Protein 1T12 (pdb70)

Secondary structure (DSSP, 8-state):
---HHHHHHHTHHHHHHHTTSS--TTHHHHHHHHHHTT-STHHHHHHHHHHHHHHHH-TT--HHHHHHHHHHTT---SS-SSSSS--TT--

Organism: Nicotiana tabacum (NCBI:txid4097)

Nearest PDB structures (foldseek):
  1t12-assembly1_A  TM=1.011E+00  e=4.247E-15  Nicotiana tabacum
  3gsh-assembly2_B  TM=9.186E-01  e=1.349E-07  Hordeum vulgare
  4xuw-assembly2_B  TM=8.632E-01  e=2.152E-07  Corylus avellana
  2alg-assembly2_B  TM=8.745E-01  e=3.238E-07  Prunus persica
  7ksb-assembly1_A  TM=8.791E-01  e=3.756E-06  Actinidia chinensis var. chinensis

Foldseek 3Di:
DADLVLLVVLCVQVLCVQLVHHDCVCNLVSVVVLLVQQDPQVSVLRSLVSLLVSQVPRDSGHQCCQQCVCVVNVDPRPDGSHNPDHRNPDD

B-factor: mean 0.17, std 0.21, range [0.02, 0.82]

Sequence (91 aa):
AITCGQVTSNLAPCLAYLRNTGPLGRCCGGVKALVNSARTTEDRQIACTCLKSAAGAISGINLGKAAGLPSTCGVNIPYKISPSTDCSKVQAITCGQVTSNLAPCLAYLRNTGPLGRCCGGVKALVNSARTTEDRQIACTCLKSAAGAISGINLGKAAGLPSTCGVNIPYKISPSTDCSKVQAITCGQVTSNLAPCLAYLRNTGPLGRCCGGVKALVNSARTTEDRQIACTCLKSAAGAISGINLGKAAGLPSTCGVNIPYKISPSTDCSKVQAITCGQVTSNLAPCLAYLRNTGPLGRCCGGVKALVNSARTTEDRQIACTCLKSAAGAISGINLGKAAGLPSTCGVNIPYKISPSTDCSKVQAITCGQVTSNLAPCLAYLRNTGPLGRCCGGVKALVNSARTTEDRQIACTCLKSAAGAISGINLGKAAGLPSTCGVNIPYKISPSTDCSKVQAITCGQVTSNLAPCLAYLRNTGPLGRCCGGVKALVNSARTTEDRQIACTCLKSAAGAISGINLGKAAGLPSTCGVNIPYKISPSTDCSKVQAITCGQVTSNLAPCLAYLRNTGPLGRCCGGVKALVNSARTTEDRQIACTCLKSAAGAISGINLGKAAGLPSTCGVNIPYKISPSTDCSKVQAITCGQVTSNLAPCLAYLRNTGPLGRCCGGVKALVNSARTTEDRQIACTCLKSAAGAISGINLGKAAGLPSTCGVNIPYKISPSTDCSKVQAITCGQVTSNLAPCLAYLRNTGPLGRCCGGVKALVNSARTTEDRQIACTCLKSAAGAISGINLGKAAGLPSTCGVNIPYKISPSTDCSKVQAITCGQVTSNLAPCLAYLRNTGPLGRCCGGVKALVNSARTTEDRQIACTCLKSAAGAISGINLGKAAGLPSTCGVNIPYKISPSTDCSKVQ

Structure (mmCIF, N/CA/C/O backbone):
data_1T12
#
_entry.id   1T12
#
loop_
_atom_site.group_PDB
_atom_site.id
_atom_site.type_symbol
_atom_site.label_atom_id
_atom_site.label_alt_id
_atom_site.label_comp_id
_atom_site.label_asym_id
_atom_site.label_entity_id
_atom_site.label_seq_id
_atom_site.pdbx_PDB_ins_code
_atom_site.Cartn_x
_atom_site.Cartn_y
_atom_site.Cartn_z
_atom_site.occupancy
_atom_site.B_iso_or_equiv
_atom_site.auth_seq_id
_atom_site.auth_comp_id
_atom_site.auth_asym_id
_atom_site.auth_atom_id
_atom_site.pdbx_PDB_model_num
ATOM 1 N N . ALA A 1 1 ? 7.877 -16.213 4.775 1.00 -0.26 1 ALA A N 1
ATOM 2 C CA . ALA A 1 1 ? 6.588 -16.100 4.047 1.00 0.04 1 ALA A CA 1
ATOM 3 C C . ALA A 1 1 ? 6.114 -14.662 4.021 1.00 0.62 1 ALA A C 1
ATOM 4 O O . ALA A 1 1 ? 6.565 -13.902 4.860 1.00 -0.50 1 ALA A O 1
ATOM 13 N N . ILE A 1 2 ? 5.231 -14.281 3.072 1.00 -0.46 2 ILE A N 1
ATOM 14 C CA . ILE A 1 2 ? 4.751 -12.898 2.979 1.00 0.04 2 ILE A CA 1
ATOM 15 C C . ILE A 1 2 ? 3.701 -12.679 4.054 1.00 0.62 2 ILE A C 1
ATOM 16 O O . ILE A 1 2 ? 2.946 -13.602 4.316 1.00 -0.50 2 ILE A O 1
ATOM 32 N N . THR A 1 3 ? 3.625 -11.489 4.707 1.00 -0.46 3 THR A N 1
ATOM 33 C CA . THR A 1 3 ? 2.613 -11.280 5.752 1.00 0.04 3 THR A CA 1
ATOM 34 C C . THR A 1 3 ? 2.290 -9.810 5.917 1.00 0.62 3 THR A C 1
ATOM 35 O O . THR A 1 3 ? 3.200 -9.000 5.830 1.00 -0.50 3 THR A O 1
ATOM 46 N N . CYS A 1 4 ? 1.022 -9.412 6.176 1.00 -0.46 4 CYS A N 1
ATOM 47 C CA . CYS A 1 4 ? 0.727 -7.991 6.374 1.00 0.04 4 CYS A CA 1
ATOM 48 C C . CYS A 1 4 ? 1.581 -7.372 7.466 1.00 0.62 4 CYS A C 1
ATOM 49 O O . CYS A 1 4 ? 1.943 -6.216 7.316 1.00 -0.50 4 CYS A O 1
ATOM 56 N N . GLY A 1 5 ? 1.905 -8.106 8.555 1.00 -0.46 5 GLY A N 1
ATOM 57 C CA . GLY A 1 5 ? 2.785 -7.576 9.602 1.00 0.04 5 GLY A CA 1
ATOM 58 C C . GLY A 1 5 ? 4.052 -6.952 9.060 1.00 0.62 5 GLY A C 1
ATOM 59 O O . GLY A 1 5 ? 4.459 -5.893 9.510 1.00 -0.50 5 GLY A O 1
ATOM 63 N N . GLN A 1 6 ? 4.701 -7.619 8.083 1.00 -0.46 6 GLN A N 1
ATOM 64 C CA . GLN A 1 6 ? 5.936 -7.076 7.513 1.00 0.04 6 GLN A CA 1
ATOM 65 C C . GLN A 1 6 ? 5.579 -5.856 6.699 1.00 0.62 6 GLN A C 1
ATOM 66 O O . GLN A 1 6 ? 6.262 -4.846 6.758 1.00 -0.50 6 GLN A O 1
ATOM 80 N N . VAL A 1 7 ? 4.484 -5.949 5.913 1.00 -0.46 7 VAL A N 1
ATOM 81 C CA . VAL A 1 7 ? 4.124 -4.844 5.029 1.00 0.04 7 VAL A CA 1
ATOM 82 C C . VAL A 1 7 ? 3.789 -3.610 5.846 1.00 0.62 7 VAL A C 1
ATOM 83 O O . VAL A 1 7 ? 4.301 -2.541 5.553 1.00 -0.50 7 VAL A O 1
ATOM 96 N N . THR A 1 8 ? 2.933 -3.729 6.888 1.00 -0.46 8 THR A N 1
ATOM 97 C CA . THR A 1 8 ? 2.572 -2.553 7.682 1.00 0.04 8 THR A CA 1
ATOM 98 C C . THR A 1 8 ? 3.751 -1.936 8.402 1.00 0.62 8 THR A C 1
ATOM 99 O O . THR A 1 8 ? 3.692 -0.760 8.726 1.00 -0.50 8 THR A O 1
ATOM 110 N N . SER A 1 9 ? 4.850 -2.685 8.643 1.00 -0.46 9 SER A N 1
ATOM 111 C CA . SER A 1 9 ? 6.019 -2.068 9.269 1.00 0.04 9 SER A CA 1
ATOM 112 C C . SER A 1 9 ? 6.565 -1.018 8.323 1.00 0.62 9 SER A C 1
ATOM 113 O O . SER A 1 9 ? 6.785 0.110 8.738 1.00 -0.50 9 SER A O 1
ATOM 121 N N . ASN A 1 10 ? 6.774 -1.356 7.030 1.00 -0.46 10 ASN A N 1
ATOM 122 C CA . ASN A 1 10 ? 7.247 -0.351 6.075 1.00 0.04 10 ASN A CA 1
ATOM 123 C C . ASN A 1 10 ? 6.281 0.802 5.935 1.00 0.62 10 ASN A C 1
ATOM 124 O O . ASN A 1 10 ? 6.724 1.904 5.657 1.00 -0.50 10 ASN A O 1
ATOM 135 N N . LEU A 1 11 ? 4.959 0.587 6.110 1.00 -0.46 11 LEU A N 1
ATOM 136 C CA . LEU A 1 11 ? 4.024 1.707 6.001 1.00 0.04 11 LEU A CA 1
ATOM 137 C C . LEU A 1 11 ? 4.127 2.673 7.157 1.00 0.62 11 LEU A C 1
ATOM 138 O O . LEU A 1 11 ? 3.439 3.678 7.071 1.00 -0.50 11 LEU A O 1
ATOM 154 N N . ALA A 1 12 ? 4.937 2.446 8.220 1.00 -0.46 12 ALA A N 1
ATOM 155 C CA . ALA A 1 12 ? 4.918 3.370 9.357 1.00 0.04 12 ALA A CA 1
ATOM 156 C C . ALA A 1 12 ? 4.829 4.825 8.933 1.00 0.62 12 ALA A C 1
ATOM 157 O O . ALA A 1 12 ? 3.971 5.509 9.469 1.00 -0.50 12 ALA A O 1
ATOM 164 N N . PRO A 1 13 ? 5.644 5.372 7.992 1.00 -0.23 13 PRO A N 1
ATOM 165 C CA . PRO A 1 13 ? 5.475 6.778 7.637 1.00 0.04 13 PRO A CA 1
ATOM 166 C C . PRO A 1 13 ? 4.224 7.011 6.809 1.00 0.53 13 PRO A C 1
ATOM 167 O O . PRO A 1 13 ? 3.635 8.078 6.882 1.00 -0.50 13 PRO A O 1
ATOM 178 N N . CYS A 1 14 ? 3.795 6.016 5.994 1.00 -0.46 14 CYS A N 1
ATOM 179 C CA . CYS A 1 14 ? 2.609 6.191 5.165 1.00 0.04 14 CYS A CA 1
ATOM 180 C C . CYS A 1 14 ? 1.412 6.301 6.073 1.00 0.62 14 CYS A C 1
ATOM 181 O O . CYS A 1 14 ? 0.644 7.233 5.923 1.00 -0.50 14 CYS A O 1
ATOM 188 N N . LEU A 1 15 ? 1.245 5.356 7.025 1.00 -0.46 15 LEU A N 1
ATOM 189 C CA . LEU A 1 15 ? 0.093 5.387 7.931 1.00 0.04 15 LEU A CA 1
ATOM 190 C C . LEU A 1 15 ? -0.168 6.808 8.404 1.00 0.62 15 LEU A C 1
ATOM 191 O O . LEU A 1 15 ? -1.313 7.230 8.469 1.00 -0.50 15 LEU A O 1
ATOM 207 N N . ALA A 1 16 ? 0.890 7.583 8.731 1.00 -0.46 16 ALA A N 1
ATOM 208 C CA . ALA A 1 16 ? 0.679 8.965 9.175 1.00 0.04 16 ALA A CA 1
ATOM 209 C C . ALA A 1 16 ? 0.190 9.825 8.019 1.00 0.62 16 ALA A C 1
ATOM 210 O O . ALA A 1 16 ? -0.775 10.559 8.165 1.00 -0.50 16 ALA A O 1
ATOM 217 N N . TYR A 1 17 ? 0.844 9.735 6.838 1.00 -0.46 17 TYR A N 1
ATOM 218 C CA . TYR A 1 17 ? 0.374 10.458 5.646 1.00 0.04 17 TYR A CA 1
ATOM 219 C C . TYR A 1 17 ? -1.045 10.088 5.269 1.00 0.62 17 TYR A C 1
ATOM 220 O O . TYR A 1 17 ? -1.810 10.956 4.877 1.00 -0.50 17 TYR A O 1
ATOM 238 N N . LEU A 1 18 ? -1.426 8.797 5.383 1.00 -0.46 18 LEU A N 1
ATOM 239 C CA . LEU A 1 18 ? -2.785 8.382 5.035 1.00 0.04 18 LEU A CA 1
ATOM 240 C C . LEU A 1 18 ? -3.800 9.163 5.841 1.00 0.62 18 LEU A C 1
ATOM 241 O O . LEU A 1 18 ? -4.851 9.487 5.309 1.00 -0.50 18 LEU A O 1
ATOM 257 N N . ARG A 1 19 ? -3.501 9.484 7.121 1.00 -0.46 19 ARG A N 1
ATOM 258 C CA . ARG A 1 19 ? -4.453 10.246 7.936 1.00 0.04 19 ARG A CA 1
ATOM 259 C C . ARG A 1 19 ? -4.377 11.740 7.664 1.00 0.62 19 ARG A C 1
ATOM 260 O O . ARG A 1 19 ? -4.955 12.492 8.431 1.00 -0.50 19 ARG A O 1
ATOM 281 N N . ASN A 1 20 ? -3.676 12.222 6.609 1.00 -0.46 20 ASN A N 1
ATOM 282 C CA . ASN A 1 20 ? -3.527 13.664 6.400 1.00 0.04 20 ASN A CA 1
ATOM 283 C C . ASN A 1 20 ? -3.071 14.349 7.672 1.00 0.62 20 ASN A C 1
ATOM 284 O O . ASN A 1 20 ? -3.668 15.341 8.059 1.00 -0.50 20 ASN A O 1
ATOM 295 N N . THR A 1 21 ? -2.010 13.823 8.332 1.00 -0.46 21 THR A N 1
ATOM 296 C CA . THR A 1 21 ? -1.499 14.459 9.554 1.00 0.04 21 THR A CA 1
ATOM 297 C C . THR A 1 21 ? 0.012 14.450 9.656 1.00 0.62 21 THR A C 1
ATOM 298 O O . THR A 1 21 ? 0.564 15.514 9.890 1.00 -0.50 21 THR A O 1
ATOM 309 N N . GLY A 1 22 ? 0.723 13.306 9.493 1.00 -0.46 22 GLY A N 1
ATOM 310 C CA . GLY A 1 22 ? 2.179 13.322 9.616 1.00 0.04 22 GLY A CA 1
ATOM 311 C C . GLY A 1 22 ? 2.786 13.327 8.233 1.00 0.62 22 GLY A C 1
ATOM 312 O O . GLY A 1 22 ? 2.113 12.902 7.306 1.00 -0.50 22 GLY A O 1
ATOM 316 N N . PRO A 1 23 ? 4.042 13.790 8.035 1.00 -0.23 23 PRO A N 1
ATOM 317 C CA . PRO A 1 23 ? 4.572 13.881 6.684 1.00 0.04 23 PRO A CA 1
ATOM 318 C C . PRO A 1 23 ? 4.866 12.526 6.082 1.00 0.53 23 PRO A C 1
ATOM 319 O O . PRO A 1 23 ? 4.919 11.538 6.796 1.00 -0.50 23 PRO A O 1
ATOM 330 N N . LEU A 1 24 ? 5.073 12.467 4.746 1.00 -0.46 24 LEU A N 1
ATOM 331 C CA . LEU A 1 24 ? 5.415 11.195 4.114 1.00 0.04 24 LEU A CA 1
ATOM 332 C C . LEU A 1 24 ? 6.730 10.690 4.665 1.00 0.62 24 LEU A C 1
ATOM 333 O O . LEU A 1 24 ? 6.829 9.505 4.941 1.00 -0.50 24 LEU A O 1
ATOM 349 N N . GLY A 1 25 ? 7.762 11.549 4.808 1.00 -0.46 25 GLY A N 1
ATOM 350 C CA . GLY A 1 25 ? 9.039 11.063 5.324 1.00 0.04 25 GLY A CA 1
ATOM 351 C C . GLY A 1 25 ? 9.529 9.885 4.512 1.00 0.62 25 GLY A C 1
ATOM 352 O O . GLY A 1 25 ? 9.712 10.055 3.318 1.00 -0.50 25 GLY A O 1
ATOM 356 N N . ARG A 1 26 ? 9.733 8.685 5.105 1.00 -0.46 26 ARG A N 1
ATOM 357 C CA . ARG A 1 26 ? 10.183 7.525 4.327 1.00 0.04 26 ARG A CA 1
ATOM 358 C C . ARG A 1 26 ? 9.025 6.721 3.762 1.00 0.62 26 ARG A C 1
ATOM 359 O O . ARG A 1 26 ? 9.215 5.549 3.474 1.00 -0.50 26 ARG A O 1
ATOM 380 N N . CYS A 1 27 ? 7.809 7.281 3.565 1.00 -0.46 27 CYS A N 1
ATOM 381 C CA . CYS A 1 27 ? 6.728 6.466 3.008 1.00 0.04 27 CYS A CA 1
ATOM 382 C C . CYS A 1 27 ? 7.141 5.979 1.642 1.00 0.62 27 CYS A C 1
ATOM 383 O O . CYS A 1 27 ? 6.967 4.805 1.360 1.00 -0.50 27 CYS A O 1
ATOM 390 N N . CYS A 1 28 ? 7.678 6.862 0.771 1.00 -0.46 28 CYS A N 1
ATOM 391 C CA . CYS A 1 28 ? 8.078 6.389 -0.550 1.00 0.04 28 CYS A CA 1
ATOM 392 C C . CYS A 1 28 ? 9.142 5.320 -0.427 1.00 0.62 28 CYS A C 1
ATOM 393 O O . CYS A 1 28 ? 9.018 4.303 -1.086 1.00 -0.50 28 CYS A O 1
ATOM 400 N N . GLY A 1 29 ? 10.188 5.507 0.408 1.00 -0.46 29 GLY A N 1
ATOM 401 C CA . GLY A 1 29 ? 11.205 4.462 0.534 1.00 0.04 29 GLY A CA 1
ATOM 402 C C . GLY A 1 29 ? 10.599 3.163 1.018 1.00 0.62 29 GLY A C 1
ATOM 403 O O . GLY A 1 29 ? 10.912 2.108 0.490 1.00 -0.50 29 GLY A O 1
ATOM 407 N N . GLY A 1 30 ? 9.718 3.217 2.040 1.00 -0.46 30 GLY A N 1
ATOM 408 C CA . GLY A 1 30 ? 9.080 1.989 2.505 1.00 0.04 30 GLY A CA 1
ATOM 409 C C . GLY A 1 30 ? 8.324 1.337 1.372 1.00 0.62 30 GLY A C 1
ATOM 410 O O . GLY A 1 30 ? 8.524 0.160 1.114 1.00 -0.50 30 GLY A O 1
ATOM 414 N N . VAL A 1 31 ? 7.444 2.097 0.679 1.00 -0.46 31 VAL A N 1
ATOM 415 C CA . VAL A 1 31 ? 6.648 1.487 -0.389 1.00 0.04 31 VAL A CA 1
ATOM 416 C C . VAL A 1 31 ? 7.576 0.967 -1.464 1.00 0.62 31 VAL A C 1
ATOM 417 O O . VAL A 1 31 ? 7.439 -0.179 -1.859 1.00 -0.50 31 VAL A O 1
ATOM 430 N N . LYS A 1 32 ? 8.549 1.781 -1.926 1.00 -0.46 32 LYS A N 1
ATOM 431 C CA . LYS A 1 32 ? 9.532 1.299 -2.902 1.00 0.04 32 LYS A CA 1
ATOM 432 C C . LYS A 1 32 ? 10.003 -0.100 -2.552 1.00 0.62 32 LYS A C 1
ATOM 433 O O . LYS A 1 32 ? 10.066 -0.945 -3.431 1.00 -0.50 32 LYS A O 1
ATOM 452 N N . ALA A 1 33 ? 10.338 -0.373 -1.269 1.00 -0.46 33 ALA A N 1
ATOM 453 C CA . ALA A 1 33 ? 10.787 -1.721 -0.910 1.00 0.04 33 ALA A CA 1
ATOM 454 C C . ALA A 1 33 ? 9.660 -2.704 -1.152 1.00 0.62 33 ALA A C 1
ATOM 455 O O . ALA A 1 33 ? 9.863 -3.753 -1.744 1.00 -0.50 33 ALA A O 1
ATOM 462 N N . LEU A 1 34 ? 8.446 -2.357 -0.672 1.00 -0.46 34 LEU A N 1
ATOM 463 C CA . LEU A 1 34 ? 7.309 -3.265 -0.808 1.00 0.04 34 LEU A CA 1
ATOM 464 C C . LEU A 1 34 ? 7.129 -3.627 -2.262 1.00 0.62 34 LEU A C 1
ATOM 465 O O . LEU A 1 34 ? 6.987 -4.804 -2.547 1.00 -0.50 34 LEU A O 1
ATOM 481 N N . VAL A 1 35 ? 7.156 -2.636 -3.181 1.00 -0.46 35 VAL A N 1
ATOM 482 C CA . VAL A 1 35 ? 6.986 -2.908 -4.617 1.00 0.04 35 VAL A CA 1
ATOM 483 C C . VAL A 1 35 ? 7.718 -4.178 -4.998 1.00 0.62 35 VAL A C 1
ATOM 484 O O . VAL A 1 35 ? 7.138 -5.034 -5.645 1.00 -0.50 35 VAL A O 1
ATOM 497 N N . ASN A 1 36 ? 9.002 -4.335 -4.604 1.00 -0.46 36 ASN A N 1
ATOM 498 C CA . ASN A 1 36 ? 9.745 -5.541 -4.984 1.00 0.04 36 ASN A CA 1
ATOM 499 C C . ASN A 1 36 ? 9.076 -6.766 -4.403 1.00 0.62 36 ASN A C 1
ATOM 500 O O . ASN A 1 36 ? 8.905 -7.744 -5.112 1.00 -0.50 36 ASN A O 1
ATOM 511 N N . SER A 1 37 ? 8.631 -6.705 -3.126 1.00 -0.46 37 SER A N 1
ATOM 512 C CA . SER A 1 37 ? 7.771 -7.757 -2.584 1.00 0.04 37 SER A CA 1
ATOM 513 C C . SER A 1 37 ? 6.322 -7.496 -2.942 1.00 0.62 37 SER A C 1
ATOM 514 O O . SER A 1 37 ? 5.451 -7.830 -2.153 1.00 -0.50 37 SER A O 1
ATOM 522 N N . ALA A 1 38 ? 6.027 -6.907 -4.127 1.00 -0.46 38 ALA A N 1
ATOM 523 C CA . ALA A 1 38 ? 4.652 -6.749 -4.575 1.00 0.04 38 ALA A CA 1
ATOM 524 C C . ALA A 1 38 ? 4.524 -6.892 -6.081 1.00 0.62 38 ALA A C 1
ATOM 525 O O . ALA A 1 38 ? 3.673 -6.238 -6.665 1.00 -0.50 38 ALA A O 1
ATOM 532 N N . ARG A 1 39 ? 5.355 -7.748 -6.725 1.00 -0.46 39 ARG A N 1
ATOM 533 C CA . ARG A 1 39 ? 5.253 -7.977 -8.169 1.00 0.04 39 ARG A CA 1
ATOM 534 C C . ARG A 1 39 ? 5.194 -9.434 -8.595 1.00 0.62 39 ARG A C 1
ATOM 535 O O . ARG A 1 39 ? 4.797 -9.650 -9.730 1.00 -0.50 39 ARG A O 1
ATOM 556 N N . THR A 1 40 ? 5.521 -10.456 -7.771 1.00 -0.46 40 THR A N 1
ATOM 557 C CA . THR A 1 40 ? 5.385 -11.860 -8.178 1.00 0.04 40 THR A CA 1
ATOM 558 C C . THR A 1 40 ? 3.934 -12.316 -8.104 1.00 0.62 40 THR A C 1
ATOM 559 O O . THR A 1 40 ? 3.679 -13.391 -7.589 1.00 -0.50 40 THR A O 1
ATOM 570 N N . THR A 1 41 ? 2.944 -11.554 -8.634 1.00 -0.46 41 THR A N 1
ATOM 571 C CA . THR A 1 41 ? 1.545 -12.015 -8.676 1.00 0.04 41 THR A CA 1
ATOM 572 C C . THR A 1 41 ? 0.898 -12.251 -7.323 1.00 0.62 41 THR A C 1
ATOM 573 O O . THR A 1 41 ? -0.074 -11.581 -7.007 1.00 -0.50 41 THR A O 1
ATOM 584 N N . GLU A 1 42 ? 1.398 -13.191 -6.494 1.00 -0.46 42 GLU A N 1
ATOM 585 C CA . GLU A 1 42 ? 0.799 -13.421 -5.180 1.00 0.04 42 GLU A CA 1
ATOM 586 C C . GLU A 1 42 ? 1.383 -12.431 -4.193 1.00 0.62 42 GLU A C 1
ATOM 587 O O . GLU A 1 42 ? 0.613 -11.754 -3.528 1.00 -0.50 42 GLU A O 1
ATOM 599 N N . ASP A 1 43 ? 2.727 -12.294 -4.094 1.00 -0.46 43 ASP A N 1
ATOM 600 C CA . ASP A 1 43 ? 3.302 -11.241 -3.244 1.00 0.04 43 ASP A CA 1
ATOM 601 C C . ASP A 1 43 ? 2.526 -9.946 -3.428 1.00 0.62 43 ASP A C 1
ATOM 602 O O . ASP A 1 43 ? 2.100 -9.329 -2.463 1.00 -0.50 43 ASP A O 1
ATOM 611 N N . ARG A 1 44 ? 2.301 -9.546 -4.699 1.00 -0.46 44 ARG A N 1
ATOM 612 C CA . ARG A 1 44 ? 1.416 -8.414 -4.997 1.00 0.04 44 ARG A CA 1
ATOM 613 C C . ARG A 1 44 ? 0.079 -8.500 -4.293 1.00 0.62 44 ARG A C 1
ATOM 614 O O . ARG A 1 44 ? -0.320 -7.557 -3.625 1.00 -0.50 44 ARG A O 1
ATOM 635 N N . GLN A 1 45 ? -0.661 -9.615 -4.459 1.00 -0.46 45 GLN A N 1
ATOM 636 C CA . GLN A 1 45 ? -1.983 -9.705 -3.839 1.00 0.04 45 GLN A CA 1
ATOM 637 C C . GLN A 1 45 ? -1.859 -9.542 -2.341 1.00 0.62 45 GLN A C 1
ATOM 638 O O . GLN A 1 45 ? -2.658 -8.829 -1.754 1.00 -0.50 45 GLN A O 1
ATOM 652 N N . ILE A 1 46 ? -0.854 -10.181 -1.704 1.00 -0.46 46 ILE A N 1
ATOM 653 C CA . ILE A 1 46 ? -0.723 -10.041 -0.253 1.00 0.04 46 ILE A CA 1
ATOM 654 C C . ILE A 1 46 ? -0.565 -8.579 0.109 1.00 0.62 46 ILE A C 1
ATOM 655 O O . ILE A 1 46 ? -1.248 -8.077 0.989 1.00 -0.50 46 ILE A O 1
ATOM 671 N N . ALA A 1 47 ? 0.347 -7.853 -0.567 1.00 -0.46 47 ALA A N 1
ATOM 672 C CA . ALA A 1 47 ? 0.488 -6.427 -0.273 1.00 0.04 47 ALA A CA 1
ATOM 673 C C . ALA A 1 47 ? -0.833 -5.720 -0.490 1.00 0.62 47 ALA A C 1
ATOM 674 O O . ALA A 1 47 ? -1.265 -5.005 0.399 1.00 -0.50 47 ALA A O 1
ATOM 681 N N . CYS A 1 48 ? -1.512 -5.885 -1.648 1.00 -0.46 48 CYS A N 1
ATOM 682 C CA . CYS A 1 48 ? -2.767 -5.161 -1.843 1.00 0.04 48 CYS A CA 1
ATOM 683 C C . CYS A 1 48 ? -3.681 -5.355 -0.644 1.00 0.62 48 CYS A C 1
ATOM 684 O O . CYS A 1 48 ? -4.132 -4.373 -0.078 1.00 -0.50 48 CYS A O 1
ATOM 691 N N . THR A 1 49 ? -3.981 -6.618 -0.251 1.00 -0.46 49 THR A N 1
ATOM 692 C CA . THR A 1 49 ? -4.933 -6.830 0.841 1.00 0.04 49 THR A CA 1
ATOM 693 C C . THR A 1 49 ? -4.399 -6.225 2.119 1.00 0.62 49 THR A C 1
ATOM 694 O O . THR A 1 49 ? -5.154 -5.631 2.873 1.00 -0.50 49 THR A O 1
ATOM 705 N N . CYS A 1 50 ? -3.080 -6.355 2.388 1.00 -0.46 50 CYS A N 1
ATOM 706 C CA . CYS A 1 50 ? -2.537 -5.762 3.604 1.00 0.04 50 CYS A CA 1
ATOM 707 C C . CYS A 1 50 ? -2.709 -4.268 3.580 1.00 0.62 50 CYS A C 1
ATOM 708 O O . CYS A 1 50 ? -3.045 -3.694 4.602 1.00 -0.50 50 CYS A O 1
ATOM 715 N N . LEU A 1 51 ? -2.446 -3.619 2.430 1.00 -0.46 51 LEU A N 1
ATOM 716 C CA . LEU A 1 51 ? -2.555 -2.166 2.392 1.00 0.04 51 LEU A CA 1
ATOM 717 C C . LEU A 1 51 ? -4.006 -1.775 2.561 1.00 0.62 51 LEU A C 1
ATOM 718 O O . LEU A 1 51 ? -4.317 -0.938 3.392 1.00 -0.50 51 LEU A O 1
ATOM 734 N N . LYS A 1 52 ? -4.895 -2.396 1.759 1.00 -0.46 52 LYS A N 1
ATOM 735 C CA . LYS A 1 52 ? -6.327 -2.157 1.916 1.00 0.04 52 LYS A CA 1
ATOM 736 C C . LYS A 1 52 ? -6.686 -2.257 3.379 1.00 0.62 52 LYS A C 1
ATOM 737 O O . LYS A 1 52 ? -7.380 -1.399 3.901 1.00 -0.50 52 LYS A O 1
ATOM 756 N N . SER A 1 53 ? -6.194 -3.310 4.064 1.00 -0.46 53 SER A N 1
ATOM 757 C CA . SER A 1 53 ? -6.463 -3.432 5.494 1.00 0.04 53 SER A CA 1
ATOM 758 C C . SER A 1 53 ? -5.833 -2.263 6.226 1.00 0.62 53 SER A C 1
ATOM 759 O O . SER A 1 53 ? -6.474 -1.686 7.089 1.00 -0.50 53 SER A O 1
ATOM 767 N N . ALA A 1 54 ? -4.572 -1.891 5.902 1.00 -0.46 54 ALA A N 1
ATOM 768 C CA . ALA A 1 54 ? -3.920 -0.775 6.594 1.00 0.04 54 ALA A CA 1
ATOM 769 C C . ALA A 1 54 ? -4.793 0.457 6.490 1.00 0.62 54 ALA A C 1
ATOM 770 O O . ALA A 1 54 ? -5.134 1.043 7.505 1.00 -0.50 54 ALA A O 1
ATOM 777 N N . ALA A 1 55 ? -5.192 0.860 5.262 1.00 -0.46 55 ALA A N 1
ATOM 778 C CA . ALA A 1 55 ? -6.085 2.011 5.124 1.00 0.04 55 ALA A CA 1
ATOM 779 C C . ALA A 1 55 ? -7.301 1.830 6.011 1.00 0.62 55 ALA A C 1
ATOM 780 O O . ALA A 1 55 ? -7.604 2.711 6.801 1.00 -0.50 55 ALA A O 1
ATOM 787 N N . GLY A 1 56 ? -8.005 0.679 5.914 1.00 -0.46 56 GLY A N 1
ATOM 788 C CA . GLY A 1 56 ? -9.164 0.460 6.782 1.00 0.04 56 GLY A CA 1
ATOM 789 C C . GLY A 1 56 ? -8.823 0.583 8.254 1.00 0.62 56 GLY A C 1
ATOM 790 O O . GLY A 1 56 ? -9.670 1.002 9.027 1.00 -0.50 56 GLY A O 1
ATOM 794 N N . ALA A 1 57 ? -7.594 0.210 8.679 1.00 -0.46 57 ALA A N 1
ATOM 795 C CA . ALA A 1 57 ? -7.222 0.339 10.092 1.00 0.04 57 ALA A CA 1
ATOM 796 C C . ALA A 1 57 ? -7.134 1.798 10.505 1.00 0.62 57 ALA A C 1
ATOM 797 O O . ALA A 1 57 ? -7.501 2.133 11.621 1.00 -0.50 57 ALA A O 1
ATOM 804 N N . ILE A 1 58 ? -6.627 2.694 9.625 1.00 -0.46 58 ILE A N 1
ATOM 805 C CA . ILE A 1 58 ? -6.434 4.098 10.013 1.00 0.04 58 ILE A CA 1
ATOM 806 C C . ILE A 1 58 ? -7.763 4.763 10.333 1.00 0.62 58 ILE A C 1
ATOM 807 O O . ILE A 1 58 ? -8.729 4.522 9.628 1.00 -0.50 58 ILE A O 1
ATOM 823 N N . SER A 1 59 ? -7.841 5.611 11.393 1.00 -0.46 59 SER A N 1
ATOM 824 C CA . SER A 1 59 ? -9.112 6.251 11.748 1.00 0.04 59 SER A CA 1
ATOM 825 C C . SER A 1 59 ? -9.465 7.368 10.789 1.00 0.62 59 SER A C 1
ATOM 826 O O . SER A 1 59 ? -10.346 7.174 9.966 1.00 -0.50 59 SER A O 1
ATOM 834 N N . GLY A 1 60 ? -8.805 8.547 10.857 1.00 -0.46 60 GLY A N 1
ATOM 835 C CA . GLY A 1 60 ? -9.150 9.653 9.955 1.00 0.04 60 GLY A CA 1
ATOM 836 C C . GLY A 1 60 ? -8.548 9.468 8.578 1.00 0.62 60 GLY A C 1
ATOM 837 O O . GLY A 1 60 ? -7.888 10.367 8.081 1.00 -0.50 60 GLY A O 1
ATOM 841 N N . ILE A 1 61 ? -8.762 8.294 7.946 1.00 -0.46 61 ILE A N 1
ATOM 842 C CA . ILE A 1 61 ? -8.068 7.959 6.702 1.00 0.04 61 ILE A CA 1
ATOM 843 C C . ILE A 1 61 ? -8.545 8.791 5.535 1.00 0.62 61 ILE A C 1
ATOM 844 O O . ILE A 1 61 ? -9.748 8.898 5.360 1.00 -0.50 61 ILE A O 1
ATOM 860 N N . ASN A 1 62 ? -7.634 9.389 4.725 1.00 -0.46 62 ASN A N 1
ATOM 861 C CA . ASN A 1 62 ? -8.068 10.183 3.575 1.00 0.04 62 ASN A CA 1
ATOM 862 C C . ASN A 1 62 ? -8.080 9.272 2.363 1.00 0.62 62 ASN A C 1
ATOM 863 O O . ASN A 1 62 ? -7.014 8.886 1.907 1.00 -0.50 62 ASN A O 1
ATOM 874 N N . LEU A 1 63 ? -9.267 8.903 1.832 1.00 -0.46 63 LEU A N 1
ATOM 875 C CA . LEU A 1 63 ? -9.319 7.909 0.759 1.00 0.04 63 LEU A CA 1
ATOM 876 C C . LEU A 1 63 ? -8.584 8.415 -0.464 1.00 0.62 63 LEU A C 1
ATOM 877 O O . LEU A 1 63 ? -7.855 7.648 -1.072 1.00 -0.50 63 LEU A O 1
ATOM 893 N N . GLY A 1 64 ? -8.748 9.701 -0.844 1.00 -0.46 64 GLY A N 1
ATOM 894 C CA . GLY A 1 64 ? -8.042 10.206 -2.018 1.00 0.04 64 GLY A CA 1
ATOM 895 C C . GLY A 1 64 ? -6.546 10.084 -1.868 1.00 0.62 64 GLY A C 1
ATOM 896 O O . GLY A 1 64 ? -5.891 9.668 -2.810 1.00 -0.50 64 GLY A O 1
ATOM 900 N N . LYS A 1 65 ? -5.966 10.450 -0.704 1.00 -0.46 65 LYS A N 1
ATOM 901 C CA . LYS A 1 65 ? -4.511 10.351 -0.566 1.00 0.04 65 LYS A CA 1
ATOM 902 C C . LYS A 1 65 ? -4.102 8.896 -0.554 1.00 0.62 65 LYS A C 1
ATOM 903 O O . LYS A 1 65 ? -3.102 8.566 -1.168 1.00 -0.50 65 LYS A O 1
ATOM 922 N N . ALA A 1 66 ? -4.861 8.001 0.116 1.00 -0.46 66 ALA A N 1
ATOM 923 C CA . ALA A 1 66 ? -4.562 6.568 0.004 1.00 0.04 66 ALA A CA 1
ATOM 924 C C . ALA A 1 66 ? -4.562 6.158 -1.454 1.00 0.62 66 ALA A C 1
ATOM 925 O O . ALA A 1 66 ? -3.569 5.635 -1.938 1.00 -0.50 66 ALA A O 1
ATOM 932 N N . ALA A 1 67 ? -5.662 6.384 -2.201 1.00 -0.46 67 ALA A N 1
ATOM 933 C CA . ALA A 1 67 ? -5.689 5.929 -3.596 1.00 0.04 67 ALA A CA 1
ATOM 934 C C . ALA A 1 67 ? -4.595 6.607 -4.401 1.00 0.62 67 ALA A C 1
ATOM 935 O O . ALA A 1 67 ? -4.040 5.975 -5.285 1.00 -0.50 67 ALA A O 1
ATOM 942 N N . GLY A 1 68 ? -4.268 7.890 -4.106 1.00 -0.46 68 GLY A N 1
ATOM 943 C CA . GLY A 1 68 ? -3.179 8.588 -4.799 1.00 0.04 68 GLY A CA 1
ATOM 944 C C . GLY A 1 68 ? -1.817 8.423 -4.158 1.00 0.62 68 GLY A C 1
ATOM 945 O O . GLY A 1 68 ? -0.857 8.954 -4.695 1.00 -0.50 68 GLY A O 1
ATOM 949 N N . LEU A 1 69 ? -1.668 7.697 -3.027 1.00 -0.46 69 LEU A N 1
ATOM 950 C CA . LEU A 1 69 ? -0.338 7.428 -2.476 1.00 0.04 69 LEU A CA 1
ATOM 951 C C . LEU A 1 69 ? 0.620 6.912 -3.535 1.00 0.62 69 LEU A C 1
ATOM 952 O O . LEU A 1 69 ? 1.674 7.517 -3.672 1.00 -0.50 69 LEU A O 1
ATOM 968 N N . PRO A 1 70 ? 0.374 5.829 -4.317 1.00 -0.23 70 PRO A N 1
ATOM 969 C CA . PRO A 1 70 ? 1.416 5.373 -5.221 1.00 0.04 70 PRO A CA 1
ATOM 970 C C . PRO A 1 70 ? 1.664 6.435 -6.261 1.00 0.53 70 PRO A C 1
ATOM 971 O O . PRO A 1 70 ? 2.786 6.533 -6.728 1.00 -0.50 70 PRO A O 1
ATOM 982 N N . SER A 1 71 ? 0.654 7.256 -6.634 1.00 -0.46 71 SER A N 1
ATOM 983 C CA . SER A 1 71 ? 0.921 8.335 -7.577 1.00 0.04 71 SER A CA 1
ATOM 984 C C . SER A 1 71 ? 1.868 9.322 -6.929 1.00 0.62 71 SER A C 1
ATOM 985 O O . SER A 1 71 ? 2.763 9.828 -7.587 1.00 -0.50 71 SER A O 1
ATOM 993 N N . THR A 1 72 ? 1.686 9.608 -5.618 1.00 -0.46 72 THR A N 1
ATOM 994 C CA . THR A 1 72 ? 2.550 10.582 -4.949 1.00 0.04 72 THR A CA 1
ATOM 995 C C . THR A 1 72 ? 3.937 9.988 -4.829 1.00 0.62 72 THR A C 1
ATOM 996 O O . THR A 1 72 ? 4.907 10.628 -5.203 1.00 -0.50 72 THR A O 1
ATOM 1007 N N . CYS A 1 73 ? 4.051 8.741 -4.320 1.00 -0.46 73 CYS A N 1
ATOM 1008 C CA . CYS A 1 73 ? 5.334 8.046 -4.323 1.00 0.04 73 CYS A CA 1
ATOM 1009 C C . CYS A 1 73 ? 5.431 7.261 -5.608 1.00 0.62 73 CYS A C 1
ATOM 1010 O O . CYS A 1 73 ? 5.366 6.052 -5.516 1.00 -0.50 73 CYS A O 1
ATOM 1017 N N . GLY A 1 74 ? 5.584 7.894 -6.789 1.00 -0.46 74 GLY A N 1
ATOM 1018 C CA . GLY A 1 74 ? 5.666 7.144 -8.043 1.00 0.04 74 GLY A CA 1
ATOM 1019 C C . GLY A 1 74 ? 6.246 5.751 -7.909 1.00 0.62 74 GLY A C 1
ATOM 1020 O O . GLY A 1 74 ? 7.433 5.643 -7.644 1.00 -0.50 74 GLY A O 1
ATOM 1024 N N . VAL A 1 75 ? 5.443 4.675 -8.079 1.00 -0.46 75 VAL A N 1
ATOM 1025 C CA . VAL A 1 75 ? 5.947 3.306 -7.937 1.00 0.04 75 VAL A CA 1
ATOM 1026 C C . VAL A 1 75 ? 5.274 2.406 -8.959 1.00 0.62 75 VAL A C 1
ATOM 1027 O O . VAL A 1 75 ? 4.158 2.712 -9.353 1.00 -0.50 75 VAL A O 1
ATOM 1040 N N . ASN A 1 76 ? 5.927 1.298 -9.402 1.00 -0.46 76 ASN A N 1
ATOM 1041 C CA . ASN A 1 76 ? 5.338 0.472 -10.460 1.00 0.04 76 ASN A CA 1
ATOM 1042 C C . ASN A 1 76 ? 4.444 -0.603 -9.887 1.00 0.62 76 ASN A C 1
ATOM 1043 O O . ASN A 1 76 ? 4.757 -1.767 -10.078 1.00 -0.50 76 ASN A O 1
ATOM 1054 N N . ILE A 1 77 ? 3.338 -0.227 -9.206 1.00 -0.46 77 ILE A N 1
ATOM 1055 C CA . ILE A 1 77 ? 2.388 -1.230 -8.714 1.00 0.04 77 ILE A CA 1
ATOM 1056 C C . ILE A 1 77 ? 1.178 -1.257 -9.626 1.00 0.62 77 ILE A C 1
ATOM 1057 O O . ILE A 1 77 ? 0.617 -0.192 -9.825 1.00 -0.50 77 ILE A O 1
ATOM 1073 N N . PRO A 1 78 ? 0.702 -2.388 -10.209 1.00 -0.23 78 PRO A N 1
ATOM 1074 C CA . PRO A 1 78 ? -0.506 -2.332 -11.025 1.00 0.04 78 PRO A CA 1
ATOM 1075 C C . PRO A 1 78 ? -1.750 -2.522 -10.178 1.00 0.53 78 PRO A C 1
ATOM 1076 O O . PRO A 1 78 ? -2.531 -3.431 -10.412 1.00 -0.50 78 PRO A O 1
ATOM 1087 N N . TYR A 1 79 ? -1.949 -1.632 -9.180 1.00 -0.46 79 TYR A N 1
ATOM 1088 C CA . TYR A 1 79 ? -3.187 -1.615 -8.398 1.00 0.04 79 TYR A CA 1
ATOM 1089 C C . TYR A 1 79 ? -3.188 -0.345 -7.569 1.00 0.62 79 TYR A C 1
ATOM 1090 O O . TYR A 1 79 ? -2.104 0.128 -7.266 1.00 -0.50 79 TYR A O 1
ATOM 1108 N N . LYS A 1 80 ? -4.359 0.224 -7.211 1.00 -0.46 80 LYS A N 1
ATOM 1109 C CA . LYS A 1 80 ? -4.381 1.500 -6.486 1.00 0.04 80 LYS A CA 1
ATOM 1110 C C . LYS A 1 80 ? -4.485 1.184 -5.010 1.00 0.62 80 LYS A C 1
ATOM 1111 O O . LYS A 1 80 ? -5.061 0.163 -4.672 1.00 -0.50 80 LYS A O 1
ATOM 1130 N N . ILE A 1 81 ? -3.916 2.018 -4.108 1.00 -0.46 81 ILE A N 1
ATOM 1131 C CA . ILE A 1 81 ? -3.842 1.641 -2.696 1.00 0.04 81 ILE A CA 1
ATOM 1132 C C . ILE A 1 81 ? -5.095 2.158 -2.032 1.00 0.62 81 ILE A C 1
ATOM 1133 O O . ILE A 1 81 ? -5.052 3.238 -1.468 1.00 -0.50 81 ILE A O 1
ATOM 1149 N N . SER A 1 82 ? -6.224 1.409 -2.101 1.00 -0.46 82 SER A N 1
ATOM 1150 C CA . SER A 1 82 ? -7.490 1.921 -1.571 1.00 0.04 82 SER A CA 1
ATOM 1151 C C . SER A 1 82 ? -8.386 0.806 -1.082 1.00 0.62 82 SER A C 1
ATOM 1152 O O . SER A 1 82 ? -8.357 -0.242 -1.709 1.00 -0.50 82 SER A O 1
ATOM 1160 N N . PRO A 1 83 ? -9.195 0.952 -0.001 1.00 -0.23 83 PRO A N 1
ATOM 1161 C CA . PRO A 1 83 ? -10.037 -0.152 0.428 1.00 0.04 83 PRO A CA 1
ATOM 1162 C C . PRO A 1 83 ? -11.282 -0.233 -0.424 1.00 0.53 83 PRO A C 1
ATOM 1163 O O . PRO A 1 83 ? -12.374 0.058 0.039 1.00 -0.50 83 PRO A O 1
ATOM 1174 N N . SER A 1 84 ? -11.102 -0.659 -1.695 1.00 -0.46 84 SER A N 1
ATOM 1175 C CA . SER A 1 84 ? -12.241 -0.803 -2.606 1.00 0.04 84 SER A CA 1
ATOM 1176 C C . SER A 1 84 ? -11.862 -1.744 -3.733 1.00 0.62 84 SER A C 1
ATOM 1177 O O . SER A 1 84 ? -12.505 -2.766 -3.913 1.00 -0.50 84 SER A O 1
ATOM 1185 N N . THR A 1 85 ? -10.801 -1.418 -4.505 1.00 -0.46 85 THR A N 1
ATOM 1186 C CA . THR A 1 85 ? -10.345 -2.326 -5.559 1.00 0.04 85 THR A CA 1
ATOM 1187 C C . THR A 1 85 ? -10.113 -3.728 -5.030 1.00 0.62 85 THR A C 1
ATOM 1188 O O . THR A 1 85 ? -9.524 -3.862 -3.968 1.00 -0.50 85 THR A O 1
ATOM 1199 N N . ASP A 1 86 ? -10.551 -4.790 -5.751 1.00 -0.46 86 ASP A N 1
ATOM 1200 C CA . ASP A 1 86 ? -10.169 -6.146 -5.357 1.00 0.04 86 ASP A CA 1
ATOM 1201 C C . ASP A 1 86 ? -8.788 -6.400 -5.915 1.00 0.62 86 ASP A C 1
ATOM 1202 O O . ASP A 1 86 ? -8.502 -5.896 -6.990 1.00 -0.50 86 ASP A O 1
ATOM 1211 N N . CYS A 1 87 ? -7.944 -7.196 -5.216 1.00 -0.46 87 CYS A N 1
ATOM 1212 C CA . CYS A 1 87 ? -6.679 -7.649 -5.794 1.00 0.04 87 CYS A CA 1
ATOM 1213 C C . CYS A 1 87 ? -6.641 -9.141 -6.075 1.00 0.62 87 CYS A C 1
ATOM 1214 O O . CYS A 1 87 ? -5.957 -9.510 -7.017 1.00 -0.50 87 CYS A O 1
ATOM 1221 N N . SER A 1 88 ? -7.331 -10.010 -5.296 1.00 -0.46 88 SER A N 1
ATOM 1222 C CA . SER A 1 88 ? -7.261 -11.454 -5.543 1.00 0.04 88 SER A CA 1
ATOM 1223 C C . SER A 1 88 ? -7.403 -11.842 -6.999 1.00 0.62 88 SER A C 1
ATOM 1224 O O . SER A 1 88 ? -6.763 -12.805 -7.387 1.00 -0.50 88 SER A O 1
ATOM 1232 N N . LYS A 1 89 ? -8.223 -11.140 -7.815 1.00 -0.46 89 LYS A N 1
ATOM 1233 C CA . LYS A 1 89 ? -8.379 -11.518 -9.223 1.00 0.04 89 LYS A CA 1
ATOM 1234 C C . LYS A 1 89 ? -7.410 -10.794 -10.141 1.00 0.62 89 LYS A C 1
ATOM 1235 O O . LYS A 1 89 ? -7.666 -10.770 -11.334 1.00 -0.50 89 LYS A O 1
ATOM 1254 N N . VAL A 1 90 ? -6.296 -10.196 -9.658 1.00 -0.46 90 VAL A N 1
ATOM 1255 C CA . VAL A 1 90 ? -5.386 -9.477 -10.558 1.00 0.04 90 VAL A CA 1
ATOM 1256 C C . VAL A 1 90 ? -4.439 -10.468 -11.208 1.00 0.62 90 VAL A C 1
ATOM 1257 O O . VAL A 1 90 ? -3.716 -11.128 -10.479 1.00 -0.50 90 VAL A O 1
ATOM 1270 N N . GLN A 1 91 ? -4.430 -10.574 -12.562 1.00 -0.46 91 GLN A N 1
ATOM 1271 C CA . GLN A 1 91 ? -3.540 -11.506 -13.263 1.00 0.04 91 GLN A CA 1
ATOM 1272 C C . GLN A 1 91 ? -2.266 -10.800 -13.673 1.00 0.52 91 GLN A C 1
ATOM 1273 O O . GLN A 1 91 ? -1.776 -9.939 -12.890 1.00 -0.71 91 GLN A O 1
ATOM 1288 N N . ALA A 1 1 ? 9.427 -13.575 3.233 1.00 -0.26 1 ALA A N 2
ATOM 1289 C CA . ALA A 1 1 ? 8.042 -14.074 3.024 1.00 0.04 1 ALA A CA 2
ATOM 1290 C C . ALA A 1 1 ? 7.091 -12.885 3.042 1.00 0.62 1 ALA A C 2
ATOM 1291 O O . ALA A 1 1 ? 7.396 -11.911 3.711 1.00 -0.50 1 ALA A O 2
ATOM 1300 N N . ILE A 1 2 ? 5.945 -12.961 2.328 1.00 -0.46 2 ILE A N 2
ATOM 1301 C CA . ILE A 1 2 ? 5.004 -11.835 2.250 1.00 0.04 2 ILE A CA 2
ATOM 1302 C C . ILE A 1 2 ? 4.131 -11.833 3.483 1.00 0.62 2 ILE A C 2
ATOM 1303 O O . ILE A 1 2 ? 3.641 -12.884 3.864 1.00 -0.50 2 ILE A O 2
ATOM 1319 N N . THR A 1 3 ? 3.910 -10.672 4.145 1.00 -0.46 3 THR A N 2
ATOM 1320 C CA . THR A 1 3 ? 3.092 -10.679 5.356 1.00 0.04 3 THR A CA 2
ATOM 1321 C C . THR A 1 3 ? 2.625 -9.298 5.699 1.00 0.62 3 THR A C 2
ATOM 1322 O O . THR A 1 3 ? 3.388 -8.369 5.526 1.00 -0.50 3 THR A O 2
ATOM 1333 N N . CYS A 1 4 ? 1.391 -9.072 6.192 1.00 -0.46 4 CYS A N 2
ATOM 1334 C CA . CYS A 1 4 ? 0.971 -7.691 6.479 1.00 0.04 4 CYS A CA 2
ATOM 1335 C C . CYS A 1 4 ? 1.884 -6.963 7.448 1.00 0.62 4 CYS A C 2
ATOM 1336 O O . CYS A 1 4 ? 2.038 -5.760 7.317 1.00 -0.50 4 CYS A O 2
ATOM 1343 N N . GLY A 1 5 ? 2.530 -7.638 8.418 1.00 -0.46 5 GLY A N 2
ATOM 1344 C CA . GLY A 1 5 ? 3.447 -6.928 9.308 1.00 0.04 5 GLY A CA 2
ATOM 1345 C C . GLY A 1 5 ? 4.499 -6.156 8.551 1.00 0.62 5 GLY A C 2
ATOM 1346 O O . GLY A 1 5 ? 4.719 -4.990 8.838 1.00 -0.50 5 GLY A O 2
ATOM 1350 N N . GLN A 1 6 ? 5.179 -6.786 7.566 1.00 -0.46 6 GLN A N 2
ATOM 1351 C CA . GLN A 1 6 ? 6.230 -6.070 6.830 1.00 0.04 6 GLN A CA 2
ATOM 1352 C C . GLN A 1 6 ? 5.635 -4.912 6.050 1.00 0.62 6 GLN A C 2
ATOM 1353 O O . GLN A 1 6 ? 6.319 -3.923 5.833 1.00 -0.50 6 GLN A O 2
ATOM 1367 N N . VAL A 1 7 ? 4.360 -5.030 5.609 1.00 -0.46 7 VAL A N 2
ATOM 1368 C CA . VAL A 1 7 ? 3.722 -3.931 4.880 1.00 0.04 7 VAL A CA 2
ATOM 1369 C C . VAL A 1 7 ? 3.464 -2.792 5.843 1.00 0.62 7 VAL A C 2
ATOM 1370 O O . VAL A 1 7 ? 3.821 -1.658 5.561 1.00 -0.50 7 VAL A O 2
ATOM 1383 N N . THR A 1 8 ? 2.841 -3.091 7.000 1.00 -0.46 8 THR A N 2
ATOM 1384 C CA . THR A 1 8 ? 2.541 -2.035 7.958 1.00 0.04 8 THR A CA 2
ATOM 1385 C C . THR A 1 8 ? 3.805 -1.344 8.405 1.00 0.62 8 THR A C 2
ATOM 1386 O O . THR A 1 8 ? 3.847 -0.125 8.442 1.00 -0.50 8 THR A O 2
ATOM 1397 N N . SER A 1 9 ? 4.871 -2.106 8.735 1.00 -0.46 9 SER A N 2
ATOM 1398 C CA . SER A 1 9 ? 6.110 -1.467 9.181 1.00 0.04 9 SER A CA 2
ATOM 1399 C C . SER A 1 9 ? 6.670 -0.611 8.064 1.00 0.62 9 SER A C 2
ATOM 1400 O O . SER A 1 9 ? 7.030 0.531 8.312 1.00 -0.50 9 SER A O 2
ATOM 1408 N N . ASN A 1 10 ? 6.736 -1.127 6.813 1.00 -0.46 10 ASN A N 2
ATOM 1409 C CA . ASN A 1 10 ? 7.208 -0.283 5.712 1.00 0.04 10 ASN A CA 2
ATOM 1410 C C . ASN A 1 10 ? 6.381 0.981 5.602 1.00 0.62 10 ASN A C 2
ATOM 1411 O O . ASN A 1 10 ? 6.947 2.042 5.382 1.00 -0.50 10 ASN A O 2
ATOM 1422 N N . LEU A 1 11 ? 5.039 0.897 5.748 1.00 -0.46 11 LEU A N 2
ATOM 1423 C CA . LEU A 1 11 ? 4.202 2.093 5.635 1.00 0.04 11 LEU A CA 2
ATOM 1424 C C . LEU A 1 11 ? 4.016 2.803 6.963 1.00 0.62 11 LEU A C 2
ATOM 1425 O O . LEU A 1 11 ? 3.043 3.528 7.102 1.00 -0.50 11 LEU A O 2
ATOM 1441 N N . ALA A 1 12 ? 4.935 2.673 7.952 1.00 -0.46 12 ALA A N 2
ATOM 1442 C CA . ALA A 1 12 ? 4.707 3.334 9.236 1.00 0.04 12 ALA A CA 2
ATOM 1443 C C . ALA A 1 12 ? 4.504 4.827 9.064 1.00 0.62 12 ALA A C 2
ATOM 1444 O O . ALA A 1 12 ? 3.490 5.302 9.550 1.00 -0.50 12 ALA A O 2
ATOM 1451 N N . PRO A 1 13 ? 5.371 5.632 8.397 1.00 -0.23 13 PRO A N 2
ATOM 1452 C CA . PRO A 1 13 ? 5.080 7.055 8.301 1.00 0.04 13 PRO A CA 2
ATOM 1453 C C . PRO A 1 13 ? 3.901 7.305 7.391 1.00 0.53 13 PRO A C 2
ATOM 1454 O O . PRO A 1 13 ? 3.193 8.278 7.599 1.00 -0.50 13 PRO A O 2
ATOM 1465 N N . CYS A 1 14 ? 3.667 6.441 6.373 1.00 -0.46 14 CYS A N 2
ATOM 1466 C CA . CYS A 1 14 ? 2.516 6.641 5.508 1.00 0.04 14 CYS A CA 2
ATOM 1467 C C . CYS A 1 14 ? 1.244 6.552 6.331 1.00 0.62 14 CYS A C 2
ATOM 1468 O O . CYS A 1 14 ? 0.277 7.188 5.956 1.00 -0.50 14 CYS A O 2
ATOM 1475 N N . LEU A 1 15 ? 1.188 5.786 7.445 1.00 -0.46 15 LEU A N 2
ATOM 1476 C CA . LEU A 1 15 ? -0.044 5.746 8.248 1.00 0.04 15 LEU A CA 2
ATOM 1477 C C . LEU A 1 15 ? -0.483 7.142 8.654 1.00 0.62 15 LEU A C 2
ATOM 1478 O O . LEU A 1 15 ? -1.667 7.447 8.644 1.00 -0.50 15 LEU A O 2
ATOM 1494 N N . ALA A 1 16 ? 0.474 8.018 9.027 1.00 -0.46 16 ALA A N 2
ATOM 1495 C CA . ALA A 1 16 ? 0.110 9.392 9.377 1.00 0.04 16 ALA A CA 2
ATOM 1496 C C . ALA A 1 16 ? -0.198 10.200 8.134 1.00 0.62 16 ALA A C 2
ATOM 1497 O O . ALA A 1 16 ? -1.052 11.072 8.177 1.00 -0.50 16 ALA A O 2
ATOM 1504 N N . TYR A 1 17 ? 0.485 9.918 7.004 1.00 -0.46 17 TYR A N 2
ATOM 1505 C CA . TYR A 1 17 ? 0.139 10.578 5.739 1.00 0.04 17 TYR A CA 2
ATOM 1506 C C . TYR A 1 17 ? -1.243 10.166 5.283 1.00 0.62 17 TYR A C 2
ATOM 1507 O O . TYR A 1 17 ? -1.960 10.983 4.730 1.00 -0.50 17 TYR A O 2
ATOM 1525 N N . LEU A 1 18 ? -1.656 8.902 5.514 1.00 -0.46 18 LEU A N 2
ATOM 1526 C CA . LEU A 1 18 ? -3.012 8.467 5.156 1.00 0.04 18 LEU A CA 2
ATOM 1527 C C . LEU A 1 18 ? -4.058 9.320 5.848 1.00 0.62 18 LEU A C 2
ATOM 1528 O O . LEU A 1 18 ? -5.065 9.658 5.243 1.00 -0.50 18 LEU A O 2
ATOM 1544 N N . ARG A 1 19 ? -3.807 9.695 7.120 1.00 -0.46 19 ARG A N 2
ATOM 1545 C CA . ARG A 1 19 ? -4.683 10.653 7.801 1.00 0.04 19 ARG A CA 2
ATOM 1546 C C . ARG A 1 19 ? -4.604 12.062 7.223 1.00 0.62 19 ARG A C 2
ATOM 1547 O O . ARG A 1 19 ? -5.315 12.926 7.709 1.00 -0.50 19 ARG A O 2
ATOM 1568 N N . ASN A 1 20 ? -3.759 12.354 6.209 1.00 -0.46 20 ASN A N 2
ATOM 1569 C CA . ASN A 1 20 ? -3.607 13.717 5.696 1.00 0.04 20 ASN A CA 2
ATOM 1570 C C . ASN A 1 20 ? -3.285 14.678 6.818 1.00 0.62 20 ASN A C 2
ATOM 1571 O O . ASN A 1 20 ? -3.856 15.755 6.876 1.00 -0.50 20 ASN A O 2
ATOM 1582 N N . THR A 1 21 ? -2.348 14.269 7.707 1.00 -0.46 21 THR A N 2
ATOM 1583 C CA . THR A 1 21 ? -1.935 15.121 8.830 1.00 0.04 21 THR A CA 2
ATOM 1584 C C . THR A 1 21 ? -0.439 15.049 9.101 1.00 0.62 21 THR A C 2
ATOM 1585 O O . THR A 1 21 ? 0.158 16.105 9.243 1.00 -0.50 21 THR A O 2
ATOM 1596 N N . GLY A 1 22 ? 0.211 13.857 9.177 1.00 -0.46 22 GLY A N 2
ATOM 1597 C CA . GLY A 1 22 ? 1.653 13.813 9.417 1.00 0.04 22 GLY A CA 2
ATOM 1598 C C . GLY A 1 22 ? 2.394 13.587 8.119 1.00 0.62 22 GLY A C 2
ATOM 1599 O O . GLY A 1 22 ? 1.802 13.010 7.221 1.00 -0.50 22 GLY A O 2
ATOM 1603 N N . PRO A 1 23 ? 3.674 14.004 7.956 1.00 -0.23 23 PRO A N 2
ATOM 1604 C CA . PRO A 1 23 ? 4.337 13.826 6.667 1.00 0.04 23 PRO A CA 2
ATOM 1605 C C . PRO A 1 23 ? 4.764 12.395 6.401 1.00 0.53 23 PRO A C 2
ATOM 1606 O O . PRO A 1 23 ? 5.200 11.732 7.328 1.00 -0.50 23 PRO A O 2
ATOM 1617 N N . LEU A 1 24 ? 4.655 11.907 5.137 1.00 -0.46 24 LEU A N 2
ATOM 1618 C CA . LEU A 1 24 ? 5.202 10.597 4.785 1.00 0.04 24 LEU A CA 2
ATOM 1619 C C . LEU A 1 24 ? 6.712 10.567 4.786 1.00 0.62 24 LEU A C 2
ATOM 1620 O O . LEU A 1 24 ? 7.288 9.524 5.050 1.00 -0.50 24 LEU A O 2
ATOM 1636 N N . GLY A 1 25 ? 7.402 11.684 4.476 1.00 -0.46 25 GLY A N 2
ATOM 1637 C CA . GLY A 1 25 ? 8.865 11.668 4.471 1.00 0.04 25 GLY A CA 2
ATOM 1638 C C . GLY A 1 25 ? 9.422 10.604 3.544 1.00 0.62 25 GLY A C 2
ATOM 1639 O O . GLY A 1 25 ? 9.128 10.661 2.360 1.00 -0.50 25 GLY A O 2
ATOM 1643 N N . ARG A 1 26 ? 10.226 9.626 4.037 1.00 -0.46 26 ARG A N 2
ATOM 1644 C CA . ARG A 1 26 ? 10.847 8.638 3.146 1.00 0.04 26 ARG A CA 2
ATOM 1645 C C . ARG A 1 26 ? 10.016 7.371 3.072 1.00 0.62 26 ARG A C 2
ATOM 1646 O O . ARG A 1 26 ? 10.544 6.340 2.686 1.00 -0.50 26 ARG A O 2
ATOM 1667 N N . CYS A 1 27 ? 8.707 7.400 3.420 1.00 -0.46 27 CYS A N 2
ATOM 1668 C CA . CYS A 1 27 ? 7.888 6.188 3.304 1.00 0.04 27 CYS A CA 2
ATOM 1669 C C . CYS A 1 27 ? 7.968 5.606 1.910 1.00 0.62 27 CYS A C 2
ATOM 1670 O O . CYS A 1 27 ? 7.880 4.398 1.758 1.00 -0.50 27 CYS A O 2
ATOM 1677 N N . CYS A 1 28 ? 8.113 6.461 0.871 1.00 -0.46 28 CYS A N 2
ATOM 1678 C CA . CYS A 1 28 ? 8.224 5.931 -0.485 1.00 0.04 28 CYS A CA 2
ATOM 1679 C C . CYS A 1 28 ? 9.264 4.832 -0.545 1.00 0.62 28 CYS A C 2
ATOM 1680 O O . CYS A 1 28 ? 9.027 3.855 -1.234 1.00 -0.50 28 CYS A O 2
ATOM 1687 N N . GLY A 1 29 ? 10.406 4.947 0.167 1.00 -0.46 29 GLY A N 2
ATOM 1688 C CA . GLY A 1 29 ? 11.370 3.847 0.151 1.00 0.04 29 GLY A CA 2
ATOM 1689 C C . GLY A 1 29 ? 10.720 2.557 0.599 1.00 0.62 29 GLY A C 2
ATOM 1690 O O . GLY A 1 29 ? 10.924 1.524 -0.017 1.00 -0.50 29 GLY A O 2
ATOM 1694 N N . GLY A 1 30 ? 9.917 2.593 1.684 1.00 -0.46 30 GLY A N 2
ATOM 1695 C CA . GLY A 1 30 ? 9.248 1.372 2.128 1.00 0.04 30 GLY A CA 2
ATOM 1696 C C . GLY A 1 30 ? 8.265 0.873 1.090 1.00 0.62 30 GLY A C 2
ATOM 1697 O O . GLY A 1 30 ? 8.228 -0.317 0.820 1.00 -0.50 30 GLY A O 2
ATOM 1701 N N . VAL A 1 31 ? 7.454 1.773 0.484 1.00 -0.46 31 VAL A N 2
ATOM 1702 C CA . VAL A 1 31 ? 6.520 1.325 -0.558 1.00 0.04 31 VAL A CA 2
ATOM 1703 C C . VAL A 1 31 ? 7.363 0.679 -1.648 1.00 0.62 31 VAL A C 2
ATOM 1704 O O . VAL A 1 31 ? 7.115 -0.447 -2.049 1.00 -0.50 31 VAL A O 2
ATOM 1717 N N . LYS A 1 32 ? 8.395 1.408 -2.126 1.00 -0.46 32 LYS A N 2
ATOM 1718 C CA . LYS A 1 32 ? 9.278 0.885 -3.169 1.00 0.04 32 LYS A CA 2
ATOM 1719 C C . LYS A 1 32 ? 9.814 -0.476 -2.783 1.00 0.62 32 LYS A C 2
ATOM 1720 O O . LYS A 1 32 ? 9.845 -1.363 -3.622 1.00 -0.50 32 LYS A O 2
ATOM 1739 N N . ALA A 1 33 ? 10.235 -0.651 -1.510 1.00 -0.46 33 ALA A N 2
ATOM 1740 C CA . ALA A 1 33 ? 10.795 -1.934 -1.094 1.00 0.04 33 ALA A CA 2
ATOM 1741 C C . ALA A 1 33 ? 9.811 -3.038 -1.387 1.00 0.62 33 ALA A C 2
ATOM 1742 O O . ALA A 1 33 ? 10.189 -4.062 -1.935 1.00 -0.50 33 ALA A O 2
ATOM 1749 N N . LEU A 1 34 ? 8.528 -2.821 -1.019 1.00 -0.46 34 LEU A N 2
ATOM 1750 C CA . LEU A 1 34 ? 7.517 -3.857 -1.216 1.00 0.04 34 LEU A CA 2
ATOM 1751 C C . LEU A 1 34 ? 7.406 -4.201 -2.681 1.00 0.62 34 LEU A C 2
ATOM 1752 O O . LEU A 1 34 ? 7.286 -5.370 -2.998 1.00 -0.50 34 LEU A O 2
ATOM 1768 N N . VAL A 1 35 ? 7.442 -3.200 -3.585 1.00 -0.46 35 VAL A N 2
ATOM 1769 C CA . VAL A 1 35 ? 7.249 -3.475 -5.014 1.00 0.04 35 VAL A CA 2
ATOM 1770 C C . VAL A 1 35 ? 8.092 -4.648 -5.443 1.00 0.62 35 VAL A C 2
ATOM 1771 O O . VAL A 1 35 ? 7.615 -5.530 -6.142 1.00 -0.50 35 VAL A O 2
ATOM 1784 N N . ASN A 1 36 ? 9.368 -4.665 -5.006 1.00 -0.46 36 ASN A N 2
ATOM 1785 C CA . ASN A 1 36 ? 10.243 -5.784 -5.352 1.00 0.04 36 ASN A CA 2
ATOM 1786 C C . ASN A 1 36 ? 9.572 -7.087 -4.963 1.00 0.62 36 ASN A C 2
ATOM 1787 O O . ASN A 1 36 ? 9.604 -8.037 -5.729 1.00 -0.50 36 ASN A O 2
ATOM 1798 N N . SER A 1 37 ? 8.940 -7.112 -3.767 1.00 -0.46 37 SER A N 2
ATOM 1799 C CA . SER A 1 37 ? 8.131 -8.251 -3.344 1.00 0.04 37 SER A CA 2
ATOM 1800 C C . SER A 1 37 ? 6.655 -7.917 -3.444 1.00 0.62 37 SER A C 2
ATOM 1801 O O . SER A 1 37 ? 5.918 -8.128 -2.494 1.00 -0.50 37 SER A O 2
ATOM 1809 N N . ALA A 1 38 ? 6.210 -7.390 -4.608 1.00 -0.46 38 ALA A N 2
ATOM 1810 C CA . ALA A 1 38 ? 4.780 -7.232 -4.870 1.00 0.04 38 ALA A CA 2
ATOM 1811 C C . ALA A 1 38 ? 4.484 -7.295 -6.358 1.00 0.62 38 ALA A C 2
ATOM 1812 O O . ALA A 1 38 ? 3.632 -6.568 -6.844 1.00 -0.50 38 ALA A O 2
ATOM 1819 N N . ARG A 1 39 ? 5.176 -8.187 -7.106 1.00 -0.46 39 ARG A N 2
ATOM 1820 C CA . ARG A 1 39 ? 4.937 -8.313 -8.548 1.00 0.04 39 ARG A CA 2
ATOM 1821 C C . ARG A 1 39 ? 4.931 -9.744 -9.075 1.00 0.62 39 ARG A C 2
ATOM 1822 O O . ARG A 1 39 ? 4.867 -9.903 -10.286 1.00 -0.50 39 ARG A O 2
ATOM 1843 N N . THR A 1 40 ? 4.946 -10.801 -8.225 1.00 -0.46 40 THR A N 2
ATOM 1844 C CA . THR A 1 40 ? 4.876 -12.179 -8.716 1.00 0.04 40 THR A CA 2
ATOM 1845 C C . THR A 1 40 ? 3.502 -12.729 -8.389 1.00 0.62 40 THR A C 2
ATOM 1846 O O . THR A 1 40 ? 3.388 -13.849 -7.917 1.00 -0.50 40 THR A O 2
ATOM 1857 N N . THR A 1 41 ? 2.440 -11.932 -8.650 1.00 -0.46 41 THR A N 2
ATOM 1858 C CA . THR A 1 41 ? 1.059 -12.383 -8.443 1.00 0.04 41 THR A CA 2
ATOM 1859 C C . THR A 1 41 ? 0.711 -12.614 -6.986 1.00 0.62 41 THR A C 2
ATOM 1860 O O . THR A 1 41 ? -0.098 -11.876 -6.447 1.00 -0.50 41 THR A O 2
ATOM 1871 N N . GLU A 1 42 ? 1.280 -13.635 -6.307 1.00 -0.46 42 GLU A N 2
ATOM 1872 C CA . GLU A 1 42 ? 0.844 -13.927 -4.938 1.00 0.04 42 GLU A CA 2
ATOM 1873 C C . GLU A 1 42 ? 1.305 -12.812 -4.031 1.00 0.62 42 GLU A C 2
ATOM 1874 O O . GLU A 1 42 ? 0.493 -12.197 -3.355 1.00 -0.50 42 GLU A O 2
ATOM 1886 N N . ASP A 1 43 ? 2.624 -12.532 -4.026 1.00 -0.46 43 ASP A N 2
ATOM 1887 C CA . ASP A 1 43 ? 3.126 -11.427 -3.222 1.00 0.04 43 ASP A CA 2
ATOM 1888 C C . ASP A 1 43 ? 2.404 -10.146 -3.538 1.00 0.62 43 ASP A C 2
ATOM 1889 O O . ASP A 1 43 ? 2.029 -9.396 -2.648 1.00 -0.50 43 ASP A O 2
ATOM 1898 N N . ARG A 1 44 ? 2.165 -9.902 -4.834 1.00 -0.46 44 ARG A N 2
ATOM 1899 C CA . ARG A 1 44 ? 1.329 -8.760 -5.176 1.00 0.04 44 ARG A CA 2
ATOM 1900 C C . ARG A 1 44 ? -0.013 -8.809 -4.469 1.00 0.62 44 ARG A C 2
ATOM 1901 O O . ARG A 1 44 ? -0.427 -7.826 -3.870 1.00 -0.50 44 ARG A O 2
ATOM 1922 N N . GLN A 1 45 ? -0.713 -9.961 -4.516 1.00 -0.46 45 GLN A N 2
ATOM 1923 C CA . GLN A 1 45 ? -2.018 -10.052 -3.863 1.00 0.04 45 GLN A CA 2
ATOM 1924 C C . GLN A 1 45 ? -1.934 -9.805 -2.372 1.00 0.62 45 GLN A C 2
ATOM 1925 O O . GLN A 1 45 ? -2.732 -9.049 -1.837 1.00 -0.50 45 GLN A O 2
ATOM 1939 N N . ILE A 1 46 ? -0.977 -10.457 -1.682 1.00 -0.46 46 ILE A N 2
ATOM 1940 C CA . ILE A 1 46 ? -0.853 -10.253 -0.247 1.00 0.04 46 ILE A CA 2
ATOM 1941 C C . ILE A 1 46 ? -0.616 -8.784 0.003 1.00 0.62 46 ILE A C 2
ATOM 1942 O O . ILE A 1 46 ? -1.237 -8.241 0.903 1.00 -0.50 46 ILE A O 2
ATOM 1958 N N . ALA A 1 47 ? 0.287 -8.122 -0.749 1.00 -0.46 47 ALA A N 2
ATOM 1959 C CA . ALA A 1 47 ? 0.545 -6.719 -0.465 1.00 0.04 47 ALA A CA 2
ATOM 1960 C C . ALA A 1 47 ? -0.706 -5.912 -0.714 1.00 0.62 47 ALA A C 2
ATOM 1961 O O . ALA A 1 47 ? -1.114 -5.161 0.154 1.00 -0.50 47 ALA A O 2
ATOM 1968 N N . CYS A 1 48 ? -1.358 -6.071 -1.884 1.00 -0.46 48 CYS A N 2
ATOM 1969 C CA . CYS A 1 48 ? -2.635 -5.394 -2.112 1.00 0.04 48 CYS A CA 2
ATOM 1970 C C . CYS A 1 48 ? -3.581 -5.594 -0.945 1.00 0.62 48 CYS A C 2
ATOM 1971 O O . CYS A 1 48 ? -4.191 -4.634 -0.501 1.00 -0.50 48 CYS A O 2
ATOM 1978 N N . THR A 1 49 ? -3.735 -6.848 -0.469 1.00 -0.46 49 THR A N 2
ATOM 1979 C CA . THR A 1 49 ? -4.732 -7.129 0.567 1.00 0.04 49 THR A CA 2
ATOM 1980 C C . THR A 1 49 ? -4.291 -6.466 1.856 1.00 0.62 49 THR A C 2
ATOM 1981 O O . THR A 1 49 ? -5.062 -5.782 2.510 1.00 -0.50 49 THR A O 2
ATOM 1992 N N . CYS A 1 50 ? -3.013 -6.669 2.236 1.00 -0.46 50 CYS A N 2
ATOM 1993 C CA . CYS A 1 50 ? -2.506 -6.078 3.470 1.00 0.04 50 CYS A CA 2
ATOM 1994 C C . CYS A 1 50 ? -2.617 -4.575 3.436 1.00 0.62 50 CYS A C 2
ATOM 1995 O O . CYS A 1 50 ? -3.010 -3.975 4.422 1.00 -0.50 50 CYS A O 2
ATOM 2002 N N . LEU A 1 51 ? -2.257 -3.957 2.295 1.00 -0.46 51 LEU A N 2
ATOM 2003 C CA . LEU A 1 51 ? -2.376 -2.512 2.195 1.00 0.04 51 LEU A CA 2
ATOM 2004 C C . LEU A 1 51 ? -3.836 -2.135 2.321 1.00 0.62 51 LEU A C 2
ATOM 2005 O O . LEU A 1 51 ? -4.175 -1.260 3.103 1.00 -0.50 51 LEU A O 2
ATOM 2021 N N . LYS A 1 52 ? -4.712 -2.808 1.543 1.00 -0.46 52 LYS A N 2
ATOM 2022 C CA . LYS A 1 52 ? -6.143 -2.519 1.622 1.00 0.04 52 LYS A CA 2
ATOM 2023 C C . LYS A 1 52 ? -6.576 -2.507 3.070 1.00 0.62 52 LYS A C 2
ATOM 2024 O O . LYS A 1 52 ? -7.260 -1.581 3.475 1.00 -0.50 52 LYS A O 2
ATOM 2043 N N . SER A 1 53 ? -6.178 -3.521 3.869 1.00 -0.46 53 SER A N 2
ATOM 2044 C CA . SER A 1 53 ? -6.562 -3.535 5.282 1.00 0.04 53 SER A CA 2
ATOM 2045 C C . SER A 1 53 ? -5.808 -2.500 6.090 1.00 0.62 53 SER A C 2
ATOM 2046 O O . SER A 1 53 ? -6.421 -1.924 6.974 1.00 -0.50 53 SER A O 2
ATOM 2054 N N . ALA A 1 54 ? -4.515 -2.206 5.825 1.00 -0.46 54 ALA A N 2
ATOM 2055 C CA . ALA A 1 54 ? -3.852 -1.128 6.565 1.00 0.04 54 ALA A CA 2
ATOM 2056 C C . ALA A 1 54 ? -4.667 0.141 6.460 1.00 0.62 54 ALA A C 2
ATOM 2057 O O . ALA A 1 54 ? -4.956 0.751 7.478 1.00 -0.50 54 ALA A O 2
ATOM 2064 N N . ALA A 1 55 ? -5.047 0.555 5.233 1.00 -0.46 55 ALA A N 2
ATOM 2065 C CA . ALA A 1 55 ? -5.830 1.785 5.098 1.00 0.04 55 ALA A CA 2
ATOM 2066 C C . ALA A 1 55 ? -7.253 1.544 5.580 1.00 0.62 55 ALA A C 2
ATOM 2067 O O . ALA A 1 55 ? -7.824 2.403 6.237 1.00 -0.50 55 ALA A O 2
ATOM 2074 N N . GLY A 1 56 ? -7.845 0.366 5.267 1.00 -0.46 56 GLY A N 2
ATOM 2075 C CA . GLY A 1 56 ? -9.220 0.081 5.678 1.00 0.04 56 GLY A CA 2
ATOM 2076 C C . GLY A 1 56 ? -9.268 -0.275 7.143 1.00 0.62 56 GLY A C 2
ATOM 2077 O O . GLY A 1 56 ? -9.420 -1.446 7.454 1.00 -0.50 56 GLY A O 2
ATOM 2081 N N . ALA A 1 57 ? -9.134 0.729 8.038 1.00 -0.46 57 ALA A N 2
ATOM 2082 C CA . ALA A 1 57 ? -9.041 0.465 9.481 1.00 0.04 57 ALA A CA 2
ATOM 2083 C C . ALA A 1 57 ? -8.892 1.763 10.255 1.00 0.62 57 ALA A C 2
ATOM 2084 O O . ALA A 1 57 ? -9.610 2.004 11.212 1.00 -0.50 57 ALA A O 2
ATOM 2091 N N . ILE A 1 58 ? -7.939 2.614 9.812 1.00 -0.46 58 ILE A N 2
ATOM 2092 C CA . ILE A 1 58 ? -7.701 3.924 10.432 1.00 0.04 58 ILE A CA 2
ATOM 2093 C C . ILE A 1 58 ? -9.016 4.686 10.476 1.00 0.62 58 ILE A C 2
ATOM 2094 O O . ILE A 1 58 ? -9.761 4.586 9.515 1.00 -0.50 58 ILE A O 2
ATOM 2110 N N . SER A 1 59 ? -9.344 5.453 11.547 1.00 -0.46 59 SER A N 2
ATOM 2111 C CA . SER A 1 59 ? -10.607 6.206 11.550 1.00 0.04 59 SER A CA 2
ATOM 2112 C C . SER A 1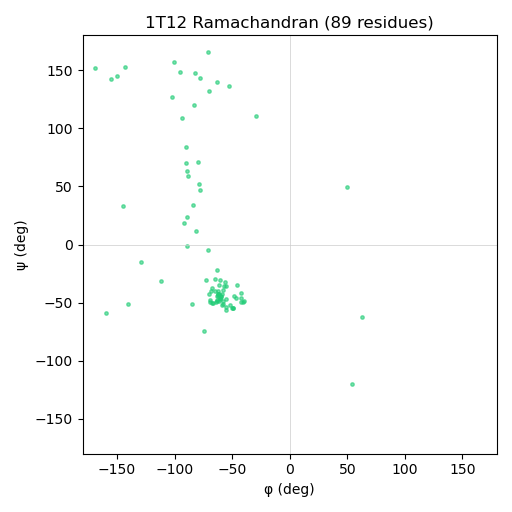 59 ? -10.574 7.397 10.605 1.00 0.62 59 SER A C 2
ATOM 2113 O O . SER A 1 59 ? -11.447 7.525 9.759 1.00 -0.50 59 SER A O 2
ATOM 2121 N N . GLY A 1 60 ? -9.570 8.299 10.711 1.00 -0.46 60 GLY A N 2
ATOM 2122 C CA . GLY A 1 60 ? -9.519 9.468 9.822 1.00 0.04 60 GLY A CA 2
ATOM 2123 C C . GLY A 1 60 ? -8.799 9.228 8.508 1.00 0.62 60 GLY A C 2
ATOM 2124 O O . GLY A 1 60 ? -8.180 10.148 7.999 1.00 -0.50 60 GLY A O 2
ATOM 2128 N N . ILE A 1 61 ? -8.858 8.018 7.910 1.00 -0.46 61 ILE A N 2
ATOM 2129 C CA . ILE A 1 61 ? -8.150 7.788 6.644 1.00 0.04 61 ILE A CA 2
ATOM 2130 C C . ILE A 1 61 ? -8.720 8.640 5.538 1.00 0.62 61 ILE A C 2
ATOM 2131 O O . ILE A 1 61 ? -9.932 8.655 5.402 1.00 -0.50 61 ILE A O 2
ATOM 2147 N N . ASN A 1 62 ? -7.891 9.351 4.734 1.00 -0.46 62 ASN A N 2
ATOM 2148 C CA . ASN A 1 62 ? -8.434 10.165 3.647 1.00 0.04 62 ASN A CA 2
ATOM 2149 C C . ASN A 1 62 ? -8.345 9.387 2.352 1.00 0.62 62 ASN A C 2
ATOM 2150 O O . ASN A 1 62 ? -7.245 9.222 1.847 1.00 -0.50 62 ASN A O 2
ATOM 2161 N N . LEU A 1 63 ? -9.487 8.903 1.809 1.00 -0.46 63 LEU A N 2
ATOM 2162 C CA . LEU A 1 63 ? -9.465 8.073 0.599 1.00 0.04 63 LEU A CA 2
ATOM 2163 C C . LEU A 1 63 ? -8.599 8.662 -0.497 1.00 0.62 63 LEU A C 2
ATOM 2164 O O . LEU A 1 63 ? -7.815 7.941 -1.094 1.00 -0.50 63 LEU A O 2
ATOM 2180 N N . GLY A 1 64 ? -8.719 9.977 -0.782 1.00 -0.46 64 GLY A N 2
ATOM 2181 C CA . GLY A 1 64 ? -7.890 10.569 -1.829 1.00 0.04 64 GLY A CA 2
ATOM 2182 C C . GLY A 1 64 ? -6.414 10.350 -1.583 1.00 0.62 64 GLY A C 2
ATOM 2183 O O . GLY A 1 64 ? -5.680 10.173 -2.542 1.00 -0.50 64 GLY A O 2
ATOM 2187 N N . LYS A 1 65 ? -5.948 10.363 -0.312 1.00 -0.46 65 LYS A N 2
ATOM 2188 C CA . LYS A 1 65 ? -4.528 10.115 -0.047 1.00 0.04 65 LYS A CA 2
ATOM 2189 C C . LYS A 1 65 ? -4.227 8.663 -0.348 1.00 0.62 65 LYS A C 2
ATOM 2190 O O . LYS A 1 65 ? -3.293 8.389 -1.087 1.00 -0.50 65 LYS A O 2
ATOM 2209 N N . ALA A 1 66 ? -5.024 7.723 0.205 1.00 -0.46 66 ALA A N 2
ATOM 2210 C CA . ALA A 1 66 ? -4.819 6.316 -0.127 1.00 0.04 66 ALA A CA 2
ATOM 2211 C C . ALA A 1 66 ? -4.716 6.150 -1.629 1.00 0.62 66 ALA A C 2
ATOM 2212 O O . ALA A 1 66 ? -3.717 5.630 -2.101 1.00 -0.50 66 ALA A O 2
ATOM 2219 N N . ALA A 1 67 ? -5.729 6.627 -2.386 1.00 -0.46 67 ALA A N 2
ATOM 2220 C CA . ALA A 1 67 ? -5.658 6.578 -3.848 1.00 0.04 67 ALA A CA 2
ATOM 2221 C C . ALA A 1 67 ? -4.474 7.340 -4.406 1.00 0.62 67 ALA A C 2
ATOM 2222 O O . ALA A 1 67 ? -3.958 6.920 -5.429 1.00 -0.50 67 ALA A O 2
ATOM 2229 N N . GLY A 1 68 ? -4.008 8.438 -3.777 1.00 -0.46 68 GLY A N 2
ATOM 2230 C CA . GLY A 1 68 ? -2.834 9.153 -4.282 1.00 0.04 68 GLY A CA 2
ATOM 2231 C C . GLY A 1 68 ? -1.504 8.627 -3.793 1.00 0.62 68 GLY A C 2
ATOM 2232 O O . GLY A 1 68 ? -0.502 9.261 -4.087 1.00 -0.50 68 GLY A O 2
ATOM 2236 N N . LEU A 1 69 ? -1.398 7.490 -3.068 1.00 -0.46 69 LEU A N 2
ATOM 2237 C CA . LEU A 1 69 ? -0.065 7.051 -2.636 1.00 0.04 69 LEU A CA 2
ATOM 2238 C C . LEU A 1 69 ? 0.825 6.651 -3.801 1.00 0.62 69 LEU A C 2
ATOM 2239 O O . LEU A 1 69 ? 1.988 7.021 -3.733 1.00 -0.50 69 LEU A O 2
ATOM 2255 N N . PRO A 1 70 ? 0.420 5.928 -4.880 1.00 -0.23 70 PRO A N 2
ATOM 2256 C CA . PRO A 1 70 ? 1.373 5.718 -5.958 1.00 0.04 70 PRO A CA 2
ATOM 2257 C C . PRO A 1 70 ? 1.757 7.058 -6.538 1.00 0.53 70 PRO A C 2
ATOM 2258 O O . PRO A 1 70 ? 2.871 7.217 -7.006 1.00 -0.50 70 PRO A O 2
ATOM 2269 N N . SER A 1 71 ? 0.839 8.052 -6.537 1.00 -0.46 71 SER A N 2
ATOM 2270 C CA . SER A 1 71 ? 1.178 9.330 -7.152 1.00 0.04 71 SER A CA 2
ATOM 2271 C C . SER A 1 71 ? 2.301 9.969 -6.371 1.00 0.62 71 SER A C 2
ATOM 2272 O O . SER A 1 71 ? 3.303 10.349 -6.953 1.00 -0.50 71 SER A O 2
ATOM 2280 N N . THR A 1 72 ? 2.156 10.093 -5.037 1.00 -0.46 72 THR A N 2
ATOM 2281 C CA . THR A 1 72 ? 3.231 10.679 -4.239 1.00 0.04 72 THR A CA 2
ATOM 2282 C C . THR A 1 72 ? 4.468 9.815 -4.275 1.00 0.62 72 THR A C 2
ATOM 2283 O O . THR A 1 72 ? 5.568 10.343 -4.301 1.00 -0.50 72 THR A O 2
ATOM 2294 N N . CYS A 1 73 ? 4.307 8.476 -4.256 1.00 -0.46 73 CYS A N 2
ATOM 2295 C CA . CYS A 1 73 ? 5.438 7.578 -4.443 1.00 0.04 73 CYS A CA 2
ATOM 2296 C C . CYS A 1 73 ? 5.312 6.923 -5.808 1.00 0.62 73 CYS A C 2
ATOM 2297 O O . CYS A 1 73 ? 4.871 5.787 -5.890 1.00 -0.50 73 CYS A O 2
ATOM 2304 N N . GLY A 1 74 ? 5.712 7.634 -6.890 1.00 -0.46 74 GLY A N 2
ATOM 2305 C CA . GLY A 1 74 ? 5.684 7.056 -8.236 1.00 0.04 74 GLY A CA 2
ATOM 2306 C C . GLY A 1 74 ? 6.541 5.817 -8.345 1.00 0.62 74 GLY A C 2
ATOM 2307 O O . GLY A 1 74 ? 7.635 5.892 -8.885 1.00 -0.50 74 GLY A O 2
ATOM 2311 N N . VAL A 1 75 ? 6.040 4.667 -7.835 1.00 -0.46 75 VAL A N 2
ATOM 2312 C CA . VAL A 1 75 ? 6.767 3.400 -7.934 1.00 0.04 75 VAL A CA 2
ATOM 2313 C C . VAL A 1 75 ? 6.073 2.560 -9.001 1.00 0.62 75 VAL A C 2
ATOM 2314 O O . VAL A 1 75 ? 5.373 3.145 -9.813 1.00 -0.50 75 VAL A O 2
ATOM 2327 N N . ASN A 1 76 ? 6.227 1.213 -9.041 1.00 -0.46 76 ASN A N 2
ATOM 2328 C CA . ASN A 1 76 ? 5.564 0.381 -10.048 1.00 0.04 76 ASN A CA 2
ATOM 2329 C C . ASN A 1 76 ? 4.513 -0.507 -9.403 1.00 0.62 76 ASN A C 2
ATOM 2330 O O . ASN A 1 76 ? 4.687 -1.716 -9.408 1.00 -0.50 76 ASN A O 2
ATOM 2341 N N . ILE A 1 77 ? 3.410 0.071 -8.861 1.00 -0.46 77 ILE A N 2
ATOM 2342 C CA . ILE A 1 77 ? 2.324 -0.736 -8.284 1.00 0.04 77 ILE A CA 2
ATOM 2343 C C . ILE A 1 77 ? 1.083 -0.598 -9.149 1.00 0.62 77 ILE A C 2
ATOM 2344 O O . ILE A 1 77 ? 0.767 0.536 -9.473 1.00 -0.50 77 ILE A O 2
ATOM 2360 N N . PRO A 1 78 ? 0.347 -1.666 -9.564 1.00 -0.23 78 PRO A N 2
ATOM 2361 C CA . PRO A 1 78 ? -0.857 -1.445 -10.351 1.00 0.04 78 PRO A CA 2
ATOM 2362 C C . PRO A 1 78 ? -2.010 -0.995 -9.490 1.00 0.53 78 PRO A C 2
ATOM 2363 O O . PRO A 1 78 ? -2.798 -0.180 -9.943 1.00 -0.50 78 PRO A O 2
ATOM 2374 N N . TYR A 1 79 ? -2.134 -1.514 -8.250 1.00 -0.46 79 TYR A N 2
ATOM 2375 C CA . TYR A 1 79 ? -3.224 -1.083 -7.384 1.00 0.04 79 TYR A CA 2
ATOM 2376 C C . TYR A 1 79 ? -2.946 0.326 -6.922 1.00 0.62 79 TYR A C 2
ATOM 2377 O O . TYR A 1 79 ? -1.798 0.740 -6.933 1.00 -0.50 79 TYR A O 2
ATOM 2395 N N . LYS A 1 80 ? -3.996 1.068 -6.500 1.00 -0.46 80 LYS A N 2
ATOM 2396 C CA . LYS A 1 80 ? -3.792 2.420 -5.976 1.00 0.04 80 LYS A CA 2
ATOM 2397 C C . LYS A 1 80 ? -3.958 2.442 -4.471 1.00 0.62 80 LYS A C 2
ATOM 2398 O O . LYS A 1 80 ? -4.431 3.413 -3.908 1.00 -0.50 80 LYS A O 2
ATOM 2417 N N . ILE A 1 81 ? -3.551 1.340 -3.805 1.00 -0.46 81 ILE A N 2
ATOM 2418 C CA . ILE A 1 81 ? -3.541 1.257 -2.349 1.00 0.04 81 ILE A CA 2
ATOM 2419 C C . ILE A 1 81 ? -4.839 1.753 -1.747 1.00 0.62 81 ILE A C 2
ATOM 2420 O O . ILE A 1 81 ? -4.796 2.436 -0.739 1.00 -0.50 81 ILE A O 2
ATOM 2436 N N . SER A 1 82 ? -6.004 1.434 -2.349 1.00 -0.46 82 SER A N 2
ATOM 2437 C CA . SER A 1 82 ? -7.272 1.939 -1.820 1.00 0.04 82 SER A CA 2
ATOM 2438 C C . SER A 1 82 ? -7.955 0.896 -0.955 1.00 0.62 82 SER A C 2
ATOM 2439 O O . SER A 1 82 ? -7.891 -0.258 -1.349 1.00 -0.50 82 SER A O 2
ATOM 2447 N N . PRO A 1 83 ? -8.619 1.209 0.193 1.00 -0.23 83 PRO A N 2
ATOM 2448 C CA . PRO A 1 83 ? -9.304 0.187 0.954 1.00 0.04 83 PRO A CA 2
ATOM 2449 C C . PRO A 1 83 ? -10.553 -0.270 0.249 1.00 0.53 83 PRO A C 2
ATOM 2450 O O . PRO A 1 83 ? -11.640 -0.018 0.737 1.00 -0.50 83 PRO A O 2
ATOM 2461 N N . SER A 1 84 ? -10.403 -0.951 -0.909 1.00 -0.46 84 SER A N 2
ATOM 2462 C CA . SER A 1 84 ? -11.558 -1.376 -1.697 1.00 0.04 84 SER A CA 2
ATOM 2463 C C . SER A 1 84 ? -11.138 -2.407 -2.729 1.00 0.62 84 SER A C 2
ATOM 2464 O O . SER A 1 84 ? -11.726 -3.474 -2.780 1.00 -0.50 84 SER A O 2
ATOM 2472 N N . THR A 1 85 ? -10.118 -2.102 -3.566 1.00 -0.46 85 THR A N 2
ATOM 2473 C CA . THR A 1 85 ? -9.606 -3.078 -4.540 1.00 0.04 85 THR A CA 2
ATOM 2474 C C . THR A 1 85 ? -9.570 -4.514 -4.033 1.00 0.62 85 THR A C 2
ATOM 2475 O O . THR A 1 85 ? -8.692 -4.840 -3.249 1.00 -0.50 85 THR A O 2
ATOM 2486 N N . ASP A 1 86 ? -10.480 -5.421 -4.458 1.00 -0.46 86 ASP A N 2
ATOM 2487 C CA . ASP A 1 86 ? -10.360 -6.807 -4.023 1.00 0.04 86 ASP A CA 2
ATOM 2488 C C . ASP A 1 86 ? -9.068 -7.413 -4.546 1.00 0.62 86 ASP A C 2
ATOM 2489 O O . ASP A 1 86 ? -8.663 -7.077 -5.650 1.00 -0.50 86 ASP A O 2
ATOM 2498 N N . CYS A 1 87 ? -8.397 -8.313 -3.781 1.00 -0.46 87 CYS A N 2
ATOM 2499 C CA . CYS A 1 87 ? -7.221 -9.010 -4.306 1.00 0.04 87 CYS A CA 2
ATOM 2500 C C . CYS A 1 87 ? -7.186 -10.471 -3.905 1.00 0.62 87 CYS A C 2
ATOM 2501 O O . CYS A 1 87 ? -6.137 -10.962 -3.517 1.00 -0.50 87 CYS A O 2
ATOM 2508 N N . SER A 1 88 ? -8.342 -11.169 -4.015 1.00 -0.46 88 SER A N 2
ATOM 2509 C CA . SER A 1 88 ? -8.424 -12.587 -3.652 1.00 0.04 88 SER A CA 2
ATOM 2510 C C . SER A 1 88 ? -8.194 -13.512 -4.836 1.00 0.62 88 SER A C 2
ATOM 2511 O O . SER A 1 88 ? -7.682 -14.598 -4.616 1.00 -0.50 88 SER A O 2
ATOM 2519 N N . LYS A 1 89 ? -8.526 -13.131 -6.093 1.00 -0.46 89 LYS A N 2
ATOM 2520 C CA . LYS A 1 89 ? -8.264 -14.005 -7.244 1.00 0.04 89 LYS A CA 2
ATOM 2521 C C . LYS A 1 89 ? -7.661 -13.213 -8.387 1.00 0.62 89 LYS A C 2
ATOM 2522 O O . LYS A 1 89 ? -8.003 -13.415 -9.541 1.00 -0.50 89 LYS A O 2
ATOM 2541 N N . VAL A 1 90 ? -6.735 -12.287 -8.068 1.00 -0.46 90 VAL A N 2
ATOM 2542 C CA . VAL A 1 90 ? -6.063 -11.515 -9.118 1.00 0.04 90 VAL A CA 2
ATOM 2543 C C . VAL A 1 90 ? -5.021 -12.402 -9.754 1.00 0.62 90 VAL A C 2
ATOM 2544 O O . VAL A 1 90 ? -4.404 -13.176 -9.040 1.00 -0.50 90 VAL A O 2
ATOM 2557 N N . GLN A 1 91 ? -4.817 -12.304 -11.087 1.00 -0.46 91 GLN A N 2
ATOM 2558 C CA . GLN A 1 91 ? -3.807 -13.117 -11.768 1.00 0.04 91 GLN A CA 2
ATOM 2559 C C . GLN A 1 91 ? -2.761 -12.195 -12.355 1.00 0.52 91 GLN A C 2
ATOM 2560 O O . GLN A 1 91 ? -2.246 -11.332 -11.595 1.00 -0.71 91 GLN A O 2
ATOM 2575 N N . ALA A 1 1 ? 5.229 -14.893 -0.820 1.00 -0.26 1 ALA A N 3
ATOM 2576 C CA . ALA A 1 1 ? 3.952 -14.386 -0.239 1.00 0.04 1 ALA A CA 3
ATOM 2577 C C . ALA A 1 1 ? 4.172 -13.510 0.989 1.00 0.62 1 ALA A C 3
ATOM 2578 O O . ALA A 1 1 ? 3.647 -13.830 2.044 1.00 -0.50 1 ALA A O 3
ATOM 2587 N N . ILE A 1 2 ? 4.936 -12.396 0.876 1.00 -0.46 2 ILE A N 3
ATOM 2588 C CA . ILE A 1 2 ? 5.153 -11.478 2.007 1.00 0.04 2 ILE A CA 3
ATOM 2589 C C . ILE A 1 2 ? 3.917 -11.251 2.857 1.00 0.62 2 ILE A C 3
ATOM 2590 O O . ILE A 1 2 ? 2.816 -11.329 2.334 1.00 -0.50 2 ILE A O 3
ATOM 2606 N N . THR A 1 3 ? 4.091 -10.966 4.174 1.00 -0.46 3 THR A N 3
ATOM 2607 C CA . THR A 1 3 ? 2.948 -10.813 5.080 1.00 0.04 3 THR A CA 3
ATOM 2608 C C . THR A 1 3 ? 2.637 -9.351 5.320 1.00 0.62 3 THR A C 3
ATOM 2609 O O . THR A 1 3 ? 3.434 -8.490 4.980 1.00 -0.50 3 THR A O 3
ATOM 2620 N N . CYS A 1 4 ? 1.461 -9.049 5.917 1.00 -0.46 4 CYS A N 3
ATOM 2621 C CA . CYS A 1 4 ? 1.082 -7.658 6.157 1.00 0.04 4 CYS A CA 3
ATOM 2622 C C . CYS A 1 4 ? 2.071 -6.928 7.040 1.00 0.62 4 CYS A C 3
ATOM 2623 O O . CYS A 1 4 ? 2.331 -5.760 6.793 1.00 -0.50 4 CYS A O 3
ATOM 2630 N N . GLY A 1 5 ? 2.634 -7.584 8.077 1.00 -0.46 5 GLY A N 3
ATOM 2631 C CA . GLY A 1 5 ? 3.559 -6.876 8.963 1.00 0.04 5 GLY A CA 3
ATOM 2632 C C . GLY A 1 5 ? 4.633 -6.120 8.208 1.00 0.62 5 GLY A C 3
ATOM 2633 O O . GLY A 1 5 ? 4.878 -4.961 8.510 1.00 -0.50 5 GLY A O 3
ATOM 2637 N N . GLN A 1 6 ? 5.288 -6.768 7.217 1.00 -0.46 6 GLN A N 3
ATOM 2638 C CA . GLN A 1 6 ? 6.325 -6.083 6.440 1.00 0.04 6 GLN A CA 3
ATOM 2639 C C . GLN A 1 6 ? 5.712 -4.939 5.664 1.00 0.62 6 GLN A C 3
ATOM 2640 O O . GLN A 1 6 ? 6.284 -3.861 5.614 1.00 -0.50 6 GLN A O 3
ATOM 2654 N N . VAL A 1 7 ? 4.536 -5.183 5.043 1.00 -0.46 7 VAL A N 3
ATOM 2655 C CA . VAL A 1 7 ? 3.920 -4.162 4.196 1.00 0.04 7 VAL A CA 3
ATOM 2656 C C . VAL A 1 7 ? 3.716 -2.938 5.054 1.00 0.62 7 VAL A C 3
ATOM 2657 O O . VAL A 1 7 ? 4.237 -1.880 4.735 1.00 -0.50 7 VAL A O 3
ATOM 2670 N N . THR A 1 8 ? 2.967 -3.099 6.167 1.00 -0.46 8 THR A N 3
ATOM 2671 C CA . THR A 1 8 ? 2.690 -1.969 7.047 1.00 0.04 8 THR A CA 3
ATOM 2672 C C . THR A 1 8 ? 3.979 -1.354 7.555 1.00 0.62 8 THR A C 3
ATOM 2673 O O . THR A 1 8 ? 4.112 -0.139 7.524 1.00 -0.50 8 THR A O 3
ATOM 2684 N N . SER A 1 9 ? 4.937 -2.182 8.035 1.00 -0.46 9 SER A N 3
ATOM 2685 C CA . SER A 1 9 ? 6.148 -1.628 8.645 1.00 0.04 9 SER A CA 3
ATOM 2686 C C . SER A 1 9 ? 6.860 -0.745 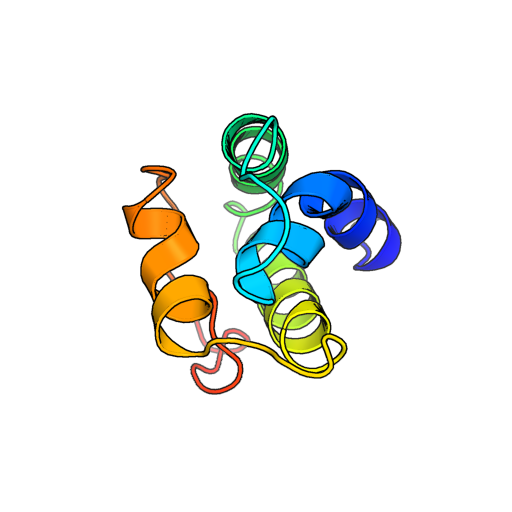7.647 1.00 0.62 9 SER A C 3
ATOM 2687 O O . SER A 1 9 ? 7.181 0.392 7.959 1.00 -0.50 9 SER A O 3
ATOM 2695 N N . ASN A 1 10 ? 7.103 -1.261 6.424 1.00 -0.46 10 ASN A N 3
ATOM 2696 C CA . ASN A 1 10 ? 7.768 -0.442 5.413 1.00 0.04 10 ASN A CA 3
ATOM 2697 C C . ASN A 1 10 ? 7.080 0.894 5.238 1.00 0.62 10 ASN A C 3
ATOM 2698 O O . ASN A 1 10 ? 7.764 1.904 5.181 1.00 -0.50 10 ASN A O 3
ATOM 2709 N N . LEU A 1 11 ? 5.730 0.908 5.145 1.00 -0.46 11 LEU A N 3
ATOM 2710 C CA . LEU A 1 11 ? 5.002 2.159 4.911 1.00 0.04 11 LEU A CA 3
ATOM 2711 C C . LEU A 1 11 ? 4.530 2.806 6.191 1.00 0.62 11 LEU A C 3
ATOM 2712 O O . LEU A 1 11 ? 3.553 3.536 6.165 1.00 -0.50 11 LEU A O 3
ATOM 2728 N N . ALA A 1 12 ? 5.235 2.599 7.327 1.00 -0.46 12 ALA A N 3
ATOM 2729 C CA . ALA A 1 12 ? 4.791 3.201 8.578 1.00 0.04 12 ALA A CA 3
ATOM 2730 C C . ALA A 1 12 ? 4.613 4.703 8.465 1.00 0.62 12 ALA A C 3
ATOM 2731 O O . ALA A 1 12 ? 3.574 5.162 8.912 1.00 -0.50 12 ALA A O 3
ATOM 2738 N N . PRO A 1 13 ? 5.527 5.535 7.899 1.00 -0.23 13 PRO A N 3
ATOM 2739 C CA . PRO A 1 13 ? 5.260 6.969 7.890 1.00 0.04 13 PRO A CA 3
ATOM 2740 C C . PRO A 1 13 ? 4.066 7.278 7.014 1.00 0.53 13 PRO A C 3
ATOM 2741 O O . PRO A 1 13 ? 3.379 8.255 7.272 1.00 -0.50 13 PRO A O 3
ATOM 2752 N N . CYS A 1 14 ? 3.772 6.461 5.973 1.00 -0.46 14 CYS A N 3
ATOM 2753 C CA . CYS A 1 14 ? 2.590 6.741 5.172 1.00 0.04 14 CYS A CA 3
ATOM 2754 C C . CYS A 1 14 ? 1.355 6.681 6.044 1.00 0.62 14 CYS A C 3
ATOM 2755 O O . CYS A 1 14 ? 0.440 7.447 5.793 1.00 -0.50 14 CYS A O 3
ATOM 2762 N N . LEU A 1 15 ? 1.275 5.794 7.060 1.00 -0.46 15 LEU A N 3
ATOM 2763 C CA . LEU A 1 15 ? 0.047 5.722 7.860 1.00 0.04 15 LEU A CA 3
ATOM 2764 C C . LEU A 1 15 ? -0.258 7.121 8.374 1.00 0.62 15 LEU A C 3
ATOM 2765 O O . LEU A 1 15 ? -1.377 7.594 8.236 1.00 -0.50 15 LEU A O 3
ATOM 2781 N N . ALA A 1 16 ? 0.757 7.804 8.952 1.00 -0.46 16 ALA A N 3
ATOM 2782 C CA . ALA A 1 16 ? 0.562 9.180 9.416 1.00 0.04 16 ALA A CA 3
ATOM 2783 C C . ALA A 1 16 ? 0.128 10.082 8.268 1.00 0.62 16 ALA A C 3
ATOM 2784 O O . ALA A 1 16 ? -0.748 10.915 8.455 1.00 -0.50 16 ALA A O 3
ATOM 2791 N N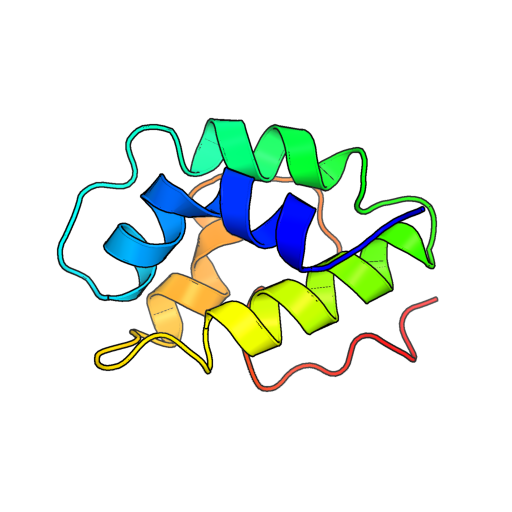 . TYR A 1 17 ? 0.711 9.931 7.056 1.00 -0.46 17 TYR A N 3
ATOM 2792 C CA . TYR A 1 17 ? 0.232 10.701 5.897 1.00 0.04 17 TYR A CA 3
ATOM 2793 C C . TYR A 1 17 ? -1.220 10.397 5.584 1.00 0.62 17 TYR A C 3
ATOM 2794 O O . TYR A 1 17 ? -1.948 11.330 5.279 1.00 -0.50 17 TYR A O 3
ATOM 2812 N N . LEU A 1 18 ? -1.690 9.131 5.659 1.00 -0.46 18 LEU A N 3
ATOM 2813 C CA . LEU A 1 18 ? -3.101 8.865 5.363 1.00 0.04 18 LEU A CA 3
ATOM 2814 C C . LEU A 1 18 ? -3.991 9.514 6.403 1.00 0.62 18 LEU A C 3
ATOM 2815 O O . LEU A 1 18 ? -5.012 10.084 6.048 1.00 -0.50 18 LEU A O 3
ATOM 2831 N N . ARG A 1 19 ? -3.594 9.447 7.695 1.00 -0.46 19 ARG A N 3
ATOM 2832 C CA . ARG A 1 19 ? -4.323 10.180 8.736 1.00 0.04 19 ARG A CA 3
ATOM 2833 C C . ARG A 1 19 ? -4.383 11.669 8.414 1.00 0.62 19 ARG A C 3
ATOM 2834 O O . ARG A 1 19 ? -5.314 12.316 8.869 1.00 -0.50 19 ARG A O 3
ATOM 2855 N N . ASN A 1 20 ? -3.420 12.229 7.642 1.00 -0.46 20 ASN A N 3
ATOM 2856 C CA . ASN A 1 20 ? -3.403 13.662 7.313 1.00 0.04 20 ASN A CA 3
ATOM 2857 C C . ASN A 1 20 ? -2.754 14.411 8.459 1.00 0.62 20 ASN A C 3
ATOM 2858 O O . ASN A 1 20 ? -3.366 15.284 9.054 1.00 -0.50 20 ASN A O 3
ATOM 2869 N N . THR A 1 21 ? -1.483 14.055 8.764 1.00 -0.46 21 THR A N 3
ATOM 2870 C CA . THR A 1 21 ? -0.729 14.732 9.824 1.00 0.04 21 THR A CA 3
ATOM 2871 C C . THR A 1 21 ? 0.747 14.743 9.475 1.00 0.62 21 THR A C 3
ATOM 2872 O O . THR A 1 21 ? 1.300 15.804 9.228 1.00 -0.50 21 THR A O 3
ATOM 2883 N N . GLY A 1 22 ? 1.410 13.561 9.470 1.00 -0.46 22 GLY A N 3
ATOM 2884 C CA . GLY A 1 22 ? 2.851 13.512 9.222 1.00 0.04 22 GLY A CA 3
ATOM 2885 C C . GLY A 1 22 ? 3.118 13.333 7.741 1.00 0.62 22 GLY A C 3
ATOM 2886 O O . GLY A 1 22 ? 2.362 12.589 7.140 1.00 -0.50 22 GLY A O 3
ATOM 2890 N N . PRO A 1 23 ? 4.143 13.950 7.103 1.00 -0.23 23 PRO A N 3
ATOM 2891 C CA . PRO A 1 23 ? 4.306 13.788 5.658 1.00 0.04 23 PRO A CA 3
ATOM 2892 C C . PRO A 1 23 ? 4.785 12.404 5.272 1.00 0.53 23 PRO A C 3
ATOM 2893 O O . PRO A 1 23 ? 4.779 11.503 6.096 1.00 -0.50 23 PRO A O 3
ATOM 2904 N N . LEU A 1 24 ? 5.193 12.223 3.993 1.00 -0.46 24 LEU A N 3
ATOM 2905 C CA . LEU A 1 24 ? 5.631 10.911 3.521 1.00 0.04 24 LEU A CA 3
ATOM 2906 C C . LEU A 1 24 ? 6.977 10.602 4.136 1.00 0.62 24 LEU A C 3
ATOM 2907 O O . LEU A 1 24 ? 7.227 9.448 4.449 1.00 -0.50 24 LEU A O 3
ATOM 2923 N N . GLY A 1 25 ? 7.866 11.606 4.301 1.00 -0.46 25 GLY A N 3
ATOM 2924 C CA . GLY A 1 25 ? 9.159 11.336 4.920 1.00 0.04 25 GLY A CA 3
ATOM 2925 C C . GLY A 1 25 ? 9.888 10.262 4.152 1.00 0.62 25 GLY A C 3
ATOM 2926 O O . GLY A 1 25 ? 10.052 10.435 2.954 1.00 -0.50 25 GLY A O 3
ATOM 2930 N N . ARG A 1 26 ? 10.322 9.152 4.798 1.00 -0.46 26 ARG A N 3
ATOM 2931 C CA . ARG A 1 26 ? 11.013 8.088 4.069 1.00 0.04 26 ARG A CA 3
ATOM 2932 C C . ARG A 1 26 ? 10.051 6.958 3.744 1.00 0.62 26 ARG A C 3
ATOM 2933 O O . ARG A 1 26 ? 10.498 5.837 3.554 1.00 -0.50 26 ARG A O 3
ATOM 2954 N N . CYS A 1 27 ? 8.722 7.216 3.642 1.00 -0.46 27 CYS A N 3
ATOM 2955 C CA . CYS A 1 27 ? 7.807 6.148 3.247 1.00 0.04 27 CYS A CA 3
ATOM 2956 C C . CYS A 1 27 ? 8.193 5.655 1.869 1.00 0.62 27 CYS A C 3
ATOM 2957 O O . CYS A 1 27 ? 8.284 4.453 1.682 1.00 -0.50 27 CYS A O 3
ATOM 2964 N N . CYS A 1 28 ? 8.415 6.559 0.883 1.00 -0.46 28 CYS A N 3
ATOM 2965 C CA . CYS A 1 28 ? 8.700 6.094 -0.476 1.00 0.04 28 CYS A CA 3
ATOM 2966 C C . CYS A 1 28 ? 9.814 5.067 -0.526 1.00 0.62 28 CYS A C 3
ATOM 2967 O O . CYS A 1 28 ? 9.672 4.106 -1.265 1.00 -0.50 28 CYS A O 3
ATOM 2974 N N . GLY A 1 29 ? 10.923 5.220 0.231 1.00 -0.46 29 GLY A N 3
ATOM 2975 C CA . GLY A 1 29 ? 11.960 4.187 0.192 1.00 0.04 29 GLY A CA 3
ATOM 2976 C C . GLY A 1 29 ? 11.379 2.852 0.605 1.00 0.62 29 GLY A C 3
ATOM 2977 O O . GLY A 1 29 ? 11.535 1.874 -0.112 1.00 -0.50 29 GLY A O 3
ATOM 2981 N N . GLY A 1 30 ? 10.693 2.797 1.769 1.00 -0.46 30 GLY A N 3
ATOM 2982 C CA . GLY A 1 30 ? 10.080 1.539 2.195 1.00 0.04 30 GLY A CA 3
ATOM 2983 C C . GLY A 1 30 ? 9.066 1.037 1.190 1.00 0.62 30 GLY A C 3
ATOM 2984 O O . GLY A 1 30 ? 9.007 -0.164 0.956 1.00 -0.50 30 GLY A O 3
ATOM 2988 N N . VAL A 1 31 ? 8.249 1.932 0.585 1.00 -0.46 31 VAL A N 3
ATOM 2989 C CA . VAL A 1 31 ? 7.276 1.480 -0.412 1.00 0.04 31 VAL A CA 3
ATOM 2990 C C . VAL A 1 31 ? 8.087 0.890 -1.545 1.00 0.62 31 VAL A C 3
ATOM 2991 O O . VAL A 1 31 ? 7.966 -0.290 -1.845 1.00 -0.50 31 VAL A O 3
ATOM 3004 N N . LYS A 1 32 ? 8.970 1.659 -2.201 1.00 -0.46 32 LYS A N 3
ATOM 3005 C CA . LYS A 1 32 ? 9.765 1.074 -3.280 1.00 0.04 32 LYS A CA 3
ATOM 3006 C C . LYS A 1 32 ? 10.355 -0.266 -2.875 1.00 0.62 32 LYS A C 3
ATOM 3007 O O . LYS A 1 32 ? 10.388 -1.168 -3.701 1.00 -0.50 32 LYS A O 3
ATOM 3026 N N . ALA A 1 33 ? 10.815 -0.436 -1.615 1.00 -0.46 33 ALA A N 3
ATOM 3027 C CA . ALA A 1 33 ? 11.355 -1.734 -1.213 1.00 0.04 33 ALA A CA 3
ATOM 3028 C C . ALA A 1 33 ? 10.294 -2.821 -1.208 1.00 0.62 33 ALA A C 3
ATOM 3029 O O . ALA A 1 33 ? 10.538 -3.872 -1.781 1.00 -0.50 33 ALA A O 3
ATOM 3036 N N . LEU A 1 34 ? 9.103 -2.621 -0.592 1.00 -0.46 34 LEU A N 3
ATOM 3037 C CA . LEU A 1 34 ? 8.098 -3.693 -0.607 1.00 0.04 34 LEU A CA 3
ATOM 3038 C C . LEU A 1 34 ? 7.730 -3.999 -2.040 1.00 0.62 34 LEU A C 3
ATOM 3039 O O . LEU A 1 34 ? 7.426 -5.143 -2.330 1.00 -0.50 34 LEU A O 3
ATOM 3055 N N . VAL A 1 35 ? 7.758 -3.008 -2.958 1.00 -0.46 35 VAL A N 3
ATOM 3056 C CA . VAL A 1 35 ? 7.308 -3.262 -4.329 1.00 0.04 35 VAL A CA 3
ATOM 3057 C C . VAL A 1 35 ? 8.137 -4.343 -4.982 1.00 0.62 35 VAL A C 3
ATOM 3058 O O . VAL A 1 35 ? 7.582 -5.231 -5.612 1.00 -0.50 35 VAL A O 3
ATOM 3071 N N . ASN A 1 36 ? 9.477 -4.281 -4.830 1.00 -0.46 36 ASN A N 3
ATOM 3072 C CA . ASN A 1 36 ? 10.315 -5.356 -5.361 1.00 0.04 36 ASN A CA 3
ATOM 3073 C C . ASN A 1 36 ? 9.807 -6.670 -4.809 1.00 0.62 36 ASN A C 3
ATOM 3074 O O . ASN A 1 36 ? 9.643 -7.610 -5.571 1.00 -0.50 36 ASN A O 3
ATOM 3085 N N . SER A 1 37 ? 9.515 -6.735 -3.488 1.00 -0.46 37 SER A N 3
ATOM 3086 C CA . SER A 1 37 ? 8.867 -7.917 -2.919 1.00 0.04 37 SER A CA 3
ATOM 3087 C C . SER A 1 37 ? 7.364 -7.736 -2.995 1.00 0.62 37 SER A C 3
ATOM 3088 O O . SER A 1 37 ? 6.693 -7.743 -1.978 1.00 -0.50 37 SER A O 3
ATOM 3096 N N . ALA A 1 38 ? 6.836 -7.567 -4.225 1.00 -0.46 38 ALA A N 3
ATOM 3097 C CA . ALA A 1 38 ? 5.391 -7.432 -4.442 1.00 0.04 38 ALA A CA 3
ATOM 3098 C C . ALA A 1 38 ? 5.120 -7.882 -5.859 1.00 0.62 38 ALA A C 3
ATOM 3099 O O . ALA A 1 38 ? 4.348 -8.809 -6.046 1.00 -0.50 38 ALA A O 3
ATOM 3106 N N . ARG A 1 39 ? 5.758 -7.264 -6.882 1.00 -0.46 39 ARG A N 3
ATOM 3107 C CA . ARG A 1 39 ? 5.554 -7.705 -8.262 1.00 0.04 39 ARG A CA 3
ATOM 3108 C C . ARG A 1 39 ? 6.109 -9.091 -8.529 1.00 0.62 39 ARG A C 3
ATOM 3109 O O . ARG A 1 39 ? 7.029 -9.237 -9.318 1.00 -0.50 39 ARG A O 3
ATOM 3130 N N . THR A 1 40 ? 5.520 -10.136 -7.907 1.00 -0.46 40 THR A N 3
ATOM 3131 C CA . THR A 1 40 ? 5.823 -11.517 -8.277 1.00 0.04 40 THR A CA 3
ATOM 3132 C C . THR A 1 40 ? 4.508 -12.271 -8.230 1.00 0.62 40 THR A C 3
ATOM 3133 O O . THR A 1 40 ? 4.459 -13.385 -7.737 1.00 -0.50 40 THR A O 3
ATOM 3144 N N . THR A 1 41 ? 3.415 -11.639 -8.723 1.00 -0.46 41 THR A N 3
ATOM 3145 C CA . THR A 1 41 ? 2.074 -12.229 -8.635 1.00 0.04 41 THR A CA 3
ATOM 3146 C C . THR A 1 41 ? 1.584 -12.424 -7.211 1.00 0.62 41 THR A C 3
ATOM 3147 O O . THR A 1 41 ? 0.620 -11.784 -6.821 1.00 -0.50 41 THR A O 3
ATOM 3158 N N . GLU A 1 42 ? 2.206 -13.312 -6.405 1.00 -0.46 42 GLU A N 3
ATOM 3159 C CA . GLU A 1 42 ? 1.638 -13.660 -5.102 1.00 0.04 42 GLU A CA 3
ATOM 3160 C C . GLU A 1 42 ? 1.928 -12.569 -4.097 1.00 0.62 42 GLU A C 3
ATOM 3161 O O . GLU A 1 42 ? 1.020 -12.113 -3.419 1.00 -0.50 42 GLU A O 3
ATOM 3173 N N . ASP A 1 43 ? 3.198 -12.127 -3.989 1.00 -0.46 43 ASP A N 3
ATOM 3174 C CA . ASP A 1 43 ? 3.517 -11.095 -3.005 1.00 0.04 43 ASP A CA 3
ATOM 3175 C C . ASP A 1 43 ? 2.576 -9.911 -3.173 1.00 0.62 43 ASP A C 3
ATOM 3176 O O . ASP A 1 43 ? 1.964 -9.496 -2.199 1.00 -0.50 43 ASP A O 3
ATOM 3185 N N . ARG A 1 44 ? 2.409 -9.368 -4.404 1.00 -0.46 44 ARG A N 3
ATOM 3186 C CA . ARG A 1 44 ? 1.448 -8.278 -4.605 1.00 0.04 44 ARG A CA 3
ATOM 3187 C C . ARG A 1 44 ? 0.030 -8.704 -4.266 1.00 0.62 44 ARG A C 3
ATOM 3188 O O . ARG A 1 44 ? -0.716 -7.877 -3.763 1.00 -0.50 44 ARG A O 3
ATOM 3209 N N . GLN A 1 45 ? -0.400 -9.967 -4.489 1.00 -0.46 45 GLN A N 3
ATOM 3210 C CA . GLN A 1 45 ? -1.760 -10.346 -4.087 1.00 0.04 45 GLN A CA 3
ATOM 3211 C C . GLN A 1 45 ? -1.893 -10.190 -2.587 1.00 0.62 45 GLN A C 3
ATOM 3212 O O . GLN A 1 45 ? -2.913 -9.692 -2.134 1.00 -0.50 45 GLN A O 3
ATOM 3226 N N . ILE A 1 46 ? -0.887 -10.610 -1.788 1.00 -0.46 46 ILE A N 3
ATOM 3227 C CA . ILE A 1 46 ? -1.027 -10.481 -0.335 1.00 0.04 46 ILE A CA 3
ATOM 3228 C C . ILE A 1 46 ? -0.926 -9.010 0.022 1.00 0.62 46 ILE A C 3
ATOM 3229 O O . ILE A 1 46 ? -1.745 -8.534 0.797 1.00 -0.50 46 ILE A O 3
ATOM 3245 N N . ALA A 1 47 ? 0.064 -8.265 -0.529 1.00 -0.46 47 ALA A N 3
ATOM 3246 C CA . ALA A 1 47 ? 0.178 -6.841 -0.205 1.00 0.04 47 ALA A CA 3
ATOM 3247 C C . ALA A 1 47 ? -1.163 -6.175 -0.418 1.00 0.62 47 ALA A C 3
ATOM 3248 O O . ALA A 1 47 ? -1.665 -5.514 0.472 1.00 -0.50 47 ALA A O 3
ATOM 3255 N N . CYS A 1 48 ? -1.767 -6.360 -1.607 1.00 -0.46 48 CYS A N 3
ATOM 3256 C CA . CYS A 1 48 ? -3.053 -5.728 -1.900 1.00 0.04 48 CYS A CA 3
ATOM 3257 C C . CYS A 1 48 ? -4.063 -5.907 -0.787 1.00 0.62 48 CYS A C 3
ATOM 3258 O O . CYS A 1 48 ? -4.713 -4.948 -0.402 1.00 -0.50 48 CYS A O 3
ATOM 3265 N N . THR A 1 49 ? -4.228 -7.149 -0.279 1.00 -0.46 49 THR A N 3
ATOM 3266 C CA . THR A 1 49 ? -5.233 -7.387 0.757 1.00 0.04 49 THR A CA 3
ATOM 3267 C C . THR A 1 49 ? -4.779 -6.706 2.027 1.00 0.62 49 THR A C 3
ATOM 3268 O O . THR A 1 49 ? -5.560 -6.004 2.650 1.00 -0.50 49 THR A O 3
ATOM 3279 N N . CYS A 1 50 ? -3.496 -6.901 2.413 1.00 -0.46 50 CYS A N 3
ATOM 3280 C CA . CYS A 1 50 ? -2.979 -6.212 3.595 1.00 0.04 50 CYS A CA 3
ATOM 3281 C C . CYS A 1 50 ? -3.230 -4.728 3.497 1.00 0.62 50 CYS A C 3
ATOM 3282 O O . CYS A 1 50 ? -3.590 -4.112 4.486 1.00 -0.50 50 CYS A O 3
ATOM 3289 N N . LEU A 1 51 ? -3.026 -4.152 2.298 1.00 -0.46 51 LEU A N 3
ATOM 3290 C CA . LEU A 1 51 ? -3.244 -2.723 2.124 1.00 0.04 51 LEU A CA 3
ATOM 3291 C C . LEU A 1 51 ? -4.713 -2.407 2.253 1.00 0.62 51 LEU A C 3
ATOM 3292 O O . LEU A 1 51 ? -5.059 -1.472 2.957 1.00 -0.50 51 LEU A O 3
ATOM 3308 N N . LYS A 1 52 ? -5.597 -3.179 1.588 1.00 -0.46 52 LYS A N 3
ATOM 3309 C CA . LYS A 1 52 ? -7.028 -2.955 1.783 1.00 0.04 52 LYS A CA 3
ATOM 3310 C C . LYS A 1 52 ? -7.318 -2.960 3.270 1.00 0.62 52 LYS A C 3
ATOM 3311 O O . LYS A 1 52 ? -8.055 -2.102 3.730 1.00 -0.50 52 LYS A O 3
ATOM 3330 N N . SER A 1 53 ? -6.725 -3.906 4.034 1.00 -0.46 53 SER A N 3
ATOM 3331 C CA . SER A 1 53 ? -6.910 -3.903 5.486 1.00 0.04 53 SER A CA 3
ATOM 3332 C C . SER A 1 53 ? -6.281 -2.676 6.125 1.00 0.62 53 SER A C 3
ATOM 3333 O O . SER A 1 53 ? -6.914 -2.063 6.969 1.00 -0.50 53 SER A O 3
ATOM 3341 N N . ALA A 1 54 ? -5.037 -2.294 5.747 1.00 -0.46 54 ALA A N 3
ATOM 3342 C CA . ALA A 1 54 ? -4.380 -1.149 6.388 1.00 0.04 54 ALA A CA 3
ATOM 3343 C C . ALA A 1 54 ? -5.203 0.103 6.167 1.00 0.62 54 ALA A C 3
ATOM 3344 O O . ALA A 1 54 ? -5.431 0.861 7.097 1.00 -0.50 54 ALA A O 3
ATOM 3351 N N . ALA A 1 55 ? -5.661 0.325 4.915 1.00 -0.46 55 ALA A N 3
ATOM 3352 C CA . ALA A 1 55 ? -6.503 1.484 4.633 1.00 0.04 55 ALA A CA 3
ATOM 3353 C C . ALA A 1 55 ? -7.836 1.309 5.333 1.00 0.62 55 ALA A C 3
ATOM 3354 O O . ALA A 1 55 ? -8.310 2.243 5.961 1.00 -0.50 55 ALA A O 3
ATOM 3361 N N . GLY A 1 56 ? -8.467 0.114 5.272 1.00 -0.46 56 GLY A N 3
ATOM 3362 C CA . GLY A 1 56 ? -9.703 -0.105 6.028 1.00 0.04 56 GLY A CA 3
ATOM 3363 C C . GLY A 1 56 ? -9.386 -0.287 7.498 1.00 0.62 56 GLY A C 3
ATOM 3364 O O . GLY A 1 56 ? -9.546 -1.386 8.005 1.00 -0.50 56 GLY A O 3
ATOM 3368 N N . ALA A 1 57 ? -8.937 0.788 8.188 1.00 -0.46 57 ALA A N 3
ATOM 3369 C CA . ALA A 1 57 ? -8.572 0.688 9.605 1.00 0.04 57 ALA A CA 3
ATOM 3370 C C . ALA A 1 57 ? -8.279 2.064 10.180 1.00 0.62 57 ALA A C 3
ATOM 3371 O O . ALA A 1 57 ? -8.874 2.440 11.178 1.00 -0.50 57 ALA A O 3
ATOM 3378 N N . ILE A 1 58 ? -7.364 2.835 9.546 1.00 -0.46 58 ILE A N 3
ATOM 3379 C CA . ILE A 1 58 ? -7.070 4.194 10.007 1.00 0.04 58 ILE A CA 3
ATOM 3380 C C . ILE A 1 58 ? -8.382 4.931 10.248 1.00 0.62 58 ILE A C 3
ATOM 3381 O O . ILE A 1 58 ? -9.201 4.955 9.341 1.00 -0.50 58 ILE A O 3
ATOM 3397 N N . SER A 1 59 ? -8.639 5.531 11.435 1.00 -0.46 59 SER A N 3
ATOM 3398 C CA . SER A 1 59 ? -9.947 6.155 11.678 1.00 0.04 59 SER A CA 3
ATOM 3399 C C . SER A 1 59 ? -10.190 7.425 10.886 1.00 0.62 59 SER A C 3
ATOM 3400 O O . SER A 1 59 ? -11.277 7.592 10.356 1.00 -0.50 59 SER A O 3
ATOM 3408 N N . GLY A 1 60 ? -9.198 8.341 10.814 1.00 -0.46 60 GLY A N 3
ATOM 3409 C CA . GLY A 1 60 ? -9.402 9.639 10.164 1.00 0.04 60 GLY A CA 3
ATOM 3410 C C . GLY A 1 60 ? -8.748 9.575 8.814 1.00 0.62 60 GLY A C 3
ATOM 3411 O O . GLY A 1 60 ? -7.912 10.408 8.507 1.00 -0.50 60 GLY A O 3
ATOM 3415 N N . ILE A 1 61 ? -9.109 8.552 8.012 1.00 -0.46 61 ILE A N 3
ATOM 3416 C CA . ILE A 1 61 ? -8.369 8.304 6.780 1.00 0.04 61 ILE A CA 3
ATOM 3417 C C . ILE A 1 61 ? -8.738 9.277 5.685 1.00 0.62 61 ILE A C 3
ATOM 3418 O O . ILE A 1 61 ? -9.907 9.618 5.598 1.00 -0.50 61 ILE A O 3
ATOM 3434 N N . ASN A 1 62 ? -7.781 9.725 4.832 1.00 -0.46 62 ASN A N 3
ATOM 3435 C CA . ASN A 1 62 ? -8.138 10.543 3.672 1.00 0.04 62 ASN A CA 3
ATOM 3436 C C . ASN A 1 62 ? -8.148 9.637 2.453 1.00 0.62 62 ASN A C 3
ATOM 3437 O O . ASN A 1 62 ? -7.103 9.105 2.108 1.00 -0.50 62 ASN A O 3
ATOM 3448 N N . LEU A 1 63 ? -9.312 9.438 1.794 1.00 -0.46 63 LEU A N 3
ATOM 3449 C CA . LEU A 1 63 ? -9.388 8.500 0.668 1.00 0.04 63 LEU A CA 3
ATOM 3450 C C . LEU A 1 63 ? -8.401 8.856 -0.424 1.00 0.62 63 LEU A C 3
ATOM 3451 O O . LEU A 1 63 ? -7.701 7.980 -0.911 1.00 -0.50 63 LEU A O 3
ATOM 3467 N N . GLY A 1 64 ? -8.334 10.146 -0.826 1.00 -0.46 64 GLY A N 3
ATOM 3468 C CA . GLY A 1 64 ? -7.400 10.524 -1.883 1.00 0.04 64 GLY A CA 3
ATOM 3469 C C . GLY A 1 64 ? -5.977 10.194 -1.502 1.00 0.62 64 GLY A C 3
ATOM 3470 O O . GLY A 1 64 ? -5.230 9.764 -2.365 1.00 -0.50 64 GLY A O 3
ATOM 3474 N N . LYS A 1 65 ? -5.568 10.392 -0.227 1.00 -0.46 65 LYS A N 3
ATOM 3475 C CA . LYS A 1 65 ? -4.187 10.072 0.141 1.00 0.04 65 LYS A CA 3
ATOM 3476 C C . LYS A 1 65 ? -3.989 8.575 0.105 1.00 0.62 65 LYS A C 3
ATOM 3477 O O . LYS A 1 65 ? -2.980 8.149 -0.437 1.00 -0.50 65 LYS A O 3
ATOM 3496 N N . ALA A 1 66 ? -4.933 7.760 0.628 1.00 -0.46 66 ALA A N 3
ATOM 3497 C CA . ALA A 1 66 ? -4.809 6.311 0.456 1.00 0.04 66 ALA A CA 3
ATOM 3498 C C . ALA A 1 66 ? -4.569 6.003 -1.007 1.00 0.62 66 ALA A C 3
ATOM 3499 O O . ALA A 1 66 ? -3.565 5.384 -1.330 1.00 -0.50 66 ALA A O 3
ATOM 3506 N N . ALA A 1 67 ? -5.466 6.456 -1.914 1.00 -0.46 67 ALA A N 3
ATOM 3507 C CA . ALA A 1 67 ? -5.268 6.177 -3.337 1.00 0.04 67 ALA A CA 3
ATOM 3508 C C . ALA A 1 67 ? -4.203 7.020 -4.012 1.00 0.62 67 ALA A C 3
ATOM 3509 O O . ALA A 1 67 ? -3.884 6.717 -5.151 1.00 -0.50 67 ALA A O 3
ATOM 3516 N N . GLY A 1 68 ? -3.621 8.050 -3.356 1.00 -0.46 68 GLY A N 3
ATOM 3517 C CA . GLY A 1 68 ? -2.502 8.798 -3.931 1.00 0.04 68 GLY A CA 3
ATOM 3518 C C . GLY A 1 68 ? -1.149 8.232 -3.564 1.00 0.62 68 GLY A C 3
ATOM 3519 O O . GLY A 1 68 ? -0.164 8.763 -4.055 1.00 -0.50 68 GLY A O 3
ATOM 3523 N N . LEU A 1 69 ? -1.024 7.178 -2.724 1.00 -0.46 69 LEU A N 3
ATOM 3524 C CA . LEU A 1 69 ? 0.308 6.654 -2.417 1.00 0.04 69 LEU A CA 3
ATOM 3525 C C . LEU A 1 69 ? 1.058 6.164 -3.645 1.00 0.62 69 LEU A C 3
ATOM 3526 O O . LEU A 1 69 ? 2.242 6.463 -3.711 1.00 -0.50 69 LEU A O 3
ATOM 3542 N N . PRO A 1 70 ? 0.484 5.435 -4.635 1.00 -0.23 70 PRO A N 3
ATOM 3543 C CA . PRO A 1 70 ? 1.275 5.037 -5.795 1.00 0.04 70 PRO A CA 3
ATOM 3544 C C . PRO A 1 70 ? 1.849 6.253 -6.477 1.00 0.53 70 PRO A C 3
ATOM 3545 O O . PRO A 1 70 ? 3.037 6.293 -6.752 1.00 -0.50 70 PRO A O 3
ATOM 3556 N N . SER A 1 71 ? 0.978 7.253 -6.746 1.00 -0.46 71 SER A N 3
ATOM 3557 C CA . SER A 1 71 ? 1.401 8.430 -7.493 1.00 0.04 71 SER A CA 3
ATOM 3558 C C . SER A 1 71 ? 2.430 9.191 -6.700 1.00 0.62 71 SER A C 3
ATOM 3559 O O . SER A 1 71 ? 3.421 9.640 -7.253 1.00 -0.50 71 SER A O 3
ATOM 3567 N N . THR A 1 72 ? 2.186 9.354 -5.383 1.00 -0.46 72 THR A N 3
ATOM 3568 C CA . THR A 1 72 ? 3.096 10.153 -4.573 1.00 0.04 72 THR A CA 3
ATOM 3569 C C . THR A 1 72 ? 4.455 9.490 -4.590 1.00 0.62 72 THR A C 3
ATOM 3570 O O . THR A 1 72 ? 5.442 10.142 -4.894 1.00 -0.50 72 THR A O 3
ATOM 3581 N N . CYS A 1 73 ? 4.513 8.178 -4.264 1.00 -0.46 73 CYS A N 3
ATOM 3582 C CA . CYS A 1 73 ? 5.777 7.449 -4.339 1.00 0.04 73 CYS A CA 3
ATOM 3583 C C . CYS A 1 73 ? 5.764 6.700 -5.650 1.00 0.62 73 CYS A C 3
ATOM 3584 O O . CYS A 1 73 ? 5.668 5.490 -5.597 1.00 -0.50 73 CYS A O 3
ATOM 3591 N N . GLY A 1 74 ? 5.858 7.394 -6.807 1.00 -0.46 74 GLY A N 3
ATOM 3592 C CA . GLY A 1 74 ? 5.828 6.718 -8.108 1.00 0.04 74 GLY A CA 3
ATOM 3593 C C . GLY A 1 74 ? 6.320 5.283 -8.111 1.00 0.62 74 GLY A C 3
ATOM 3594 O O . GLY A 1 74 ? 7.527 5.098 -8.104 1.00 -0.50 74 GLY A O 3
ATOM 3598 N N . VAL A 1 75 ? 5.424 4.263 -8.123 1.00 -0.46 75 VAL A N 3
ATOM 3599 C CA . VAL A 1 75 ? 5.865 2.864 -8.189 1.00 0.04 75 VAL A CA 3
ATOM 3600 C C . VAL A 1 75 ? 4.961 2.067 -9.115 1.00 0.62 75 VAL A C 3
ATOM 3601 O O . VAL A 1 75 ? 3.818 2.455 -9.296 1.00 -0.50 75 VAL A O 3
ATOM 3614 N N . ASN A 1 76 ? 5.445 0.951 -9.717 1.00 -0.46 76 ASN A N 3
ATOM 3615 C CA . ASN A 1 76 ? 4.657 0.228 -10.726 1.00 0.04 76 ASN A CA 3
ATOM 3616 C C . ASN A 1 76 ? 3.766 -0.819 -10.085 1.00 0.62 76 ASN A C 3
ATOM 3617 O O . ASN A 1 76 ? 3.968 -1.999 -10.328 1.00 -0.50 76 ASN A O 3
ATOM 3628 N N . ILE A 1 77 ? 2.771 -0.389 -9.272 1.00 -0.46 77 ILE A N 3
ATOM 3629 C CA . ILE A 1 77 ? 1.876 -1.319 -8.565 1.00 0.04 77 ILE A CA 3
ATOM 3630 C C . ILE A 1 77 ? 0.534 -1.418 -9.275 1.00 0.62 77 ILE A C 3
ATOM 3631 O O . ILE A 1 77 ? 0.047 -0.354 -9.621 1.00 -0.50 77 ILE A O 3
ATOM 3647 N N . PRO A 1 78 ? -0.126 -2.580 -9.543 1.00 -0.23 78 PRO A N 3
ATOM 3648 C CA . PRO A 1 78 ? -1.435 -2.518 -10.185 1.00 0.04 78 PRO A CA 3
ATOM 3649 C C . PRO A 1 78 ? -2.451 -1.884 -9.261 1.00 0.53 78 PRO A C 3
ATOM 3650 O O . PRO A 1 78 ? -3.176 -0.990 -9.668 1.00 -0.50 78 PRO A O 3
ATOM 3661 N N . TYR A 1 79 ? -2.513 -2.369 -7.999 1.00 -0.46 79 TYR A N 3
ATOM 3662 C CA . TYR A 1 79 ? -3.498 -1.864 -7.048 1.00 0.04 79 TYR A CA 3
ATOM 3663 C C . TYR A 1 79 ? -3.241 -0.405 -6.772 1.00 0.62 79 TYR A C 3
ATOM 3664 O O . TYR A 1 79 ? -2.098 -0.007 -6.909 1.00 -0.50 79 TYR A O 3
ATOM 3682 N N . LYS A 1 80 ? -4.260 0.396 -6.377 1.00 -0.46 80 LYS A N 3
ATOM 3683 C CA . LYS A 1 80 ? -3.995 1.777 -5.974 1.00 0.04 80 LYS A CA 3
ATOM 3684 C C . LYS A 1 80 ? -4.137 1.936 -4.482 1.00 0.62 80 LYS A C 3
ATOM 3685 O O . LYS A 1 80 ? -4.449 3.027 -4.048 1.00 -0.50 80 LYS A O 3
ATOM 3704 N N . ILE A 1 81 ? -3.915 0.890 -3.663 1.00 -0.46 81 ILE A N 3
ATOM 3705 C CA . ILE A 1 81 ? -3.984 1.065 -2.215 1.00 0.04 81 ILE A CA 3
ATOM 3706 C C . ILE A 1 81 ? -5.291 1.723 -1.829 1.00 0.62 81 ILE A C 3
ATOM 3707 O O . ILE A 1 81 ? -5.303 2.616 -0.997 1.00 -0.50 81 ILE A O 3
ATOM 3723 N N . SER A 1 82 ? -6.415 1.288 -2.447 1.00 -0.46 82 SER A N 3
ATOM 3724 C CA . SER A 1 82 ? -7.718 1.882 -2.149 1.00 0.04 82 SER A CA 3
ATOM 3725 C C . SER A 1 82 ? -8.506 0.907 -1.295 1.00 0.62 82 SER A C 3
ATOM 3726 O O . SER A 1 82 ? -8.403 -0.266 -1.614 1.00 -0.50 82 SER A O 3
ATOM 3734 N N . PRO A 1 83 ? -9.273 1.261 -0.236 1.00 -0.23 83 PRO A N 3
ATOM 3735 C CA . PRO A 1 83 ? -9.955 0.235 0.551 1.00 0.04 83 PRO A CA 3
ATOM 3736 C C . PRO A 1 83 ? -11.093 -0.388 -0.237 1.00 0.53 83 PRO A C 3
ATOM 3737 O O . PRO A 1 83 ? -12.250 -0.157 0.076 1.00 -0.50 83 PRO A O 3
ATOM 3748 N N . SER A 1 84 ? -10.769 -1.198 -1.274 1.00 -0.46 84 SER A N 3
ATOM 3749 C CA . SER A 1 84 ? -11.794 -1.766 -2.156 1.00 0.04 84 SER A CA 3
ATOM 3750 C C . SER A 1 84 ? -11.184 -2.803 -3.079 1.00 0.62 84 SER A C 3
ATOM 3751 O O . SER A 1 84 ? -11.674 -3.920 -3.113 1.00 -0.50 84 SER A O 3
ATOM 3759 N N . THR A 1 85 ? -10.112 -2.445 -3.828 1.00 -0.46 85 THR A N 3
ATOM 3760 C CA . THR A 1 85 ? -9.450 -3.409 -4.708 1.00 0.04 85 THR A CA 3
ATOM 3761 C C . THR A 1 85 ? -9.408 -4.792 -4.090 1.00 0.62 85 THR A C 3
ATOM 3762 O O . THR A 1 85 ? -8.763 -4.948 -3.064 1.00 -0.50 85 THR A O 3
ATOM 3773 N N . ASP A 1 86 ? -10.051 -5.829 -4.671 1.00 -0.46 86 ASP A N 3
ATOM 3774 C CA . ASP A 1 86 ? -9.855 -7.180 -4.147 1.00 0.04 86 ASP A CA 3
ATOM 3775 C C . ASP A 1 86 ? -8.686 -7.787 -4.885 1.00 0.62 86 ASP A C 3
ATOM 3776 O O . ASP A 1 86 ? -8.507 -7.488 -6.056 1.00 -0.50 86 ASP A O 3
ATOM 3785 N N . CYS A 1 87 ? -7.874 -8.644 -4.224 1.00 -0.46 87 CYS A N 3
ATOM 3786 C CA . CYS A 1 87 ? -6.853 -9.394 -4.952 1.00 0.04 87 CYS A CA 3
ATOM 3787 C C . CYS A 1 87 ? -6.706 -10.789 -4.385 1.00 0.62 87 CYS A C 3
ATOM 3788 O O . CYS A 1 87 ? -5.598 -11.289 -4.267 1.00 -0.50 87 CYS A O 3
ATOM 3795 N N . SER A 1 88 ? -7.833 -11.429 -4.019 1.00 -0.46 88 SER A N 3
ATOM 3796 C CA . SER A 1 88 ? -7.761 -12.771 -3.446 1.00 0.04 88 SER A CA 3
ATOM 3797 C C . SER A 1 88 ? -7.633 -13.793 -4.560 1.00 0.62 88 SER A C 3
ATOM 3798 O O . SER A 1 88 ? -7.272 -14.920 -4.261 1.00 -0.50 88 SER A O 3
ATOM 3806 N N . LYS A 1 89 ? -7.914 -13.440 -5.839 1.00 -0.46 89 LYS A N 3
ATOM 3807 C CA . LYS A 1 89 ? -7.850 -14.422 -6.920 1.00 0.04 89 LYS A CA 3
ATOM 3808 C C . LYS A 1 89 ? -7.520 -13.698 -8.212 1.00 0.62 89 LYS A C 3
ATOM 3809 O O . LYS A 1 89 ? -8.258 -13.798 -9.179 1.00 -0.50 89 LYS A O 3
ATOM 3828 N N . VAL A 1 90 ? -6.402 -12.934 -8.233 1.00 -0.46 90 VAL A N 3
ATOM 3829 C CA . VAL A 1 90 ? -6.078 -12.158 -9.435 1.00 0.04 90 VAL A CA 3
ATOM 3830 C C . VAL A 1 90 ? -5.886 -13.095 -10.607 1.00 0.62 90 VAL A C 3
ATOM 3831 O O . VAL A 1 90 ? -5.218 -14.104 -10.436 1.00 -0.50 90 VAL A O 3
ATOM 3844 N N . GLN A 1 91 ? -6.456 -12.762 -11.791 1.00 -0.46 91 GLN A N 3
ATOM 3845 C CA . GLN A 1 91 ? -6.227 -13.569 -12.990 1.00 0.04 91 GLN A CA 3
ATOM 3846 C C . GLN A 1 91 ? -5.082 -12.949 -13.763 1.00 0.52 91 GLN A C 3
ATOM 3847 O O . GLN A 1 91 ? -3.968 -12.843 -13.178 1.00 -0.71 91 GLN A O 3
ATOM 3862 N N . ALA A 1 1 ? 4.626 -17.826 2.680 1.00 -0.26 1 ALA A N 4
ATOM 3863 C CA . ALA A 1 1 ? 3.719 -16.744 2.227 1.00 0.04 1 ALA A CA 4
ATOM 3864 C C . ALA A 1 1 ? 4.164 -15.417 2.812 1.00 0.62 1 ALA A C 4
ATOM 3865 O O . ALA A 1 1 ? 4.784 -15.437 3.863 1.00 -0.50 1 ALA A O 4
ATOM 3874 N N . ILE A 1 2 ? 3.870 -14.273 2.151 1.00 -0.46 2 ILE A N 4
ATOM 3875 C CA . ILE A 1 2 ? 4.294 -12.969 2.676 1.00 0.04 2 ILE A CA 4
ATOM 3876 C C . ILE A 1 2 ? 3.281 -12.608 3.743 1.00 0.62 2 ILE A C 4
ATOM 3877 O O . ILE A 1 2 ? 2.146 -13.027 3.575 1.00 -0.50 2 ILE A O 4
ATOM 3893 N N . THR A 1 3 ? 3.614 -11.862 4.826 1.00 -0.46 3 THR A N 4
ATOM 3894 C CA . THR A 1 3 ? 2.609 -11.489 5.828 1.00 0.04 3 THR A CA 4
ATOM 3895 C C . THR A 1 3 ? 2.318 -10.000 5.842 1.00 0.62 3 THR A C 4
ATOM 3896 O O . THR A 1 3 ? 3.195 -9.201 5.554 1.00 -0.50 3 THR A O 4
ATOM 3907 N N . CYS A 1 4 ? 1.070 -9.605 6.201 1.00 -0.46 4 CYS A N 4
ATOM 3908 C CA . CYS A 1 4 ? 0.720 -8.186 6.261 1.00 0.04 4 CYS A CA 4
ATOM 3909 C C . CYS A 1 4 ? 1.492 -7.452 7.332 1.00 0.62 4 CYS A C 4
ATOM 3910 O O . CYS A 1 4 ? 1.684 -6.259 7.166 1.00 -0.50 4 CYS A O 4
ATOM 3917 N N . GLY A 1 5 ? 1.920 -8.102 8.436 1.00 -0.46 5 GLY A N 4
ATOM 3918 C CA . GLY A 1 5 ? 2.674 -7.374 9.459 1.00 0.04 5 GLY A CA 4
ATOM 3919 C C . GLY A 1 5 ? 3.908 -6.714 8.885 1.00 0.62 5 GLY A C 4
ATOM 3920 O O . GLY A 1 5 ? 4.160 -5.554 9.172 1.00 -0.50 5 GLY A O 4
ATOM 3924 N N . GLN A 1 6 ? 4.693 -7.446 8.062 1.00 -0.46 6 GLN A N 4
ATOM 3925 C CA . GLN A 1 6 ? 5.907 -6.855 7.487 1.00 0.04 6 GLN A CA 4
ATOM 3926 C C . GLN A 1 6 ? 5.529 -5.675 6.620 1.00 0.62 6 GLN A C 4
ATOM 3927 O O . GLN A 1 6 ? 6.140 -4.622 6.703 1.00 -0.50 6 GLN A O 4
ATOM 3941 N N . VAL A 1 7 ? 4.496 -5.859 5.772 1.00 -0.46 7 VAL A N 4
ATOM 3942 C CA . VAL A 1 7 ? 4.074 -4.786 4.874 1.00 0.04 7 VAL A CA 4
ATOM 3943 C C . VAL A 1 7 ? 3.687 -3.615 5.761 1.00 0.62 7 VAL A C 4
ATOM 3944 O O . VAL A 1 7 ? 4.153 -2.511 5.542 1.00 -0.50 7 VAL A O 4
ATOM 3957 N N . THR A 1 8 ? 2.847 -3.840 6.796 1.00 -0.46 8 THR A N 4
ATOM 3958 C CA . THR A 1 8 ? 2.374 -2.744 7.648 1.00 0.04 8 THR A CA 4
ATOM 3959 C C . THR A 1 8 ? 3.551 -1.926 8.134 1.00 0.62 8 THR A C 4
ATOM 3960 O O . THR A 1 8 ? 3.502 -0.707 8.067 1.00 -0.50 8 THR A O 4
ATOM 3971 N N . SER A 1 9 ? 4.629 -2.581 8.623 1.00 -0.46 9 SER A N 4
ATOM 3972 C CA . SER A 1 9 ? 5.787 -1.832 9.116 1.00 0.04 9 SER A CA 4
ATOM 3973 C C . SER A 1 9 ? 6.310 -0.862 8.079 1.00 0.62 9 SER A C 4
ATOM 3974 O O . SER A 1 9 ? 6.606 0.273 8.415 1.00 -0.50 9 SER A O 4
ATOM 3982 N N . ASN A 1 10 ? 6.424 -1.269 6.797 1.00 -0.46 10 ASN A N 4
ATOM 3983 C CA . ASN A 1 10 ? 6.887 -0.325 5.777 1.00 0.04 10 ASN A CA 4
ATOM 3984 C C . ASN A 1 10 ? 6.006 0.900 5.678 1.00 0.62 10 ASN A C 4
ATOM 3985 O O . ASN A 1 10 ? 6.521 1.968 5.386 1.00 -0.50 10 ASN A O 4
ATOM 3996 N N . LEU A 1 11 ? 4.677 0.782 5.899 1.00 -0.46 11 LEU A N 4
ATOM 3997 C CA . LEU A 1 11 ? 3.813 1.953 5.768 1.00 0.04 11 LEU A CA 4
ATOM 3998 C C . LEU A 1 11 ? 3.935 2.840 6.989 1.00 0.62 11 LEU A C 4
ATOM 3999 O O 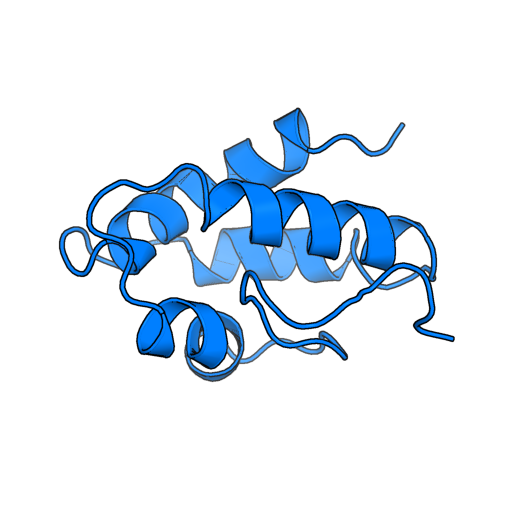. LEU A 1 11 ? 3.277 3.866 6.960 1.00 -0.50 11 LEU A O 4
ATOM 4015 N N . ALA A 1 12 ? 4.736 2.528 8.041 1.00 -0.46 12 ALA A N 4
ATOM 4016 C CA . ALA A 1 12 ? 4.736 3.346 9.260 1.00 0.04 12 ALA A CA 4
ATOM 4017 C C . ALA A 1 12 ? 4.685 4.833 8.972 1.00 0.62 12 ALA A C 4
ATOM 4018 O O . ALA A 1 12 ? 3.789 5.481 9.492 1.00 -0.50 12 ALA A O 4
ATOM 4025 N N . PRO A 1 13 ? 5.594 5.443 8.162 1.00 -0.23 13 PRO A N 4
ATOM 4026 C CA . PRO A 1 13 ? 5.511 6.885 7.944 1.00 0.04 13 PRO A CA 4
ATOM 4027 C C . PRO A 1 13 ? 4.344 7.256 7.044 1.00 0.53 13 PRO A C 4
ATOM 4028 O O . PRO A 1 13 ? 3.886 8.387 7.086 1.00 -0.50 13 PRO A O 4
ATOM 4039 N N . CYS A 1 14 ? 3.848 6.317 6.208 1.00 -0.46 14 CYS A N 4
ATOM 4040 C CA . CYS A 1 14 ? 2.738 6.616 5.311 1.00 0.04 14 CYS A CA 4
ATOM 4041 C C . CYS A 1 14 ? 1.470 6.697 6.131 1.00 0.62 14 CYS A C 4
ATOM 4042 O O . CYS A 1 14 ? 0.669 7.571 5.858 1.00 -0.50 14 CYS A O 4
ATOM 4049 N N . LEU A 1 15 ? 1.267 5.810 7.134 1.00 -0.46 15 LEU A N 4
ATOM 4050 C CA . LEU A 1 15 ? 0.056 5.863 7.963 1.00 0.04 15 LEU A CA 4
ATOM 4051 C C . LEU A 1 15 ? -0.261 7.306 8.328 1.00 0.62 15 LEU A C 4
ATOM 4052 O O . LEU A 1 15 ? -1.405 7.727 8.255 1.00 -0.50 15 LEU A O 4
ATOM 4068 N N . ALA A 1 16 ? 0.764 8.094 8.722 1.00 -0.46 16 ALA A N 4
ATOM 4069 C CA . ALA A 1 16 ? 0.529 9.500 9.056 1.00 0.04 16 ALA A CA 4
ATOM 4070 C C . ALA A 1 16 ? 0.043 10.281 7.845 1.00 0.62 16 ALA A C 4
ATOM 4071 O O . ALA A 1 16 ? -0.881 11.071 7.971 1.00 -0.50 16 ALA A O 4
ATOM 4078 N N . TYR A 1 17 ? 0.638 10.065 6.649 1.00 -0.46 17 TYR A N 4
ATOM 4079 C CA . TYR A 1 17 ? 0.114 10.680 5.420 1.00 0.04 17 TYR A CA 4
ATOM 4080 C C . TYR A 1 17 ? -1.294 10.199 5.141 1.00 0.62 17 TYR A C 4
ATOM 4081 O O . TYR A 1 17 ? -2.124 10.994 4.732 1.00 -0.50 17 TYR A O 4
ATOM 4099 N N . LEU A 1 18 ? -1.601 8.903 5.362 1.00 -0.46 18 LEU A N 4
ATOM 4100 C CA . LEU A 1 18 ? -2.962 8.408 5.150 1.00 0.04 18 LEU A CA 4
ATOM 4101 C C . LEU A 1 18 ? -3.938 9.194 6.005 1.00 0.62 18 LEU A C 4
ATOM 4102 O O . LEU A 1 18 ? -5.050 9.441 5.565 1.00 -0.50 18 LEU A O 4
ATOM 4118 N N . ARG A 1 19 ? -3.523 9.621 7.221 1.00 -0.46 19 ARG A N 4
ATOM 4119 C CA . ARG A 1 19 ? -4.360 10.492 8.058 1.00 0.04 19 ARG A CA 4
ATOM 4120 C C . ARG A 1 19 ? -4.175 11.964 7.709 1.00 0.62 19 ARG A C 4
ATOM 4121 O O . ARG A 1 19 ? -4.441 12.808 8.549 1.00 -0.50 19 ARG A O 4
ATOM 4142 N N . ASN A 1 20 ? -3.700 12.344 6.500 1.00 -0.46 20 ASN A N 4
ATOM 4143 C CA . ASN A 1 20 ? -3.395 13.748 6.194 1.00 0.04 20 ASN A CA 4
ATOM 4144 C C . ASN A 1 20 ? -2.738 14.528 7.316 1.00 0.62 20 ASN A C 4
ATOM 4145 O O . ASN A 1 20 ? -2.937 15.731 7.380 1.00 -0.50 20 ASN A O 4
ATOM 4156 N N . THR A 1 21 ? -1.949 13.879 8.204 1.00 -0.46 21 THR A N 4
ATOM 4157 C CA . THR A 1 21 ? -1.381 14.580 9.362 1.00 0.04 21 THR A CA 4
ATOM 4158 C C . THR A 1 21 ? 0.101 14.807 9.160 1.00 0.62 21 THR A C 4
ATOM 4159 O O . THR A 1 21 ? 0.530 15.948 9.210 1.00 -0.50 21 THR A O 4
ATOM 4170 N N . GLY A 1 22 ? 0.897 13.733 8.946 1.00 -0.46 22 GLY A N 4
ATOM 4171 C CA . GLY A 1 22 ? 2.347 13.880 8.808 1.00 0.04 22 GLY A CA 4
ATOM 4172 C C . GLY A 1 22 ? 2.748 13.739 7.359 1.00 0.62 22 GLY A C 4
ATOM 4173 O O . GLY A 1 22 ? 2.030 13.063 6.638 1.00 -0.50 22 GLY A O 4
ATOM 4177 N N . PRO A 1 23 ? 3.871 14.328 6.875 1.00 -0.23 23 PRO A N 4
ATOM 4178 C CA . PRO A 1 23 ? 4.204 14.202 5.464 1.00 0.04 23 PRO A CA 4
ATOM 4179 C C . PRO A 1 23 ? 4.684 12.816 5.098 1.00 0.53 23 PRO A C 4
ATOM 4180 O O . PRO A 1 23 ? 4.734 11.939 5.944 1.00 -0.50 23 PRO A O 4
ATOM 4191 N N . LEU A 1 24 ? 5.038 12.622 3.809 1.00 -0.46 24 LEU A N 4
ATOM 4192 C CA . LEU A 1 24 ? 5.521 11.327 3.342 1.00 0.04 24 LEU A CA 4
ATOM 4193 C C . LEU A 1 24 ? 6.940 11.126 3.827 1.00 0.62 24 LEU A C 4
ATOM 4194 O O . LEU A 1 24 ? 7.229 10.107 4.436 1.00 -0.50 24 LEU A O 4
ATOM 4210 N N . GLY A 1 25 ? 7.852 12.085 3.543 1.00 -0.46 25 GLY A N 4
ATOM 4211 C CA . GLY A 1 25 ? 9.250 11.910 3.926 1.00 0.04 25 GLY A CA 4
ATOM 4212 C C . GLY A 1 25 ? 9.752 10.553 3.478 1.00 0.62 25 GLY A C 4
ATOM 4213 O O . GLY A 1 25 ? 9.712 10.278 2.289 1.00 -0.50 25 GLY A O 4
ATOM 4217 N N . ARG A 1 26 ? 10.216 9.684 4.406 1.00 -0.46 26 ARG A N 4
ATOM 4218 C CA . ARG A 1 26 ? 10.729 8.361 4.021 1.00 0.04 26 ARG A CA 4
ATOM 4219 C C . ARG A 1 26 ? 9.656 7.344 3.688 1.00 0.62 26 ARG A C 4
ATOM 4220 O O . ARG A 1 26 ? 10.018 6.250 3.284 1.00 -0.50 26 ARG A O 4
ATOM 4241 N N . CYS A 1 27 ? 8.343 7.650 3.809 1.00 -0.46 27 CYS A N 4
ATOM 4242 C CA . CYS A 1 27 ? 7.318 6.717 3.333 1.00 0.04 27 CYS A CA 4
ATOM 4243 C C . CYS A 1 27 ? 7.685 6.210 1.954 1.00 0.62 27 CYS A C 4
ATOM 4244 O O . CYS A 1 27 ? 7.614 5.013 1.731 1.00 -0.50 27 CYS A O 4
ATOM 4251 N N . CYS A 1 28 ? 8.066 7.105 1.013 1.00 -0.46 28 CYS A N 4
ATOM 4252 C CA . CYS A 1 28 ? 8.334 6.660 -0.357 1.00 0.04 28 CYS A CA 4
ATOM 4253 C C . CYS A 1 28 ? 9.350 5.533 -0.386 1.00 0.62 28 CYS A C 4
ATOM 4254 O O . CYS A 1 28 ? 9.200 4.623 -1.186 1.00 -0.50 28 CYS A O 4
ATOM 4261 N N . GLY A 1 29 ? 10.387 5.555 0.480 1.00 -0.46 29 GLY A N 4
ATOM 4262 C CA . GLY A 1 29 ? 11.336 4.440 0.506 1.00 0.04 29 GLY A CA 4
ATOM 4263 C C . GLY A 1 29 ? 10.634 3.145 0.845 1.00 0.62 29 GLY A C 4
ATOM 4264 O O . GLY A 1 29 ? 10.829 2.157 0.153 1.00 -0.50 29 GLY A O 4
ATOM 4268 N N . GLY A 1 30 ? 9.793 3.124 1.905 1.00 -0.46 30 GLY A N 4
ATOM 4269 C CA . GLY A 1 30 ? 9.035 1.906 2.195 1.00 0.04 30 GLY A CA 4
ATOM 4270 C C . GLY A 1 30 ? 8.217 1.537 0.981 1.00 0.62 30 GLY A C 4
ATOM 4271 O O . GLY A 1 30 ? 8.244 0.387 0.574 1.00 -0.50 30 GLY A O 4
ATOM 4275 N N . VAL A 1 31 ? 7.498 2.522 0.390 1.00 -0.46 31 VAL A N 4
ATOM 4276 C CA . VAL A 1 31 ? 6.681 2.251 -0.796 1.00 0.04 31 VAL A CA 4
ATOM 4277 C C . VAL A 1 31 ? 7.536 1.563 -1.840 1.00 0.62 31 VAL A C 4
ATOM 4278 O O . VAL A 1 31 ? 7.100 0.592 -2.440 1.00 -0.50 31 VAL A O 4
ATOM 4291 N N . LYS A 1 32 ? 8.775 2.041 -2.074 1.00 -0.46 32 LYS A N 4
ATOM 4292 C CA . LYS A 1 32 ? 9.626 1.414 -3.083 1.00 0.04 32 LYS A CA 4
ATOM 4293 C C . LYS A 1 32 ? 9.817 -0.061 -2.792 1.00 0.62 32 LYS A C 4
ATOM 4294 O O . LYS A 1 32 ? 9.662 -0.870 -3.691 1.00 -0.50 32 LYS A O 4
ATOM 4313 N N . ALA A 1 33 ? 10.136 -0.466 -1.545 1.00 -0.46 33 ALA A N 4
ATOM 4314 C CA . ALA A 1 33 ? 10.233 -1.903 -1.261 1.00 0.04 33 ALA A CA 4
ATOM 4315 C C . ALA A 1 33 ? 8.912 -2.612 -1.501 1.00 0.62 33 ALA A C 4
ATOM 4316 O O . ALA A 1 33 ? 8.935 -3.785 -1.842 1.00 -0.50 33 ALA A O 4
ATOM 4323 N N . LEU A 1 34 ? 7.748 -1.936 -1.361 1.00 -0.46 34 LEU A N 4
ATOM 4324 C CA . LEU A 1 34 ? 6.475 -2.581 -1.696 1.00 0.04 34 LEU A CA 4
ATOM 4325 C C . LEU A 1 34 ? 6.442 -2.897 -3.173 1.00 0.62 34 LEU A C 4
ATOM 4326 O O . LEU A 1 34 ? 5.825 -3.879 -3.541 1.00 -0.50 34 LEU A O 4
ATOM 4342 N N . VAL A 1 35 ? 7.088 -2.103 -4.053 1.00 -0.46 35 VAL A N 4
ATOM 4343 C CA . VAL A 1 35 ? 7.098 -2.440 -5.479 1.00 0.04 35 VAL A CA 4
ATOM 4344 C C . VAL A 1 35 ? 7.628 -3.844 -5.647 1.00 0.62 35 VAL A C 4
ATOM 4345 O O . VAL A 1 35 ? 7.014 -4.656 -6.321 1.00 -0.50 35 VAL A O 4
ATOM 4358 N N . ASN A 1 36 ? 8.801 -4.140 -5.045 1.00 -0.46 36 ASN A N 4
ATOM 4359 C CA . ASN A 1 36 ? 9.342 -5.489 -5.166 1.00 0.04 36 ASN A CA 4
ATOM 4360 C C . ASN A 1 36 ? 8.443 -6.417 -4.395 1.00 0.62 36 ASN A C 4
ATOM 4361 O O . ASN A 1 36 ? 8.179 -7.501 -4.889 1.00 -0.50 36 ASN A O 4
ATOM 4372 N N . SER A 1 37 ? 7.928 -6.013 -3.208 1.00 -0.46 37 SER A N 4
ATOM 4373 C CA . SER A 1 37 ? 6.926 -6.836 -2.532 1.00 0.04 37 SER A CA 4
ATOM 4374 C C . SER A 1 37 ? 5.603 -6.560 -3.218 1.00 0.62 37 SER A C 4
ATOM 4375 O O . SER A 1 37 ? 4.667 -6.082 -2.596 1.00 -0.50 37 SER A O 4
ATOM 4383 N N . ALA A 1 38 ? 5.534 -6.887 -4.529 1.00 -0.46 38 ALA A N 4
ATOM 4384 C CA . ALA A 1 38 ? 4.332 -6.657 -5.325 1.00 0.04 38 ALA A CA 4
ATOM 4385 C C . ALA A 1 38 ? 4.501 -7.297 -6.685 1.00 0.62 38 ALA A C 4
ATOM 4386 O O . ALA A 1 38 ? 3.691 -8.129 -7.066 1.00 -0.50 38 ALA A O 4
ATOM 4393 N N . ARG A 1 39 ? 5.586 -6.976 -7.425 1.00 -0.46 39 ARG A N 4
ATOM 4394 C CA . ARG A 1 39 ? 5.85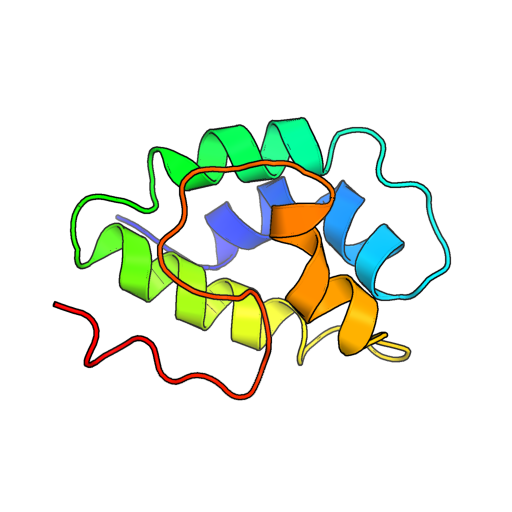7 -7.661 -8.690 1.00 0.04 39 ARG A CA 4
ATOM 4395 C C . ARG A 1 39 ? 6.483 -9.024 -8.484 1.00 0.62 39 ARG A C 4
ATOM 4396 O O . ARG A 1 39 ? 7.554 -9.297 -9.001 1.00 -0.50 39 ARG A O 4
ATOM 4417 N N . THR A 1 40 ? 5.754 -9.903 -7.750 1.00 -0.46 40 THR A N 4
ATOM 4418 C CA . THR A 1 40 ? 6.099 -11.319 -7.643 1.00 0.04 40 THR A CA 4
ATOM 4419 C C . THR A 1 40 ? 4.799 -12.100 -7.515 1.00 0.62 40 THR A C 4
ATOM 4420 O O . THR A 1 40 ? 4.712 -13.034 -6.735 1.00 -0.50 40 THR A O 4
ATOM 4431 N N . THR A 1 41 ? 3.753 -11.696 -8.278 1.00 -0.46 41 THR A N 4
ATOM 4432 C CA . THR A 1 41 ? 2.427 -12.321 -8.186 1.00 0.04 41 THR A CA 4
ATOM 4433 C C . THR A 1 41 ? 1.824 -12.397 -6.794 1.00 0.62 41 THR A C 4
ATOM 4434 O O . THR A 1 41 ? 0.908 -11.637 -6.512 1.00 -0.50 41 THR A O 4
ATOM 4445 N N . GLU A 1 42 ? 2.269 -13.294 -5.887 1.00 -0.46 42 GLU A N 4
ATOM 4446 C CA . GLU A 1 42 ? 1.590 -13.408 -4.593 1.00 0.04 42 GLU A CA 4
ATOM 4447 C C . GLU A 1 42 ? 1.908 -12.181 -3.773 1.00 0.62 42 GLU A C 4
ATOM 4448 O O . GLU A 1 42 ? 1.016 -11.655 -3.124 1.00 -0.50 42 GLU A O 4
ATOM 4460 N N . ASP A 1 43 ? 3.164 -11.686 -3.796 1.00 -0.46 43 ASP A N 4
ATOM 4461 C CA . ASP A 1 43 ? 3.454 -10.457 -3.069 1.00 0.04 43 ASP A CA 4
ATOM 4462 C C . ASP A 1 43 ? 2.396 -9.394 -3.316 1.00 0.62 43 ASP A C 4
ATOM 4463 O O . ASP A 1 43 ? 1.870 -8.880 -2.341 1.00 -0.50 43 ASP A O 4
ATOM 4472 N N . ARG A 1 44 ? 2.036 -9.030 -4.571 1.00 -0.46 44 ARG A N 4
ATOM 4473 C CA . ARG A 1 44 ? 1.011 -7.993 -4.747 1.00 0.04 44 ARG A CA 4
ATOM 4474 C C . ARG A 1 44 ? -0.275 -8.435 -4.107 1.00 0.62 44 ARG A C 4
ATOM 4475 O O . ARG A 1 44 ? -0.980 -7.596 -3.566 1.00 -0.50 44 ARG A O 4
ATOM 4496 N N . GLN A 1 45 ? -0.619 -9.738 -4.153 1.00 -0.46 45 GLN A N 4
ATOM 4497 C CA . GLN A 1 45 ? -1.871 -10.161 -3.545 1.00 0.04 45 GLN A CA 4
ATOM 4498 C C . GLN A 1 45 ? -1.822 -9.864 -2.064 1.00 0.62 45 GLN A C 4
ATOM 4499 O O . GLN A 1 45 ? -2.803 -9.388 -1.511 1.00 -0.50 45 GLN A O 4
ATOM 4513 N N . ILE A 1 46 ? -0.669 -10.134 -1.416 1.00 -0.46 46 ILE A N 4
ATOM 4514 C CA . ILE A 1 46 ? -0.554 -9.897 0.021 1.00 0.04 46 ILE A CA 4
ATOM 4515 C C . ILE A 1 46 ? -0.499 -8.401 0.263 1.00 0.62 46 ILE A C 4
ATOM 4516 O O . ILE A 1 46 ? -1.248 -7.918 1.097 1.00 -0.50 46 ILE A O 4
ATOM 4532 N N . ALA A 1 47 ? 0.358 -7.630 -0.445 1.00 -0.46 47 ALA A N 4
ATOM 4533 C CA . ALA A 1 47 ? 0.384 -6.179 -0.243 1.00 0.04 47 ALA A CA 4
ATOM 4534 C C . ALA A 1 47 ? -1.012 -5.612 -0.405 1.00 0.62 47 ALA A C 4
ATOM 4535 O O . ALA A 1 47 ? -1.553 -5.081 0.552 1.00 -0.50 47 ALA A O 4
ATOM 4542 N N . CYS A 1 48 ? -1.639 -5.701 -1.597 1.00 -0.46 48 CYS A N 4
ATOM 4543 C CA . CYS A 1 48 ? -2.958 -5.085 -1.767 1.00 0.04 48 CYS A CA 4
ATOM 4544 C C . CYS A 1 48 ? -3.920 -5.419 -0.640 1.00 0.62 48 CYS A C 4
ATOM 4545 O O . CYS A 1 48 ? -4.603 -4.524 -0.168 1.00 -0.50 48 CYS A O 4
ATOM 4552 N N . THR A 1 49 ? -4.005 -6.689 -0.181 1.00 -0.46 49 THR A N 4
ATOM 4553 C CA . THR A 1 49 ? -4.926 -7.012 0.921 1.00 0.04 49 THR A CA 4
ATOM 4554 C C . THR A 1 49 ? -4.448 -6.374 2.195 1.00 0.62 49 THR A C 4
ATOM 4555 O O . THR A 1 49 ? -5.224 -5.743 2.894 1.00 -0.50 49 THR A O 4
ATOM 4566 N N . CYS A 1 50 ? -3.155 -6.542 2.522 1.00 -0.46 50 CYS A N 4
ATOM 4567 C CA . CYS A 1 50 ? -2.647 -5.927 3.738 1.00 0.04 50 CYS A CA 4
ATOM 4568 C C . CYS A 1 50 ? -2.978 -4.457 3.766 1.00 0.62 50 CYS A C 4
ATOM 4569 O O . CYS A 1 50 ? -3.312 -3.943 4.821 1.00 -0.50 50 CYS A O 4
ATOM 4576 N N . LEU A 1 51 ? -2.857 -3.771 2.612 1.00 -0.46 51 LEU A N 4
ATOM 4577 C CA . LEU A 1 51 ? -3.072 -2.331 2.599 1.00 0.04 51 LEU A CA 4
ATOM 4578 C C . LEU A 1 51 ? -4.546 -2.025 2.623 1.00 0.62 51 LEU A C 4
ATOM 4579 O O . LEU A 1 51 ? -4.955 -1.138 3.353 1.00 -0.50 51 LEU A O 4
ATOM 4595 N N . LYS A 1 52 ? -5.361 -2.767 1.848 1.00 -0.46 52 LYS A N 4
ATOM 4596 C CA . LYS A 1 52 ? -6.809 -2.634 1.980 1.00 0.04 52 LYS A CA 4
ATOM 4597 C C . LYS A 1 52 ? -7.165 -2.675 3.451 1.00 0.62 52 LYS A C 4
ATOM 4598 O O . LYS A 1 52 ? -7.895 -1.817 3.924 1.00 -0.50 52 LYS A O 4
ATOM 4617 N N . SER A 1 53 ? -6.629 -3.672 4.192 1.00 -0.46 53 SER A N 4
ATOM 4618 C CA . SER A 1 53 ? -6.911 -3.760 5.624 1.00 0.04 53 SER A CA 4
ATOM 4619 C C . SER A 1 53 ? -6.369 -2.549 6.359 1.00 0.62 53 SER A C 4
ATOM 4620 O O . SER A 1 53 ? -7.107 -1.950 7.127 1.00 -0.50 53 SER A O 4
ATOM 4628 N N . ALA A 1 54 ? -5.093 -2.151 6.142 1.00 -0.46 54 ALA A N 4
ATOM 4629 C CA . ALA A 1 54 ? -4.574 -0.970 6.837 1.00 0.04 54 ALA A CA 4
ATOM 4630 C C . ALA A 1 54 ? -5.479 0.215 6.579 1.00 0.62 54 ALA A C 4
ATOM 4631 O O . ALA A 1 54 ? -5.948 0.820 7.529 1.00 -0.50 54 ALA A O 4
ATOM 4638 N N . ALA A 1 55 ? -5.747 0.551 5.296 1.00 -0.46 55 ALA A N 4
ATOM 4639 C CA . ALA A 1 55 ? -6.565 1.721 4.974 1.00 0.04 55 ALA A CA 4
ATOM 4640 C C . ALA A 1 55 ? -7.826 1.694 5.811 1.00 0.62 55 ALA A C 4
ATOM 4641 O O . ALA A 1 55 ? -8.141 2.673 6.469 1.00 -0.50 55 ALA A O 4
ATOM 4648 N N . GLY A 1 56 ? -8.552 0.551 5.809 1.00 -0.46 56 GLY A N 4
ATOM 4649 C CA . GLY A 1 56 ? -9.768 0.454 6.616 1.00 0.04 56 GLY A CA 4
ATOM 4650 C C . GLY A 1 56 ? -9.485 0.653 8.088 1.00 0.62 56 GLY A C 4
ATOM 4651 O O . GLY A 1 56 ? -10.289 1.270 8.769 1.00 -0.50 56 GLY A O 4
ATOM 4655 N N . ALA A 1 57 ? -8.353 0.128 8.613 1.00 -0.46 57 ALA A N 4
ATOM 4656 C CA . ALA A 1 57 ? -8.038 0.326 10.030 1.00 0.04 57 ALA A CA 4
ATOM 4657 C C . ALA A 1 57 ? -7.720 1.772 10.360 1.00 0.62 57 ALA A C 4
ATOM 4658 O O . ALA A 1 57 ? -7.963 2.176 11.487 1.00 -0.50 57 ALA A O 4
ATOM 4665 N N . ILE A 1 58 ? -7.162 2.579 9.427 1.00 -0.46 58 ILE A N 4
ATOM 4666 C CA . ILE A 1 58 ? -6.757 3.946 9.785 1.00 0.04 58 ILE A CA 4
ATOM 4667 C C . ILE A 1 58 ? -7.958 4.764 10.232 1.00 0.62 58 ILE A C 4
ATOM 4668 O O . ILE A 1 58 ? -8.992 4.691 9.588 1.00 -0.50 58 ILE A O 4
ATOM 4684 N N . SER A 1 59 ? -7.849 5.568 11.320 1.00 -0.46 59 SER A N 4
ATOM 4685 C CA . SER A 1 59 ? -8.989 6.349 11.808 1.00 0.04 59 SER A CA 4
ATOM 4686 C C . SER A 1 59 ? -9.392 7.476 10.879 1.00 0.62 59 SER A C 4
ATOM 4687 O O . SER A 1 59 ? -10.557 7.554 10.524 1.00 -0.50 59 SER A O 4
ATOM 4695 N N . GLY A 1 60 ? -8.457 8.369 10.475 1.00 -0.46 60 GLY A N 4
ATOM 4696 C CA . GLY A 1 60 ? -8.807 9.495 9.595 1.00 0.04 60 GLY A CA 4
ATOM 4697 C C . GLY A 1 60 ? -8.436 9.191 8.162 1.00 0.62 60 GLY A C 4
ATOM 4698 O O . GLY A 1 60 ? -7.936 10.064 7.471 1.00 -0.50 60 GLY A O 4
ATOM 4702 N N . ILE A 1 61 ? -8.676 7.942 7.705 1.00 -0.46 61 ILE A N 4
ATOM 4703 C CA . ILE A 1 61 ? -8.248 7.545 6.365 1.00 0.04 61 ILE A CA 4
ATOM 4704 C C . ILE A 1 61 ? -8.726 8.518 5.304 1.00 0.62 61 ILE A C 4
ATOM 4705 O O . ILE A 1 61 ? -9.930 8.694 5.216 1.00 -0.50 61 ILE A O 4
ATOM 4721 N N . ASN A 1 62 ? -7.851 9.154 4.481 1.00 -0.46 62 ASN A N 4
ATOM 4722 C CA . ASN A 1 62 ? -8.340 9.949 3.351 1.00 0.04 62 ASN A CA 4
ATOM 4723 C C . ASN A 1 62 ? -8.205 9.132 2.081 1.00 0.62 62 ASN A C 4
ATOM 4724 O O . ASN A 1 62 ? -7.089 8.826 1.691 1.00 -0.50 62 ASN A O 4
ATOM 4735 N N . LEU A 1 63 ? -9.323 8.773 1.413 1.00 -0.46 63 LEU A N 4
ATOM 4736 C CA . LEU A 1 63 ? -9.241 7.944 0.207 1.00 0.04 63 LEU A CA 4
ATOM 4737 C C . LEU A 1 63 ? -8.304 8.552 -0.821 1.00 0.62 63 LEU A C 4
ATOM 4738 O O . LEU A 1 63 ? -7.491 7.835 -1.385 1.00 -0.50 63 LEU A O 4
ATOM 4754 N N . GLY A 1 64 ? -8.396 9.877 -1.086 1.00 -0.46 64 GLY A N 4
ATOM 4755 C CA . GLY A 1 64 ? -7.554 10.482 -2.121 1.00 0.04 64 GLY A CA 4
ATOM 4756 C C . GLY A 1 64 ? -6.074 10.275 -1.886 1.00 0.62 64 GLY A C 4
ATOM 4757 O O . GLY A 1 64 ? -5.367 9.960 -2.829 1.00 -0.50 64 GLY A O 4
ATOM 4761 N N . LYS A 1 65 ? -5.576 10.453 -0.643 1.00 -0.46 65 LYS A N 4
ATOM 4762 C CA . LYS A 1 65 ? -4.150 10.236 -0.380 1.00 0.04 65 LYS A CA 4
ATOM 4763 C C . LYS A 1 65 ? -3.858 8.755 -0.411 1.00 0.62 65 LYS A C 4
ATOM 4764 O O . LYS A 1 65 ? -2.825 8.377 -0.940 1.00 -0.50 65 LYS A O 4
ATOM 4783 N N . ALA A 1 66 ? -4.740 7.887 0.133 1.00 -0.46 66 ALA A N 4
ATOM 4784 C CA . ALA A 1 66 ? -4.467 6.451 0.067 1.00 0.04 66 ALA A CA 4
ATOM 4785 C C . ALA A 1 66 ? -4.299 6.005 -1.366 1.00 0.62 66 ALA A C 4
ATOM 4786 O O . ALA A 1 66 ? -3.255 5.476 -1.718 1.00 -0.50 66 ALA A O 4
ATOM 4793 N N . ALA A 1 67 ? -5.316 6.239 -2.222 1.00 -0.46 67 ALA A N 4
ATOM 4794 C CA . ALA A 1 67 ? -5.191 5.839 -3.621 1.00 0.04 67 ALA A CA 4
ATOM 4795 C C . ALA A 1 67 ? -4.172 6.690 -4.343 1.00 0.62 67 ALA A C 4
ATOM 4796 O O . ALA A 1 67 ? -3.563 6.188 -5.273 1.00 -0.50 67 ALA A O 4
ATOM 4803 N N . GLY A 1 68 ? -3.945 7.960 -3.932 1.00 -0.46 68 GLY A N 4
ATOM 4804 C CA . GLY A 1 68 ? -2.864 8.749 -4.520 1.00 0.04 68 GLY A CA 4
ATOM 4805 C C . GLY A 1 68 ? -1.505 8.424 -3.939 1.00 0.62 68 GLY A C 4
ATOM 4806 O O . GLY A 1 68 ? -0.544 9.063 -4.345 1.00 -0.50 68 GLY A O 4
ATOM 4810 N N . LEU A 1 69 ? -1.358 7.465 -2.993 1.00 -0.46 69 LEU A N 4
ATOM 4811 C CA . LEU A 1 69 ? -0.037 7.221 -2.414 1.00 0.04 69 LEU A CA 4
ATOM 4812 C C . LEU A 1 69 ? 0.952 6.793 -3.482 1.00 0.62 69 LEU A C 4
ATOM 4813 O O . LEU A 1 69 ? 2.017 7.399 -3.501 1.00 -0.50 69 LEU A O 4
ATOM 4829 N N . PRO A 1 70 ? 0.720 5.811 -4.402 1.00 -0.23 70 PRO A N 4
ATOM 4830 C CA . PRO A 1 70 ? 1.736 5.535 -5.409 1.00 0.04 70 PRO A CA 4
ATOM 4831 C C . PRO A 1 70 ? 1.917 6.713 -6.345 1.00 0.53 70 PRO A C 4
ATOM 4832 O O . PRO A 1 70 ? 3.013 6.919 -6.836 1.00 -0.50 70 PRO A O 4
ATOM 4843 N N . SER A 1 71 ? 0.847 7.491 -6.618 1.00 -0.46 71 SER A N 4
ATOM 4844 C CA . SER A 1 71 ? 0.965 8.617 -7.539 1.00 0.04 71 SER A CA 4
ATOM 4845 C C . SER A 1 71 ? 1.838 9.716 -6.966 1.00 0.62 71 SER A C 4
ATOM 4846 O O . SER A 1 71 ? 2.599 10.327 -7.701 1.00 -0.50 71 SER A O 4
ATOM 4854 N N . THR A 1 72 ? 1.726 9.990 -5.645 1.00 -0.46 72 THR A N 4
ATOM 4855 C CA . THR A 1 72 ? 2.499 11.081 -5.043 1.00 0.04 72 THR A CA 4
ATOM 4856 C C . THR A 1 72 ? 3.969 10.752 -5.200 1.00 0.62 72 THR A C 4
ATOM 4857 O O . THR A 1 72 ? 4.759 11.627 -5.515 1.00 -0.50 72 THR A O 4
ATOM 4868 N N . CYS A 1 73 ? 4.352 9.467 -5.008 1.00 -0.46 73 CYS A N 4
ATOM 4869 C CA . CYS A 1 73 ? 5.719 9.023 -5.292 1.00 0.04 73 CYS A CA 4
ATOM 4870 C C . CYS A 1 73 ? 5.621 8.000 -6.401 1.00 0.62 73 CYS A C 4
ATOM 4871 O O . CYS A 1 73 ? 5.522 6.831 -6.076 1.00 -0.50 73 CYS A O 4
ATOM 4878 N N . GLY A 1 74 ? 5.651 8.416 -7.691 1.00 -0.46 74 GLY A N 4
ATOM 4879 C CA . GLY A 1 74 ? 5.564 7.456 -8.793 1.00 0.04 74 GLY A CA 4
ATOM 4880 C C . GLY A 1 74 ? 6.368 6.196 -8.552 1.00 0.62 74 GLY A C 4
ATOM 4881 O O . GLY A 1 74 ? 7.546 6.306 -8.253 1.00 -0.50 74 GLY A O 4
ATOM 4885 N N . VAL A 1 75 ? 5.755 4.999 -8.685 1.00 -0.46 75 VAL A N 4
ATOM 4886 C CA . VAL A 1 75 ? 6.451 3.741 -8.407 1.00 0.04 75 VAL A CA 4
ATOM 4887 C C . VAL A 1 75 ? 5.826 2.665 -9.274 1.00 0.62 75 VAL A C 4
ATOM 4888 O O . VAL A 1 75 ? 4.714 2.878 -9.727 1.00 -0.50 75 VAL A O 4
ATOM 4901 N N . ASN A 1 76 ? 6.477 1.505 -9.519 1.00 -0.46 76 ASN A N 4
ATOM 4902 C CA . ASN A 1 76 ? 5.866 0.474 -10.368 1.00 0.04 76 ASN A CA 4
ATOM 4903 C C . ASN A 1 76 ? 4.924 -0.394 -9.555 1.00 0.62 76 ASN A C 4
ATOM 4904 O O . ASN A 1 76 ? 5.072 -1.606 -9.564 1.00 -0.50 76 ASN A O 4
ATOM 4915 N N . ILE A 1 77 ? 3.937 0.207 -8.848 1.00 -0.46 77 ILE A N 4
ATOM 4916 C CA . ILE A 1 77 ? 3.004 -0.568 -8.023 1.00 0.04 77 ILE A CA 4
ATOM 4917 C C . ILE A 1 77 ? 1.800 -0.919 -8.884 1.00 0.62 77 ILE A C 4
ATOM 4918 O O . ILE A 1 77 ? 1.175 0.020 -9.351 1.00 -0.50 77 ILE A O 4
ATOM 4934 N N . PRO A 1 78 ? 1.401 -2.197 -9.138 1.00 -0.23 78 PRO A N 4
ATOM 4935 C CA . PRO A 1 78 ? 0.197 -2.462 -9.921 1.00 0.04 78 PRO A CA 4
ATOM 4936 C C . PRO A 1 78 ? -1.043 -2.484 -9.044 1.00 0.53 78 PRO A C 4
ATOM 4937 O O . PRO A 1 78 ? -1.681 -3.518 -8.924 1.00 -0.50 78 PRO A O 4
ATOM 4948 N N . TYR A 1 79 ? -1.404 -1.332 -8.439 1.00 -0.46 79 TYR A N 4
ATOM 4949 C CA . TYR A 1 79 ? -2.598 -1.222 -7.589 1.00 0.04 79 TYR A CA 4
ATOM 4950 C C . TYR A 1 79 ? -2.731 0.204 -7.074 1.00 0.62 79 TYR A C 4
ATOM 4951 O O . TYR A 1 79 ? -1.717 0.831 -6.831 1.00 -0.50 79 TYR A O 4
ATOM 4969 N N . LYS A 1 80 ? -3.952 0.753 -6.878 1.00 -0.46 80 LYS A N 4
ATOM 4970 C CA . LYS A 1 80 ? -4.102 2.129 -6.379 1.00 0.04 80 LYS A CA 4
ATOM 4971 C C . LYS A 1 80 ? -4.694 2.034 -4.989 1.00 0.62 80 LYS A C 4
ATOM 4972 O O . LYS A 1 80 ? -5.677 2.685 -4.675 1.00 -0.50 80 LYS A O 4
ATOM 4991 N N . ILE A 1 81 ? -4.057 1.179 -4.163 1.00 -0.46 81 ILE A N 4
ATOM 4992 C CA . ILE A 1 81 ? -4.414 1.015 -2.756 1.00 0.04 81 ILE A CA 4
ATOM 4993 C C . ILE A 1 81 ? -5.880 1.275 -2.475 1.00 0.62 81 ILE A C 4
ATOM 4994 O O . ILE A 1 81 ? -6.196 2.161 -1.697 1.00 -0.50 81 ILE A O 4
ATOM 5010 N N . SER A 1 82 ? -6.811 0.521 -3.101 1.00 -0.46 82 SER A N 4
ATOM 5011 C CA . SER A 1 82 ? -8.225 0.805 -2.851 1.00 0.04 82 SER A CA 4
ATOM 5012 C C . SER A 1 82 ? -8.657 0.108 -1.580 1.00 0.62 82 SER A C 4
ATOM 5013 O O . SER A 1 82 ? -8.347 -1.070 -1.481 1.00 -0.50 82 SER A O 4
ATOM 5021 N N . PRO A 1 83 ? -9.401 0.705 -0.607 1.00 -0.23 83 PRO A N 4
ATOM 5022 C CA . PRO A 1 83 ? -9.944 -0.089 0.490 1.00 0.04 83 PRO A CA 4
ATOM 5023 C C . PRO A 1 83 ? -10.983 -1.137 0.112 1.00 0.53 83 PRO A C 4
ATOM 5024 O O . PRO A 1 83 ? -11.615 -1.657 1.017 1.00 -0.50 83 PRO A O 4
ATOM 5035 N N . SER A 1 84 ? -11.196 -1.477 -1.181 1.00 -0.46 84 SER A N 4
ATOM 5036 C CA . SER A 1 84 ? -12.139 -2.526 -1.569 1.00 0.04 84 SER A CA 4
ATOM 5037 C C . SER A 1 84 ? -11.602 -3.358 -2.722 1.00 0.62 84 SER A C 4
ATOM 5038 O O . SER A 1 84 ? -12.396 -3.903 -3.471 1.00 -0.50 84 SER A O 4
ATOM 5046 N N . THR A 1 85 ? -10.264 -3.479 -2.902 1.00 -0.46 85 THR A N 4
ATOM 5047 C CA . THR A 1 85 ? -9.730 -4.230 -4.042 1.00 0.04 85 THR A CA 4
ATOM 5048 C C . THR A 1 85 ? -9.760 -5.727 -3.816 1.00 0.62 85 THR A C 4
ATOM 5049 O O . THR A 1 85 ? -9.576 -6.169 -2.691 1.00 -0.50 85 THR A O 4
ATOM 5060 N N . ASP A 1 86 ? -9.977 -6.528 -4.885 1.00 -0.46 86 ASP A N 4
ATOM 5061 C CA . ASP A 1 86 ? -9.947 -7.982 -4.761 1.00 0.04 86 ASP A CA 4
ATOM 5062 C C . ASP A 1 86 ? -8.518 -8.434 -4.970 1.00 0.62 86 ASP A C 4
ATOM 5063 O O . ASP A 1 86 ? -7.824 -7.819 -5.767 1.00 -0.50 86 ASP A O 4
ATOM 5072 N N . CYS A 1 87 ? -8.047 -9.494 -4.269 1.00 -0.46 87 CYS A N 4
ATOM 5073 C CA . CYS A 1 87 ? -6.697 -10.009 -4.509 1.00 0.04 87 CYS A CA 4
ATOM 5074 C C . CYS A 1 87 ? -6.653 -11.523 -4.591 1.00 0.62 87 CYS A C 4
ATOM 5075 O O . CYS A 1 87 ? -5.637 -12.106 -4.250 1.00 -0.50 87 CYS A O 4
ATOM 5082 N N . SER A 1 88 ? -7.755 -12.176 -5.017 1.00 -0.46 88 SER A N 4
ATOM 5083 C CA . SER A 1 88 ? -7.853 -13.640 -4.970 1.00 0.04 88 SER A CA 4
ATOM 5084 C C . SER A 1 88 ? -7.575 -14.294 -6.309 1.00 0.62 88 SER A C 4
ATOM 5085 O O . SER A 1 88 ? -7.051 -15.396 -6.296 1.00 -0.50 88 SER A O 4
ATOM 5093 N N . LYS A 1 89 ? -7.892 -13.661 -7.465 1.00 -0.46 89 LYS A N 4
ATOM 5094 C CA . LYS A 1 89 ? -7.621 -14.275 -8.772 1.00 0.04 89 LYS A CA 4
ATOM 5095 C C . LYS A 1 89 ? -6.727 -13.340 -9.553 1.00 0.62 89 LYS A C 4
ATOM 5096 O O . LYS A 1 89 ? -7.015 -13.035 -10.699 1.00 -0.50 89 LYS A O 4
ATOM 5115 N N . VAL A 1 90 ? -5.625 -12.871 -8.930 1.00 -0.46 90 VAL A N 4
ATOM 5116 C CA . VAL A 1 90 ? -4.755 -11.918 -9.610 1.00 0.04 90 VAL A CA 4
ATOM 5117 C C . VAL A 1 90 ? -3.631 -12.643 -10.305 1.00 0.62 90 VAL A C 4
ATOM 5118 O O . VAL A 1 90 ? -3.084 -13.565 -9.722 1.00 -0.50 90 VAL A O 4
ATOM 5131 N N . GLN A 1 91 ? -3.269 -12.221 -11.537 1.00 -0.46 91 GLN A N 4
ATOM 5132 C CA . GLN A 1 91 ? -2.173 -12.846 -12.273 1.00 0.04 91 GLN A CA 4
ATOM 5133 C C . GLN A 1 91 ? -1.379 -11.741 -12.940 1.00 0.52 91 GLN A C 4
ATOM 5134 O O . GLN A 1 91 ? -0.821 -10.889 -12.192 1.00 -0.71 91 GLN A O 4
ATOM 5149 N N . ALA A 1 1 ? 6.795 -15.649 0.292 1.00 -0.26 1 ALA A N 5
ATOM 5150 C CA . ALA A 1 1 ? 6.188 -15.824 1.637 1.00 0.04 1 ALA A CA 5
ATOM 5151 C C . ALA A 1 1 ? 6.085 -14.485 2.342 1.00 0.62 1 ALA A C 5
ATOM 5152 O O . ALA A 1 1 ? 6.765 -14.267 3.334 1.00 -0.50 1 ALA A O 5
ATOM 5161 N N . ILE A 1 2 ? 5.246 -13.559 1.827 1.00 -0.46 2 ILE A N 5
ATOM 5162 C CA . ILE A 1 2 ? 5.180 -12.206 2.389 1.00 0.04 2 ILE A CA 5
ATOM 5163 C C . ILE A 1 2 ? 4.079 -12.171 3.415 1.00 0.62 2 ILE A C 5
ATOM 5164 O O . ILE A 1 2 ? 3.200 -13.020 3.362 1.00 -0.50 2 ILE A O 5
ATOM 5180 N N . THR A 1 3 ? 4.112 -11.216 4.372 1.00 -0.46 3 THR A N 5
ATOM 5181 C CA . THR A 1 3 ? 3.093 -11.170 5.418 1.00 0.04 3 THR A CA 5
ATOM 5182 C C . THR A 1 3 ? 2.778 -9.731 5.749 1.00 0.62 3 THR A C 5
ATOM 5183 O O . THR A 1 3 ? 3.657 -8.891 5.609 1.00 -0.50 3 THR A O 5
ATOM 5194 N N . CYS A 1 4 ? 1.539 -9.421 6.182 1.00 -0.46 4 CYS A N 5
ATOM 5195 C CA . CYS A 1 4 ? 1.202 -8.029 6.464 1.00 0.04 4 CYS A CA 5
ATOM 5196 C C . CYS A 1 4 ? 2.155 -7.359 7.434 1.00 0.62 4 CYS A C 5
ATOM 5197 O O . CYS A 1 4 ? 2.371 -6.167 7.291 1.00 -0.50 4 CYS A O 5
ATOM 5204 N N . GLY A 1 5 ? 2.748 -8.069 8.419 1.00 -0.46 5 GLY A N 5
ATOM 5205 C CA . GLY A 1 5 ? 3.646 -7.396 9.361 1.00 0.04 5 GLY A CA 5
ATOM 5206 C C . GLY A 1 5 ? 4.734 -6.608 8.664 1.00 0.62 5 GLY A C 5
ATOM 5207 O O . GLY A 1 5 ? 4.932 -5.443 8.980 1.00 -0.50 5 GLY A O 5
ATOM 5211 N N . GLN A 1 6 ? 5.454 -7.226 7.702 1.00 -0.46 6 GLN A N 5
ATOM 5212 C CA . GLN A 1 6 ? 6.488 -6.490 6.966 1.00 0.04 6 GLN A CA 5
ATOM 5213 C C . GLN A 1 6 ? 5.895 -5.275 6.281 1.00 0.62 6 GLN A C 5
ATOM 5214 O O . GLN A 1 6 ? 6.557 -4.253 6.162 1.00 -0.50 6 GLN A O 5
ATOM 5228 N N . VAL A 1 7 ? 4.639 -5.394 5.801 1.00 -0.46 7 VAL A N 5
ATOM 5229 C CA . VAL A 1 7 ? 4.039 -4.336 4.992 1.00 0.04 7 VAL A CA 5
ATOM 5230 C C . VAL A 1 7 ? 3.646 -3.180 5.892 1.00 0.62 7 VAL A C 5
ATOM 5231 O O . VAL A 1 7 ? 4.035 -2.054 5.627 1.00 -0.50 7 VAL A O 5
ATOM 5244 N N . THR A 1 8 ? 2.886 -3.448 6.978 1.00 -0.46 8 THR A N 5
ATOM 5245 C CA . THR A 1 8 ? 2.519 -2.391 7.924 1.00 0.04 8 THR A CA 5
ATOM 5246 C C . THR A 1 8 ? 3.764 -1.714 8.463 1.00 0.62 8 THR A C 5
ATOM 5247 O O . THR A 1 8 ? 3.762 -0.505 8.639 1.00 -0.50 8 THR A O 5
ATOM 5258 N N . SER A 1 9 ? 4.845 -2.486 8.729 1.00 -0.46 9 SER A N 5
ATOM 5259 C CA . SER A 1 9 ? 6.062 -1.896 9.296 1.00 0.04 9 SER A CA 5
ATOM 5260 C C . SER A 1 9 ? 6.694 -0.928 8.318 1.00 0.62 9 SER A C 5
ATOM 5261 O O . SER A 1 9 ? 6.948 0.214 8.666 1.00 -0.50 9 SER A O 5
ATOM 5269 N N . ASN A 1 10 ? 6.964 -1.365 7.069 1.00 -0.46 10 ASN A N 5
ATOM 5270 C CA . ASN A 1 10 ? 7.569 -0.452 6.093 1.00 0.04 10 ASN A CA 5
ATOM 5271 C C . ASN A 1 10 ? 6.658 0.730 5.850 1.00 0.62 10 ASN A C 5
ATOM 5272 O O . ASN A 1 10 ? 7.146 1.848 5.772 1.00 -0.50 10 ASN A O 5
ATOM 5283 N N . LEU A 1 11 ? 5.326 0.515 5.729 1.00 -0.46 11 LEU A N 5
ATOM 5284 C CA . LEU A 1 11 ? 4.415 1.638 5.507 1.00 0.04 11 LEU A CA 5
ATOM 5285 C C . LEU A 1 11 ? 4.076 2.415 6.760 1.00 0.62 11 LEU A C 5
ATOM 5286 O O . LEU A 1 11 ? 3.111 3.165 6.714 1.00 -0.50 11 LEU A O 5
ATOM 5302 N N . ALA A 1 12 ? 4.837 2.338 7.876 1.00 -0.46 12 ALA A N 5
ATOM 5303 C CA . ALA A 1 12 ? 4.408 3.038 9.090 1.00 0.04 12 ALA A CA 5
ATOM 5304 C C . ALA A 1 12 ? 4.165 4.519 8.861 1.00 0.62 12 ALA A C 5
ATOM 5305 O O . ALA A 1 12 ? 3.072 4.953 9.191 1.00 -0.50 12 ALA A O 5
ATOM 5312 N N . PRO A 1 13 ? 5.081 5.367 8.315 1.00 -0.23 13 PRO A N 5
ATOM 5313 C CA . PRO A 1 13 ? 4.752 6.784 8.203 1.00 0.04 13 PRO A CA 5
ATOM 5314 C C . PRO A 1 13 ? 3.681 6.996 7.152 1.00 0.53 13 PRO A C 5
ATOM 5315 O O . PRO A 1 13 ? 2.907 7.934 7.255 1.00 -0.50 13 PRO A O 5
ATOM 5326 N N . CYS A 1 14 ? 3.603 6.120 6.122 1.00 -0.46 14 CYS A N 5
ATOM 5327 C CA . CYS A 1 14 ? 2.552 6.256 5.122 1.00 0.04 14 CYS A CA 5
ATOM 5328 C C . CYS A 1 14 ? 1.204 6.131 5.812 1.00 0.62 14 CYS A C 5
ATOM 5329 O O . CYS A 1 14 ? 0.282 6.846 5.451 1.00 -0.50 14 CYS A O 5
ATOM 5336 N N . LEU A 1 15 ? 1.039 5.235 6.809 1.00 -0.46 15 LEU A N 5
ATOM 5337 C CA . LEU A 1 15 ? -0.260 5.127 7.487 1.00 0.04 15 LEU A CA 5
ATOM 5338 C C . LEU A 1 15 ? -0.657 6.491 8.013 1.00 0.62 15 LEU A C 5
ATOM 5339 O O . LEU A 1 15 ? -1.788 6.925 7.849 1.00 -0.50 15 LEU A O 5
ATOM 5355 N N . ALA A 1 16 ? 0.298 7.202 8.643 1.00 -0.46 16 ALA A N 5
ATOM 5356 C CA . ALA A 1 16 ? -0.014 8.531 9.165 1.00 0.04 16 ALA A CA 5
ATOM 5357 C C . ALA A 1 16 ? -0.475 9.446 8.039 1.00 0.62 16 ALA A C 5
ATOM 5358 O O . ALA A 1 16 ? -1.415 10.209 8.207 1.00 -0.50 16 ALA A O 5
ATOM 5365 N N . TYR A 1 17 ? 0.182 9.372 6.857 1.00 -0.46 17 TYR A N 5
ATOM 5366 C CA . TYR A 1 17 ? -0.256 10.154 5.694 1.00 0.04 17 TYR A CA 5
ATOM 5367 C C . TYR A 1 17 ? -1.639 9.777 5.226 1.00 0.62 17 TYR A C 5
ATOM 5368 O O . TYR A 1 17 ? -2.391 10.659 4.838 1.00 -0.50 17 TYR A O 5
ATOM 5386 N N . LEU A 1 18 ? -2.014 8.482 5.256 1.00 -0.46 18 LEU A N 5
ATOM 5387 C CA . LEU A 1 18 ? -3.373 8.112 4.854 1.00 0.04 18 LEU A CA 5
ATOM 5388 C C . LEU A 1 18 ? -4.377 8.756 5.785 1.00 0.62 18 LEU A C 5
ATOM 5389 O O . LEU A 1 18 ? -5.410 9.231 5.334 1.00 -0.50 18 LEU A O 5
ATOM 5405 N N . ARG A 1 19 ? -4.078 8.788 7.101 1.00 -0.46 19 ARG A N 5
ATOM 5406 C CA . ARG A 1 19 ? -4.953 9.481 8.050 1.00 0.04 19 ARG A CA 5
ATOM 5407 C C . ARG A 1 19 ? -4.984 10.983 7.813 1.00 0.62 19 ARG A C 5
ATOM 5408 O O . ARG A 1 19 ? -5.825 11.642 8.403 1.00 -0.50 19 ARG A O 5
ATOM 5429 N N . ASN A 1 20 ? -4.098 11.563 6.966 1.00 -0.46 20 ASN A N 5
ATOM 5430 C CA . ASN A 1 20 ? -4.086 13.009 6.726 1.00 0.04 20 ASN A CA 5
ATOM 5431 C C . ASN A 1 20 ? -3.745 13.714 8.015 1.00 0.62 20 ASN A C 5
ATOM 5432 O O . ASN A 1 20 ? -4.519 14.533 8.486 1.00 -0.50 20 ASN A O 5
ATOM 5443 N N . THR A 1 21 ? -2.558 13.396 8.585 1.00 -0.46 21 THR A N 5
ATOM 5444 C CA . THR A 1 21 ? -2.128 14.056 9.823 1.00 0.04 21 THR A CA 5
ATOM 5445 C C . THR A 1 21 ? -0.631 13.963 10.056 1.00 0.62 21 THR A C 5
ATOM 5446 O O . THR A 1 21 ? -0.042 15.004 10.312 1.00 -0.50 21 THR A O 5
ATOM 5457 N N . GLY A 1 22 ? 0.026 12.776 9.975 1.00 -0.46 22 GLY A N 5
ATOM 5458 C CA . GLY A 1 22 ? 1.474 12.727 10.189 1.00 0.04 22 GLY A CA 5
ATOM 5459 C C . GLY A 1 22 ? 2.174 12.702 8.848 1.00 0.62 22 GLY A C 5
ATOM 5460 O O . GLY A 1 22 ? 1.603 12.142 7.919 1.00 -0.50 22 GLY A O 5
ATOM 5464 N N . PRO A 1 23 ? 3.389 13.275 8.675 1.00 -0.23 23 PRO A N 5
ATOM 5465 C CA . PRO A 1 23 ? 3.987 13.342 7.348 1.00 0.04 23 PRO A CA 5
ATOM 5466 C C . PRO A 1 23 ? 4.498 12.020 6.814 1.00 0.53 23 PRO A C 5
ATOM 5467 O O . PRO A 1 23 ? 5.138 11.306 7.559 1.00 -0.50 23 PRO A O 5
ATOM 5478 N N . LEU A 1 24 ? 4.262 11.665 5.534 1.00 -0.46 24 LEU A N 5
ATOM 5479 C CA . LEU A 1 24 ? 4.859 10.469 4.942 1.00 0.04 24 LEU A CA 5
ATOM 5480 C C . LEU A 1 24 ? 6.368 10.508 4.983 1.00 0.62 24 LEU A C 5
ATOM 5481 O O . LEU A 1 24 ? 6.966 9.450 5.082 1.00 -0.50 24 LEU A O 5
ATOM 5497 N N . GLY A 1 25 ? 7.015 11.686 4.880 1.00 -0.46 25 GLY A N 5
ATOM 5498 C CA . GLY A 1 25 ? 8.472 11.723 4.882 1.00 0.04 25 GLY A CA 5
ATOM 5499 C C . GLY A 1 25 ? 9.092 10.721 3.933 1.00 0.62 25 GLY A C 5
ATOM 5500 O O . GLY A 1 25 ? 8.648 10.660 2.797 1.00 -0.50 25 GLY A O 5
ATOM 5504 N N . ARG A 1 26 ? 10.102 9.925 4.364 1.00 -0.46 26 ARG A N 5
ATOM 5505 C CA . ARG A 1 26 ? 10.761 8.985 3.454 1.00 0.04 26 ARG A CA 5
ATOM 5506 C C . ARG A 1 26 ? 10.106 7.614 3.470 1.00 0.62 26 ARG A C 5
ATOM 5507 O O . ARG A 1 26 ? 10.790 6.629 3.239 1.00 -0.50 26 ARG A O 5
ATOM 5528 N N . CYS A 1 27 ? 8.776 7.498 3.706 1.00 -0.46 27 CYS A N 5
ATOM 5529 C CA . CYS A 1 27 ? 8.119 6.190 3.623 1.00 0.04 27 CYS A CA 5
ATOM 5530 C C . CYS A 1 27 ? 8.378 5.559 2.273 1.00 0.62 27 CYS A C 5
ATOM 5531 O O . CYS A 1 27 ? 8.581 4.357 2.193 1.00 -0.50 27 CYS A O 5
ATOM 5538 N N . CYS A 1 28 ? 8.346 6.377 1.196 1.00 -0.46 28 CYS A N 5
ATOM 5539 C CA . CYS A 1 28 ? 8.425 5.846 -0.167 1.00 0.04 28 CYS A CA 5
ATOM 5540 C C . CYS A 1 28 ? 9.546 4.840 -0.331 1.00 0.62 28 CYS A C 5
ATOM 5541 O O . CYS A 1 28 ? 9.361 3.852 -1.025 1.00 -0.50 28 CYS A O 5
ATOM 5548 N N . GLY A 1 29 ? 10.717 5.063 0.303 1.00 -0.46 29 GLY A N 5
ATOM 5549 C CA . GLY A 1 29 ? 11.807 4.094 0.186 1.00 0.04 29 GLY A CA 5
ATOM 5550 C C . GLY A 1 29 ? 11.377 2.708 0.619 1.00 0.62 29 GLY A C 5
ATOM 5551 O O . GLY A 1 29 ? 11.581 1.756 -0.118 1.00 -0.50 29 GLY A O 5
ATOM 5555 N N . GL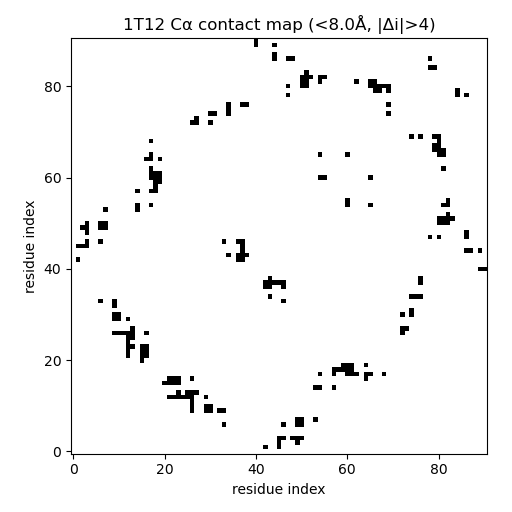Y A 1 30 ? 10.771 2.575 1.821 1.00 -0.46 30 GLY A N 5
ATOM 5556 C CA . GLY A 1 30 ? 10.320 1.254 2.264 1.00 0.04 30 GLY A CA 5
ATOM 5557 C C . GLY A 1 30 ? 9.235 0.703 1.366 1.00 0.62 30 GLY A C 5
ATOM 5558 O O . GLY A 1 30 ? 9.139 -0.506 1.206 1.00 -0.50 30 GLY A O 5
ATOM 5562 N N . VAL A 1 31 ? 8.390 1.577 0.768 1.00 -0.46 31 VAL A N 5
ATOM 5563 C CA . VAL A 1 31 ? 7.352 1.082 -0.139 1.00 0.04 31 VAL A CA 5
ATOM 5564 C C . VAL A 1 31 ? 8.060 0.415 -1.294 1.00 0.62 31 VAL A C 5
ATOM 5565 O O . VAL A 1 31 ? 7.790 -0.738 -1.607 1.00 -0.50 31 VAL A O 5
ATOM 5578 N N . LYS A 1 32 ? 8.994 1.150 -1.935 1.00 -0.46 32 LYS A N 5
ATOM 5579 C CA . LYS A 1 32 ? 9.687 0.629 -3.111 1.00 0.04 32 LYS A CA 5
ATOM 5580 C C . LYS A 1 32 ? 10.233 -0.752 -2.847 1.00 0.62 32 LYS A C 5
ATOM 5581 O O . LYS A 1 32 ? 10.020 -1.646 -3.649 1.00 -0.50 32 LYS A O 5
ATOM 5600 N N . ALA A 1 33 ? 10.933 -0.956 -1.711 1.00 -0.46 33 ALA A N 5
ATOM 5601 C CA . ALA A 1 33 ? 11.470 -2.286 -1.424 1.00 0.04 33 ALA A CA 5
ATOM 5602 C C . ALA A 1 33 ? 10.392 -3.341 -1.565 1.00 0.62 33 ALA A C 5
ATOM 5603 O O . ALA A 1 33 ? 10.622 -4.353 -2.210 1.00 -0.50 33 ALA A O 5
ATOM 5610 N N . LEU A 1 34 ? 9.197 -3.127 -0.966 1.00 -0.46 34 LEU A N 5
ATOM 5611 C CA . LEU A 1 34 ? 8.158 -4.158 -1.031 1.00 0.04 34 LEU A CA 5
ATOM 5612 C C . LEU A 1 34 ? 7.616 -4.357 -2.425 1.00 0.62 34 LEU A C 5
ATOM 5613 O O . LEU A 1 34 ? 7.165 -5.451 -2.719 1.00 -0.50 34 LEU A O 5
ATOM 5629 N N . VAL A 1 35 ? 7.622 -3.321 -3.287 1.00 -0.46 35 VAL A N 5
ATOM 5630 C CA . VAL A 1 35 ? 7.076 -3.480 -4.641 1.00 0.04 35 VAL A CA 5
ATOM 5631 C C . VAL A 1 35 ? 7.656 -4.752 -5.217 1.00 0.62 35 VAL A C 5
ATOM 5632 O O . VAL A 1 35 ? 6.935 -5.566 -5.774 1.00 -0.50 35 VAL A O 5
ATOM 5645 N N . ASN A 1 36 ? 8.990 -4.922 -5.071 1.00 -0.46 36 ASN A N 5
ATOM 5646 C CA . ASN A 1 36 ? 9.650 -6.118 -5.592 1.00 0.04 36 ASN A CA 5
ATOM 5647 C C . ASN A 1 36 ? 8.974 -7.344 -5.025 1.00 0.62 36 ASN A C 5
ATOM 5648 O O . ASN A 1 36 ? 8.682 -8.271 -5.765 1.00 -0.50 36 ASN A O 5
ATOM 5659 N N . SER A 1 37 ? 8.688 -7.335 -3.706 1.00 -0.46 37 SER A N 5
ATOM 5660 C CA . SER A 1 37 ? 7.878 -8.387 -3.100 1.00 0.04 37 SER A CA 5
ATOM 5661 C C . SER A 1 37 ? 6.413 -8.005 -3.104 1.00 0.62 37 SER A C 5
ATOM 5662 O O . SER A 1 37 ? 5.757 -8.127 -2.077 1.00 -0.50 37 SER A O 5
ATOM 5670 N N . ALA A 1 38 ? 5.878 -7.535 -4.248 1.00 -0.46 38 ALA A N 5
ATOM 5671 C CA . ALA A 1 38 ? 4.439 -7.317 -4.386 1.00 0.04 38 ALA A CA 5
ATOM 5672 C C . ALA A 1 38 ? 4.075 -7.301 -5.859 1.00 0.62 38 ALA A C 5
ATOM 5673 O O . ALA A 1 38 ? 3.385 -6.398 -6.318 1.00 -0.50 38 ALA A O 5
ATOM 5680 N N . ARG A 1 39 ? 4.565 -8.314 -6.602 1.00 -0.46 39 ARG A N 5
ATOM 5681 C CA . ARG A 1 39 ? 4.438 -8.377 -8.065 1.00 0.04 39 ARG A CA 5
ATOM 5682 C C . ARG A 1 39 ? 4.349 -9.817 -8.576 1.00 0.62 39 ARG A C 5
ATOM 5683 O O . ARG A 1 39 ? 3.540 -10.046 -9.464 1.00 -0.50 39 ARG A O 5
ATOM 5704 N N . THR A 1 40 ? 5.126 -10.811 -8.069 1.00 -0.46 40 THR A N 5
ATOM 5705 C CA . THR A 1 40 ? 4.993 -12.222 -8.481 1.00 0.04 40 THR A CA 5
ATOM 5706 C C . THR A 1 40 ? 3.632 -12.880 -8.239 1.00 0.62 40 THR A C 5
ATOM 5707 O O . THR A 1 40 ? 3.594 -14.006 -7.769 1.00 -0.50 40 THR A O 5
ATOM 5718 N N . THR A 1 41 ? 2.467 -12.273 -8.566 1.00 -0.46 41 THR A N 5
ATOM 5719 C CA . THR A 1 41 ? 1.159 -12.943 -8.405 1.00 0.04 41 THR A CA 5
ATOM 5720 C C . THR A 1 41 ? 0.728 -13.209 -6.982 1.00 0.62 41 THR A C 5
ATOM 5721 O O . THR A 1 41 ? -0.347 -12.759 -6.606 1.00 -0.50 41 THR A O 5
ATOM 5732 N N . GLU A 1 42 ? 1.526 -13.944 -6.175 1.00 -0.46 42 GLU A N 5
ATOM 5733 C CA . GLU A 1 42 ? 1.095 -14.252 -4.815 1.00 0.04 42 GLU A CA 5
ATOM 5734 C C . GLU A 1 42 ? 1.372 -13.026 -3.972 1.00 0.62 42 GLU A C 5
ATOM 5735 O O . GLU A 1 42 ? 0.438 -12.373 -3.527 1.00 -0.50 42 GLU A O 5
ATOM 5747 N N . ASP A 1 43 ? 2.664 -12.682 -3.759 1.00 -0.46 43 ASP A N 5
ATOM 5748 C CA . ASP A 1 43 ? 3.006 -11.534 -2.923 1.00 0.04 43 ASP A CA 5
ATOM 5749 C C . ASP A 1 43 ? 2.179 -10.330 -3.331 1.00 0.62 43 ASP A C 5
ATOM 5750 O O . ASP A 1 43 ? 1.628 -9.635 -2.490 1.00 -0.50 43 ASP A O 5
ATOM 5759 N N . ARG A 1 44 ? 2.083 -10.108 -4.657 1.00 -0.46 44 ARG A N 5
ATOM 5760 C CA . ARG A 1 44 ? 1.262 -9.037 -5.219 1.00 0.04 44 ARG A CA 5
ATOM 5761 C C . ARG A 1 44 ? -0.080 -8.897 -4.545 1.00 0.62 44 ARG A C 5
ATOM 5762 O O . ARG A 1 44 ? -0.460 -7.807 -4.145 1.00 -0.50 44 ARG A O 5
ATOM 5783 N N . GLN A 1 45 ? -0.819 -10.014 -4.405 1.00 -0.46 45 GLN A N 5
ATOM 5784 C CA . GLN A 1 45 ? -2.143 -9.940 -3.793 1.00 0.04 45 GLN A CA 5
ATOM 5785 C C . GLN A 1 45 ? -1.987 -9.797 -2.293 1.00 0.62 45 GLN A C 5
ATOM 5786 O O . GLN A 1 45 ? -2.729 -9.035 -1.691 1.00 -0.50 45 GLN A O 5
ATOM 5800 N N . ILE A 1 46 ? -1.016 -10.505 -1.670 1.00 -0.46 46 ILE A N 5
ATOM 5801 C CA . ILE A 1 46 ? -0.790 -10.362 -0.227 1.00 0.04 46 ILE A CA 5
ATOM 5802 C C . ILE A 1 46 ? -0.584 -8.903 0.122 1.00 0.62 46 ILE A C 5
ATOM 5803 O O . ILE A 1 46 ? -1.208 -8.409 1.051 1.00 -0.50 46 ILE A O 5
ATOM 5819 N N . ALA A 1 47 ? 0.313 -8.181 -0.585 1.00 -0.46 47 ALA A N 5
ATOM 5820 C CA . ALA A 1 47 ? 0.600 -6.804 -0.181 1.00 0.04 47 ALA A CA 5
ATOM 5821 C C . ALA A 1 47 ? -0.635 -5.966 -0.438 1.00 0.62 47 ALA A C 5
ATOM 5822 O O . ALA A 1 47 ? -1.007 -5.166 0.406 1.00 -0.50 47 ALA A O 5
ATOM 5829 N N . CYS A 1 48 ? -1.307 -6.149 -1.600 1.00 -0.46 48 CYS A N 5
ATOM 5830 C CA . CYS A 1 48 ? -2.565 -5.440 -1.848 1.00 0.04 48 CYS A CA 5
ATOM 5831 C C . CYS A 1 48 ? -3.543 -5.658 -0.712 1.00 0.62 48 CYS A C 5
ATOM 5832 O O . CYS A 1 48 ? -4.021 -4.680 -0.164 1.00 -0.50 48 CYS A O 5
ATOM 5839 N N . THR A 1 49 ? -3.889 -6.912 -0.336 1.00 -0.46 49 THR A N 5
ATOM 5840 C CA . THR A 1 49 ? -4.862 -7.104 0.750 1.00 0.04 49 THR A CA 5
ATOM 5841 C C . THR A 1 49 ? -4.326 -6.594 2.072 1.00 0.62 49 THR A C 5
ATOM 5842 O O . THR A 1 49 ? -5.075 -6.020 2.849 1.00 -0.50 49 THR A O 5
ATOM 5853 N N . CYS A 1 50 ? -3.022 -6.792 2.366 1.00 -0.46 50 CYS A N 5
ATOM 5854 C CA . CYS A 1 50 ? -2.488 -6.280 3.624 1.00 0.04 50 CYS A CA 5
ATOM 5855 C C . CYS A 1 50 ? -2.641 -4.783 3.665 1.00 0.62 50 CYS A C 5
ATOM 5856 O O . CYS A 1 50 ? -3.112 -4.257 4.661 1.00 -0.50 50 CYS A O 5
ATOM 5863 N N . LEU A 1 51 ? -2.250 -4.075 2.588 1.00 -0.46 51 LEU A N 5
ATOM 5864 C CA . LEU A 1 51 ? -2.381 -2.628 2.608 1.00 0.04 51 LEU A CA 5
ATOM 5865 C C . LEU A 1 51 ? -3.835 -2.245 2.647 1.00 0.62 51 LEU A C 5
ATOM 5866 O O . LEU A 1 51 ? -4.225 -1.491 3.520 1.00 -0.50 51 LEU A O 5
ATOM 5882 N N . LYS A 1 52 ? -4.655 -2.766 1.718 1.00 -0.46 52 LYS A N 5
ATOM 5883 C CA . LYS A 1 52 ? -6.101 -2.550 1.802 1.00 0.04 52 LYS A CA 5
ATOM 5884 C C . LYS A 1 52 ? -6.558 -2.634 3.249 1.00 0.62 52 LYS A C 5
ATOM 5885 O O . LYS A 1 52 ? -7.356 -1.813 3.677 1.00 -0.50 52 LYS A O 5
ATOM 5904 N N . SER A 1 53 ? -6.054 -3.621 4.028 1.00 -0.46 53 SER A N 5
ATOM 5905 C CA . SER A 1 53 ? -6.444 -3.735 5.437 1.00 0.04 53 SER A CA 5
ATOM 5906 C C . SER A 1 53 ? -5.830 -2.619 6.262 1.00 0.62 53 SER A C 5
ATOM 5907 O O . SER A 1 53 ? -6.538 -1.960 7.005 1.00 -0.50 53 SER A O 5
ATOM 5915 N N . ALA A 1 54 ? -4.501 -2.383 6.156 1.00 -0.46 54 ALA A N 5
ATOM 5916 C CA . ALA A 1 54 ? -3.865 -1.323 6.949 1.00 0.04 54 ALA A CA 5
ATOM 5917 C C . ALA A 1 54 ? -4.542 0.010 6.680 1.00 0.62 54 ALA A C 5
ATOM 5918 O O . ALA A 1 54 ? -4.845 0.760 7.596 1.00 -0.50 54 ALA A O 5
ATOM 5925 N N . ALA A 1 55 ? -4.810 0.313 5.391 1.00 -0.46 55 ALA A N 5
ATOM 5926 C CA . ALA A 1 55 ? -5.587 1.499 5.029 1.00 0.04 55 ALA A CA 5
ATOM 5927 C C . ALA A 1 55 ? -6.934 1.430 5.715 1.00 0.62 55 ALA A C 5
ATOM 5928 O O . ALA A 1 55 ? -7.278 2.315 6.485 1.00 -0.50 55 ALA A O 5
ATOM 5935 N N . GLY A 1 56 ? -7.725 0.371 5.440 1.00 -0.46 56 GLY A N 5
ATOM 5936 C CA . GLY A 1 56 ? -9.083 0.311 5.980 1.00 0.04 56 GLY A CA 5
ATOM 5937 C C . GLY A 1 56 ? -9.126 0.314 7.491 1.00 0.62 56 GLY A C 5
ATOM 5938 O O . GLY A 1 56 ? -10.143 0.693 8.049 1.00 -0.50 56 GLY A O 5
ATOM 5942 N N . ALA A 1 57 ? -8.045 -0.103 8.190 1.00 -0.46 57 ALA A N 5
ATOM 5943 C CA . ALA A 1 57 ? -8.046 -0.036 9.653 1.00 0.04 57 ALA A CA 5
ATOM 5944 C C . ALA A 1 57 ? -8.188 1.387 10.160 1.00 0.62 57 ALA A C 5
ATOM 5945 O O . ALA A 1 57 ? -8.654 1.569 11.275 1.00 -0.50 57 ALA A O 5
ATOM 5952 N N . ILE A 1 58 ? -7.779 2.419 9.388 1.00 -0.46 58 ILE A N 5
ATOM 5953 C CA . ILE A 1 58 ? -7.796 3.787 9.915 1.00 0.04 58 ILE A CA 5
ATOM 5954 C C . ILE A 1 58 ? -9.208 4.338 9.826 1.00 0.62 58 ILE A C 5
ATOM 5955 O O . ILE A 1 58 ? -9.807 4.221 8.770 1.00 -0.50 58 ILE A O 5
ATOM 5971 N N . SER A 1 59 ? -9.770 4.954 10.898 1.00 -0.46 59 SER A N 5
ATOM 5972 C CA . SER A 1 59 ? -11.134 5.488 10.813 1.00 0.04 59 SER A CA 5
ATOM 5973 C C . SER A 1 59 ? -11.132 6.781 10.032 1.00 0.62 59 SER A C 5
ATOM 5974 O O . SER A 1 59 ? -11.922 6.918 9.111 1.00 -0.50 59 SER A O 5
ATOM 5982 N N . GLY A 1 60 ? -10.238 7.745 10.352 1.00 -0.46 60 GLY A N 5
ATOM 5983 C CA . GLY A 1 60 ? -10.154 8.975 9.557 1.00 0.04 60 GLY A CA 5
ATOM 5984 C C . GLY A 1 60 ? -9.334 8.793 8.297 1.00 0.62 60 GLY A C 5
ATOM 5985 O O . GLY A 1 60 ? -8.583 9.690 7.945 1.00 -0.50 60 GLY A O 5
ATOM 5989 N N . ILE A 1 61 ? -9.455 7.651 7.584 1.00 -0.46 61 ILE A N 5
ATOM 5990 C CA . ILE A 1 61 ? -8.675 7.456 6.366 1.00 0.04 61 ILE A CA 5
ATOM 5991 C C . ILE A 1 61 ? -9.073 8.469 5.312 1.00 0.62 61 ILE A C 5
ATOM 5992 O O . ILE A 1 61 ? -10.261 8.710 5.162 1.00 -0.50 61 ILE A O 5
ATOM 6008 N N . ASN A 1 62 ? -8.114 9.057 4.560 1.00 -0.46 62 ASN A N 5
ATOM 6009 C CA . ASN A 1 62 ? -8.473 9.937 3.448 1.00 0.04 62 ASN A CA 5
ATOM 6010 C C . ASN A 1 62 ? -8.549 9.122 2.167 1.00 0.62 62 ASN A C 5
ATOM 6011 O O . ASN A 1 62 ? -7.568 8.483 1.818 1.00 -0.50 62 ASN A O 5
ATOM 6022 N N . LEU A 1 63 ? -9.698 9.121 1.450 1.00 -0.46 63 LEU A N 5
ATOM 6023 C CA . LEU A 1 63 ? -9.857 8.264 0.266 1.00 0.04 63 LEU A CA 5
ATOM 6024 C C . LEU A 1 63 ? -8.897 8.719 -0.812 1.00 0.62 63 LEU A C 5
ATOM 6025 O O . LEU A 1 63 ? -8.158 7.906 -1.350 1.00 -0.50 63 LEU A O 5
ATOM 6041 N N . GLY A 1 64 ? -8.887 10.030 -1.140 1.00 -0.46 64 GLY A N 5
ATOM 6042 C CA . GLY A 1 64 ? -8.002 10.512 -2.197 1.00 0.04 64 GLY A CA 5
ATOM 6043 C C . GLY A 1 64 ? -6.556 10.195 -1.907 1.00 0.62 64 GLY A C 5
ATOM 6044 O O . GLY A 1 64 ? -5.858 9.784 -2.820 1.00 -0.50 64 GLY A O 5
ATOM 6048 N N . LYS A 1 65 ? -6.067 10.380 -0.662 1.00 -0.46 65 LYS A N 5
ATOM 6049 C CA . LYS A 1 65 ? -4.665 10.070 -0.381 1.00 0.04 65 LYS A CA 5
ATOM 6050 C C . LYS A 1 65 ? -4.437 8.579 -0.400 1.00 0.62 65 LYS A C 5
ATOM 6051 O O . LYS A 1 65 ? -3.352 8.172 -0.777 1.00 -0.50 65 LYS A O 5
ATOM 6070 N N . ALA A 1 66 ? -5.419 7.728 -0.031 1.00 -0.46 66 ALA A N 5
ATOM 6071 C CA . ALA A 1 66 ? -5.221 6.291 -0.238 1.00 0.04 66 ALA A CA 5
ATOM 6072 C C . ALA A 1 66 ? -4.926 6.029 -1.695 1.00 0.62 66 ALA A C 5
ATOM 6073 O O . ALA A 1 66 ? -3.935 5.383 -2.009 1.00 -0.50 66 ALA A O 5
ATOM 6080 N N . ALA A 1 67 ? -5.766 6.541 -2.612 1.00 -0.46 67 ALA A N 5
ATOM 6081 C CA . ALA A 1 67 ? -5.477 6.326 -4.028 1.00 0.04 67 ALA A CA 5
ATOM 6082 C C . ALA A 1 67 ? -4.280 7.141 -4.484 1.00 0.62 67 ALA A C 5
ATOM 6083 O O . ALA A 1 67 ? -3.611 6.737 -5.425 1.00 -0.50 67 ALA A O 5
ATOM 6090 N N . GLY A 1 68 ? -3.981 8.287 -3.830 1.00 -0.46 68 GLY A N 5
ATOM 6091 C CA . GLY A 1 68 ? -2.800 9.083 -4.173 1.00 0.04 68 GLY A CA 5
ATOM 6092 C C . GLY A 1 68 ? -1.522 8.516 -3.610 1.00 0.62 68 GLY A C 5
ATOM 6093 O O . GLY A 1 68 ? -0.465 8.832 -4.133 1.00 -0.50 68 GLY A O 5
ATOM 6097 N N . LEU A 1 69 ? -1.548 7.691 -2.544 1.00 -0.46 69 LEU A N 5
ATOM 6098 C CA . LEU A 1 69 ? -0.297 7.179 -1.990 1.00 0.04 69 LEU A CA 5
ATOM 6099 C C . LEU A 1 69 ? 0.641 6.588 -3.027 1.00 0.62 69 LEU A C 5
ATOM 6100 O O . LEU A 1 69 ? 1.794 6.995 -3.014 1.00 -0.50 69 LEU A O 5
ATOM 6116 N N . PRO A 1 70 ? 0.279 5.664 -3.952 1.00 -0.23 70 PRO A N 5
ATOM 6117 C CA . PRO A 1 70 ? 1.264 5.220 -4.932 1.00 0.04 70 PRO A CA 5
ATOM 6118 C C . PRO A 1 70 ? 1.696 6.342 -5.842 1.00 0.53 70 PRO A C 5
ATOM 6119 O O . PRO A 1 70 ? 2.768 6.223 -6.416 1.00 -0.50 70 PRO A O 5
ATOM 6130 N N . SER A 1 71 ? 0.901 7.426 -5.999 1.00 -0.46 71 SER A N 5
ATOM 6131 C CA . SER A 1 71 ? 1.347 8.553 -6.817 1.00 0.04 71 SER A CA 5
ATOM 6132 C C . SER A 1 71 ? 2.352 9.366 -6.026 1.00 0.62 71 SER A C 5
ATOM 6133 O O . SER A 1 71 ? 3.446 9.611 -6.510 1.00 -0.50 71 SER A O 5
ATOM 6141 N N . THR A 1 72 ? 2.004 9.791 -4.788 1.00 -0.46 72 THR A N 5
ATOM 6142 C CA . THR A 1 72 ? 2.931 10.590 -3.984 1.00 0.04 72 THR A CA 5
ATOM 6143 C C . THR A 1 72 ? 4.193 9.798 -3.743 1.00 0.62 72 THR A C 5
ATOM 6144 O O . THR A 1 72 ? 5.282 10.316 -3.941 1.00 -0.50 72 THR A O 5
ATOM 6155 N N . CYS A 1 73 ? 4.062 8.517 -3.333 1.00 -0.46 73 CYS A N 5
ATOM 6156 C CA . CYS A 1 73 ? 5.215 7.626 -3.295 1.00 0.04 73 CYS A CA 5
ATOM 6157 C C . CYS A 1 73 ? 5.273 6.896 -4.610 1.00 0.62 73 CYS A C 5
ATOM 6158 O O . CYS A 1 73 ? 5.047 5.700 -4.607 1.00 -0.50 73 CYS A O 5
ATOM 6165 N N . GLY A 1 74 ? 5.592 7.591 -5.723 1.00 -0.46 74 GLY A N 5
ATOM 6166 C CA . GLY A 1 74 ? 5.751 6.920 -7.012 1.00 0.04 74 GLY A CA 5
ATOM 6167 C C . GLY A 1 74 ? 6.282 5.508 -6.899 1.00 0.62 74 GLY A C 5
ATOM 6168 O O . GLY A 1 74 ? 7.454 5.359 -6.580 1.00 -0.50 74 GLY A O 5
ATOM 6172 N N . VAL A 1 75 ? 5.460 4.463 -7.148 1.00 -0.46 75 VAL A N 5
ATOM 6173 C CA . VAL A 1 75 ? 5.962 3.088 -7.129 1.00 0.04 75 VAL A CA 5
ATOM 6174 C C . VAL A 1 75 ? 5.275 2.255 -8.190 1.00 0.62 75 VAL A C 5
ATOM 6175 O O . VAL A 1 75 ? 4.170 2.606 -8.582 1.00 -0.50 75 VAL A O 5
ATOM 6188 N N . ASN A 1 76 ? 5.896 1.154 -8.675 1.00 -0.46 76 ASN A N 5
ATOM 6189 C CA . ASN A 1 76 ? 5.295 0.376 -9.762 1.00 0.04 76 ASN A CA 5
ATOM 6190 C C . ASN A 1 76 ? 4.364 -0.683 -9.211 1.00 0.62 76 ASN A C 5
ATOM 6191 O O . ASN A 1 76 ? 4.572 -1.855 -9.498 1.00 -0.50 76 ASN A O 5
ATOM 6202 N N . ILE A 1 77 ? 3.333 -0.287 -8.421 1.00 -0.46 77 ILE A N 5
ATOM 6203 C CA . ILE A 1 77 ? 2.398 -1.274 -7.867 1.00 0.04 77 ILE A CA 5
ATOM 6204 C C . ILE A 1 77 ? 1.151 -1.356 -8.729 1.00 0.62 77 ILE A C 5
ATOM 6205 O O . ILE A 1 77 ? 0.639 -0.298 -9.075 1.00 -0.50 77 ILE A O 5
ATOM 6221 N N . PRO A 1 78 ? 0.593 -2.539 -9.092 1.00 -0.23 78 PRO A N 5
ATOM 6222 C CA . PRO A 1 78 ? -0.660 -2.579 -9.847 1.00 0.04 78 PRO A CA 5
ATOM 6223 C C . PRO A 1 78 ? -1.877 -2.562 -8.939 1.00 0.53 78 PRO A C 5
ATOM 6224 O O . PRO A 1 78 ? -2.759 -3.394 -9.094 1.00 -0.50 78 PRO A O 5
ATOM 6235 N N . TYR A 1 79 ? -1.978 -1.610 -7.987 1.00 -0.46 79 TYR A N 5
ATOM 6236 C CA . TYR A 1 79 ? -3.174 -1.502 -7.143 1.00 0.04 79 TYR A CA 5
ATOM 6237 C C . TYR A 1 79 ? -3.209 -0.149 -6.459 1.00 0.62 79 TYR A C 5
ATOM 6238 O O . TYR A 1 79 ? -2.146 0.317 -6.075 1.00 -0.50 79 TYR A O 5
ATOM 6256 N N . LYS A 1 80 ? -4.380 0.511 -6.289 1.00 -0.46 80 LYS A N 5
ATOM 6257 C CA . LYS A 1 80 ? -4.399 1.861 -5.710 1.00 0.04 80 LYS A CA 5
ATOM 6258 C C . LYS A 1 80 ? -4.481 1.866 -4.192 1.00 0.62 80 LYS A C 5
ATOM 6259 O O . LYS A 1 80 ? -5.002 2.814 -3.620 1.00 -0.50 80 LYS A O 5
ATOM 6278 N N . ILE A 1 81 ? -3.967 0.830 -3.491 1.00 -0.46 81 ILE A N 5
ATOM 6279 C CA . ILE A 1 81 ? -3.983 0.818 -2.021 1.00 0.04 81 ILE A CA 5
ATOM 6280 C C . ILE A 1 81 ? -5.335 1.263 -1.498 1.00 0.62 81 ILE A C 5
ATOM 6281 O O . ILE A 1 81 ? -5.410 1.955 -0.495 1.00 -0.50 81 ILE A O 5
ATOM 6297 N N . SER A 1 82 ? -6.443 0.902 -2.186 1.00 -0.46 82 SER A N 5
ATOM 6298 C CA . SER A 1 82 ? -7.745 1.469 -1.826 1.00 0.04 82 SER A CA 5
ATOM 6299 C C . SER A 1 82 ? -8.437 0.498 -0.894 1.00 0.62 82 SER A C 5
ATOM 6300 O O . SER A 1 82 ? -8.462 -0.673 -1.257 1.00 -0.50 82 SER A O 5
ATOM 6308 N N . PRO A 1 83 ? -9.007 0.846 0.294 1.00 -0.23 83 PRO A N 5
ATOM 6309 C CA . PRO A 1 83 ? -9.618 -0.174 1.145 1.00 0.04 83 PRO A CA 5
ATOM 6310 C C . PRO A 1 83 ? -10.956 -0.612 0.583 1.00 0.53 83 PRO A C 5
ATOM 6311 O O . PRO A 1 83 ? -11.983 -0.363 1.192 1.00 -0.50 83 PRO A O 5
ATOM 6322 N N . SER A 1 84 ? -10.958 -1.272 -0.599 1.00 -0.46 84 SER A N 5
ATOM 6323 C CA . SER A 1 84 ? -12.217 -1.619 -1.271 1.00 0.04 84 SER A CA 5
ATOM 6324 C C . SER A 1 84 ? -11.948 -2.399 -2.547 1.00 0.62 84 SER A C 5
ATOM 6325 O O . SER A 1 84 ? -12.510 -3.474 -2.700 1.00 -0.50 84 SER A O 5
ATOM 6333 N N . THR A 1 85 ? -11.096 -1.890 -3.472 1.00 -0.46 85 THR A N 5
ATOM 6334 C CA . THR A 1 85 ? -10.770 -2.645 -4.688 1.00 0.04 85 THR A CA 5
ATOM 6335 C C . THR A 1 85 ? -10.520 -4.113 -4.406 1.00 0.62 85 THR A C 5
ATOM 6336 O O . THR A 1 85 ? -9.943 -4.430 -3.376 1.00 -0.50 85 THR A O 5
ATOM 6347 N N . ASP A 1 86 ? -10.933 -5.030 -5.312 1.00 -0.46 86 ASP A N 5
ATOM 6348 C CA . ASP A 1 86 ? -10.640 -6.445 -5.104 1.00 0.04 86 ASP A CA 5
ATOM 6349 C C . ASP A 1 86 ? -9.157 -6.674 -5.318 1.00 0.62 86 ASP A C 5
ATOM 6350 O O . ASP A 1 86 ? -8.657 -6.287 -6.363 1.00 -0.50 86 ASP A O 5
ATOM 6359 N N . CYS A 1 87 ? -8.431 -7.303 -4.364 1.00 -0.46 87 CYS A N 5
ATOM 6360 C CA . CYS A 1 87 ? -7.057 -7.721 -4.650 1.00 0.04 87 CYS A CA 5
ATOM 6361 C C . CYS A 1 87 ? -7.054 -8.993 -5.479 1.00 0.62 87 CYS A C 5
ATOM 6362 O O . CYS A 1 87 ? -6.097 -9.199 -6.224 1.00 -0.50 87 CYS A O 5
ATOM 6369 N N . SER A 1 88 ? -8.076 -9.872 -5.379 1.00 -0.46 88 SER A N 5
ATOM 6370 C CA . SER A 1 88 ? -8.012 -11.183 -6.036 1.00 0.04 88 SER A CA 5
ATOM 6371 C C . SER A 1 88 ? -7.655 -11.098 -7.511 1.00 0.62 88 SER A C 5
ATOM 6372 O O . SER A 1 88 ? -6.821 -11.873 -7.950 1.00 -0.50 88 SER A O 5
ATOM 6380 N N . LYS A 1 89 ? -8.260 -10.181 -8.307 1.00 -0.46 89 LYS A N 5
ATOM 6381 C CA . LYS A 1 89 ? -7.939 -10.079 -9.741 1.00 0.04 89 LYS A CA 5
ATOM 6382 C C . LYS A 1 89 ? -6.786 -9.113 -9.988 1.00 0.62 89 LYS A C 5
ATOM 6383 O O . LYS A 1 89 ? -6.716 -8.541 -11.065 1.00 -0.50 89 LYS A O 5
ATOM 6402 N N . VAL A 1 90 ? -5.840 -8.880 -9.048 1.00 -0.46 90 VAL A N 5
ATOM 6403 C CA . VAL A 1 90 ? -4.745 -7.945 -9.329 1.00 0.04 90 VAL A CA 5
ATOM 6404 C C . VAL A 1 90 ? -3.721 -8.596 -10.242 1.00 0.62 90 VAL A C 5
ATOM 6405 O O . VAL A 1 90 ? -3.124 -9.578 -9.828 1.00 -0.50 90 VAL A O 5
ATOM 6418 N N . GLN A 1 91 ? -3.506 -8.067 -11.470 1.00 -0.46 91 GLN A N 5
ATOM 6419 C CA . GLN A 1 91 ? -2.498 -8.592 -12.397 1.00 0.04 91 GLN A CA 5
ATOM 6420 C C . GLN A 1 91 ? -1.291 -7.671 -12.432 1.00 0.52 91 GLN A C 5
ATOM 6421 O O . GLN A 1 91 ? -1.111 -6.890 -11.461 1.00 -0.71 91 GLN A O 5
ATOM 6436 N N . ALA A 1 1 ? 8.549 -15.452 4.030 1.00 -0.26 1 ALA A N 6
ATOM 6437 C CA . ALA A 1 1 ? 7.452 -15.173 3.076 1.00 0.04 1 ALA A CA 6
ATOM 6438 C C . ALA A 1 1 ? 6.850 -13.814 3.357 1.00 0.62 1 ALA A C 6
ATOM 6439 O O . ALA A 1 1 ? 6.761 -13.440 4.516 1.00 -0.50 1 ALA A O 6
ATOM 6448 N N . ILE A 1 2 ? 6.430 -13.078 2.306 1.00 -0.46 2 ILE A N 6
ATOM 6449 C CA . ILE A 1 2 ? 5.747 -11.801 2.509 1.00 0.04 2 ILE A CA 6
ATOM 6450 C C . ILE A 1 2 ? 4.626 -11.890 3.538 1.00 0.62 2 ILE A C 6
ATOM 6451 O O . ILE A 1 2 ? 4.051 -12.958 3.680 1.00 -0.50 2 ILE A O 6
ATOM 6467 N N . THR A 1 3 ? 4.286 -10.806 4.279 1.00 -0.46 3 THR A N 6
ATOM 6468 C CA . THR A 1 3 ? 3.204 -10.899 5.268 1.00 0.04 3 THR A CA 6
ATOM 6469 C C . THR A 1 3 ? 2.690 -9.528 5.651 1.00 0.62 3 THR A C 6
ATOM 6470 O O . THR A 1 3 ? 3.481 -8.598 5.652 1.00 -0.50 3 THR A O 6
ATOM 6481 N N . CYS A 1 4 ? 1.392 -9.356 5.994 1.00 -0.46 4 CYS A N 6
ATOM 6482 C CA . CYS A 1 4 ? 0.899 -8.023 6.340 1.00 0.04 4 CYS A CA 6
ATOM 6483 C C . CYS A 1 4 ? 1.678 -7.311 7.428 1.00 0.62 4 CYS A C 6
ATOM 6484 O O . CYS A 1 4 ? 1.771 -6.095 7.354 1.00 -0.50 4 CYS A O 6
ATOM 6491 N N . GLY A 1 5 ? 2.242 -7.999 8.442 1.00 -0.46 5 GLY A N 6
ATOM 6492 C CA . GLY A 1 5 ? 3.007 -7.275 9.458 1.00 0.04 5 GLY A CA 6
ATOM 6493 C C . GLY A 1 5 ? 4.118 -6.464 8.826 1.00 0.62 5 GLY A C 6
ATOM 6494 O O . GLY A 1 5 ? 4.239 -5.283 9.117 1.00 -0.50 5 GLY A O 6
ATOM 6498 N N . GLN A 1 6 ? 4.943 -7.084 7.950 1.00 -0.46 6 GLN A N 6
ATOM 6499 C CA . GLN A 1 6 ? 6.022 -6.334 7.304 1.00 0.04 6 GLN A CA 6
ATOM 6500 C C . GLN A 1 6 ? 5.437 -5.201 6.487 1.00 0.62 6 GLN A C 6
ATOM 6501 O O . GLN A 1 6 ? 5.935 -4.086 6.548 1.00 -0.50 6 GLN A O 6
ATOM 6515 N N . VAL A 1 7 ? 4.368 -5.486 5.709 1.00 -0.46 7 VAL A N 6
ATOM 6516 C CA . VAL A 1 7 ? 3.791 -4.455 4.846 1.00 0.04 7 VAL A CA 6
ATOM 6517 C C . VAL A 1 7 ? 3.375 -3.298 5.729 1.00 0.62 7 VAL A C 6
ATOM 6518 O O . VAL A 1 7 ? 3.819 -2.179 5.527 1.00 -0.50 7 VAL A O 6
ATOM 6531 N N . THR A 1 8 ? 2.522 -3.566 6.737 1.00 -0.46 8 THR A N 6
ATOM 6532 C CA . THR A 1 8 ? 1.976 -2.490 7.560 1.00 0.04 8 THR A CA 6
ATOM 6533 C C . THR A 1 8 ? 3.115 -1.744 8.221 1.00 0.62 8 THR A C 6
ATOM 6534 O O . THR A 1 8 ? 3.069 -0.527 8.317 1.00 -0.50 8 THR A O 6
ATOM 6545 N N . SER A 1 9 ? 4.165 -2.461 8.681 1.00 -0.46 9 SER A N 6
ATOM 6546 C CA . SER A 1 9 ? 5.282 -1.788 9.347 1.00 0.04 9 SER A CA 6
ATOM 6547 C C . SER A 1 9 ? 5.980 -0.853 8.382 1.00 0.62 9 SER A C 6
ATOM 6548 O O . SER A 1 9 ? 6.153 0.315 8.694 1.00 -0.50 9 SER A O 6
ATOM 6556 N N . ASN A 1 10 ? 6.383 -1.337 7.186 1.00 -0.46 10 ASN A N 6
ATOM 6557 C CA . ASN A 1 10 ? 7.000 -0.438 6.205 1.00 0.04 10 ASN A CA 6
ATOM 6558 C C . ASN A 1 10 ? 6.121 0.761 5.926 1.00 0.62 10 ASN A C 6
ATOM 6559 O O . ASN A 1 10 ? 6.650 1.828 5.655 1.00 -0.50 10 ASN A O 6
ATOM 6570 N N . LEU A 1 11 ? 4.779 0.620 5.988 1.00 -0.46 11 LEU A N 6
ATOM 6571 C CA . LEU A 1 11 ? 3.908 1.776 5.781 1.00 0.04 11 LEU A CA 6
ATOM 6572 C C . LEU A 1 11 ? 3.944 2.773 6.933 1.00 0.62 11 LEU A C 6
ATOM 6573 O O . LEU A 1 11 ? 3.204 3.738 6.832 1.00 -0.50 11 LEU A O 6
ATOM 6589 N N . ALA A 1 12 ? 4.750 2.637 8.017 1.00 -0.46 12 ALA A N 6
ATOM 6590 C CA . ALA A 1 12 ? 4.619 3.542 9.168 1.00 0.04 12 ALA A CA 6
ATOM 6591 C C . ALA A 1 12 ? 4.476 5.019 8.818 1.00 0.62 12 ALA A C 6
ATOM 6592 O O . ALA A 1 12 ? 3.484 5.595 9.241 1.00 -0.50 12 ALA A O 6
ATOM 6599 N N . PRO A 1 13 ? 5.374 5.708 8.061 1.00 -0.23 13 PRO A N 6
ATOM 6600 C CA . PRO A 1 13 ? 5.131 7.121 7.762 1.00 0.04 13 PRO A CA 6
ATOM 6601 C C . PRO A 1 13 ? 4.037 7.283 6.723 1.00 0.53 13 PRO A C 6
ATOM 6602 O O . PRO A 1 13 ? 3.517 8.376 6.575 1.00 -0.50 13 PRO A O 6
ATOM 6613 N N . CYS A 1 14 ? 3.650 6.222 5.978 1.00 -0.46 14 CYS A N 6
ATOM 6614 C CA . CYS A 1 14 ? 2.554 6.354 5.024 1.00 0.04 14 CYS A CA 6
ATOM 6615 C C . CYS A 1 14 ? 1.265 6.426 5.813 1.00 0.62 14 CYS A C 6
ATOM 6616 O O . CYS A 1 14 ? 0.458 7.308 5.572 1.00 -0.50 14 CYS A O 6
ATOM 6623 N N . LEU A 1 15 ? 1.063 5.493 6.771 1.00 -0.46 15 LEU A N 6
ATOM 6624 C CA . LEU A 1 15 ? -0.136 5.512 7.606 1.00 0.04 15 LEU A CA 6
ATOM 6625 C C . LEU A 1 15 ? -0.383 6.925 8.099 1.00 0.62 15 LEU A C 6
ATOM 6626 O O . LEU A 1 15 ? -1.503 7.411 8.058 1.00 -0.50 15 LEU A O 6
ATOM 6642 N N . ALA A 1 16 ? 0.684 7.611 8.560 1.00 -0.46 16 ALA A N 6
ATOM 6643 C CA . ALA A 1 16 ? 0.537 8.995 9.007 1.00 0.04 16 ALA A CA 6
ATOM 6644 C C . ALA A 1 16 ? 0.002 9.885 7.897 1.00 0.62 16 ALA A C 6
ATOM 6645 O O . ALA A 1 16 ? -0.892 10.679 8.148 1.00 -0.50 16 ALA A O 6
ATOM 6652 N N . TYR A 1 17 ? 0.527 9.773 6.656 1.00 -0.46 17 TYR A N 6
ATOM 6653 C CA . TYR A 1 17 ? -0.027 10.548 5.538 1.00 0.04 17 TYR A CA 6
ATOM 6654 C C . TYR A 1 17 ? -1.487 10.202 5.335 1.00 0.62 17 TYR A C 6
ATOM 6655 O O . TYR A 1 17 ? -2.304 11.097 5.181 1.00 -0.50 17 TYR A O 6
ATOM 6673 N N . LEU A 1 18 ? -1.850 8.903 5.353 1.00 -0.46 18 LEU A N 6
ATOM 6674 C CA . LEU A 1 18 ? -3.252 8.515 5.173 1.00 0.04 18 LEU A CA 6
ATOM 6675 C C . LEU A 1 18 ? -4.135 9.125 6.244 1.00 0.62 18 LEU A C 6
ATOM 6676 O O . LEU A 1 18 ? -5.232 9.577 5.951 1.00 -0.50 18 LEU A O 6
ATOM 6692 N N . ARG A 1 19 ? -3.641 9.142 7.501 1.00 -0.46 19 ARG A N 6
ATOM 6693 C CA . ARG A 1 19 ? -4.381 9.742 8.618 1.00 0.04 19 ARG A CA 6
ATOM 6694 C C . ARG A 1 19 ? -4.473 11.255 8.511 1.00 0.62 19 ARG A C 6
ATOM 6695 O O . ARG A 1 19 ? -5.172 11.840 9.322 1.00 -0.50 19 ARG A O 6
ATOM 6716 N N . ASN A 1 20 ? -3.814 11.923 7.534 1.00 -0.46 20 ASN A N 6
ATOM 6717 C CA . ASN A 1 20 ? -3.932 13.376 7.400 1.00 0.04 20 ASN A CA 6
ATOM 6718 C C . ASN A 1 20 ? -3.325 14.036 8.617 1.00 0.62 20 ASN A C 6
ATOM 6719 O O . ASN A 1 20 ? -3.999 14.768 9.324 1.00 -0.50 20 ASN A O 6
ATOM 6730 N N . THR A 1 21 ? -2.020 13.767 8.853 1.00 -0.46 21 THR A N 6
ATOM 6731 C CA . THR A 1 21 ? -1.325 14.366 9.993 1.00 0.04 21 THR A CA 6
ATOM 6732 C C . THR A 1 21 ? 0.185 14.352 9.841 1.00 0.62 21 THR A C 6
ATOM 6733 O O . THR A 1 21 ? 0.784 15.388 10.085 1.00 -0.50 21 THR A O 6
ATOM 6744 N N . GLY A 1 22 ? 0.841 13.231 9.444 1.00 -0.46 22 GLY A N 6
ATOM 6745 C CA . GLY A 1 22 ? 2.296 13.225 9.281 1.00 0.04 22 GLY A CA 6
ATOM 6746 C C . GLY A 1 22 ? 2.676 13.287 7.817 1.00 0.62 22 GLY A C 6
ATOM 6747 O O . GLY A 1 22 ? 1.834 12.940 7.004 1.00 -0.50 22 GLY A O 6
ATOM 6751 N N . PRO A 1 23 ? 3.907 13.702 7.421 1.00 -0.23 23 PRO A N 6
ATOM 6752 C CA . PRO A 1 23 ? 4.230 13.791 6.001 1.00 0.04 23 PRO A CA 6
ATOM 6753 C C . PRO A 1 23 ? 4.606 12.448 5.414 1.00 0.53 23 PRO A C 6
ATOM 6754 O O . PRO A 1 23 ? 4.719 11.480 6.147 1.00 -0.50 23 PRO A O 6
ATOM 6765 N N . LEU A 1 24 ? 4.814 12.378 4.078 1.00 -0.46 24 LEU A N 6
ATOM 6766 C CA . LEU A 1 24 ? 5.252 11.129 3.460 1.00 0.04 24 LEU A CA 6
ATOM 6767 C C . LEU A 1 24 ? 6.634 10.759 3.953 1.00 0.62 24 LEU A C 6
ATOM 6768 O O . LEU A 1 24 ? 6.846 9.610 4.307 1.00 -0.50 24 LEU A O 6
ATOM 6784 N N . GLY A 1 25 ? 7.602 11.701 3.972 1.00 -0.46 25 GLY A N 6
ATOM 6785 C CA . GLY A 1 25 ? 8.941 11.362 4.458 1.00 0.04 25 GLY A CA 6
ATOM 6786 C C . GLY A 1 25 ? 9.497 10.126 3.778 1.00 0.62 25 GLY A C 6
ATOM 6787 O O . GLY A 1 25 ? 9.610 10.152 2.562 1.00 -0.50 25 GLY A O 6
ATOM 6791 N N . ARG A 1 26 ? 9.839 9.034 4.511 1.00 -0.46 26 ARG A N 6
ATOM 6792 C CA . ARG A 1 26 ? 10.377 7.829 3.869 1.00 0.04 26 ARG A CA 6
ATOM 6793 C C . ARG A 1 26 ? 9.289 6.857 3.463 1.00 0.62 26 ARG A C 6
ATOM 6794 O O . ARG A 1 26 ? 9.591 5.697 3.225 1.00 -0.50 26 ARG A O 6
ATOM 6815 N N . CYS A 1 27 ? 8.011 7.279 3.352 1.00 -0.46 27 CYS A N 6
ATOM 6816 C CA . CYS A 1 27 ? 6.986 6.358 2.878 1.00 0.04 27 CYS A CA 6
ATOM 6817 C C . CYS A 1 27 ? 7.387 5.786 1.539 1.00 0.62 27 CYS A C 6
ATOM 6818 O O . CYS A 1 27 ? 7.376 4.575 1.384 1.00 -0.50 27 CYS A O 6
ATOM 6825 N N . CYS A 1 28 ? 7.738 6.630 0.550 1.00 -0.46 28 CYS A N 6
ATOM 6826 C CA . CYS A 1 28 ? 8.058 6.081 -0.764 1.00 0.04 28 CYS A CA 6
ATOM 6827 C C . CYS A 1 28 ? 9.164 5.050 -0.633 1.00 0.62 28 CYS A C 6
ATOM 6828 O O . CYS A 1 28 ? 9.105 4.042 -1.319 1.00 -0.50 28 CYS A O 6
ATOM 6835 N N . GLY A 1 29 ? 10.164 5.261 0.255 1.00 -0.46 29 GLY A N 6
ATOM 6836 C CA . GLY A 1 29 ? 11.194 4.240 0.455 1.00 0.04 29 GLY A CA 6
ATOM 6837 C C . GLY A 1 29 ? 10.597 2.930 0.924 1.00 0.62 29 GLY A C 6
ATOM 6838 O O . GLY A 1 29 ? 10.931 1.889 0.379 1.00 -0.50 29 GLY A O 6
ATOM 6842 N N . GLY A 1 30 ? 9.711 2.94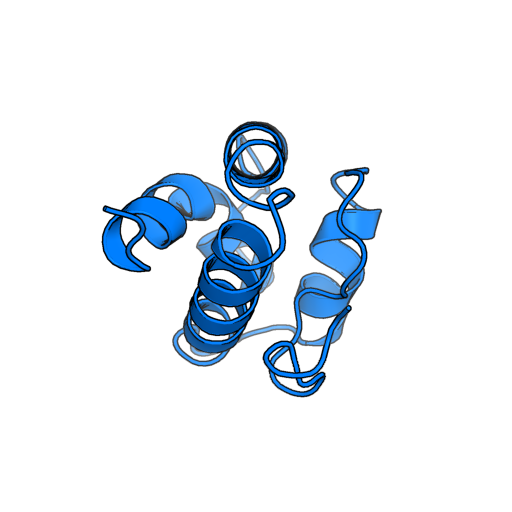4 1.946 1.00 -0.46 30 GLY A N 6
ATOM 6843 C CA . GLY A 1 30 ? 9.093 1.689 2.374 1.00 0.04 30 GLY A CA 6
ATOM 6844 C C . GLY A 1 30 ? 8.286 1.103 1.237 1.00 0.62 30 GLY A C 6
ATOM 6845 O O . GLY A 1 30 ? 8.440 -0.067 0.929 1.00 -0.50 30 GLY A O 6
ATOM 6849 N N . VAL A 1 31 ? 7.417 1.921 0.599 1.00 -0.46 31 VAL A N 6
ATOM 6850 C CA . VAL A 1 31 ? 6.571 1.423 -0.491 1.00 0.04 31 VAL A CA 6
ATOM 6851 C C . VAL A 1 31 ? 7.466 0.745 -1.517 1.00 0.62 31 VAL A C 6
ATOM 6852 O O . VAL A 1 31 ? 7.209 -0.387 -1.893 1.00 -0.50 31 VAL A O 6
ATOM 6865 N N . LYS A 1 32 ? 8.542 1.423 -1.970 1.00 -0.46 32 LYS A N 6
ATOM 6866 C CA . LYS A 1 32 ? 9.456 0.839 -2.959 1.00 0.04 32 LYS A CA 6
ATOM 6867 C C . LYS A 1 32 ? 9.897 -0.564 -2.578 1.00 0.62 32 LYS A C 6
ATOM 6868 O O . LYS A 1 32 ? 9.794 -1.467 -3.394 1.00 -0.50 32 LYS A O 6
ATOM 6887 N N . ALA A 1 33 ? 10.397 -0.778 -1.340 1.00 -0.46 33 ALA A N 6
ATOM 6888 C CA . ALA A 1 33 ? 10.820 -2.125 -0.941 1.00 0.04 33 ALA A CA 6
ATOM 6889 C C . ALA A 1 33 ? 9.691 -3.125 -1.085 1.00 0.62 33 ALA A C 6
ATOM 6890 O O . ALA A 1 33 ? 9.928 -4.249 -1.499 1.00 -0.50 33 ALA A O 6
ATOM 6897 N N . LEU A 1 34 ? 8.447 -2.724 -0.747 1.00 -0.46 34 LEU A N 6
ATOM 6898 C CA . LEU A 1 34 ? 7.321 -3.654 -0.840 1.00 0.04 34 LEU A CA 6
ATOM 6899 C C . LEU A 1 34 ? 7.041 -3.940 -2.293 1.00 0.62 34 LEU A C 6
ATOM 6900 O O . LEU A 1 34 ? 6.845 -5.088 -2.654 1.00 -0.50 34 LEU A O 6
ATOM 6916 N N . VAL A 1 35 ? 7.025 -2.896 -3.149 1.00 -0.46 35 VAL A N 6
ATOM 6917 C CA . VAL A 1 35 ? 6.708 -3.103 -4.564 1.00 0.04 35 VAL A CA 6
ATOM 6918 C C . VAL A 1 35 ? 7.629 -4.160 -5.131 1.00 0.62 35 VAL A C 6
ATOM 6919 O O . VAL A 1 35 ? 7.153 -5.088 -5.770 1.00 -0.50 35 VAL A O 6
ATOM 6932 N N . ASN A 1 36 ? 8.954 -4.051 -4.889 1.00 -0.46 36 ASN A N 6
ATOM 6933 C CA . ASN A 1 36 ? 9.860 -5.106 -5.343 1.00 0.04 36 ASN A CA 6
ATOM 6934 C C . ASN A 1 36 ? 9.410 -6.453 -4.815 1.00 0.62 36 ASN A C 6
ATOM 6935 O O . ASN A 1 36 ? 9.395 -7.402 -5.583 1.00 -0.50 36 ASN A O 6
ATOM 6946 N N . SER A 1 37 ? 9.019 -6.560 -3.523 1.00 -0.46 37 SER A N 6
ATOM 6947 C CA . SER A 1 37 ? 8.501 -7.824 -2.991 1.00 0.04 37 SER A CA 6
ATOM 6948 C C . SER A 1 37 ? 6.994 -7.886 -3.095 1.00 0.62 37 SER A C 6
ATOM 6949 O O . SER A 1 37 ? 6.370 -8.386 -2.174 1.00 -0.50 37 SER A O 6
ATOM 6957 N N . ALA A 1 38 ? 6.397 -7.378 -4.197 1.00 -0.46 38 ALA A N 6
ATOM 6958 C CA . ALA A 1 38 ? 4.945 -7.441 -4.365 1.00 0.04 38 ALA A CA 6
ATOM 6959 C C . ALA A 1 38 ? 4.599 -7.210 -5.816 1.00 0.62 38 ALA A C 6
ATOM 6960 O O . ALA A 1 38 ? 3.741 -6.386 -6.083 1.00 -0.50 38 ALA A O 6
ATOM 6967 N N . ARG A 1 39 ? 5.250 -7.928 -6.765 1.00 -0.46 39 ARG A N 6
ATOM 6968 C CA . ARG A 1 39 ? 4.963 -7.749 -8.189 1.00 0.04 39 ARG A CA 6
ATOM 6969 C C . ARG A 1 39 ? 5.115 -9.033 -8.985 1.00 0.62 39 ARG A C 6
ATOM 6970 O O . ARG A 1 39 ? 5.543 -8.978 -10.127 1.00 -0.50 39 ARG A O 6
ATOM 6991 N N . THR A 1 40 ? 4.746 -10.207 -8.430 1.00 -0.46 40 THR A N 6
ATOM 6992 C CA . THR A 1 40 ? 4.826 -11.445 -9.203 1.00 0.04 40 THR A CA 6
ATOM 6993 C C . THR A 1 40 ? 3.616 -12.294 -8.896 1.00 0.62 40 THR A C 6
ATOM 6994 O O . THR A 1 40 ? 3.736 -13.471 -8.601 1.00 -0.50 40 THR A O 6
ATOM 7005 N N . THR A 1 41 ? 2.417 -11.674 -8.983 1.00 -0.46 41 THR A N 6
ATOM 7006 C CA . THR A 1 41 ? 1.166 -12.397 -8.746 1.00 0.04 41 THR A CA 6
ATOM 7007 C C . THR A 1 41 ? 0.998 -12.815 -7.301 1.00 0.62 41 THR A C 6
ATOM 7008 O O . THR A 1 41 ? 0.154 -12.253 -6.620 1.00 -0.50 41 THR A O 6
ATOM 7019 N N . GLU A 1 42 ? 1.762 -13.802 -6.789 1.00 -0.46 42 GLU A N 6
ATOM 7020 C CA . GLU A 1 42 ? 1.515 -14.281 -5.427 1.00 0.04 42 GLU A CA 6
ATOM 7021 C C . GLU A 1 42 ? 1.705 -13.153 -4.436 1.00 0.62 42 GLU A C 6
ATOM 7022 O O . GLU A 1 42 ? 0.794 -12.816 -3.695 1.00 -0.50 42 GLU A O 6
ATOM 7034 N N . ASP A 1 43 ? 2.908 -12.547 -4.415 1.00 -0.46 43 ASP A N 6
ATOM 7035 C CA . ASP A 1 43 ? 3.174 -11.482 -3.453 1.00 0.04 43 ASP A CA 6
ATOM 7036 C C . ASP A 1 43 ? 2.263 -10.286 -3.680 1.00 0.62 43 ASP A C 6
ATOM 7037 O O . ASP A 1 43 ? 1.758 -9.715 -2.724 1.00 -0.50 43 ASP A O 6
ATOM 7046 N N . ARG A 1 44 ? 2.023 -9.905 -4.954 1.00 -0.46 44 ARG A N 6
ATOM 7047 C CA . ARG A 1 44 ? 1.091 -8.815 -5.264 1.00 0.04 44 ARG A CA 6
ATOM 7048 C C . ARG A 1 44 ? -0.224 -8.993 -4.523 1.00 0.62 44 ARG A C 6
ATOM 7049 O O . ARG A 1 44 ? -0.733 -8.025 -3.976 1.00 -0.50 44 ARG A O 6
ATOM 7070 N N . GLN A 1 45 ? -0.799 -10.218 -4.486 1.00 -0.46 45 GLN A N 6
ATOM 7071 C CA . GLN A 1 45 ? -2.083 -10.419 -3.800 1.00 0.04 45 GLN A CA 6
ATOM 7072 C C . GLN A 1 45 ? -1.960 -10.113 -2.325 1.00 0.62 45 GLN A C 6
ATOM 7073 O O . GLN A 1 45 ? -2.802 -9.422 -1.772 1.00 -0.50 45 GLN A O 6
ATOM 7087 N N . ILE A 1 46 ? -0.907 -10.641 -1.668 1.00 -0.46 46 ILE A N 6
ATOM 7088 C CA . ILE A 1 46 ? -0.792 -10.489 -0.217 1.00 0.04 46 ILE A CA 6
ATOM 7089 C C . ILE A 1 46 ? -0.678 -9.010 0.067 1.00 0.62 46 ILE A C 6
ATOM 7090 O O . ILE A 1 46 ? -1.407 -8.488 0.899 1.00 -0.50 46 ILE A O 6
ATOM 7106 N N . ALA A 1 47 ? 0.245 -8.308 -0.624 1.00 -0.46 47 ALA A N 6
ATOM 7107 C CA . ALA A 1 47 ? 0.387 -6.882 -0.369 1.00 0.04 47 ALA A CA 6
ATOM 7108 C C . ALA A 1 47 ? -0.926 -6.196 -0.634 1.00 0.62 47 ALA A C 6
ATOM 7109 O O . ALA A 1 47 ? -1.343 -5.417 0.204 1.00 -0.50 47 ALA A O 6
ATOM 7116 N N . CYS A 1 48 ? -1.611 -6.462 -1.766 1.00 -0.46 48 CYS A N 6
ATOM 7117 C CA . CYS A 1 48 ? -2.894 -5.801 -1.996 1.00 0.04 48 CYS A CA 6
ATOM 7118 C C . CYS A 1 48 ? -3.793 -5.934 -0.783 1.00 0.62 48 CYS A C 6
ATOM 7119 O O . CYS A 1 48 ? -4.334 -4.933 -0.340 1.00 -0.50 48 CYS A O 6
ATOM 7126 N N . THR A 1 49 ? -3.977 -7.159 -0.240 1.00 -0.46 49 THR A N 6
ATOM 7127 C CA . THR A 1 49 ? -4.874 -7.322 0.906 1.00 0.04 49 THR A CA 6
ATOM 7128 C C . THR A 1 49 ? -4.348 -6.557 2.103 1.00 0.62 49 THR A C 6
ATOM 7129 O O . THR A 1 49 ? -5.113 -5.951 2.836 1.00 -0.50 49 THR A O 6
ATOM 7140 N N . CYS A 1 50 ? -3.016 -6.598 2.324 1.00 -0.46 50 CYS A N 6
ATOM 7141 C CA . CYS A 1 50 ? -2.443 -5.926 3.489 1.00 0.04 50 CYS A CA 6
ATOM 7142 C C . CYS A 1 50 ? -2.507 -4.418 3.359 1.00 0.62 50 CYS A C 6
ATOM 7143 O O . CYS A 1 50 ? -2.845 -3.750 4.319 1.00 -0.50 50 CYS A O 6
ATOM 7150 N N . LEU A 1 51 ? -2.177 -3.873 2.172 1.00 -0.46 51 LEU A N 6
ATOM 7151 C CA . LEU A 1 51 ? -2.288 -2.433 1.923 1.00 0.04 51 LEU A CA 6
ATOM 7152 C C . LEU A 1 51 ? -3.727 -2.017 2.153 1.00 0.62 51 LEU A C 6
ATOM 7153 O O . LEU A 1 51 ? -3.995 -1.069 2.874 1.00 -0.50 51 LEU A O 6
ATOM 7169 N N . LYS A 1 52 ? -4.671 -2.759 1.538 1.00 -0.46 52 LYS A N 6
ATOM 7170 C CA . LYS A 1 52 ? -6.092 -2.520 1.782 1.00 0.04 52 LYS A CA 6
ATOM 7171 C C . LYS A 1 52 ? -6.381 -2.512 3.271 1.00 0.62 52 LYS A C 6
ATOM 7172 O O . LYS A 1 52 ? -6.989 -1.572 3.761 1.00 -0.50 52 LYS A O 6
ATOM 7191 N N . SER A 1 53 ? -5.955 -3.558 4.014 1.00 -0.46 53 SER A N 6
ATOM 7192 C CA . SER A 1 53 ? -6.214 -3.603 5.455 1.00 0.04 53 SER A CA 6
ATOM 7193 C C . SER A 1 53 ? -5.574 -2.425 6.159 1.00 0.62 53 SER A C 6
ATOM 7194 O O . SER A 1 53 ? -6.231 -1.758 6.943 1.00 -0.50 53 SER A O 6
ATOM 7202 N N . ALA A 1 54 ? -4.284 -2.148 5.874 1.00 -0.46 54 ALA A N 6
ATOM 7203 C CA . ALA A 1 54 ? -3.593 -1.017 6.488 1.00 0.04 54 ALA A CA 6
ATOM 7204 C C . ALA A 1 54 ? -4.405 0.242 6.305 1.00 0.62 54 ALA A C 6
ATOM 7205 O O . ALA A 1 54 ? -4.705 0.916 7.278 1.00 -0.50 54 ALA A O 6
ATOM 7212 N N . ALA A 1 55 ? -4.777 0.564 5.049 1.00 -0.46 55 ALA A N 6
ATOM 7213 C CA . ALA A 1 55 ? -5.549 1.777 4.806 1.00 0.04 55 ALA A CA 6
ATOM 7214 C C . ALA A 1 55 ? -6.848 1.721 5.579 1.00 0.62 55 ALA A C 6
ATOM 7215 O O . ALA A 1 55 ? -7.138 2.643 6.328 1.00 -0.50 55 ALA A O 6
ATOM 7222 N N . GLY A 1 56 ? -7.639 0.634 5.442 1.00 -0.46 56 GLY A N 6
ATOM 7223 C CA . GLY A 1 56 ? -8.875 0.529 6.217 1.00 0.04 56 GLY A CA 6
ATOM 7224 C C . GLY A 1 56 ? -8.638 0.577 7.713 1.00 0.62 56 GLY A C 6
ATOM 7225 O O . GLY A 1 56 ? -9.559 0.940 8.429 1.00 -0.50 56 GLY A O 6
ATOM 7229 N N . ALA A 1 57 ? -7.436 0.219 8.225 1.00 -0.46 57 ALA A N 6
ATOM 7230 C CA . ALA A 1 57 ? -7.188 0.327 9.665 1.00 0.04 57 ALA A CA 6
ATOM 7231 C C . ALA A 1 57 ? -7.256 1.770 10.130 1.00 0.62 57 ALA A C 6
ATOM 7232 O O . ALA A 1 57 ? -7.459 1.995 11.314 1.00 -0.50 57 ALA A O 6
ATOM 7239 N N . ILE A 1 58 ? -7.056 2.767 9.235 1.00 -0.46 58 ILE A N 6
ATOM 7240 C CA . ILE A 1 58 ? -6.933 4.155 9.681 1.00 0.04 58 ILE A CA 6
ATOM 7241 C C . ILE A 1 58 ? -8.303 4.733 9.972 1.00 0.62 58 ILE A C 6
ATOM 7242 O O . ILE A 1 58 ? -9.183 4.601 9.137 1.00 -0.50 58 ILE A O 6
ATOM 7258 N N . SER A 1 59 ? -8.520 5.372 11.149 1.00 -0.46 59 SER A N 6
ATOM 7259 C CA . SER A 1 59 ? -9.866 5.829 11.500 1.00 0.04 59 SER A CA 6
ATOM 7260 C C . SER A 1 59 ? -10.211 7.041 10.671 1.00 0.62 59 SER A C 6
ATOM 7261 O O . SER A 1 59 ? -11.233 7.033 10.004 1.00 -0.50 59 SER A O 6
ATOM 7269 N N . GLY A 1 60 ? -9.352 8.090 10.679 1.00 -0.46 60 GLY A N 6
ATOM 7270 C CA . GLY A 1 60 ? -9.591 9.254 9.826 1.00 0.04 60 GLY A CA 6
ATOM 7271 C C . GLY A 1 60 ? -8.909 9.066 8.491 1.00 0.62 60 GLY A C 6
ATOM 7272 O O . GLY A 1 60 ? -8.260 9.986 8.016 1.00 -0.50 60 GLY A O 6
ATOM 7276 N N . ILE A 1 61 ? -9.042 7.876 7.859 1.00 -0.46 61 ILE A N 6
ATOM 7277 C CA . ILE A 1 61 ? -8.401 7.663 6.563 1.00 0.04 61 ILE A CA 6
ATOM 7278 C C . ILE A 1 61 ? -8.870 8.728 5.593 1.00 0.62 61 ILE A C 6
ATOM 7279 O O . ILE A 1 61 ? -10.069 8.938 5.502 1.00 -0.50 61 ILE A O 6
ATOM 7295 N N . ASN A 1 62 ? -7.962 9.409 4.856 1.00 -0.46 62 ASN A N 6
ATOM 7296 C CA . ASN A 1 62 ? -8.396 10.368 3.839 1.00 0.04 62 ASN A CA 6
ATOM 7297 C C . ASN A 1 62 ? -8.401 9.663 2.493 1.00 0.62 62 ASN A C 6
ATOM 7298 O O . ASN A 1 62 ? -7.357 9.181 2.082 1.00 -0.50 62 ASN A O 6
ATOM 7309 N N . LEU A 1 63 ? -9.559 9.578 1.797 1.00 -0.46 63 LEU A N 6
ATOM 7310 C CA . LEU A 1 63 ? -9.647 8.785 0.562 1.00 0.04 63 LEU A CA 6
ATOM 7311 C C . LEU A 1 63 ? -8.687 9.341 -0.472 1.00 0.62 63 LEU A C 6
ATOM 7312 O O . LEU A 1 63 ? -7.886 8.593 -1.013 1.00 -0.50 63 LEU A O 6
ATOM 7328 N N . GLY A 1 64 ? -8.745 10.662 -0.759 1.00 -0.46 64 GLY A N 6
ATOM 7329 C CA . GLY A 1 64 ? -7.887 11.226 -1.802 1.00 0.04 64 GLY A CA 6
ATOM 7330 C C . GLY A 1 64 ? -6.419 10.978 -1.542 1.00 0.62 64 GLY A C 6
ATOM 7331 O O . GLY A 1 64 ? -5.709 10.639 -2.474 1.00 -0.50 64 GLY A O 6
ATOM 7335 N N . LYS A 1 65 ? -5.930 11.150 -0.295 1.00 -0.46 65 LYS A N 6
ATOM 7336 C CA . LYS A 1 65 ? -4.518 10.887 -0.016 1.00 0.04 65 LYS A CA 6
ATOM 7337 C C . LYS A 1 65 ? -4.242 9.411 -0.182 1.00 0.62 65 LYS A C 6
ATOM 7338 O O . LYS A 1 65 ? -3.214 9.081 -0.748 1.00 -0.50 65 LYS A O 6
ATOM 7357 N N . ALA A 1 66 ? -5.123 8.495 0.277 1.00 -0.46 66 ALA A N 6
ATOM 7358 C CA . ALA A 1 66 ? -4.852 7.068 0.069 1.00 0.04 66 ALA A CA 6
ATOM 7359 C C . ALA A 1 66 ? -4.729 6.767 -1.405 1.00 0.62 66 ALA A C 6
ATOM 7360 O O . ALA A 1 66 ? -3.776 6.123 -1.821 1.00 -0.50 66 ALA A O 6
ATOM 7367 N N . ALA A 1 67 ? -5.684 7.250 -2.223 1.00 -0.46 67 ALA A N 6
ATOM 7368 C CA . ALA A 1 67 ? -5.578 7.021 -3.661 1.00 0.04 67 ALA A CA 6
ATOM 7369 C C . ALA A 1 67 ? -4.460 7.827 -4.290 1.00 0.62 67 ALA A C 6
ATOM 7370 O O . ALA A 1 67 ? -3.902 7.375 -5.278 1.00 -0.50 67 ALA A O 6
ATOM 7377 N N . GLY A 1 68 ? -4.104 9.010 -3.739 1.00 -0.46 68 GLY A N 6
ATOM 7378 C CA . GLY A 1 68 ? -2.974 9.779 -4.263 1.00 0.04 68 GLY A CA 6
ATOM 7379 C C . GLY A 1 68 ? -1.642 9.250 -3.780 1.00 0.62 68 GLY A C 6
ATOM 7380 O O . GLY A 1 68 ? -0.634 9.558 -4.396 1.00 -0.50 68 GLY A O 6
ATOM 7384 N N . LEU A 1 69 ? -1.587 8.474 -2.674 1.00 -0.46 69 LEU A N 6
ATOM 7385 C CA . LEU A 1 69 ? -0.303 8.002 -2.170 1.00 0.04 69 LEU A CA 6
ATOM 7386 C C . LEU A 1 69 ? 0.558 7.376 -3.255 1.00 0.62 69 LEU A C 6
ATOM 7387 O O . LEU A 1 69 ? 1.674 7.845 -3.425 1.00 -0.50 69 LEU A O 6
ATOM 7403 N N . PRO A 1 70 ? 0.154 6.338 -4.027 1.00 -0.23 70 PRO A N 6
ATOM 7404 C CA . PRO A 1 70 ? 1.073 5.786 -5.012 1.00 0.04 70 PRO A CA 6
ATOM 7405 C C . PRO A 1 70 ? 1.272 6.763 -6.143 1.00 0.53 70 PRO A C 6
ATOM 7406 O O . PRO A 1 70 ? 2.365 6.814 -6.682 1.00 -0.50 70 PRO A O 6
ATOM 7417 N N . SER A 1 71 ? 0.255 7.570 -6.517 1.00 -0.46 71 SER A N 6
ATOM 7418 C CA . SER A 1 71 ? 0.462 8.566 -7.567 1.00 0.04 71 SER A CA 6
ATOM 7419 C C . SER A 1 71 ? 1.573 9.513 -7.171 1.00 0.62 71 SER A C 6
ATOM 7420 O O . SER A 1 71 ? 2.340 9.931 -8.025 1.00 -0.50 71 SER A O 6
ATOM 7428 N N . THR A 1 72 ? 1.673 9.862 -5.866 1.00 -0.46 72 THR A N 6
ATOM 7429 C CA . THR A 1 72 ? 2.721 10.783 -5.422 1.00 0.04 72 THR A CA 6
ATOM 7430 C C . THR A 1 72 ? 4.060 10.202 -5.830 1.00 0.62 72 THR A C 6
ATOM 7431 O O . THR A 1 72 ? 4.883 10.910 -6.386 1.00 -0.50 72 THR A O 6
ATOM 7442 N N . CYS A 1 73 ? 4.300 8.899 -5.553 1.00 -0.46 73 CYS A N 6
ATOM 7443 C CA . CYS A 1 73 ? 5.547 8.241 -5.949 1.00 0.04 73 CYS A CA 6
ATOM 7444 C C . CYS A 1 73 ? 5.230 7.188 -6.986 1.00 0.62 73 CYS A C 6
ATOM 7445 O O . CYS A 1 73 ? 5.263 6.011 -6.669 1.00 -0.50 73 CYS A O 6
ATOM 7452 N N . GLY A 1 74 ? 4.925 7.606 -8.236 1.00 -0.46 74 GLY A N 6
ATOM 7453 C CA . GLY A 1 74 ? 4.598 6.631 -9.275 1.00 0.04 74 GLY A CA 6
ATOM 7454 C C . GLY A 1 74 ? 5.698 5.605 -9.474 1.00 0.62 74 GLY A C 6
ATOM 7455 O O . GLY A 1 74 ? 6.769 5.986 -9.916 1.00 -0.50 74 GLY A O 6
ATOM 7459 N N . VAL A 1 75 ? 5.456 4.310 -9.161 1.00 -0.46 75 VAL A N 6
ATOM 7460 C CA . VAL A 1 75 ? 6.448 3.239 -9.340 1.00 0.04 75 VAL A CA 6
ATOM 7461 C C . VAL A 1 75 ? 5.657 2.051 -9.886 1.00 0.62 75 VAL A C 6
ATOM 7462 O O . VAL A 1 75 ? 4.554 2.295 -10.355 1.00 -0.50 75 VAL A O 6
ATOM 7475 N N . ASN A 1 76 ? 6.109 0.773 -9.858 1.00 -0.46 76 ASN A N 6
ATOM 7476 C CA . ASN A 1 76 ? 5.266 -0.310 -10.380 1.00 0.04 76 ASN A CA 6
ATOM 7477 C C . ASN A 1 76 ? 4.081 -0.594 -9.464 1.00 0.62 76 ASN A C 6
ATOM 7478 O O . ASN A 1 76 ? 4.084 -1.621 -8.806 1.00 -0.50 76 ASN A O 6
ATOM 7489 N N . ILE A 1 77 ? 3.048 0.281 -9.401 1.00 -0.46 77 ILE A N 6
ATOM 7490 C CA . ILE A 1 77 ? 1.859 0.026 -8.572 1.00 0.04 77 ILE A CA 6
ATOM 7491 C C . ILE A 1 77 ? 0.623 0.015 -9.452 1.00 0.62 77 ILE A C 6
ATOM 7492 O O . ILE A 1 77 ? 0.100 1.093 -9.683 1.00 -0.50 77 ILE A O 6
ATOM 7508 N N . PRO A 1 78 ? 0.084 -1.127 -9.961 1.00 -0.23 78 PRO A N 6
ATOM 7509 C CA . PRO A 1 78 ? -1.153 -1.062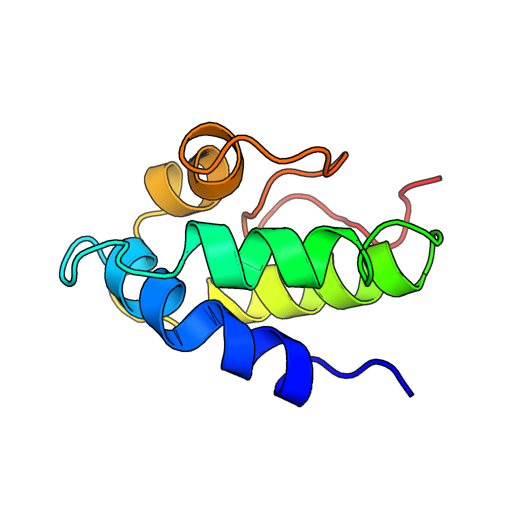 -10.736 1.00 0.04 78 PRO A CA 6
ATOM 7510 C C . PRO A 1 78 ? -2.372 -1.063 -9.829 1.00 0.53 78 PRO A C 6
ATOM 7511 O O . PRO A 1 78 ? -3.223 -1.925 -9.982 1.00 -0.50 78 PRO A O 6
ATOM 7522 N N . TYR A 1 79 ? -2.482 -0.096 -8.884 1.00 -0.46 79 TYR A N 6
ATOM 7523 C CA . TYR A 1 79 ? -3.640 -0.029 -7.978 1.00 0.04 79 TYR A CA 6
ATOM 7524 C C . TYR A 1 79 ? -3.652 1.318 -7.269 1.00 0.62 79 TYR A C 6
ATOM 7525 O O . TYR A 1 79 ? -2.717 2.069 -7.491 1.00 -0.50 79 TYR A O 6
ATOM 7543 N N . LYS A 1 80 ? -4.678 1.672 -6.454 1.00 -0.46 80 LYS A N 6
ATOM 7544 C CA . LYS A 1 80 ? -4.697 2.971 -5.768 1.00 0.04 80 LYS A CA 6
ATOM 7545 C C . LYS A 1 80 ? -5.004 2.757 -4.299 1.00 0.62 80 LYS A C 6
ATOM 7546 O O . LYS A 1 80 ? -5.829 3.448 -3.724 1.00 -0.50 80 LYS A O 6
ATOM 7565 N N . ILE A 1 81 ? -4.318 1.754 -3.705 1.00 -0.46 81 ILE A N 6
ATOM 7566 C CA . ILE A 1 81 ? -4.534 1.379 -2.307 1.00 0.04 81 ILE A CA 6
ATOM 7567 C C . ILE A 1 81 ? -6.001 1.532 -1.959 1.00 0.62 81 ILE A C 6
ATOM 7568 O O . ILE A 1 81 ? -6.348 2.194 -0.994 1.00 -0.50 81 ILE A O 6
ATOM 7584 N N . SER A 1 82 ? -6.907 0.922 -2.758 1.00 -0.46 82 SER A N 6
ATOM 7585 C CA . SER A 1 82 ? -8.327 1.055 -2.437 1.00 0.04 82 SER A CA 6
ATOM 7586 C C . SER A 1 82 ? -8.601 0.306 -1.144 1.00 0.62 82 SER A C 6
ATOM 7587 O O . SER A 1 82 ? -8.253 -0.866 -1.119 1.00 -0.50 82 SER A O 6
ATOM 7595 N N . PRO A 1 83 ? -9.220 0.836 -0.058 1.00 -0.23 83 PRO A N 6
ATOM 7596 C CA . PRO A 1 83 ? -9.562 -0.038 1.059 1.00 0.04 83 PRO A CA 6
ATOM 7597 C C . PRO A 1 83 ? -10.640 -1.061 0.727 1.00 0.53 83 PRO A C 6
ATOM 7598 O O . PRO A 1 83 ? -11.041 -1.763 1.641 1.00 -0.50 83 PRO A O 6
ATOM 7609 N N . SER A 1 84 ? -11.139 -1.183 -0.530 1.00 -0.46 84 SER A N 6
ATOM 7610 C CA . SER A 1 84 ? -12.127 -2.210 -0.871 1.00 0.04 84 SER A CA 6
ATOM 7611 C C . SER A 1 84 ? -11.844 -2.808 -2.236 1.00 0.62 84 SER A C 6
ATOM 7612 O O . SER A 1 84 ? -12.793 -3.148 -2.920 1.00 -0.50 84 SER A O 6
ATOM 7620 N N . THR A 1 85 ? -10.564 -2.950 -2.663 1.00 -0.46 85 THR A N 6
ATOM 7621 C CA . THR A 1 85 ? -10.277 -3.570 -3.961 1.00 0.04 85 THR A CA 6
ATOM 7622 C C . THR A 1 85 ? -10.278 -5.074 -3.826 1.00 0.62 85 THR A C 6
ATOM 7623 O O . THR A 1 85 ? -9.978 -5.572 -2.752 1.00 -0.50 85 THR A O 6
ATOM 7634 N N . ASP A 1 86 ? -10.590 -5.810 -4.920 1.00 -0.46 86 ASP A N 6
ATOM 7635 C CA . ASP A 1 86 ? -10.503 -7.267 -4.903 1.00 0.04 86 ASP A CA 6
ATOM 7636 C C . ASP A 1 86 ? -9.147 -7.646 -5.458 1.00 0.62 86 ASP A C 6
ATOM 7637 O O . ASP A 1 86 ? -8.781 -7.134 -6.505 1.00 -0.50 86 ASP A O 6
ATOM 7646 N N . CYS A 1 87 ? -8.381 -8.531 -4.783 1.00 -0.46 87 CYS A N 6
ATOM 7647 C CA . CYS A 1 87 ? -7.120 -9.014 -5.337 1.00 0.04 87 CYS A CA 6
ATOM 7648 C C . CYS A 1 87 ? -7.033 -10.508 -5.133 1.00 0.62 87 CYS A C 6
ATOM 7649 O O . CYS A 1 87 ? -6.023 -10.995 -4.653 1.00 -0.50 87 CYS A O 6
ATOM 7656 N N . SER A 1 88 ? -8.111 -11.234 -5.499 1.00 -0.46 88 SER A N 6
ATOM 7657 C CA . SER A 1 88 ? -8.097 -12.694 -5.412 1.00 0.04 88 SER A CA 6
ATOM 7658 C C . SER A 1 88 ? -7.661 -13.302 -6.732 1.00 0.62 88 SER A C 6
ATOM 7659 O O . SER A 1 88 ? -6.893 -14.249 -6.699 1.00 -0.50 88 SER A O 6
ATOM 7667 N N . LYS A 1 89 ? -8.121 -12.799 -7.906 1.00 -0.46 89 LYS A N 6
ATOM 7668 C CA . LYS A 1 89 ? -7.721 -13.369 -9.202 1.00 0.04 89 LYS A CA 6
ATOM 7669 C C . LYS A 1 89 ? -6.680 -12.483 -9.855 1.00 0.62 89 LYS A C 6
ATOM 7670 O O . LYS A 1 89 ? -6.809 -12.128 -11.016 1.00 -0.50 89 LYS A O 6
ATOM 7689 N N . VAL A 1 90 ? -5.604 -12.121 -9.124 1.00 -0.46 90 VAL A N 6
ATOM 7690 C CA . VAL A 1 90 ? -4.535 -11.330 -9.740 1.00 0.04 90 VAL A CA 6
ATOM 7691 C C . VAL A 1 90 ? -3.696 -12.257 -10.590 1.00 0.62 90 VAL A C 6
ATOM 7692 O O . VAL A 1 90 ? -3.555 -13.407 -10.207 1.00 -0.50 90 VAL A O 6
ATOM 7705 N N . GLN A 1 91 ? -3.124 -11.777 -11.718 1.00 -0.46 91 GLN A N 6
ATOM 7706 C CA . GLN A 1 91 ? -2.294 -12.633 -12.564 1.00 0.04 91 GLN A CA 6
ATOM 7707 C C . GLN A 1 91 ? -1.508 -11.789 -13.544 1.00 0.52 91 GLN A C 6
ATOM 7708 O O . GLN A 1 91 ? -0.873 -10.804 -13.072 1.00 -0.71 91 GLN A O 6
ATOM 7723 N N . ALA A 1 1 ? 9.305 -14.871 3.062 1.00 -0.26 1 ALA A N 7
ATOM 7724 C CA . ALA A 1 1 ? 7.834 -14.833 2.893 1.00 0.04 1 ALA A CA 7
ATOM 7725 C C . ALA A 1 1 ? 7.261 -13.542 3.456 1.00 0.62 1 ALA A C 7
ATOM 7726 O O . ALA A 1 1 ? 7.384 -13.308 4.648 1.00 -0.50 1 ALA A O 7
ATOM 7735 N N . ILE A 1 2 ? 6.647 -12.691 2.609 1.00 -0.46 2 ILE A N 7
ATOM 7736 C CA . ILE A 1 2 ? 6.006 -11.451 3.067 1.00 0.04 2 ILE A CA 7
ATOM 7737 C C . ILE A 1 2 ? 4.740 -11.713 3.875 1.00 0.62 2 ILE A C 7
ATOM 7738 O O . ILE A 1 2 ? 4.081 -12.706 3.612 1.00 -0.50 2 ILE A O 7
ATOM 7754 N N . THR A 1 3 ? 4.373 -10.836 4.847 1.00 -0.46 3 THR A N 7
ATOM 7755 C CA . THR A 1 3 ? 3.164 -11.018 5.670 1.00 0.04 3 THR A CA 7
ATOM 7756 C C . THR A 1 3 ? 2.604 -9.664 6.071 1.00 0.62 3 THR A C 7
ATOM 7757 O O . THR A 1 3 ? 3.349 -8.696 6.079 1.00 -0.50 3 THR A O 7
ATOM 7768 N N . CYS A 1 4 ? 1.300 -9.569 6.427 1.00 -0.46 4 CYS A N 7
ATOM 7769 C CA . CYS A 1 4 ? 0.728 -8.267 6.764 1.00 0.04 4 CYS A CA 7
ATOM 7770 C C . CYS A 1 4 ? 1.551 -7.473 7.758 1.00 0.62 4 CYS A C 7
ATOM 7771 O O . CYS A 1 4 ? 1.740 -6.283 7.549 1.00 -0.50 4 CYS A O 7
ATOM 7778 N N . GLY A 1 5 ? 2.049 -8.097 8.845 1.00 -0.46 5 GLY A N 7
ATOM 7779 C CA . GLY A 1 5 ? 2.848 -7.333 9.802 1.00 0.04 5 GLY A CA 7
ATOM 7780 C C . GLY A 1 5 ? 3.983 -6.601 9.116 1.00 0.62 5 GLY A C 7
ATOM 7781 O O . GLY A 1 5 ? 4.226 -5.440 9.411 1.00 -0.50 5 GLY A O 7
ATOM 7785 N N . GLN A 1 6 ? 4.693 -7.277 8.186 1.00 -0.46 6 GLN A N 7
ATOM 7786 C CA . GLN A 1 6 ? 5.817 -6.633 7.508 1.00 0.04 6 GLN A CA 7
ATOM 7787 C C . GLN A 1 6 ? 5.285 -5.552 6.593 1.00 0.62 6 GLN A C 7
ATOM 7788 O O . GLN A 1 6 ? 5.820 -4.454 6.552 1.00 -0.50 6 GLN A O 7
ATOM 7802 N N . VAL A 1 7 ? 4.214 -5.871 5.837 1.00 -0.46 7 VAL A N 7
ATOM 7803 C CA . VAL A 1 7 ? 3.709 -4.924 4.851 1.00 0.04 7 VAL A CA 7
ATOM 7804 C C . VAL A 1 7 ? 3.305 -3.639 5.543 1.00 0.62 7 VAL A C 7
ATOM 7805 O O . VAL A 1 7 ? 3.756 -2.568 5.163 1.00 -0.50 7 VAL A O 7
ATOM 7818 N N . THR A 1 8 ? 2.436 -3.724 6.571 1.00 -0.46 8 THR A N 7
ATOM 7819 C CA . THR A 1 8 ? 2.023 -2.513 7.276 1.00 0.04 8 THR A CA 7
ATOM 7820 C C . THR A 1 8 ? 3.237 -1.819 7.853 1.00 0.62 8 THR A C 7
ATOM 7821 O O . THR A 1 8 ? 3.319 -0.601 7.785 1.00 -0.50 8 THR A O 7
ATOM 7832 N N . SER A 1 9 ? 4.200 -2.582 8.420 1.00 -0.46 9 SER A N 7
ATOM 7833 C CA . SER A 1 9 ? 5.391 -1.952 8.987 1.00 0.04 9 SER A CA 7
ATOM 7834 C C . SER A 1 9 ? 6.136 -1.154 7.938 1.00 0.62 9 SER A C 7
ATOM 7835 O O . SER A 1 9 ? 6.526 -0.029 8.214 1.00 -0.50 9 SER A O 7
ATOM 7843 N N . ASN A 1 10 ? 6.334 -1.695 6.714 1.00 -0.46 10 ASN A N 7
ATOM 7844 C CA . ASN A 1 10 ? 6.962 -0.892 5.663 1.00 0.04 10 ASN A CA 7
ATOM 7845 C C . ASN A 1 10 ? 6.227 0.415 5.498 1.00 0.62 10 ASN A C 7
ATOM 7846 O O . ASN A 1 10 ? 6.858 1.452 5.364 1.00 -0.50 10 ASN A O 7
ATOM 7857 N N . LEU A 1 11 ? 4.879 0.378 5.510 1.00 -0.46 11 LEU A N 7
ATOM 7858 C CA . LEU A 1 11 ? 4.107 1.607 5.354 1.00 0.04 11 LEU A CA 7
ATOM 7859 C C . LEU A 1 11 ? 3.878 2.357 6.650 1.00 0.62 11 LEU A C 7
ATOM 7860 O O . LEU A 1 11 ? 2.979 3.182 6.687 1.00 -0.50 11 LEU A O 7
ATOM 7876 N N . ALA A 1 12 ? 4.693 2.158 7.712 1.00 -0.46 12 ALA A N 7
ATOM 7877 C CA . ALA A 1 12 ? 4.471 2.913 8.942 1.00 0.04 12 ALA A CA 7
ATOM 7878 C C . ALA A 1 12 ? 4.390 4.415 8.708 1.00 0.62 12 ALA A C 7
ATOM 7879 O O . ALA A 1 12 ? 3.396 4.979 9.144 1.00 -0.50 12 ALA A O 7
ATOM 7886 N N . PRO A 1 13 ? 5.334 5.136 8.043 1.00 -0.23 13 PRO A N 7
ATOM 7887 C CA . PRO A 1 13 ? 5.167 6.580 7.901 1.00 0.04 13 PRO A CA 7
ATOM 7888 C C . PRO A 1 13 ? 4.120 6.925 6.864 1.00 0.53 13 PRO A C 7
ATOM 7889 O O . PRO A 1 13 ? 3.643 8.050 6.861 1.00 -0.50 13 PRO A O 7
ATOM 7900 N N . CYS A 1 14 ? 3.709 5.987 5.980 1.00 -0.46 14 CYS A N 7
ATOM 7901 C CA . CYS A 1 14 ? 2.590 6.274 5.083 1.00 0.04 14 CYS A CA 7
ATOM 7902 C C . CYS A 1 14 ? 1.304 6.379 5.880 1.00 0.62 14 CYS A C 7
ATOM 7903 O O . CYS A 1 14 ? 0.451 7.178 5.532 1.00 -0.50 14 CYS A O 7
ATOM 7910 N N . LEU A 1 15 ? 1.138 5.575 6.954 1.00 -0.46 15 LEU A N 7
ATOM 7911 C CA . LEU A 1 15 ? -0.102 5.622 7.736 1.00 0.04 15 LEU A CA 7
ATOM 7912 C C . LEU A 1 15 ? -0.421 7.077 8.045 1.00 0.62 15 LEU A C 7
ATOM 7913 O O . LEU A 1 15 ? -1.559 7.504 7.920 1.00 -0.50 15 LEU A O 7
ATOM 7929 N N . ALA A 1 16 ? 0.610 7.862 8.428 1.00 -0.46 16 ALA A N 7
ATOM 7930 C CA . ALA A 1 16 ? 0.430 9.301 8.647 1.00 0.04 16 ALA A CA 7
ATOM 7931 C C . ALA A 1 16 ? -0.148 9.993 7.422 1.00 0.62 16 ALA A C 7
ATOM 7932 O O . ALA A 1 16 ? -1.078 10.779 7.536 1.00 -0.50 16 ALA A O 7
ATOM 7939 N N . TYR A 1 17 ? 0.402 9.708 6.224 1.00 -0.46 17 TYR A N 7
ATOM 7940 C CA . TYR A 1 17 ? -0.137 10.286 4.987 1.00 0.04 17 TYR A CA 7
ATOM 7941 C C . TYR A 1 17 ? -1.581 9.878 4.779 1.00 0.62 17 TYR A C 7
ATOM 7942 O O . TYR A 1 17 ? -2.390 10.701 4.377 1.00 -0.50 17 TYR A O 7
ATOM 7960 N N . LEU A 1 18 ? -1.909 8.601 5.069 1.00 -0.46 18 LEU A N 7
ATOM 7961 C CA . LEU A 1 18 ? -3.285 8.119 4.923 1.00 0.04 18 LEU A CA 7
ATOM 7962 C C . LEU A 1 18 ? -4.217 8.787 5.902 1.00 0.62 18 LEU A C 7
ATOM 7963 O O . LEU A 1 18 ? -5.361 9.070 5.575 1.00 -0.50 18 LEU A O 7
ATOM 7979 N N . ARG A 1 19 ? -3.709 9.057 7.118 1.00 -0.46 19 ARG A N 7
ATOM 7980 C CA . ARG A 1 19 ? -4.513 9.787 8.089 1.00 0.04 19 ARG A CA 7
ATOM 7981 C C . ARG A 1 19 ? -4.827 11.199 7.618 1.00 0.62 19 ARG A C 7
ATOM 7982 O O . ARG A 1 19 ? -5.697 11.827 8.201 1.00 -0.50 19 ARG A O 7
ATOM 8003 N N . ASN A 1 20 ? -4.150 11.729 6.572 1.00 -0.46 20 ASN A N 7
ATOM 8004 C CA . ASN A 1 20 ? -4.419 13.087 6.099 1.00 0.04 20 ASN A CA 7
ATOM 8005 C C . ASN A 1 20 ? -3.978 14.102 7.123 1.00 0.62 20 ASN A C 7
ATOM 8006 O O . ASN A 1 20 ? -4.746 14.982 7.477 1.00 -0.50 20 ASN A O 7
ATOM 8017 N N . THR A 1 21 ? -2.713 13.978 7.583 1.00 -0.46 21 THR A N 7
ATOM 8018 C CA . THR A 1 21 ? -2.183 14.929 8.562 1.00 0.04 21 THR A CA 7
ATOM 8019 C C . THR A 1 21 ? -0.677 14.852 8.709 1.00 0.62 21 THR A C 7
ATOM 8020 O O . THR A 1 21 ? -0.045 15.897 8.681 1.00 -0.50 21 THR A O 7
ATOM 8031 N N . GLY A 1 22 ? -0.059 13.657 8.866 1.00 -0.46 22 GLY A N 7
ATOM 8032 C CA . GLY A 1 22 ? 1.383 13.612 9.068 1.00 0.04 22 GLY A CA 7
ATOM 8033 C C . GLY A 1 22 ? 2.088 13.470 7.737 1.00 0.62 22 GLY A C 7
ATOM 8034 O O . GLY A 1 22 ? 1.456 13.006 6.800 1.00 -0.50 22 GLY A O 7
ATOM 8038 N N . PRO A 1 23 ? 3.382 13.844 7.600 1.00 -0.23 23 PRO A N 7
ATOM 8039 C CA . PRO A 1 23 ? 4.025 13.792 6.293 1.00 0.04 23 PRO A CA 7
ATOM 8040 C C . PRO A 1 23 ? 4.352 12.389 5.838 1.00 0.53 23 PRO A C 7
ATOM 8041 O O . PRO A 1 23 ? 4.158 11.437 6.576 1.00 -0.50 23 PRO A O 7
ATOM 8052 N N . LEU A 1 24 ? 4.858 12.264 4.587 1.00 -0.46 24 LEU A N 7
ATOM 8053 C CA . LEU A 1 24 ? 5.216 10.954 4.042 1.00 0.04 24 LEU A CA 7
ATOM 8054 C C . LEU A 1 24 ? 6.517 10.458 4.649 1.00 0.62 24 LEU A C 7
ATOM 8055 O O . LEU A 1 24 ? 6.658 9.256 4.834 1.00 -0.50 24 LEU A O 7
ATOM 8071 N N . GLY A 1 25 ? 7.497 11.342 4.943 1.00 -0.46 25 GLY A N 7
ATOM 8072 C CA . GLY A 1 25 ? 8.744 10.871 5.540 1.00 0.04 25 GLY A CA 7
ATOM 8073 C C . GLY A 1 25 ? 9.375 9.790 4.684 1.00 0.62 25 GLY A C 7
ATOM 8074 O O . GLY A 1 25 ? 9.639 10.066 3.522 1.00 -0.50 25 GLY A O 7
ATOM 8078 N N . ARG A 1 26 ? 9.609 8.560 5.209 1.00 -0.46 26 ARG A N 7
ATOM 8079 C CA . ARG A 1 26 ? 10.192 7.484 4.397 1.00 0.04 26 ARG A CA 7
ATOM 8080 C C . ARG A 1 26 ? 9.132 6.530 3.887 1.00 0.62 26 ARG A C 7
ATOM 8081 O O . ARG A 1 26 ? 9.375 5.337 3.795 1.00 -0.50 26 ARG A O 7
ATOM 8102 N N . CYS A 1 27 ? 7.939 7.041 3.509 1.00 -0.46 27 CYS A N 7
ATOM 8103 C CA . CYS A 1 27 ? 6.930 6.181 2.893 1.00 0.04 27 CYS A CA 7
ATOM 8104 C C . CYS A 1 27 ? 7.463 5.628 1.594 1.00 0.62 27 CYS A C 7
ATOM 8105 O O . CYS A 1 27 ? 7.457 4.419 1.417 1.00 -0.50 27 CYS A O 7
ATOM 8112 N N . CYS A 1 28 ? 7.930 6.489 0.667 1.00 -0.46 28 CYS A N 7
ATOM 8113 C CA . CYS A 1 28 ? 8.364 5.962 -0.621 1.00 0.04 28 CYS A CA 7
ATOM 8114 C C . CYS A 1 28 ? 9.402 4.872 -0.419 1.00 0.62 28 CYS A C 7
ATOM 8115 O O . CYS A 1 28 ? 9.323 3.854 -1.087 1.00 -0.50 28 CYS A O 7
ATOM 8122 N N . GLY A 1 29 ? 10.368 5.052 0.509 1.00 -0.46 29 GLY A N 7
ATOM 8123 C CA . GLY A 1 29 ? 11.355 3.999 0.739 1.00 0.04 29 GLY A CA 7
ATOM 8124 C C . GLY A 1 29 ? 10.711 2.696 1.165 1.00 0.62 29 GLY A C 7
ATOM 8125 O O . GLY A 1 29 ? 11.055 1.652 0.631 1.00 -0.50 29 GLY A O 7
ATOM 8129 N N . GLY A 1 30 ? 9.775 2.721 2.140 1.00 -0.46 30 GLY A N 7
ATOM 8130 C CA . GLY A 1 30 ? 9.142 1.473 2.562 1.00 0.04 30 GLY A CA 7
ATOM 8131 C C . GLY A 1 30 ? 8.326 0.856 1.446 1.00 0.62 30 GLY A C 7
ATOM 8132 O O . GLY A 1 30 ? 8.387 -0.350 1.251 1.00 -0.50 30 GLY A O 7
ATOM 8136 N N . VAL A 1 31 ? 7.546 1.679 0.707 1.00 -0.46 31 VAL A N 7
ATOM 8137 C CA . VAL A 1 31 ? 6.733 1.143 -0.387 1.00 0.04 31 VAL A CA 7
ATOM 8138 C C . VAL A 1 31 ? 7.685 0.518 -1.391 1.00 0.62 31 VAL A C 7
ATOM 8139 O O . VAL A 1 31 ? 7.507 -0.635 -1.754 1.00 -0.50 31 VAL A O 7
ATOM 8152 N N . LYS A 1 32 ? 8.714 1.281 -1.829 1.00 -0.46 32 LYS A N 7
ATOM 8153 C CA . LYS A 1 32 ? 9.669 0.796 -2.830 1.00 0.04 32 LYS A CA 7
ATOM 8154 C C . LYS A 1 32 ? 10.063 -0.648 -2.604 1.00 0.62 32 LYS A C 7
ATOM 8155 O O . LYS A 1 32 ? 10.058 -1.425 -3.547 1.00 -0.50 32 LYS A O 7
ATOM 8174 N N . ALA A 1 33 ? 10.416 -1.037 -1.358 1.00 -0.46 33 ALA A N 7
ATOM 8175 C CA . ALA A 1 33 ? 10.863 -2.413 -1.148 1.00 0.04 33 ALA A CA 7
ATOM 8176 C C . ALA A 1 33 ? 9.764 -3.381 -1.529 1.00 0.62 33 ALA A C 7
ATOM 8177 O O . ALA A 1 33 ? 10.028 -4.398 -2.154 1.00 -0.50 33 ALA A O 7
ATOM 8184 N N . LEU A 1 34 ? 8.504 -3.068 -1.158 1.00 -0.46 34 LEU A N 7
ATOM 8185 C CA . LEU A 1 34 ? 7.404 -3.943 -1.545 1.00 0.04 34 LEU A CA 7
ATOM 8186 C C . LEU A 1 34 ? 7.156 -3.856 -3.026 1.00 0.62 34 LEU A C 7
ATOM 8187 O O . LEU A 1 34 ? 6.717 -4.843 -3.578 1.00 -0.50 34 LEU A O 7
ATOM 8203 N N . VAL A 1 35 ? 7.403 -2.733 -3.721 1.00 -0.46 35 VAL A N 7
ATOM 8204 C CA . VAL A 1 35 ? 7.154 -2.710 -5.166 1.00 0.04 35 VAL A CA 7
ATOM 8205 C C . VAL A 1 35 ? 7.915 -3.855 -5.799 1.00 0.62 35 VAL A C 7
ATOM 8206 O O . VAL A 1 35 ? 7.352 -4.591 -6.596 1.00 -0.50 35 VAL A O 7
ATOM 8219 N N . ASN A 1 36 ? 9.209 -4.016 -5.441 1.00 -0.46 36 ASN A N 7
ATOM 8220 C CA . ASN A 1 36 ? 10.001 -5.080 -6.054 1.00 0.04 36 ASN A CA 7
ATOM 8221 C C . ASN A 1 36 ? 9.461 -6.452 -5.689 1.00 0.62 36 ASN A C 7
ATOM 8222 O O . ASN A 1 36 ? 9.475 -7.339 -6.529 1.00 -0.50 36 ASN A O 7
ATOM 8233 N N . SER A 1 37 ? 8.986 -6.643 -4.437 1.00 -0.46 37 SER A N 7
ATOM 8234 C CA . SER A 1 37 ? 8.518 -7.964 -4.002 1.00 0.04 37 SER A CA 7
ATOM 8235 C C . SER A 1 37 ? 7.107 -8.223 -4.484 1.00 0.62 37 SER A C 7
ATOM 8236 O O . SER A 1 37 ? 6.802 -9.317 -4.931 1.00 -0.50 37 SER A O 7
ATOM 8244 N N . ALA A 1 38 ? 6.229 -7.201 -4.434 1.00 -0.46 38 ALA A N 7
ATOM 8245 C CA . ALA A 1 38 ? 4.868 -7.280 -4.962 1.00 0.04 38 ALA A CA 7
ATOM 8246 C C . ALA A 1 38 ? 4.834 -7.306 -6.474 1.00 0.62 38 ALA A C 7
ATOM 8247 O O . ALA A 1 38 ? 4.024 -6.598 -7.053 1.00 -0.50 38 ALA A O 7
ATOM 8254 N N . ARG A 1 39 ? 5.672 -8.129 -7.146 1.00 -0.46 39 ARG A N 7
ATOM 8255 C CA . ARG A 1 39 ? 5.546 -8.310 -8.586 1.00 0.04 39 ARG A CA 7
ATOM 8256 C C . ARG A 1 39 ? 5.680 -9.781 -8.927 1.00 0.62 39 ARG A C 7
ATOM 8257 O O . ARG A 1 39 ? 6.320 -10.130 -9.907 1.00 -0.50 39 ARG A O 7
ATOM 8278 N N . THR A 1 40 ? 5.026 -10.643 -8.113 1.00 -0.46 40 THR A N 7
ATOM 8279 C CA . THR A 1 40 ? 4.950 -12.067 -8.428 1.00 0.04 40 THR A CA 7
ATOM 8280 C C . THR A 1 40 ? 3.522 -12.545 -8.258 1.00 0.62 40 THR A C 7
ATOM 8281 O O . THR A 1 40 ? 3.308 -13.696 -7.915 1.00 -0.50 40 THR A O 7
ATOM 8292 N N . THR A 1 41 ? 2.521 -11.660 -8.485 1.00 -0.46 41 THR A N 7
ATOM 8293 C CA . THR A 1 41 ? 1.118 -12.021 -8.268 1.00 0.04 41 THR A CA 7
ATOM 8294 C C . THR A 1 41 ? 0.823 -12.487 -6.861 1.00 0.62 41 THR A C 7
ATOM 8295 O O . THR A 1 41 ? 0.207 -11.745 -6.111 1.00 -0.50 41 THR A O 7
ATOM 8306 N N . GLU A 1 42 ? 1.250 -13.703 -6.469 1.00 -0.46 42 GLU A N 7
ATOM 8307 C CA . GLU A 1 42 ? 0.948 -14.178 -5.122 1.00 0.04 42 GLU A CA 7
ATOM 8308 C C . GLU A 1 42 ? 1.403 -13.111 -4.146 1.00 0.62 42 GLU A C 7
ATOM 8309 O O . GLU A 1 42 ? 0.633 -12.666 -3.308 1.00 -0.50 42 GLU A O 7
ATOM 8321 N N . ASP A 1 43 ? 2.675 -12.671 -4.275 1.00 -0.46 43 ASP A N 7
ATOM 8322 C CA . ASP A 1 43 ? 3.200 -11.688 -3.336 1.00 0.04 43 ASP A CA 7
ATOM 8323 C C . ASP A 1 43 ? 2.470 -10.366 -3.408 1.00 0.62 43 ASP A C 7
ATOM 8324 O O . ASP A 1 43 ? 2.130 -9.780 -2.389 1.00 -0.50 43 ASP A O 7
ATOM 8333 N N . ARG A 1 44 ? 2.209 -9.885 -4.639 1.00 -0.46 44 ARG A N 7
ATOM 8334 C CA . ARG A 1 44 ? 1.441 -8.649 -4.802 1.00 0.04 44 ARG A CA 7
ATOM 8335 C C . ARG A 1 44 ? 0.130 -8.670 -4.053 1.00 0.62 44 ARG A C 7
ATOM 8336 O O . ARG A 1 44 ? -0.257 -7.665 -3.470 1.00 -0.50 44 ARG A O 7
ATOM 8357 N N . GLN A 1 45 ? -0.584 -9.811 -4.077 1.00 -0.46 45 GLN A N 7
ATOM 8358 C CA . GLN A 1 45 ? -1.889 -9.838 -3.428 1.00 0.04 45 GLN A CA 7
ATOM 8359 C C . GLN A 1 45 ? -1.744 -9.533 -1.953 1.00 0.62 45 GLN A C 7
ATOM 8360 O O . GLN A 1 45 ? -2.571 -8.811 -1.414 1.00 -0.50 45 GLN A O 7
ATOM 8374 N N . ILE A 1 46 ? -0.684 -10.052 -1.295 1.00 -0.46 46 ILE A N 7
ATOM 8375 C CA . ILE A 1 46 ? -0.507 -9.793 0.132 1.00 0.04 46 ILE A CA 7
ATOM 8376 C C . ILE A 1 46 ? -0.328 -8.300 0.321 1.00 0.62 46 ILE A C 7
ATOM 8377 O O . ILE A 1 46 ? -1.009 -7.737 1.166 1.00 -0.50 46 ILE A O 7
ATOM 8393 N N . ALA A 1 47 ? 0.578 -7.638 -0.438 1.00 -0.46 47 ALA A N 7
ATOM 8394 C CA . ALA A 1 47 ? 0.802 -6.206 -0.224 1.00 0.04 47 ALA A CA 7
ATOM 8395 C C . ALA A 1 47 ? -0.507 -5.442 -0.217 1.00 0.62 47 ALA A C 7
ATOM 8396 O O . ALA A 1 47 ? -0.873 -4.864 0.797 1.00 -0.50 47 ALA A O 7
ATOM 8403 N N . CYS A 1 48 ? -1.240 -5.439 -1.350 1.00 -0.46 48 CYS A N 7
ATOM 8404 C CA . CYS A 1 48 ? -2.500 -4.698 -1.395 1.00 0.04 48 CYS A CA 7
ATOM 8405 C C . CYS A 1 48 ? -3.510 -5.202 -0.381 1.00 0.62 48 CYS A C 7
ATOM 8406 O O . CYS A 1 48 ? -4.178 -4.377 0.222 1.00 -0.50 48 CYS A O 7
ATOM 8413 N N . THR A 1 49 ? -3.670 -6.527 -0.170 1.00 -0.46 49 THR A N 7
ATOM 8414 C CA . THR A 1 49 ? -4.724 -6.994 0.741 1.00 0.04 49 THR A CA 7
ATOM 8415 C C . THR A 1 49 ? -4.407 -6.559 2.159 1.00 0.62 49 THR A C 7
ATOM 8416 O O . THR A 1 49 ? -5.265 -6.076 2.883 1.00 -0.50 49 THR A O 7
ATOM 8427 N N . CYS A 1 50 ? -3.147 -6.739 2.600 1.00 -0.46 50 CYS A N 7
ATOM 8428 C CA . CYS A 1 50 ? -2.795 -6.333 3.956 1.00 0.04 50 CYS A CA 7
ATOM 8429 C C . CYS A 1 50 ? -3.007 -4.848 4.136 1.00 0.62 50 CYS A C 7
ATOM 8430 O O . CYS A 1 50 ? -3.542 -4.432 5.152 1.00 -0.50 50 CYS A O 7
ATOM 8437 N N . LEU A 1 51 ? -2.592 -4.027 3.150 1.00 -0.46 51 LEU A N 7
ATOM 8438 C CA . LEU A 1 51 ? -2.775 -2.583 3.295 1.00 0.04 51 LEU A CA 7
ATOM 8439 C C . LEU A 1 51 ? -4.241 -2.236 3.243 1.00 0.62 51 LEU A C 7
ATOM 8440 O O . LEU A 1 51 ? -4.691 -1.432 4.041 1.00 -0.50 51 LEU A O 7
ATOM 8456 N N . LYS A 1 52 ? -4.997 -2.844 2.308 1.00 -0.46 52 LYS A N 7
ATOM 8457 C CA . LYS A 1 52 ? -6.443 -2.628 2.267 1.00 0.04 52 LYS A CA 7
ATOM 8458 C C . LYS A 1 52 ? -7.003 -2.755 3.672 1.00 0.62 52 LYS A C 7
ATOM 8459 O O . LYS A 1 52 ? -7.696 -1.860 4.132 1.00 -0.50 52 LYS A O 7
ATOM 8478 N N . SER A 1 53 ? -6.695 -3.868 4.377 1.00 -0.46 53 SER A N 7
ATOM 8479 C CA . SER A 1 53 ? -7.190 -4.043 5.745 1.00 0.04 53 SER A CA 7
ATOM 8480 C C . SER A 1 53 ? -6.565 -3.027 6.682 1.00 0.62 53 SER A C 7
ATOM 8481 O O . SER A 1 53 ? -7.284 -2.474 7.504 1.00 -0.50 53 SER A O 7
ATOM 8489 N N . ALA A 1 54 ? -5.246 -2.747 6.598 1.00 -0.46 54 ALA A N 7
ATOM 8490 C CA . ALA A 1 54 ? -4.656 -1.757 7.509 1.00 0.04 54 ALA A CA 7
ATOM 8491 C C . ALA A 1 54 ? -5.366 -0.426 7.336 1.00 0.62 54 ALA A C 7
ATOM 8492 O O . ALA A 1 54 ? -5.863 0.132 8.303 1.00 -0.50 54 ALA A O 7
ATOM 8499 N N . ALA A 1 55 ? -5.444 0.097 6.094 1.00 -0.46 55 ALA A N 7
ATOM 8500 C CA . ALA A 1 55 ? -6.195 1.330 5.860 1.00 0.04 55 ALA A CA 7
ATOM 8501 C C . ALA A 1 55 ? -7.595 1.199 6.423 1.00 0.62 55 ALA A C 7
ATOM 8502 O O . ALA A 1 55 ? -8.029 2.084 7.145 1.00 -0.50 55 ALA A O 7
ATOM 8509 N N . GLY A 1 56 ? -8.319 0.102 6.113 1.00 -0.46 56 GLY A N 7
ATOM 8510 C CA . GLY A 1 56 ? -9.669 -0.046 6.652 1.00 0.04 56 GLY A CA 7
ATOM 8511 C C . GLY A 1 56 ? -9.701 0.067 8.163 1.00 0.62 56 GLY A C 7
ATOM 8512 O O . GLY A 1 56 ? -10.670 0.583 8.699 1.00 -0.50 56 GLY A O 7
ATOM 8516 N N . ALA A 1 57 ? -8.660 -0.419 8.877 1.00 -0.46 57 ALA A N 7
ATOM 8517 C CA . ALA A 1 57 ? -8.629 -0.271 10.336 1.00 0.04 57 ALA A CA 7
ATOM 8518 C C . ALA A 1 57 ? -8.448 1.169 10.785 1.00 0.62 57 ALA A C 7
ATOM 8519 O O . ALA A 1 57 ? -8.964 1.527 11.834 1.00 -0.50 57 ALA A O 7
ATOM 8526 N N . ILE A 1 58 ? -7.714 2.018 10.033 1.00 -0.46 58 ILE A N 7
ATOM 8527 C CA . ILE A 1 58 ? -7.463 3.390 10.497 1.00 0.04 58 ILE A CA 7
ATOM 8528 C C . ILE A 1 58 ? -8.778 4.159 10.488 1.00 0.62 58 ILE A C 7
ATOM 8529 O O . ILE A 1 58 ? -9.485 4.095 9.494 1.00 -0.50 58 ILE A O 7
ATOM 8545 N N . SER A 1 59 ? -9.142 4.896 11.566 1.00 -0.46 59 SER A N 7
ATOM 8546 C CA . SER A 1 59 ? -10.429 5.601 11.594 1.00 0.04 59 SER A CA 7
ATOM 8547 C C . SER A 1 59 ? -10.470 6.802 10.673 1.00 0.62 59 SER A C 7
ATOM 8548 O O . SER A 1 59 ? -11.379 6.899 9.863 1.00 -0.50 59 SER A O 7
ATOM 8556 N N . GLY A 1 60 ? -9.496 7.740 10.756 1.00 -0.46 60 GLY A N 7
ATOM 8557 C CA . GLY A 1 60 ? -9.508 8.903 9.864 1.00 0.04 60 GLY A CA 7
ATOM 8558 C C . GLY A 1 60 ? -8.805 8.609 8.558 1.00 0.62 60 GLY A C 7
ATOM 8559 O O . GLY A 1 60 ? -8.082 9.458 8.058 1.00 -0.50 60 GLY A O 7
ATOM 8563 N N . ILE A 1 61 ? -9.011 7.409 7.976 1.00 -0.46 61 ILE A N 7
ATOM 8564 C CA . ILE A 1 61 ? -8.352 7.075 6.719 1.00 0.04 61 ILE A CA 7
ATOM 8565 C C . ILE A 1 61 ? -8.933 7.918 5.619 1.00 0.62 61 ILE A C 7
ATOM 8566 O O . ILE A 1 61 ? -10.143 8.086 5.613 1.00 -0.50 61 ILE A O 7
ATOM 8582 N N . ASN A 1 62 ? -8.104 8.457 4.695 1.00 -0.46 62 ASN A N 7
ATOM 8583 C CA . ASN A 1 62 ? -8.642 9.294 3.628 1.00 0.04 62 ASN A CA 7
ATOM 8584 C C . ASN A 1 62 ? -8.518 8.571 2.299 1.00 0.62 62 ASN A C 7
ATOM 8585 O O . ASN A 1 62 ? -7.437 8.110 1.966 1.00 -0.50 62 ASN A O 7
ATOM 8596 N N . LEU A 1 63 ? -9.632 8.447 1.540 1.00 -0.46 63 LEU A N 7
ATOM 8597 C CA . LEU A 1 63 ? -9.629 7.634 0.320 1.00 0.04 63 LEU A CA 7
ATOM 8598 C C . LEU A 1 63 ? -8.663 8.235 -0.679 1.00 0.62 63 LEU A C 7
ATOM 8599 O O . LEU A 1 63 ? -7.830 7.527 -1.228 1.00 -0.50 63 LEU A O 7
ATOM 8615 N N . GLY A 1 64 ? -8.746 9.561 -0.925 1.00 -0.46 64 GLY A N 7
ATOM 8616 C CA . GLY A 1 64 ? -7.850 10.177 -1.902 1.00 0.04 64 GLY A CA 7
ATOM 8617 C C . GLY A 1 64 ? -6.393 9.992 -1.537 1.00 0.62 64 GLY A C 7
ATOM 8618 O O . GLY A 1 64 ? -5.576 9.763 -2.417 1.00 -0.50 64 GLY A O 7
ATOM 8622 N N . LYS A 1 65 ? -6.040 10.104 -0.238 1.00 -0.46 65 LYS A N 7
ATOM 8623 C CA . LYS A 1 65 ? -4.637 9.954 0.156 1.00 0.04 65 LYS A CA 7
ATOM 8624 C C . LYS A 1 65 ? -4.201 8.525 -0.089 1.00 0.62 65 LYS A C 7
ATOM 8625 O O . LYS A 1 65 ? -3.103 8.299 -0.574 1.00 -0.50 65 LYS A O 7
ATOM 8644 N N . ALA A 1 66 ? -5.062 7.532 0.209 1.00 -0.46 66 ALA A N 7
ATOM 8645 C CA . ALA A 1 66 ? -4.722 6.155 -0.142 1.00 0.04 66 ALA A CA 7
ATOM 8646 C C . ALA A 1 66 ? -4.414 5.995 -1.614 1.00 0.62 66 ALA A C 7
ATOM 8647 O O . ALA A 1 66 ? -3.331 5.539 -1.959 1.00 -0.50 66 ALA A O 7
ATOM 8654 N N . ALA A 1 67 ? -5.333 6.392 -2.514 1.00 -0.46 67 ALA A N 7
ATOM 8655 C CA . ALA A 1 67 ? -4.997 6.341 -3.937 1.00 0.04 67 ALA A CA 7
ATOM 8656 C C . ALA A 1 67 ? -3.883 7.308 -4.307 1.00 0.62 67 ALA A C 7
ATOM 8657 O O . ALA A 1 67 ? -3.300 7.140 -5.367 1.00 -0.50 67 ALA A O 7
ATOM 8664 N N . GLY A 1 68 ? -3.541 8.318 -3.474 1.00 -0.46 68 GLY A N 7
ATOM 8665 C CA . GLY A 1 68 ? -2.401 9.187 -3.778 1.00 0.04 68 GLY A CA 7
ATOM 8666 C C . GLY A 1 68 ? -1.059 8.498 -3.653 1.00 0.62 68 GLY A C 7
ATOM 8667 O O . GLY A 1 68 ? -0.117 8.931 -4.298 1.00 -0.50 68 GLY A O 7
ATOM 8671 N N . LEU A 1 69 ? -0.913 7.438 -2.828 1.00 -0.46 69 LEU A N 7
ATOM 8672 C CA . LEU A 1 69 ? 0.393 6.789 -2.680 1.00 0.04 69 LEU A CA 7
ATOM 8673 C C . LEU A 1 69 ? 1.083 6.458 -3.999 1.00 0.62 69 LEU A C 7
ATOM 8674 O O . LEU A 1 69 ? 2.201 6.929 -4.158 1.00 -0.50 69 LEU A O 7
ATOM 8690 N N . PRO A 1 70 ? 0.529 5.687 -4.973 1.00 -0.23 70 PRO A N 7
ATOM 8691 C CA . PRO A 1 70 ? 1.252 5.466 -6.221 1.00 0.04 70 PRO A CA 7
ATOM 8692 C C . PRO A 1 70 ? 1.583 6.745 -6.946 1.00 0.53 70 PRO A C 7
ATOM 8693 O O . PRO A 1 70 ? 2.494 6.720 -7.756 1.00 -0.50 70 PRO A O 7
ATOM 8704 N N . SER A 1 71 ? 0.860 7.857 -6.693 1.00 -0.46 71 SER A N 7
ATOM 8705 C CA . SER A 1 71 ? 1.155 9.102 -7.394 1.00 0.04 71 SER A CA 7
ATOM 8706 C C . SER A 1 71 ? 2.285 9.829 -6.690 1.00 0.62 71 SER A C 7
ATOM 8707 O O . SER A 1 71 ? 3.274 10.169 -7.324 1.00 -0.50 71 SER A O 7
ATOM 8715 N N . THR A 1 72 ? 2.165 10.070 -5.365 1.00 -0.46 72 THR A N 7
ATOM 8716 C CA . THR A 1 72 ? 3.200 10.816 -4.650 1.00 0.04 72 THR A CA 7
ATOM 8717 C C . THR A 1 72 ? 4.480 10.017 -4.580 1.00 0.62 72 THR A C 7
ATOM 8718 O O . THR A 1 72 ? 5.543 10.555 -4.852 1.00 -0.50 72 THR A O 7
ATOM 8729 N N . CYS A 1 73 ? 4.408 8.716 -4.213 1.00 -0.46 73 CYS A N 7
ATOM 8730 C CA . CYS A 1 73 ? 5.583 7.854 -4.318 1.00 0.04 73 CYS A CA 7
ATOM 8731 C C . CYS A 1 73 ? 5.554 7.213 -5.686 1.00 0.62 73 CYS A C 7
ATOM 8732 O O . CYS A 1 73 ? 5.420 6.007 -5.764 1.00 -0.50 73 CYS A O 7
ATOM 8739 N N . GLY A 1 74 ? 5.682 8.014 -6.767 1.00 -0.46 74 GLY A N 7
ATOM 8740 C CA . GLY A 1 74 ? 5.653 7.470 -8.127 1.00 0.04 74 GLY A CA 7
ATOM 8741 C C . GLY A 1 74 ? 6.311 6.115 -8.276 1.00 0.62 74 GLY A C 7
ATOM 8742 O O . GLY A 1 74 ? 7.530 6.078 -8.334 1.00 -0.50 74 GLY A O 7
ATOM 8746 N N . VAL A 1 75 ? 5.539 5.003 -8.342 1.00 -0.46 75 VAL A N 7
ATOM 8747 C CA . VAL A 1 75 ? 6.138 3.684 -8.556 1.00 0.04 75 VAL A CA 7
ATOM 8748 C C . VAL A 1 75 ? 5.266 2.859 -9.483 1.00 0.62 75 VAL A C 7
ATOM 8749 O O . VAL A 1 75 ? 4.080 3.133 -9.579 1.00 -0.50 75 VAL A O 7
ATOM 8762 N N . ASN A 1 76 ? 5.826 1.837 -10.174 1.00 -0.46 76 ASN A N 7
ATOM 8763 C CA . ASN A 1 76 ? 5.026 1.020 -11.092 1.00 0.04 76 ASN A CA 7
ATOM 8764 C C . ASN A 1 76 ? 4.249 -0.032 -10.327 1.00 0.62 76 ASN A C 7
ATOM 8765 O O . ASN A 1 76 ? 4.467 -1.209 -10.572 1.00 -0.50 76 ASN A O 7
ATOM 8776 N N . ILE A 1 77 ? 3.330 0.363 -9.407 1.00 -0.46 77 ILE A N 7
ATOM 8777 C CA . ILE A 1 77 ? 2.521 -0.625 -8.684 1.00 0.04 77 ILE A CA 7
ATOM 8778 C C . ILE A 1 77 ? 1.270 -0.886 -9.493 1.00 0.62 77 ILE A C 7
ATOM 8779 O O . ILE A 1 77 ? 0.527 0.066 -9.683 1.00 -0.50 77 ILE A O 7
ATOM 8795 N N . PRO A 1 78 ? 0.952 -2.107 -9.990 1.00 -0.23 78 PRO A N 7
ATOM 8796 C CA . PRO A 1 78 ? -0.313 -2.295 -10.698 1.00 0.04 78 PRO A CA 7
ATOM 8797 C C . PRO A 1 78 ? -1.456 -2.500 -9.722 1.00 0.53 78 PRO A C 7
ATOM 8798 O O . PRO A 1 78 ? -2.175 -3.481 -9.832 1.00 -0.50 78 PRO A O 7
ATOM 8809 N N . TYR A 1 79 ? -1.649 -1.573 -8.757 1.00 -0.46 79 TYR A N 7
ATOM 8810 C CA . TYR A 1 79 ? -2.772 -1.665 -7.823 1.00 0.04 79 TYR A CA 7
ATOM 8811 C C . TYR A 1 79 ? -2.825 -0.392 -7.008 1.00 0.62 79 TYR A C 7
ATOM 8812 O O . TYR A 1 79 ? -1.775 0.019 -6.542 1.00 -0.50 79 TYR A O 7
ATOM 8830 N N . LYS A 1 80 ? -3.997 0.255 -6.824 1.00 -0.46 80 LYS A N 7
ATOM 8831 C CA . LYS A 1 80 ? -4.037 1.435 -5.964 1.00 0.04 80 LYS A CA 7
ATOM 8832 C C . LYS A 1 80 ? -4.141 0.898 -4.558 1.00 0.62 80 LYS A C 7
ATOM 8833 O O . LYS A 1 80 ? -4.928 -0.005 -4.320 1.00 -0.50 80 LYS A O 7
ATOM 8852 N N . ILE A 1 81 ? -3.347 1.435 -3.611 1.00 -0.46 81 ILE A N 7
ATOM 8853 C CA . ILE A 1 81 ? -3.428 0.947 -2.240 1.00 0.04 81 ILE A CA 7
ATOM 8854 C C . ILE A 1 81 ? -4.682 1.582 -1.699 1.00 0.62 81 ILE A C 7
ATOM 8855 O O . ILE A 1 81 ? -4.601 2.756 -1.383 1.00 -0.50 81 ILE A O 7
ATOM 8871 N N . SER A 1 82 ? -5.836 0.877 -1.601 1.00 -0.46 82 SER A N 7
ATOM 8872 C CA . SER A 1 82 ? -7.030 1.501 -1.030 1.00 0.04 82 SER A CA 7
ATOM 8873 C C . SER A 1 82 ? -7.945 0.462 -0.413 1.00 0.62 82 SER A C 7
ATOM 8874 O O . SER A 1 82 ? -7.972 -0.633 -0.954 1.00 -0.50 82 SER A O 7
ATOM 8882 N N . PRO A 1 83 ? -8.701 0.724 0.688 1.00 -0.23 83 PRO A N 7
ATOM 8883 C CA . PRO A 1 83 ? -9.539 -0.322 1.248 1.00 0.04 83 PRO A CA 7
ATOM 8884 C C . PRO A 1 83 ? -10.684 -0.684 0.335 1.00 0.53 83 PRO A C 7
ATOM 8885 O O . PRO A 1 83 ? -11.279 -1.730 0.536 1.00 -0.50 83 PRO A O 7
ATOM 8896 N N . SER A 1 84 ? -11.018 0.144 -0.679 1.00 -0.46 84 SER A N 7
ATOM 8897 C CA . SER A 1 84 ? -12.118 -0.201 -1.576 1.00 0.04 84 SER A CA 7
ATOM 8898 C C . SER A 1 84 ? -11.744 -1.321 -2.528 1.00 0.62 84 SER A C 7
ATOM 8899 O O . SER A 1 84 ? -12.543 -2.226 -2.716 1.00 -0.50 84 SER A O 7
ATOM 8907 N N . THR A 1 85 ? -10.542 -1.290 -3.150 1.00 -0.46 85 THR A N 7
ATOM 8908 C CA . THR A 1 85 ? -10.208 -2.310 -4.150 1.00 0.04 85 THR A CA 7
ATOM 8909 C C . THR A 1 85 ? -9.931 -3.651 -3.507 1.00 0.62 85 THR A C 7
ATOM 8910 O O . THR A 1 85 ? -9.569 -3.661 -2.340 1.00 -0.50 85 THR A O 7
ATOM 8921 N N . ASP A 1 86 ? -10.078 -4.780 -4.239 1.00 -0.46 86 ASP A N 7
ATOM 8922 C CA . ASP A 1 86 ? -9.712 -6.091 -3.704 1.00 0.04 86 ASP A CA 7
ATOM 8923 C C . ASP A 1 86 ? -8.663 -6.701 -4.607 1.00 0.62 86 ASP A C 7
ATOM 8924 O O . ASP A 1 86 ? -8.685 -6.443 -5.800 1.00 -0.50 86 ASP A O 7
ATOM 8933 N N . CYS A 1 87 ? -7.739 -7.519 -4.052 1.00 -0.46 87 CYS A N 7
ATOM 8934 C CA . CYS A 1 87 ? -6.741 -8.202 -4.874 1.00 0.04 87 CYS A CA 7
ATOM 8935 C C . CYS A 1 87 ? -7.052 -9.683 -4.960 1.00 0.62 87 CYS A C 7
ATOM 8936 O O . CYS A 1 87 ? -6.158 -10.493 -5.144 1.00 -0.50 87 CYS A O 7
ATOM 8943 N N . SER A 1 88 ? -8.337 -10.072 -4.848 1.00 -0.46 88 SER A N 7
ATOM 8944 C CA . SER A 1 88 ? -8.691 -11.481 -4.981 1.00 0.04 88 SER A CA 7
ATOM 8945 C C . SER A 1 88 ? -8.464 -11.897 -6.420 1.00 0.62 88 SER A C 7
ATOM 8946 O O . SER A 1 88 ? -7.871 -12.940 -6.644 1.00 -0.50 88 SER A O 7
ATOM 8954 N N . LYS A 1 89 ? -8.918 -11.082 -7.405 1.00 -0.46 89 LYS A N 7
ATOM 8955 C CA . LYS A 1 89 ? -8.672 -11.378 -8.820 1.00 0.04 89 LYS A CA 7
ATOM 8956 C C . LYS A 1 89 ? -7.789 -10.271 -9.352 1.00 0.62 89 LYS A C 7
ATOM 8957 O O . LYS A 1 89 ? -8.178 -9.535 -10.246 1.00 -0.50 89 LYS A O 7
ATOM 8976 N N . VAL A 1 90 ? -6.572 -10.130 -8.786 1.00 -0.46 90 VAL A N 7
ATOM 8977 C CA . VAL A 1 90 ? -5.699 -9.037 -9.215 1.00 0.04 90 VAL A CA 7
ATOM 8978 C C . VAL A 1 90 ? -5.342 -9.184 -10.685 1.00 0.62 90 VAL A C 7
ATOM 8979 O O . VAL A 1 90 ? -5.328 -10.307 -11.165 1.00 -0.50 90 VAL A O 7
ATOM 8992 N N . GLN A 1 91 ? -5.051 -8.078 -11.413 1.00 -0.46 91 GLN A N 7
ATOM 8993 C CA . GLN A 1 91 ? -4.666 -8.188 -12.823 1.00 0.04 91 GLN A CA 7
ATOM 8994 C C . GLN A 1 91 ? -3.180 -8.444 -12.881 1.00 0.52 91 GLN A C 7
ATOM 8995 O O . GLN A 1 91 ? -2.745 -9.610 -12.670 1.00 -0.71 91 GLN A O 7
ATOM 9010 N N . ALA A 1 1 ? 8.282 -15.310 2.222 1.00 -0.26 1 ALA A N 8
ATOM 9011 C CA . ALA A 1 1 ? 6.844 -15.068 1.952 1.00 0.04 1 ALA A CA 8
ATOM 9012 C C . ALA A 1 1 ? 6.458 -13.679 2.425 1.00 0.62 1 ALA A C 8
ATOM 9013 O O . ALA A 1 1 ? 7.063 -13.218 3.381 1.00 -0.50 1 ALA A O 8
ATOM 9022 N N . ILE A 1 2 ? 5.478 -12.997 1.783 1.00 -0.46 2 ILE A N 8
ATOM 9023 C CA . ILE A 1 2 ? 5.080 -11.660 2.245 1.00 0.04 2 ILE A CA 8
ATOM 9024 C C . ILE A 1 2 ? 4.088 -11.808 3.373 1.00 0.62 2 ILE A C 8
ATOM 9025 O O . ILE A 1 2 ? 3.355 -12.784 3.377 1.00 -0.50 2 ILE A O 8
ATOM 9041 N N . THR A 1 3 ? 4.041 -10.842 4.319 1.00 -0.46 3 THR A N 8
ATOM 9042 C CA . THR A 1 3 ? 3.026 -10.857 5.369 1.00 0.04 3 THR A CA 8
ATOM 9043 C C . THR A 1 3 ? 2.624 -9.430 5.685 1.00 0.62 3 THR A C 8
ATOM 9044 O O . THR A 1 3 ? 3.380 -8.516 5.394 1.00 -0.50 3 THR A O 8
ATOM 9055 N N . CYS A 1 4 ? 1.429 -9.210 6.282 1.00 -0.46 4 CYS A N 8
ATOM 9056 C CA . CYS A 1 4 ? 0.995 -7.837 6.524 1.00 0.04 4 CYS A CA 8
ATOM 9057 C C . CYS A 1 4 ? 1.958 -7.088 7.425 1.00 0.62 4 CYS A C 8
ATOM 9058 O O . CYS A 1 4 ? 2.148 -5.901 7.210 1.00 -0.50 4 CYS A O 8
ATOM 9065 N N . GLY A 1 5 ? 2.599 -7.732 8.426 1.00 -0.46 5 GLY A N 8
ATOM 9066 C CA . GLY A 1 5 ? 3.567 -6.999 9.246 1.00 0.04 5 GLY A CA 8
ATOM 9067 C C . GLY A 1 5 ? 4.653 -6.351 8.408 1.00 0.62 5 GLY A C 8
ATOM 9068 O O . GLY A 1 5 ? 5.003 -5.206 8.658 1.00 -0.50 5 GLY A O 8
ATOM 9072 N N . GLN A 1 6 ? 5.202 -7.074 7.402 1.00 -0.46 6 GLN A N 8
ATOM 9073 C CA . GLN A 1 6 ? 6.231 -6.478 6.545 1.00 0.04 6 GLN A CA 8
ATOM 9074 C C . GLN A 1 6 ? 5.676 -5.240 5.872 1.00 0.62 6 GLN A C 8
ATOM 9075 O O . GLN A 1 6 ? 6.388 -4.263 5.693 1.00 -0.50 6 GLN A O 8
ATOM 9089 N N . VAL A 1 7 ? 4.379 -5.288 5.502 1.00 -0.46 7 VAL A N 8
ATOM 9090 C CA . VAL A 1 7 ? 3.754 -4.158 4.836 1.00 0.04 7 VAL A CA 8
ATOM 9091 C C . VAL A 1 7 ? 3.531 -3.035 5.829 1.00 0.62 7 VAL A C 8
ATOM 9092 O O . VAL A 1 7 ? 4.104 -1.966 5.677 1.00 -0.50 7 VAL A O 8
ATOM 9105 N N . THR A 1 8 ? 2.685 -3.257 6.858 1.00 -0.46 8 THR A N 8
ATOM 9106 C CA . THR A 1 8 ? 2.346 -2.187 7.792 1.00 0.04 8 THR A CA 8
ATOM 9107 C C . THR A 1 8 ? 3.588 -1.449 8.247 1.00 0.62 8 THR A C 8
ATOM 9108 O O . THR A 1 8 ? 3.611 -0.227 8.215 1.00 -0.50 8 THR A O 8
ATOM 9119 N N . SER A 1 9 ? 4.643 -2.187 8.668 1.00 -0.46 9 SER A N 8
ATOM 9120 C CA . SER A 1 9 ? 5.860 -1.525 9.142 1.00 0.04 9 SER A CA 8
ATOM 9121 C C . SER A 1 9 ? 6.426 -0.560 8.114 1.00 0.62 9 SER A C 8
ATOM 9122 O O . SER A 1 9 ? 6.591 0.607 8.441 1.00 -0.50 9 SER A O 8
ATOM 9130 N N . ASN A 1 10 ? 6.725 -0.975 6.861 1.00 -0.46 10 ASN A N 8
ATOM 9131 C CA . ASN A 1 10 ? 7.247 -0.005 5.891 1.00 0.04 10 ASN A CA 8
ATOM 9132 C C . ASN A 1 10 ? 6.225 1.075 5.597 1.00 0.62 10 ASN A C 8
ATOM 9133 O O . ASN A 1 10 ? 6.609 2.213 5.370 1.00 -0.50 10 ASN A O 8
ATOM 9144 N N . LEU A 1 11 ? 4.914 0.747 5.588 1.00 -0.46 11 LEU A N 8
ATOM 9145 C CA . LEU A 1 11 ? 3.896 1.773 5.358 1.00 0.04 11 LEU A CA 8
ATOM 9146 C C . LEU A 1 11 ? 3.690 2.649 6.585 1.00 0.62 11 LEU A C 8
ATOM 9147 O O . LEU A 1 11 ? 2.878 3.554 6.485 1.00 -0.50 11 LEU A O 8
ATOM 9163 N N . ALA A 1 12 ? 4.374 2.476 7.743 1.00 -0.46 12 ALA A N 8
ATOM 9164 C CA . ALA A 1 12 ? 4.033 3.283 8.918 1.00 0.04 12 ALA A CA 8
ATOM 9165 C C . ALA A 1 12 ? 3.996 4.773 8.639 1.00 0.62 12 ALA A C 8
ATOM 9166 O O . ALA A 1 12 ? 2.986 5.383 8.957 1.00 -0.50 12 ALA A O 8
ATOM 9173 N N . PRO A 1 13 ? 5.024 5.448 8.050 1.00 -0.23 13 PRO A N 8
ATOM 9174 C CA . PRO A 1 13 ? 4.890 6.881 7.822 1.00 0.04 13 PRO A CA 8
ATOM 9175 C C . PRO A 1 13 ? 3.803 7.161 6.803 1.00 0.53 13 PRO A C 8
ATOM 9176 O O . PRO A 1 13 ? 3.192 8.216 6.844 1.00 -0.50 13 PRO A O 8
ATOM 9187 N N . CYS A 1 14 ? 3.533 6.217 5.869 1.00 -0.46 14 CYS A N 8
ATOM 9188 C CA . CYS A 1 14 ? 2.463 6.421 4.903 1.00 0.04 14 CYS A CA 8
ATOM 9189 C C . CYS A 1 14 ? 1.147 6.455 5.642 1.00 0.62 14 CYS A C 8
ATOM 9190 O O . CYS A 1 14 ? 0.379 7.386 5.469 1.00 -0.50 14 CYS A O 8
ATOM 9197 N N . LEU A 1 15 ? 0.874 5.451 6.494 1.00 -0.46 15 LEU A N 8
ATOM 9198 C CA . LEU A 1 15 ? -0.351 5.479 7.288 1.00 0.04 15 LEU A CA 8
ATOM 9199 C C . LEU A 1 15 ? -0.523 6.830 7.957 1.00 0.62 15 LEU A C 8
ATOM 9200 O O . LEU A 1 15 ? -1.623 7.363 7.975 1.00 -0.50 15 LEU A O 8
ATOM 9216 N N . ALA A 1 16 ? 0.559 7.415 8.509 1.00 -0.46 16 ALA A N 8
ATOM 9217 C CA . ALA A 1 16 ? 0.428 8.738 9.115 1.00 0.04 16 ALA A CA 8
ATOM 9218 C C . ALA A 1 16 ? 0.214 9.814 8.057 1.00 0.62 16 ALA A C 8
ATOM 9219 O O . ALA A 1 16 ? -0.552 10.735 8.298 1.00 -0.50 16 ALA A O 8
ATOM 9226 N N . TYR A 1 17 ? 0.852 9.716 6.866 1.00 -0.46 17 TYR A N 8
ATOM 9227 C CA . TYR A 1 17 ? 0.535 10.639 5.767 1.00 0.04 17 TYR A CA 8
ATOM 9228 C C . TYR A 1 17 ? -0.930 10.562 5.404 1.00 0.62 17 TYR A C 8
ATOM 9229 O O . TYR A 1 17 ? -1.522 11.584 5.090 1.00 -0.50 17 TYR A O 8
ATOM 9247 N N . LEU A 1 18 ? -1.542 9.358 5.449 1.00 -0.46 18 LEU A N 8
ATOM 9248 C CA . LEU A 1 18 ? -2.967 9.255 5.150 1.00 0.04 18 LEU A CA 8
ATOM 9249 C C . LEU A 1 18 ? -3.786 10.074 6.125 1.00 0.62 18 LEU A C 8
ATOM 9250 O O . LEU A 1 18 ? -4.770 10.673 5.717 1.00 -0.50 18 LEU A O 8
ATOM 9266 N N . ARG A 1 19 ? -3.378 10.136 7.411 1.00 -0.46 19 ARG A N 8
ATOM 9267 C CA . ARG A 1 19 ? -4.065 11.020 8.352 1.00 0.04 19 ARG A CA 8
ATOM 9268 C C . ARG A 1 19 ? -3.808 12.495 8.088 1.00 0.62 19 ARG A C 8
ATOM 9269 O O . ARG A 1 19 ? -4.305 13.294 8.867 1.00 -0.50 19 ARG A O 8
ATOM 9290 N N . ASN A 1 20 ? -3.048 12.925 7.050 1.00 -0.46 20 ASN A N 8
ATOM 9291 C CA . ASN A 1 20 ? -2.638 14.328 6.977 1.00 0.04 20 ASN A CA 8
ATOM 9292 C C . ASN A 1 20 ? -2.062 14.753 8.316 1.00 0.62 20 ASN A C 8
ATOM 9293 O O . ASN A 1 20 ? -2.336 15.858 8.758 1.00 -0.50 20 ASN A O 8
ATOM 9304 N N . THR A 1 21 ? -1.256 13.868 8.958 1.00 -0.46 21 THR A N 8
ATOM 9305 C CA . THR A 1 21 ? -0.671 14.175 10.268 1.00 0.04 21 THR A CA 8
ATOM 9306 C C . THR A 1 21 ? 0.831 13.980 10.233 1.00 0.62 21 THR A C 8
ATOM 9307 O O . THR A 1 21 ? 1.541 14.946 10.468 1.00 -0.50 21 THR A O 8
ATOM 9318 N N . GLY A 1 22 ? 1.353 12.762 9.944 1.00 -0.46 22 GLY A N 8
ATOM 9319 C CA . GLY A 1 22 ? 2.807 12.570 9.907 1.00 0.04 22 GLY A CA 8
ATOM 9320 C C . GLY A 1 22 ? 3.322 12.675 8.490 1.00 0.62 22 GLY A C 8
ATOM 9321 O O . GLY A 1 22 ? 2.601 12.239 7.607 1.00 -0.50 22 GLY A O 8
ATOM 9325 N N . PRO A 1 23 ? 4.535 13.209 8.189 1.00 -0.23 23 PRO A N 8
ATOM 9326 C CA . PRO A 1 23 ? 4.959 13.311 6.798 1.00 0.04 23 PRO A CA 8
ATOM 9327 C C . PRO A 1 23 ? 5.436 11.980 6.251 1.00 0.53 23 PRO A C 8
ATOM 9328 O O . PRO A 1 23 ? 5.710 11.086 7.036 1.00 -0.50 23 PRO A O 8
ATOM 9339 N N . LEU A 1 24 ? 5.548 11.821 4.907 1.00 -0.46 24 LEU A N 8
ATOM 9340 C CA . LEU A 1 24 ? 6.051 10.559 4.355 1.00 0.04 24 LEU A CA 8
ATOM 9341 C C . LEU A 1 24 ? 7.507 10.361 4.716 1.00 0.62 24 LEU A C 8
ATOM 9342 O O . LEU A 1 24 ? 7.893 9.248 5.039 1.00 -0.50 24 LEU A O 8
ATOM 9358 N N . GLY A 1 25 ? 8.343 11.420 4.638 1.00 -0.46 25 GLY A N 8
ATOM 9359 C CA . GLY A 1 25 ? 9.766 11.237 4.917 1.00 0.04 25 GLY A CA 8
ATOM 9360 C C . GLY A 1 25 ? 10.353 10.282 3.899 1.00 0.62 25 GLY A C 8
ATOM 9361 O O . GLY A 1 25 ? 10.568 10.709 2.775 1.00 -0.50 25 GLY A O 8
ATOM 9365 N N . ARG A 1 26 ? 10.604 8.998 4.260 1.00 -0.46 26 ARG A N 8
ATOM 9366 C CA . ARG A 1 26 ? 11.144 8.034 3.299 1.00 0.04 26 ARG A CA 8
ATOM 9367 C C . ARG A 1 26 ? 10.207 6.851 3.186 1.00 0.62 26 ARG A C 8
ATOM 9368 O O . ARG A 1 26 ? 10.656 5.739 2.950 1.00 -0.50 26 ARG A O 8
ATOM 9389 N N . CYS A 1 27 ? 8.879 7.067 3.328 1.00 -0.46 27 CYS A N 8
ATOM 9390 C CA . CYS A 1 27 ? 7.964 5.945 3.170 1.00 0.04 27 CYS A CA 8
ATOM 9391 C C . CYS A 1 27 ? 8.084 5.434 1.753 1.00 0.62 27 CYS A C 8
ATOM 9392 O O . CYS A 1 27 ? 8.174 4.232 1.576 1.00 -0.50 27 CYS A O 8
ATOM 9399 N N . CYS A 1 28 ? 8.070 6.333 0.738 1.00 -0.46 28 CYS A N 8
ATOM 9400 C CA . CYS A 1 28 ? 8.096 5.871 -0.647 1.00 0.04 28 CYS A CA 8
ATOM 9401 C C . CYS A 1 28 ? 9.188 4.841 -0.862 1.00 0.62 28 CYS A C 8
ATOM 9402 O O . CYS A 1 28 ? 8.925 3.846 -1.519 1.00 -0.50 28 CYS A O 8
ATOM 9409 N N . GLY A 1 29 ? 10.406 5.043 -0.311 1.00 -0.46 29 GLY A N 8
ATOM 9410 C CA . GLY A 1 29 ? 11.435 4.015 -0.448 1.00 0.04 29 GLY A CA 8
ATOM 9411 C C . GLY A 1 29 ? 10.970 2.717 0.177 1.00 0.62 29 GLY A C 8
ATOM 9412 O O . GLY A 1 29 ? 11.087 1.675 -0.449 1.00 -0.50 29 GLY A O 8
ATOM 9416 N N . GLY A 1 30 ? 10.437 2.751 1.420 1.00 -0.46 30 GLY A N 8
ATOM 9417 C CA . GLY A 1 30 ? 9.953 1.518 2.040 1.00 0.04 30 GLY A CA 8
ATOM 9418 C C . GLY A 1 30 ? 8.800 0.902 1.270 1.00 0.62 30 GLY A C 8
ATOM 9419 O O . GLY A 1 30 ? 8.716 -0.315 1.199 1.00 -0.50 30 GLY A O 8
ATOM 9423 N N . VAL A 1 31 ? 7.886 1.713 0.685 1.00 -0.46 31 VAL A N 8
ATOM 9424 C CA . VAL A 1 31 ? 6.817 1.138 -0.131 1.00 0.04 31 VAL A CA 8
ATOM 9425 C C . VAL A 1 31 ? 7.510 0.454 -1.290 1.00 0.62 31 VAL A C 8
ATOM 9426 O O . VAL A 1 31 ? 7.316 -0.731 -1.508 1.00 -0.50 31 VAL A O 8
ATOM 9439 N N . LYS A 1 32 ? 8.349 1.210 -2.027 1.00 -0.46 32 LYS A N 8
ATOM 9440 C CA . LYS A 1 32 ? 9.043 0.662 -3.190 1.00 0.04 32 LYS A CA 8
ATOM 9441 C C . LYS A 1 32 ? 9.800 -0.607 -2.857 1.00 0.62 32 LYS A C 8
ATOM 9442 O O . LYS A 1 32 ? 9.748 -1.547 -3.636 1.00 -0.50 32 LYS A O 8
ATOM 9461 N N . ALA A 1 33 ? 10.502 -0.658 -1.702 1.00 -0.46 33 ALA A N 8
ATOM 9462 C CA . ALA A 1 33 ? 11.205 -1.885 -1.329 1.00 0.04 33 ALA A CA 8
ATOM 9463 C C . ALA A 1 33 ? 10.266 -3.069 -1.429 1.00 0.62 33 ALA A C 8
ATOM 9464 O O . ALA A 1 33 ? 10.638 -4.092 -1.981 1.00 -0.50 33 ALA A O 8
ATOM 9471 N N . LEU A 1 34 ? 9.027 -2.934 -0.903 1.00 -0.46 34 LEU A N 8
ATOM 9472 C CA . LEU A 1 34 ? 8.077 -4.040 -0.991 1.00 0.04 34 LEU A CA 8
ATOM 9473 C C . LEU A 1 34 ? 7.609 -4.240 -2.415 1.00 0.62 34 LEU A C 8
ATOM 9474 O O . LEU A 1 34 ? 7.450 -5.380 -2.815 1.00 -0.50 34 LEU A O 8
ATOM 9490 N N . VAL A 1 35 ? 7.371 -3.172 -3.206 1.00 -0.46 35 VAL A N 8
ATOM 9491 C CA . VAL A 1 35 ? 6.824 -3.364 -4.557 1.00 0.04 35 VAL A CA 8
ATOM 9492 C C . VAL A 1 35 ? 7.686 -4.355 -5.307 1.00 0.62 35 VAL A C 8
ATOM 9493 O O . VAL A 1 35 ? 7.145 -5.234 -5.960 1.00 -0.50 35 VAL A O 8
ATOM 9506 N N . ASN A 1 36 ? 9.029 -4.243 -5.201 1.00 -0.46 36 ASN A N 8
ATOM 9507 C CA . ASN A 1 36 ? 9.895 -5.223 -5.855 1.00 0.04 36 ASN A CA 8
ATOM 9508 C C . ASN A 1 36 ? 9.466 -6.646 -5.540 1.00 0.62 36 ASN A C 8
ATOM 9509 O O . ASN A 1 36 ? 9.339 -7.444 -6.456 1.00 -0.50 36 ASN A O 8
ATOM 9520 N N . SER A 1 37 ? 9.247 -6.984 -4.249 1.00 -0.46 37 SER A N 8
ATOM 9521 C CA . SER A 1 37 ? 8.884 -8.354 -3.887 1.00 0.04 37 SER A CA 8
ATOM 9522 C C . SER A 1 37 ? 7.400 -8.557 -4.109 1.00 0.62 37 SER A C 8
ATOM 9523 O O . SER A 1 37 ? 7.034 -9.510 -4.779 1.00 -0.50 37 SER A O 8
ATOM 9531 N N . ALA A 1 38 ? 6.521 -7.652 -3.624 1.00 -0.46 38 ALA A N 8
ATOM 9532 C CA . ALA A 1 38 ? 5.107 -7.651 -4.012 1.00 0.04 38 ALA A CA 8
ATOM 9533 C C . ALA A 1 38 ? 4.822 -7.408 -5.486 1.00 0.62 38 ALA A C 8
ATOM 9534 O O . ALA A 1 38 ? 3.919 -6.644 -5.783 1.00 -0.50 38 ALA A O 8
ATOM 9541 N N . ARG A 1 39 ? 5.526 -8.068 -6.441 1.00 -0.46 39 ARG A N 8
ATOM 9542 C CA . ARG A 1 39 ? 5.113 -8.082 -7.845 1.00 0.04 39 ARG A CA 8
ATOM 9543 C C . ARG A 1 39 ? 5.253 -9.464 -8.472 1.00 0.62 39 ARG A C 8
ATOM 9544 O O . ARG A 1 39 ? 5.264 -9.536 -9.692 1.00 -0.50 39 ARG A O 8
ATOM 9565 N N . THR A 1 40 ? 5.329 -10.569 -7.688 1.00 -0.46 40 THR A N 8
ATOM 9566 C CA . THR A 1 40 ? 5.600 -11.902 -8.235 1.00 0.04 40 THR A CA 8
ATOM 9567 C C . THR A 1 40 ? 4.334 -12.733 -8.212 1.00 0.62 40 THR A C 8
ATOM 9568 O O . THR A 1 40 ? 4.340 -13.839 -7.697 1.00 -0.50 40 THR A O 8
ATOM 9579 N N . THR A 1 41 ? 3.212 -12.215 -8.762 1.00 -0.46 41 THR A N 8
ATOM 9580 C CA . THR A 1 41 ? 1.947 -12.969 -8.792 1.00 0.04 41 THR A CA 8
ATOM 9581 C C . THR A 1 41 ? 1.316 -13.136 -7.418 1.00 0.62 41 THR A C 8
ATOM 9582 O O . THR A 1 41 ? 0.252 -12.586 -7.170 1.00 -0.50 41 THR A O 8
ATOM 9593 N N . GLU A 1 42 ? 1.950 -13.918 -6.512 1.00 -0.46 42 GLU A N 8
ATOM 9594 C CA . GLU A 1 42 ? 1.394 -14.174 -5.180 1.00 0.04 42 GLU A CA 8
ATOM 9595 C C . GLU A 1 42 ? 1.666 -12.973 -4.300 1.00 0.62 42 GLU A C 8
ATOM 9596 O O . GLU A 1 42 ? 0.741 -12.358 -3.789 1.00 -0.50 42 GLU A O 8
ATOM 9608 N N . ASP A 1 43 ? 2.962 -12.641 -4.125 1.00 -0.46 43 ASP A N 8
ATOM 9609 C CA . ASP A 1 43 ? 3.379 -11.573 -3.211 1.00 0.04 43 ASP A CA 8
ATOM 9610 C C . ASP A 1 43 ? 2.513 -10.333 -3.419 1.00 0.62 43 ASP A C 8
ATOM 9611 O O . ASP A 1 43 ? 1.994 -9.765 -2.470 1.00 -0.50 43 ASP A O 8
ATOM 9620 N N . ARG A 1 44 ? 2.326 -9.923 -4.694 1.00 -0.46 44 ARG A N 8
ATOM 9621 C CA . ARG A 1 44 ? 1.383 -8.847 -5.042 1.00 0.04 44 ARG A CA 8
ATOM 9622 C C . ARG A 1 44 ? 0.033 -8.943 -4.355 1.00 0.62 44 ARG A C 8
ATOM 9623 O O . ARG A 1 44 ? -0.437 -7.962 -3.794 1.00 -0.50 44 ARG A O 8
ATOM 9644 N N . GLN A 1 45 ? -0.631 -10.117 -4.431 1.00 -0.46 45 GLN A N 8
ATOM 9645 C CA . GLN A 1 45 ? -1.978 -10.250 -3.868 1.00 0.04 45 GLN A CA 8
ATOM 9646 C C . GLN A 1 45 ? -1.915 -10.116 -2.366 1.00 0.62 45 GLN A C 8
ATOM 9647 O O . GLN A 1 45 ? -2.816 -9.541 -1.772 1.00 -0.50 45 GLN A O 8
ATOM 9661 N N . ILE A 1 46 ? -0.840 -10.638 -1.732 1.00 -0.46 46 ILE A N 8
ATOM 9662 C CA . ILE A 1 46 ? -0.711 -10.490 -0.284 1.00 0.04 46 ILE A CA 8
ATOM 9663 C C . ILE A 1 46 ? -0.640 -9.002 0.021 1.00 0.62 46 ILE A C 8
ATOM 9664 O O . ILE A 1 46 ? -1.395 -8.533 0.863 1.00 -0.50 46 ILE A O 8
ATOM 9680 N N . ALA A 1 47 ? 0.263 -8.233 -0.642 1.00 -0.46 47 ALA A N 8
ATOM 9681 C CA . ALA A 1 47 ? 0.336 -6.798 -0.367 1.00 0.04 47 ALA A CA 8
ATOM 9682 C C . ALA A 1 47 ? -1.015 -6.155 -0.560 1.00 0.62 47 ALA A C 8
ATOM 9683 O O . ALA A 1 47 ? -1.482 -5.489 0.348 1.00 -0.50 47 ALA A O 8
ATOM 9690 N N . CYS A 1 48 ? -1.680 -6.342 -1.721 1.00 -0.46 48 CYS A N 8
ATOM 9691 C CA . CYS A 1 48 ? -3.007 -5.756 -1.877 1.00 0.04 48 CYS A CA 8
ATOM 9692 C C . CYS A 1 48 ? -3.897 -6.113 -0.709 1.00 0.62 48 CYS A C 8
ATOM 9693 O O . CYS A 1 48 ? -4.535 -5.232 -0.157 1.00 -0.50 48 CYS A O 8
ATOM 9700 N N . THR A 1 49 ? -3.972 -7.410 -0.340 1.00 -0.46 49 THR A N 8
ATOM 9701 C CA . THR A 1 49 ? -4.927 -7.809 0.691 1.00 0.04 49 THR A CA 8
ATOM 9702 C C . THR A 1 49 ? -4.578 -7.067 1.964 1.00 0.62 49 THR A C 8
ATOM 9703 O O . THR A 1 49 ? -5.438 -6.460 2.583 1.00 -0.50 49 THR A O 8
ATOM 9714 N N . CYS A 1 50 ? -3.287 -7.110 2.361 1.00 -0.46 50 CYS A N 8
ATOM 9715 C CA . CYS A 1 50 ? -2.868 -6.409 3.570 1.00 0.04 50 CYS A CA 8
ATOM 9716 C C . CYS A 1 50 ? -3.122 -4.917 3.477 1.00 0.62 50 CYS A C 8
ATOM 9717 O O . CYS A 1 50 ? -3.652 -4.352 4.422 1.00 -0.50 50 CYS A O 8
ATOM 9724 N N . LEU A 1 51 ? -2.733 -4.263 2.359 1.00 -0.46 51 LEU A N 8
ATOM 9725 C CA . LEU A 1 51 ? -2.892 -2.812 2.257 1.00 0.04 51 LEU A CA 8
ATOM 9726 C C . LEU A 1 51 ? -4.356 -2.452 2.304 1.00 0.62 51 LEU A C 8
ATOM 9727 O O . LEU A 1 51 ? -4.733 -1.551 3.035 1.00 -0.50 51 LEU A O 8
ATOM 9743 N N . LYS A 1 52 ? -5.192 -3.171 1.532 1.00 -0.46 52 LYS A N 8
ATOM 9744 C CA . LYS A 1 52 ? -6.630 -2.932 1.588 1.00 0.04 52 LYS A CA 8
ATOM 9745 C C . LYS A 1 52 ? -7.087 -2.855 3.034 1.00 0.62 52 LYS A C 8
ATOM 9746 O O . LYS A 1 52 ? -7.752 -1.897 3.397 1.00 -0.50 52 LYS A O 8
ATOM 9765 N N . SER A 1 53 ? -6.733 -3.851 3.881 1.00 -0.46 53 SER A N 8
ATOM 9766 C CA . SER A 1 53 ? -7.141 -3.796 5.286 1.00 0.04 53 SER A CA 8
ATOM 9767 C C . SER A 1 53 ? -6.394 -2.713 6.049 1.00 0.62 53 SER A C 8
ATOM 9768 O O . SER A 1 53 ? -7.004 -2.086 6.901 1.00 -0.50 53 SER A O 8
ATOM 9776 N N . ALA A 1 54 ? -5.088 -2.462 5.789 1.00 -0.46 54 ALA A N 8
ATOM 9777 C CA . ALA A 1 54 ? -4.368 -1.451 6.568 1.00 0.04 54 ALA A CA 8
ATOM 9778 C C . ALA A 1 54 ? -4.980 -0.081 6.331 1.00 0.62 54 ALA A C 8
ATOM 9779 O O . ALA A 1 54 ? -5.244 0.637 7.283 1.00 -0.50 54 ALA A O 8
ATOM 9786 N N . ALA A 1 55 ? -5.232 0.302 5.055 1.00 -0.46 55 ALA A N 8
ATOM 9787 C CA . ALA A 1 55 ? -5.897 1.578 4.784 1.00 0.04 55 ALA A CA 8
ATOM 9788 C C . ALA A 1 55 ? -7.311 1.488 5.323 1.00 0.62 55 ALA A C 8
ATOM 9789 O O . ALA A 1 55 ? -7.726 2.384 6.042 1.00 -0.50 55 ALA A O 8
ATOM 9796 N N . GLY A 1 56 ? -8.078 0.416 5.015 1.00 -0.46 56 GLY A N 8
ATOM 9797 C CA . GLY A 1 56 ? -9.424 0.286 5.576 1.00 0.04 56 GLY A CA 8
ATOM 9798 C C . GLY A 1 56 ? -9.371 0.059 7.075 1.00 0.62 56 GLY A C 8
ATOM 9799 O O . GLY A 1 56 ? -9.614 -1.054 7.513 1.00 -0.50 56 GLY A O 8
ATOM 9803 N N . ALA A 1 57 ? -9.056 1.112 7.867 1.00 -0.46 57 ALA A N 8
ATOM 9804 C CA . ALA A 1 57 ? -8.914 0.971 9.323 1.00 0.04 57 ALA A CA 8
ATOM 9805 C C . ALA A 1 57 ? -8.659 2.334 9.947 1.00 0.62 57 ALA A C 8
ATOM 9806 O O . ALA A 1 57 ? -9.360 2.741 10.862 1.00 -0.50 57 ALA A O 8
ATOM 9813 N N . ILE A 1 58 ? -7.643 3.061 9.420 1.00 -0.46 58 ILE A N 8
ATOM 9814 C CA . ILE A 1 58 ? -7.351 4.429 9.857 1.00 0.04 58 ILE A CA 8
ATOM 9815 C C . ILE A 1 58 ? -8.639 5.222 10.010 1.00 0.62 58 ILE A C 8
ATOM 9816 O O . ILE A 1 58 ? -9.463 5.150 9.113 1.00 -0.50 58 ILE A O 8
ATOM 9832 N N . SER A 1 59 ? -8.847 5.990 11.110 1.00 -0.46 59 SER A N 8
ATOM 9833 C CA . SER A 1 59 ? -10.090 6.755 11.253 1.00 0.04 59 SER A CA 8
ATOM 9834 C C . SER A 1 59 ? -10.054 8.026 10.431 1.00 0.62 59 SER A C 8
ATOM 9835 O O . SER A 1 59 ? -10.960 8.240 9.640 1.00 -0.50 59 SER A O 8
ATOM 9843 N N . GLY A 1 60 ? -9.019 8.892 10.569 1.00 -0.46 60 GLY A N 8
ATOM 9844 C CA . GLY A 1 60 ? -8.965 10.123 9.769 1.00 0.04 60 GLY A CA 8
ATOM 9845 C C . GLY A 1 60 ? -8.385 9.896 8.388 1.00 0.62 60 GLY A C 8
ATOM 9846 O O . GLY A 1 60 ? -7.578 10.699 7.952 1.00 -0.50 60 GLY A O 8
ATOM 9850 N N . ILE A 1 61 ? -8.786 8.821 7.673 1.00 -0.46 61 ILE A N 8
ATOM 9851 C CA . ILE A 1 61 ? -8.229 8.536 6.347 1.00 0.04 61 ILE A CA 8
ATOM 9852 C C . ILE A 1 61 ? -8.837 9.449 5.305 1.00 0.62 61 ILE A C 8
ATOM 9853 O O . ILE A 1 61 ? -10.042 9.630 5.354 1.00 -0.50 61 ILE A O 8
ATOM 9869 N N . ASN A 1 62 ? -8.052 10.017 4.353 1.00 -0.46 62 ASN A N 8
ATOM 9870 C CA . ASN A 1 62 ? -8.641 10.740 3.224 1.00 0.04 62 ASN A CA 8
ATOM 9871 C C . ASN A 1 62 ? -8.538 9.836 2.012 1.00 0.62 62 ASN A C 8
ATOM 9872 O O . ASN A 1 62 ? -7.425 9.485 1.649 1.00 -0.50 62 ASN A O 8
ATOM 9883 N N . LEU A 1 63 ? -9.659 9.450 1.360 1.00 -0.46 63 LEU A N 8
ATOM 9884 C CA . LEU A 1 63 ? -9.554 8.558 0.206 1.00 0.04 63 LEU A CA 8
ATOM 9885 C C . LEU A 1 63 ? -8.665 9.183 -0.852 1.00 0.62 63 LEU A C 8
ATOM 9886 O O . LEU A 1 63 ? -7.820 8.483 -1.387 1.00 -0.50 63 LEU A O 8
ATOM 9902 N N . GLY A 1 64 ? -8.821 10.489 -1.174 1.00 -0.46 64 GLY A N 8
ATOM 9903 C CA . GLY A 1 64 ? -7.958 11.085 -2.193 1.00 0.04 64 GLY A CA 8
ATOM 9904 C C . GLY A 1 64 ? -6.494 10.872 -1.877 1.00 0.62 64 GLY A C 8
ATOM 9905 O O . GLY A 1 64 ? -5.724 10.594 -2.784 1.00 -0.50 64 GLY A O 8
ATOM 9909 N N . LYS A 1 65 ? -6.083 11.003 -0.595 1.00 -0.46 65 LYS A N 8
ATOM 9910 C CA . LYS A 1 65 ? -4.676 10.796 -0.257 1.00 0.04 65 LYS A CA 8
ATOM 9911 C C . LYS A 1 65 ? -4.348 9.323 -0.349 1.00 0.62 65 LYS A C 8
ATOM 9912 O O . LYS A 1 65 ? -3.288 8.994 -0.857 1.00 -0.50 65 LYS A O 8
ATOM 9931 N N . ALA A 1 66 ? -5.242 8.416 0.112 1.00 -0.46 66 ALA A N 8
ATOM 9932 C CA . ALA A 1 66 ? -4.982 6.986 -0.074 1.00 0.04 66 ALA A CA 8
ATOM 9933 C C . ALA A 1 66 ? -4.807 6.676 -1.546 1.00 0.62 66 ALA A C 8
ATOM 9934 O O . ALA A 1 66 ? -3.833 6.029 -1.897 1.00 -0.50 66 ALA A O 8
ATOM 9941 N N . ALA A 1 67 ? -5.715 7.138 -2.433 1.00 -0.46 67 ALA A N 8
ATOM 9942 C CA . ALA A 1 67 ? -5.536 6.867 -3.860 1.00 0.04 67 ALA A CA 8
ATOM 9943 C C . ALA A 1 67 ? -4.393 7.684 -4.436 1.00 0.62 67 ALA A C 8
ATOM 9944 O O . ALA A 1 67 ? -3.853 7.282 -5.455 1.00 -0.50 67 ALA A O 8
ATOM 9951 N N . GLY A 1 68 ? -3.998 8.820 -3.807 1.00 -0.46 68 GLY A N 8
ATOM 9952 C CA . GLY A 1 68 ? -2.809 9.559 -4.242 1.00 0.04 68 GLY A CA 8
ATOM 9953 C C . GLY A 1 68 ? -1.519 9.019 -3.661 1.00 0.62 68 GLY A C 8
ATOM 9954 O O . GLY A 1 68 ? -0.466 9.380 -4.164 1.00 -0.50 68 GLY A O 8
ATOM 9958 N N . LEU A 1 69 ? -1.535 8.182 -2.598 1.00 -0.46 69 LEU A N 8
ATOM 9959 C CA . LEU A 1 69 ? -0.277 7.729 -2.005 1.00 0.04 69 LEU A CA 8
ATOM 9960 C C . LEU A 1 69 ? 0.604 7.013 -3.016 1.00 0.62 69 LEU A C 8
ATOM 9961 O O . LEU A 1 69 ? 1.783 7.334 -3.063 1.00 -0.50 69 LEU A O 8
ATOM 9977 N N . PRO A 1 70 ? 0.125 6.056 -3.852 1.00 -0.23 70 PRO A N 8
ATOM 9978 C CA . PRO A 1 70 ? 0.966 5.486 -4.897 1.00 0.04 70 PRO A CA 8
ATOM 9979 C C . PRO A 1 70 ? 1.439 6.535 -5.863 1.00 0.53 70 PRO A C 8
ATOM 9980 O O . PRO A 1 70 ? 2.594 6.518 -6.246 1.00 -0.50 70 PRO A O 8
ATOM 9991 N N . SER A 1 71 ? 0.548 7.461 -6.279 1.00 -0.46 71 SER A N 8
ATOM 9992 C CA . SER A 1 71 ? 0.961 8.478 -7.238 1.00 0.04 71 SER A CA 8
ATOM 9993 C C . SER A 1 71 ? 2.090 9.287 -6.644 1.00 0.62 71 SER A C 8
ATOM 9994 O O . SER A 1 71 ? 3.058 9.582 -7.328 1.00 -0.50 71 SER A O 8
ATOM 10002 N N . THR A 1 72 ? 1.975 9.647 -5.344 1.00 -0.46 72 THR A N 8
ATOM 10003 C CA . THR A 1 72 ? 3.032 10.421 -4.694 1.00 0.04 72 THR A CA 8
ATOM 10004 C C . THR A 1 72 ? 4.267 9.550 -4.667 1.00 0.62 72 THR A C 8
ATOM 10005 O O . THR A 1 72 ? 5.333 9.986 -5.072 1.00 -0.50 72 THR A O 8
ATOM 10016 N N . CYS A 1 73 ? 4.133 8.290 -4.190 1.00 -0.46 73 CYS A N 8
ATOM 10017 C CA . CYS A 1 73 ? 5.242 7.342 -4.256 1.00 0.04 73 CYS A CA 8
ATOM 10018 C C . CYS A 1 73 ? 5.150 6.608 -5.573 1.00 0.62 73 CYS A C 8
ATOM 10019 O O . CYS A 1 73 ? 4.898 5.416 -5.551 1.00 -0.50 73 CYS A O 8
ATOM 10026 N N . GLY A 1 74 ? 5.337 7.303 -6.718 1.00 -0.46 74 GLY A N 8
ATOM 10027 C CA . GLY A 1 74 ? 5.200 6.650 -8.020 1.00 0.04 74 GLY A CA 8
ATOM 10028 C C . GLY A 1 74 ? 5.785 5.252 -8.046 1.00 0.62 74 GLY A C 8
ATOM 10029 O O . GLY A 1 74 ? 7.001 5.144 -8.006 1.00 -0.50 74 GLY A O 8
ATOM 10033 N N . VAL A 1 75 ? 4.958 4.179 -8.115 1.00 -0.46 75 VAL A N 8
ATOM 10034 C CA . VAL A 1 75 ? 5.501 2.820 -8.180 1.00 0.04 75 VAL A CA 8
ATOM 10035 C C . VAL A 1 75 ? 4.629 1.928 -9.048 1.00 0.62 75 VAL A C 8
ATOM 10036 O O . VAL A 1 75 ? 3.458 2.228 -9.223 1.00 -0.50 75 VAL A O 8
ATOM 10049 N N . ASN A 1 76 ? 5.187 0.821 -9.599 1.00 -0.46 76 ASN A N 8
ATOM 10050 C CA . ASN A 1 76 ? 4.430 -0.040 -10.513 1.00 0.04 76 ASN A CA 8
ATOM 10051 C C . ASN A 1 76 ? 3.551 -1.016 -9.763 1.00 0.62 76 ASN A C 8
ATOM 10052 O O . ASN A 1 76 ? 3.768 -2.214 -9.864 1.00 -0.50 76 ASN A O 8
ATOM 10063 N N . ILE A 1 77 ? 2.540 -0.512 -9.013 1.00 -0.46 77 ILE A N 8
ATOM 10064 C CA . ILE A 1 77 ? 1.626 -1.393 -8.276 1.00 0.04 77 ILE A CA 8
ATOM 10065 C C . ILE A 1 77 ? 0.298 -1.512 -9.006 1.00 0.62 77 ILE A C 8
ATOM 10066 O O . ILE A 1 77 ? -0.207 -0.475 -9.408 1.00 -0.50 77 ILE A O 8
ATOM 10082 N N . PRO A 1 78 ? -0.333 -2.700 -9.221 1.00 -0.23 78 PRO A N 8
ATOM 10083 C CA . PRO A 1 78 ? -1.633 -2.742 -9.882 1.00 0.04 78 PRO A CA 8
ATOM 10084 C C . PRO A 1 78 ? -2.777 -2.564 -8.900 1.00 0.53 78 PRO A C 8
ATOM 10085 O O . PRO A 1 78 ? -3.657 -3.408 -8.845 1.00 -0.50 78 PRO A O 8
ATOM 10096 N N . TYR A 1 79 ? -2.780 -1.464 -8.111 1.00 -0.46 79 TYR A N 8
ATOM 10097 C CA . TYR A 1 79 ? -3.868 -1.194 -7.163 1.00 0.04 79 TYR A CA 8
ATOM 10098 C C . TYR A 1 79 ? -3.632 0.156 -6.519 1.00 0.62 79 TYR A C 8
ATOM 10099 O O . TYR A 1 79 ? -2.465 0.470 -6.354 1.00 -0.50 79 TYR A O 8
ATOM 10117 N N . LYS A 1 80 ? -4.662 0.965 -6.162 1.00 -0.46 80 LYS A N 8
ATOM 10118 C CA . LYS A 1 80 ? -4.391 2.302 -5.614 1.00 0.04 80 LYS A CA 8
ATOM 10119 C C . LYS A 1 80 ? -4.505 2.355 -4.095 1.00 0.62 80 LYS A C 8
ATOM 10120 O O . LYS A 1 80 ? -4.853 3.387 -3.546 1.00 -0.50 80 LYS A O 8
ATOM 10139 N N . ILE A 1 81 ? -4.224 1.241 -3.382 1.00 -0.46 81 ILE A N 8
ATOM 10140 C CA . ILE A 1 81 ? -4.351 1.219 -1.919 1.00 0.04 81 ILE A CA 8
ATOM 10141 C C . ILE A 1 81 ? -5.700 1.757 -1.478 1.00 0.62 81 ILE A C 8
ATOM 10142 O O . ILE A 1 81 ? -5.780 2.472 -0.491 1.00 -0.50 81 ILE A O 8
ATOM 10158 N N . SER A 1 82 ? -6.782 1.417 -2.215 1.00 -0.46 82 SER A N 8
ATOM 10159 C CA . SER A 1 82 ? -8.119 1.867 -1.823 1.00 0.04 82 SER A CA 8
ATOM 10160 C C . SER A 1 82 ? -8.779 0.779 -0.997 1.00 0.62 82 SER A C 8
ATOM 10161 O O . SER A 1 82 ? -8.747 -0.346 -1.475 1.00 -0.50 82 SER A O 8
ATOM 10169 N N . PRO A 1 83 ? -9.395 1.004 0.197 1.00 -0.23 83 PRO A N 8
ATOM 10170 C CA . PRO A 1 83 ? -10.080 -0.086 0.878 1.00 0.04 83 PRO A CA 8
ATOM 10171 C C . PRO A 1 83 ? -11.066 -0.836 0.005 1.00 0.53 83 PRO A C 8
ATOM 10172 O O . PRO A 1 83 ? -11.270 -2.023 0.204 1.00 -0.50 83 PRO A O 8
ATOM 10183 N N . SER A 1 84 ? -11.712 -0.147 -0.964 1.00 -0.46 84 SER A N 8
ATOM 10184 C CA . SER A 1 84 ? -12.732 -0.799 -1.786 1.00 0.04 84 SER A CA 8
ATOM 10185 C C . SER A 1 84 ? -12.177 -1.544 -2.985 1.00 0.62 84 SER A C 8
ATOM 10186 O O . SER A 1 84 ? -12.953 -2.242 -3.618 1.00 -0.50 84 SER A O 8
ATOM 10194 N N . THR A 1 85 ? -10.876 -1.428 -3.346 1.00 -0.46 85 THR A N 8
ATOM 10195 C CA . THR A 1 85 ? -10.371 -2.112 -4.547 1.00 0.04 85 THR A CA 8
ATOM 10196 C C . THR A 1 85 ? -10.078 -3.563 -4.226 1.00 0.62 85 THR A C 8
ATOM 10197 O O . THR A 1 85 ? -9.202 -3.798 -3.410 1.00 -0.50 85 THR A O 8
ATOM 10208 N N . ASP A 1 86 ? -10.751 -4.550 -4.867 1.00 -0.46 86 ASP A N 8
ATOM 10209 C CA . ASP A 1 86 ? -10.373 -5.948 -4.657 1.00 0.04 86 ASP A CA 8
ATOM 10210 C C . ASP A 1 86 ? -9.087 -6.241 -5.404 1.00 0.62 86 ASP A C 8
ATOM 10211 O O . ASP A 1 86 ? -9.020 -5.946 -6.587 1.00 -0.50 86 ASP A O 8
ATOM 10220 N N . CYS A 1 87 ? -8.066 -6.837 -4.748 1.00 -0.46 87 CYS A N 8
ATOM 10221 C CA . CYS A 1 87 ? -6.883 -7.283 -5.482 1.00 0.04 87 CYS A CA 8
ATOM 10222 C C . CYS A 1 87 ? -6.361 -8.572 -4.872 1.00 0.62 87 CYS A C 8
ATOM 10223 O O . CYS A 1 87 ? -5.155 -8.741 -4.794 1.00 -0.50 87 CYS A O 8
ATOM 10230 N N . SER A 1 88 ? -7.265 -9.496 -4.453 1.00 -0.46 88 SER A N 8
ATOM 10231 C CA . SER A 1 88 ? -6.849 -10.805 -3.937 1.00 0.04 88 SER A CA 8
ATOM 10232 C C . SER A 1 88 ? -7.053 -11.926 -4.941 1.00 0.62 88 SER A C 8
ATOM 10233 O O . SER A 1 88 ? -6.749 -13.050 -4.577 1.00 -0.50 88 SER A O 8
ATOM 10241 N N . LYS A 1 89 ? -7.559 -11.675 -6.177 1.00 -0.46 89 LYS A N 8
ATOM 10242 C CA . LYS A 1 89 ? -7.758 -12.750 -7.156 1.00 0.04 89 LYS A CA 8
ATOM 10243 C C . LYS A 1 89 ? -7.103 -12.333 -8.461 1.00 0.62 89 LYS A C 8
ATOM 10244 O O . LYS A 1 89 ? -7.653 -12.577 -9.523 1.00 -0.50 89 LYS A O 8
ATOM 10263 N N . VAL A 1 90 ? -5.928 -11.664 -8.400 1.00 -0.46 90 VAL A N 8
ATOM 10264 C CA . VAL A 1 90 ? -5.354 -11.063 -9.607 1.00 0.04 90 VAL A CA 8
ATOM 10265 C C . VAL A 1 90 ? -4.452 -12.069 -10.293 1.00 0.62 90 VAL A C 8
ATOM 10266 O O . VAL A 1 90 ? -3.595 -12.634 -9.630 1.00 -0.50 90 VAL A O 8
ATOM 10279 N N . GLN A 1 91 ? -4.651 -12.288 -11.614 1.00 -0.46 91 GLN A N 8
ATOM 10280 C CA . GLN A 1 91 ? -3.833 -13.228 -12.379 1.00 0.04 91 GLN A CA 8
ATOM 10281 C C . GLN A 1 91 ? -2.552 -12.585 -12.859 1.00 0.52 91 GLN A C 8
ATOM 10282 O O . GLN A 1 91 ? -2.134 -11.552 -12.253 1.00 -0.71 91 GLN A O 8
ATOM 10297 N N . ALA A 1 1 ? 7.299 -16.390 5.917 1.00 -0.26 1 ALA A N 9
ATOM 10298 C CA . ALA A 1 1 ? 6.137 -16.217 5.016 1.00 0.04 1 ALA A CA 9
ATOM 10299 C C . ALA A 1 1 ? 5.778 -14.756 4.857 1.00 0.62 1 ALA A C 9
ATOM 10300 O O . ALA A 1 1 ? 6.090 -13.978 5.743 1.00 -0.50 1 ALA A O 9
ATOM 10309 N N . ILE A 1 2 ? 5.131 -14.385 3.731 1.00 -0.46 2 ILE A N 9
ATOM 10310 C CA . ILE A 1 2 ? 4.752 -12.987 3.493 1.00 0.04 2 ILE A CA 9
ATOM 10311 C C . ILE A 1 2 ? 3.677 -12.566 4.480 1.00 0.62 2 ILE A C 9
ATOM 10312 O O . ILE A 1 2 ? 2.715 -13.302 4.625 1.00 -0.50 2 ILE A O 9
ATOM 10328 N N . THR A 1 3 ? 3.805 -11.411 5.178 1.00 -0.46 3 THR A N 9
ATOM 10329 C CA . THR A 1 3 ? 2.805 -10.992 6.164 1.00 0.04 3 THR A CA 9
ATOM 10330 C C . THR A 1 3 ? 2.479 -9.517 6.032 1.00 0.62 3 THR A C 9
ATOM 10331 O O . THR A 1 3 ? 3.282 -8.758 5.515 1.00 -0.50 3 THR A O 9
ATOM 10342 N N . CYS A 1 4 ? 1.289 -9.096 6.521 1.00 -0.46 4 CYS A N 9
ATOM 10343 C CA . CYS A 1 4 ? 0.901 -7.684 6.449 1.00 0.04 4 CYS A CA 9
ATOM 10344 C C . CYS A 1 4 ? 1.813 -6.806 7.280 1.00 0.62 4 CYS A C 9
ATOM 10345 O O . CYS A 1 4 ? 1.975 -5.650 6.922 1.00 -0.50 4 CYS A O 9
ATOM 10352 N N . GLY A 1 5 ? 2.406 -7.317 8.383 1.00 -0.46 5 GLY A N 9
ATOM 10353 C CA . GLY A 1 5 ? 3.319 -6.498 9.183 1.00 0.04 5 GLY A CA 9
ATOM 10354 C C . GLY A 1 5 ? 4.431 -5.876 8.365 1.00 0.62 5 GLY A C 9
ATOM 10355 O O . GLY A 1 5 ? 4.754 -4.718 8.571 1.00 -0.50 5 GLY A O 9
ATOM 10359 N N . GLN A 1 6 ? 5.042 -6.635 7.430 1.00 -0.46 6 GLN A N 9
ATOM 10360 C CA . GLN A 1 6 ? 6.140 -6.092 6.616 1.00 0.04 6 GLN A CA 9
ATOM 10361 C C . GLN A 1 6 ? 5.635 -4.934 5.775 1.00 0.62 6 GLN A C 9
ATOM 10362 O O . GLN A 1 6 ? 6.258 -3.888 5.686 1.00 -0.50 6 GLN A O 9
ATOM 10376 N N . VAL A 1 7 ? 4.467 -5.149 5.131 1.00 -0.46 7 VAL A N 9
ATOM 10377 C CA . VAL A 1 7 ? 3.893 -4.150 4.225 1.00 0.04 7 VAL A CA 9
ATOM 10378 C C . VAL A 1 7 ? 3.516 -2.937 5.058 1.00 0.62 7 VAL A C 9
ATOM 10379 O O . VAL A 1 7 ? 3.760 -1.803 4.676 1.00 -0.50 7 VAL A O 9
ATOM 10392 N N . THR A 1 8 ? 2.904 -3.181 6.236 1.00 -0.46 8 THR A N 9
ATOM 10393 C CA . THR A 1 8 ? 2.487 -2.096 7.128 1.00 0.04 8 THR A CA 9
ATOM 10394 C C . THR A 1 8 ? 3.726 -1.341 7.557 1.00 0.62 8 THR A C 9
ATOM 10395 O O . THR A 1 8 ? 3.743 -0.121 7.506 1.00 -0.50 8 THR A O 9
ATOM 10406 N N . SER A 1 9 ? 4.782 -2.071 7.979 1.00 -0.46 9 SER A N 9
ATOM 10407 C CA . SER A 1 9 ? 6.009 -1.417 8.433 1.00 0.04 9 SER A CA 9
ATOM 10408 C C . SER A 1 9 ? 6.547 -0.514 7.345 1.00 0.62 9 SER A C 9
ATOM 10409 O O . SER A 1 9 ? 6.871 0.635 7.605 1.00 -0.50 9 SER A O 9
ATOM 10417 N N . ASN A 1 10 ? 6.625 -1.028 6.097 1.00 -0.46 10 ASN A N 9
ATOM 10418 C CA . ASN A 1 10 ? 7.089 -0.197 4.985 1.00 0.04 10 ASN A CA 9
ATOM 10419 C C . ASN A 1 10 ? 6.262 1.068 4.877 1.00 0.62 10 ASN A C 9
ATOM 10420 O O . ASN A 1 10 ? 6.824 2.132 4.662 1.00 -0.50 10 ASN A O 9
ATOM 10431 N N . LEU A 1 11 ? 4.917 0.975 5.020 1.00 -0.46 11 LEU A N 9
ATOM 10432 C CA . LEU A 1 11 ? 4.065 2.159 4.881 1.00 0.04 11 LEU A CA 9
ATOM 10433 C C . LEU A 1 11 ? 3.716 2.793 6.209 1.00 0.62 11 LEU A C 9
ATOM 10434 O O . LEU A 1 11 ? 2.717 3.492 6.277 1.00 -0.50 11 LEU A O 9
ATOM 10450 N N . ALA A 1 12 ? 4.523 2.617 7.281 1.00 -0.46 12 ALA A N 9
ATOM 10451 C CA . ALA A 1 12 ? 4.109 3.142 8.583 1.00 0.04 12 ALA A CA 9
ATOM 10452 C C . ALA A 1 12 ? 3.831 4.632 8.539 1.00 0.62 12 ALA A C 9
ATOM 10453 O O . ALA A 1 12 ? 2.752 5.017 8.967 1.00 -0.50 12 ALA A O 9
ATOM 10460 N N . PRO A 1 13 ? 4.719 5.535 8.037 1.00 -0.23 13 PRO A N 9
ATOM 10461 C CA . PRO A 1 13 ? 4.368 6.951 8.041 1.00 0.04 13 PRO A CA 9
ATOM 10462 C C . PRO A 1 13 ? 3.222 7.227 7.090 1.00 0.53 13 PRO A C 9
ATOM 10463 O O . PRO A 1 13 ? 2.441 8.132 7.338 1.00 -0.50 13 PRO A O 9
ATOM 10474 N N . CYS A 1 14 ? 3.097 6.458 5.983 1.00 -0.46 14 CYS A N 9
ATOM 10475 C CA . CYS A 1 14 ? 1.983 6.683 5.069 1.00 0.04 14 CYS A CA 9
ATOM 10476 C C . CYS A 1 14 ? 0.676 6.452 5.805 1.00 0.62 14 CYS A C 9
ATOM 10477 O O . CYS A 1 14 ? -0.264 7.197 5.579 1.00 -0.50 14 CYS A O 9
ATOM 10484 N N . LEU A 1 15 ? 0.573 5.432 6.688 1.00 -0.46 15 LEU A N 9
ATOM 10485 C CA . LEU A 1 15 ? -0.695 5.206 7.394 1.00 0.04 15 LEU A CA 9
ATOM 10486 C C . LEU A 1 15 ? -1.084 6.469 8.128 1.00 0.62 15 LEU A C 9
ATOM 10487 O O . LEU A 1 15 ? -2.227 6.895 8.100 1.00 -0.50 15 LEU A O 9
ATOM 10503 N N . ALA A 1 16 ? -0.101 7.095 8.805 1.00 -0.46 16 ALA A N 9
ATOM 10504 C CA . ALA A 1 16 ? -0.371 8.360 9.481 1.00 0.04 16 ALA A CA 9
ATOM 10505 C C . ALA A 1 16 ? -0.733 9.414 8.448 1.00 0.62 16 ALA A C 9
ATOM 10506 O O . ALA A 1 16 ? -1.725 10.106 8.626 1.00 -0.50 16 ALA A O 9
ATOM 10513 N N . TYR A 1 17 ? 0.022 9.562 7.337 1.00 -0.46 17 TYR A N 9
ATOM 10514 C CA . TYR A 1 17 ? -0.375 10.522 6.296 1.00 0.04 17 TYR A CA 9
ATOM 10515 C C . TYR A 1 17 ? -1.819 10.330 5.895 1.00 0.62 17 TYR A C 9
ATOM 10516 O O . TYR A 1 17 ? -2.530 11.315 5.763 1.00 -0.50 17 TYR A O 9
ATOM 10534 N N . LEU A 1 18 ? -2.282 9.073 5.715 1.00 -0.46 18 LEU A N 9
ATOM 10535 C CA . LEU A 1 18 ? -3.681 8.856 5.350 1.00 0.04 18 LEU A CA 9
ATOM 10536 C C . LEU A 1 18 ? -4.610 9.612 6.280 1.00 0.62 18 LEU A C 9
ATOM 10537 O O . LEU A 1 18 ? -5.599 10.159 5.817 1.00 -0.50 18 LEU A O 9
ATOM 10553 N N . ARG A 1 19 ? -4.297 9.653 7.596 1.00 -0.46 19 ARG A N 9
ATOM 10554 C CA . ARG A 1 19 ? -5.160 10.341 8.563 1.00 0.04 19 ARG A CA 9
ATOM 10555 C C . ARG A 1 19 ? -4.792 11.813 8.690 1.00 0.62 19 ARG A C 9
ATOM 10556 O O . ARG A 1 19 ? -5.021 12.381 9.746 1.00 -0.50 19 ARG A O 9
ATOM 10577 N N . ASN A 1 20 ? -4.220 12.480 7.655 1.00 -0.46 20 ASN A N 9
ATOM 10578 C CA . ASN A 1 20 ? -3.866 13.898 7.787 1.00 0.04 20 ASN A CA 9
ATOM 10579 C C . ASN A 1 20 ? -3.172 14.191 9.109 1.00 0.62 20 ASN A C 9
ATOM 10580 O O . ASN A 1 20 ? -3.560 15.127 9.791 1.00 -0.50 20 ASN A O 9
ATOM 10591 N N . THR A 1 21 ? -2.134 13.397 9.476 1.00 -0.46 21 THR A N 9
ATOM 10592 C CA . THR A 1 21 ? -1.380 13.659 10.717 1.00 0.04 21 THR A CA 9
ATOM 10593 C C . THR A 1 21 ? 0.121 13.498 10.541 1.00 0.62 21 THR A C 9
ATOM 10594 O O . THR A 1 21 ? 0.843 14.426 10.872 1.00 -0.50 21 THR A O 9
ATOM 10605 N N . GLY A 1 22 ? 0.647 12.357 10.032 1.00 -0.46 22 GLY A N 9
ATOM 10606 C CA . GLY A 1 22 ? 2.101 12.178 9.943 1.00 0.04 22 GLY A CA 9
ATOM 10607 C C . GLY A 1 22 ? 2.569 12.459 8.534 1.00 0.62 22 GLY A C 9
ATOM 10608 O O . GLY A 1 22 ? 1.805 12.115 7.649 1.00 -0.50 22 GLY A O 9
ATOM 10612 N N . PRO A 1 23 ? 3.757 13.032 8.204 1.00 -0.23 23 PRO A N 9
ATOM 10613 C CA . PRO A 1 23 ? 4.101 13.186 6.796 1.00 0.04 23 PRO A CA 9
ATOM 10614 C C . PRO A 1 23 ? 4.434 11.861 6.139 1.00 0.53 23 PRO A C 9
ATOM 10615 O O . PRO A 1 23 ? 4.301 10.816 6.756 1.00 -0.50 23 PRO A O 9
ATOM 10626 N N . LEU A 1 24 ? 4.895 11.913 4.867 1.00 -0.46 24 LEU A N 9
ATOM 10627 C CA . LEU A 1 24 ? 5.329 10.695 4.176 1.00 0.04 24 LEU A CA 9
ATOM 10628 C C . LEU A 1 24 ? 6.721 10.331 4.665 1.00 0.62 24 LEU A C 9
ATOM 10629 O O . LEU A 1 24 ? 6.989 9.162 4.900 1.00 -0.50 24 LEU A O 9
ATOM 10645 N N . GLY A 1 25 ? 7.639 11.315 4.806 1.00 -0.46 25 GLY A N 9
ATOM 10646 C CA . GLY A 1 25 ? 8.976 11.003 5.309 1.00 0.04 25 GLY A CA 9
ATOM 10647 C C . GLY A 1 25 ? 9.641 9.933 4.469 1.00 0.62 25 GLY A C 9
ATOM 10648 O O . GLY A 1 25 ? 9.673 10.087 3.257 1.00 -0.50 25 GLY A O 9
ATOM 10652 N N . ARG A 1 26 ? 10.171 8.845 5.080 1.00 -0.46 26 ARG A N 9
ATOM 10653 C CA . ARG A 1 26 ? 10.798 7.773 4.300 1.00 0.04 26 ARG A CA 9
ATOM 10654 C C . ARG A 1 26 ? 9.804 6.699 3.904 1.00 0.62 26 ARG A C 9
ATOM 10655 O O . ARG A 1 26 ? 10.235 5.648 3.455 1.00 -0.50 26 ARG A O 9
ATOM 10676 N N . CYS A 1 27 ? 8.472 6.926 4.013 1.00 -0.46 27 CYS A N 9
ATOM 10677 C CA . CYS A 1 27 ? 7.521 5.933 3.514 1.00 0.04 27 CYS A CA 9
ATOM 10678 C C . CYS A 1 27 ? 7.844 5.596 2.075 1.00 0.62 27 CYS A C 9
ATOM 10679 O O . CYS A 1 27 ? 7.801 4.430 1.715 1.00 -0.50 27 CYS A O 9
ATOM 10686 N N . CYS A 1 28 ? 8.154 6.602 1.225 1.00 -0.46 28 CYS A N 9
ATOM 10687 C CA . CYS A 1 28 ? 8.375 6.315 -0.192 1.00 0.04 28 CYS A CA 9
ATOM 10688 C C . CYS A 1 28 ? 9.388 5.209 -0.416 1.00 0.62 28 CYS A C 9
ATOM 10689 O O . CYS A 1 28 ? 9.162 4.376 -1.281 1.00 -0.50 28 CYS A O 9
ATOM 10696 N N . GLY A 1 29 ? 10.500 5.154 0.348 1.00 -0.46 29 GLY A N 9
ATOM 10697 C CA . GLY A 1 29 ? 11.423 4.028 0.186 1.00 0.04 29 GLY A CA 9
ATOM 10698 C C . GLY A 1 29 ? 10.720 2.720 0.479 1.00 0.62 29 GLY A C 9
ATOM 10699 O O . GLY A 1 29 ? 10.939 1.734 -0.207 1.00 -0.50 29 GLY A O 9
ATOM 10703 N N . GLY A 1 30 ? 9.850 2.683 1.509 1.00 -0.46 30 GLY A N 9
ATOM 10704 C CA . GLY A 1 30 ? 9.076 1.469 1.767 1.00 0.04 30 GLY A CA 9
ATOM 10705 C C . GLY A 1 30 ? 8.093 1.177 0.651 1.00 0.62 30 GLY A C 9
ATOM 10706 O O . GLY A 1 30 ? 7.876 0.020 0.324 1.00 -0.50 30 GLY A O 9
ATOM 10710 N N . VAL A 1 31 ? 7.475 2.211 0.038 1.00 -0.46 31 VAL A N 9
ATOM 10711 C CA . VAL A 1 31 ? 6.564 1.960 -1.084 1.00 0.04 31 VAL A CA 9
ATOM 10712 C C . VAL A 1 31 ? 7.395 1.318 -2.182 1.00 0.62 31 VAL A C 9
ATOM 10713 O O . VAL A 1 31 ? 6.969 0.338 -2.772 1.00 -0.50 31 VAL A O 9
ATOM 10726 N N . LYS A 1 32 ? 8.611 1.843 -2.458 1.00 -0.46 32 LYS A N 9
ATOM 10727 C CA . LYS A 1 32 ? 9.481 1.191 -3.439 1.00 0.04 32 LYS A CA 9
ATOM 10728 C C . LYS A 1 32 ? 9.671 -0.267 -3.085 1.00 0.62 32 LYS A C 9
ATOM 10729 O O . LYS A 1 32 ? 9.568 -1.101 -3.972 1.00 -0.50 32 LYS A O 9
ATOM 10748 N N . ALA A 1 33 ? 9.939 -0.618 -1.805 1.00 -0.46 33 ALA A N 9
ATOM 10749 C CA . ALA A 1 33 ? 10.081 -2.036 -1.472 1.00 0.04 33 ALA A CA 9
ATOM 10750 C C . ALA A 1 33 ? 8.871 -2.805 -1.950 1.00 0.62 33 ALA A C 9
ATOM 10751 O O . ALA A 1 33 ? 9.022 -3.876 -2.521 1.00 -0.50 33 ALA A O 9
ATOM 10758 N N . LEU A 1 34 ? 7.647 -2.270 -1.744 1.00 -0.46 34 LEU A N 9
ATOM 10759 C CA . LEU A 1 34 ? 6.478 -2.984 -2.245 1.00 0.04 34 LEU A CA 9
ATOM 10760 C C . LEU A 1 34 ? 6.546 -3.239 -3.731 1.00 0.62 34 LEU A C 9
ATOM 10761 O O . LEU A 1 34 ? 6.060 -4.268 -4.164 1.00 -0.50 34 LEU A O 9
ATOM 10777 N N . VAL A 1 35 ? 7.133 -2.355 -4.552 1.00 -0.46 35 VAL A N 9
ATOM 10778 C CA . VAL A 1 35 ? 7.161 -2.626 -5.989 1.00 0.04 35 VAL A CA 9
ATOM 10779 C C . VAL A 1 35 ? 7.781 -3.981 -6.213 1.00 0.62 35 VAL A C 9
ATOM 10780 O O . VAL A 1 35 ? 7.192 -4.813 -6.886 1.00 -0.50 35 VAL A O 9
ATOM 10793 N N . ASN A 1 36 ? 8.984 -4.208 -5.642 1.00 -0.46 36 ASN A N 9
ATOM 10794 C CA . ASN A 1 36 ? 9.661 -5.478 -5.873 1.00 0.04 36 ASN A CA 9
ATOM 10795 C C . ASN A 1 36 ? 8.898 -6.583 -5.182 1.00 0.62 36 ASN A C 9
ATOM 10796 O O . ASN A 1 36 ? 8.781 -7.662 -5.744 1.00 -0.50 36 ASN A O 9
ATOM 10807 N N . SER A 1 37 ? 8.367 -6.338 -3.959 1.00 -0.46 37 SER A N 9
ATOM 10808 C CA . SER A 1 37 ? 7.639 -7.400 -3.268 1.00 0.04 37 SER A CA 9
ATOM 10809 C C . SER A 1 37 ? 6.404 -7.687 -4.087 1.00 0.62 37 SER A C 9
ATOM 10810 O O . SER A 1 37 ? 6.317 -8.753 -4.675 1.00 -0.50 37 SER A O 9
ATOM 10818 N N . ALA A 1 38 ? 5.450 -6.732 -4.163 1.00 -0.46 38 ALA A N 9
ATOM 10819 C CA . ALA A 1 38 ? 4.196 -6.960 -4.876 1.00 0.04 38 ALA A CA 9
ATOM 10820 C C . ALA A 1 38 ? 4.453 -7.610 -6.212 1.00 0.62 38 ALA A C 9
ATOM 10821 O O . ALA A 1 38 ? 3.821 -8.603 -6.546 1.00 -0.50 38 ALA A O 9
ATOM 10828 N N . ARG A 1 39 ? 5.403 -7.103 -7.025 1.00 -0.46 39 ARG A N 9
ATOM 10829 C CA . ARG A 1 39 ? 5.603 -7.715 -8.337 1.00 0.04 39 ARG A CA 9
ATOM 10830 C C . ARG A 1 39 ? 5.748 -9.228 -8.318 1.00 0.62 39 ARG A C 9
ATOM 10831 O O . ARG A 1 39 ? 5.649 -9.804 -9.391 1.00 -0.50 39 ARG A O 9
ATOM 10852 N N . THR A 1 40 ? 5.942 -9.903 -7.160 1.00 -0.46 40 THR A N 9
ATOM 10853 C CA . THR A 1 40 ? 6.031 -11.362 -7.114 1.00 0.04 40 THR A CA 9
ATOM 10854 C C . THR A 1 40 ? 4.653 -11.994 -6.955 1.00 0.62 40 THR A C 9
ATOM 10855 O O . THR A 1 40 ? 4.530 -12.974 -6.238 1.00 -0.50 40 THR A O 9
ATOM 10866 N N . THR A 1 41 ? 3.583 -11.483 -7.612 1.00 -0.46 41 THR A N 9
ATOM 10867 C CA . THR A 1 41 ? 2.282 -12.166 -7.594 1.00 0.04 41 THR A CA 9
ATOM 10868 C C . THR A 1 41 ? 1.686 -12.369 -6.214 1.00 0.62 41 THR A C 9
ATOM 10869 O O . THR A 1 41 ? 0.810 -11.615 -5.817 1.00 -0.50 41 THR A O 9
ATOM 10880 N N . GLU A 1 42 ? 2.119 -13.396 -5.453 1.00 -0.46 42 GLU A N 9
ATOM 10881 C CA . GLU A 1 42 ? 1.464 -13.702 -4.183 1.00 0.04 42 GLU A CA 9
ATOM 10882 C C . GLU A 1 42 ? 1.695 -12.536 -3.251 1.00 0.62 42 GLU A C 9
ATOM 10883 O O . GLU A 1 42 ? 0.766 -12.012 -2.657 1.00 -0.50 42 GLU A O 9
ATOM 10895 N N . ASP A 1 43 ? 2.960 -12.088 -3.145 1.00 -0.46 43 ASP A N 9
ATOM 10896 C CA . ASP A 1 43 ? 3.264 -10.912 -2.338 1.00 0.04 43 ASP A CA 9
ATOM 10897 C C . ASP A 1 43 ? 2.297 -9.778 -2.623 1.00 0.62 43 ASP A C 9
ATOM 10898 O O . ASP A 1 43 ? 1.919 -9.080 -1.696 1.00 -0.50 43 ASP A O 9
ATOM 10907 N N . ARG A 1 44 ? 1.872 -9.568 -3.890 1.00 -0.46 44 ARG A N 9
ATOM 10908 C CA . ARG A 1 44 ? 0.889 -8.517 -4.179 1.00 0.04 44 ARG A CA 9
ATOM 10909 C C . ARG A 1 44 ? -0.474 -8.835 -3.638 1.00 0.62 44 ARG A C 9
ATOM 10910 O O . ARG A 1 44 ? -1.144 -7.954 -3.119 1.00 -0.50 44 ARG A O 9
ATOM 10931 N N . GLN A 1 45 ? -0.903 -10.103 -3.758 1.00 -0.46 45 GLN A N 9
ATOM 10932 C CA . GLN A 1 45 ? -2.189 -10.476 -3.180 1.00 0.04 45 GLN A CA 9
ATOM 10933 C C . GLN A 1 45 ? -2.156 -10.122 -1.708 1.00 0.62 45 GLN A C 9
ATOM 10934 O O . GLN A 1 45 ? -3.097 -9.539 -1.188 1.00 -0.50 45 GLN A O 9
ATOM 10948 N N . ILE A 1 46 ? -1.030 -10.442 -1.038 1.00 -0.46 46 ILE A N 9
ATOM 10949 C CA . ILE A 1 46 ? -0.852 -10.035 0.356 1.00 0.04 46 ILE A CA 9
ATOM 10950 C C . ILE A 1 46 ? -0.839 -8.522 0.458 1.00 0.62 46 ILE A C 9
ATOM 10951 O O . ILE A 1 46 ? -1.565 -7.985 1.280 1.00 -0.50 46 ILE A O 9
ATOM 10967 N N . ALA A 1 47 ? -0.030 -7.799 -0.348 1.00 -0.46 47 ALA A N 9
ATOM 10968 C CA . ALA A 1 47 ? 0.042 -6.343 -0.198 1.00 0.04 47 ALA A CA 9
ATOM 10969 C C . ALA A 1 47 ? -1.339 -5.733 -0.301 1.00 0.62 47 ALA A C 9
ATOM 10970 O O . ALA A 1 47 ? -1.726 -4.965 0.566 1.00 -0.50 47 ALA A O 9
ATOM 10977 N N . CYS A 1 48 ? -2.122 -6.060 -1.353 1.00 -0.46 48 CYS A N 9
ATOM 10978 C CA . CYS A 1 48 ? -3.450 -5.459 -1.469 1.00 0.04 48 CYS A CA 9
ATOM 10979 C C . CYS A 1 48 ? -4.262 -5.771 -0.231 1.00 0.62 48 CYS A C 9
ATOM 10980 O O . CYS A 1 48 ? -4.881 -4.878 0.319 1.00 -0.50 48 CYS A O 9
ATOM 10987 N N . THR A 1 49 ? -4.285 -7.055 0.197 1.00 -0.46 49 THR A N 9
ATOM 10988 C CA . THR A 1 49 ? -5.148 -7.441 1.315 1.00 0.04 49 THR A CA 9
ATOM 10989 C C . THR A 1 49 ? -4.718 -6.635 2.520 1.00 0.62 49 THR A C 9
ATOM 10990 O O . THR A 1 49 ? -5.533 -6.053 3.220 1.00 -0.50 49 THR A O 9
ATOM 11001 N N . CYS A 1 50 ? -3.389 -6.607 2.753 1.00 -0.46 50 CYS A N 9
ATOM 11002 C CA . CYS A 1 50 ? -2.845 -5.884 3.893 1.00 0.04 50 CYS A CA 9
ATOM 11003 C C . CYS A 1 50 ? -3.184 -4.414 3.836 1.00 0.62 50 CYS A C 9
ATOM 11004 O O . CYS A 1 50 ? -3.563 -3.853 4.851 1.00 -0.50 50 CYS A O 9
ATOM 11011 N N . LEU A 1 51 ? -3.016 -3.776 2.659 1.00 -0.46 51 LEU A N 9
ATOM 11012 C CA . LEU A 1 51 ? -3.239 -2.335 2.563 1.00 0.04 51 LEU A CA 9
ATOM 11013 C C . LEU A 1 51 ? -4.716 -2.048 2.683 1.00 0.62 51 LEU A C 9
ATOM 11014 O O . LEU A 1 51 ? -5.114 -1.161 3.420 1.00 -0.50 51 LEU A O 9
ATOM 11030 N N . LYS A 1 52 ? -5.542 -2.824 1.953 1.00 -0.46 52 LYS A N 9
ATOM 11031 C CA . LYS A 1 52 ? -6.992 -2.671 2.051 1.00 0.04 52 LYS A CA 9
ATOM 11032 C C . LYS A 1 52 ? -7.432 -2.795 3.490 1.00 0.62 52 LYS A C 9
ATOM 11033 O O . LYS A 1 52 ? -8.260 -2.017 3.938 1.00 -0.50 52 LYS A O 9
ATOM 11052 N N . SER A 1 53 ? -6.873 -3.771 4.239 1.00 -0.46 53 SER A N 9
ATOM 11053 C CA . SER A 1 53 ? -7.241 -3.914 5.648 1.00 0.04 53 SER A CA 9
ATOM 11054 C C . SER A 1 53 ? -6.728 -2.724 6.430 1.00 0.62 53 SER A C 9
ATOM 11055 O O . SER A 1 53 ? -7.475 -2.146 7.202 1.00 -0.50 53 SER A O 9
ATOM 11063 N N . ALA A 1 54 ? -5.444 -2.344 6.238 1.00 -0.46 54 ALA A N 9
ATOM 11064 C CA . ALA A 1 54 ? -4.898 -1.192 6.959 1.00 0.04 54 ALA A CA 9
ATOM 11065 C C . ALA A 1 54 ? -5.799 0.006 6.749 1.00 0.62 54 ALA A C 9
ATOM 11066 O O . ALA A 1 54 ? -6.381 0.513 7.696 1.00 -0.50 54 ALA A O 9
ATOM 11073 N N . ALA A 1 55 ? -5.919 0.470 5.490 1.00 -0.46 55 ALA A N 9
ATOM 11074 C CA . ALA A 1 55 ? -6.717 1.662 5.213 1.00 0.04 55 ALA A CA 9
ATOM 11075 C C . ALA A 1 55 ? -8.135 1.458 5.711 1.00 0.62 55 ALA A C 9
ATOM 11076 O O . ALA A 1 55 ? -8.697 2.366 6.304 1.00 -0.50 55 ALA A O 9
ATOM 11083 N N . GLY A 1 56 ? -8.728 0.258 5.512 1.00 -0.46 56 GLY A N 9
ATOM 11084 C CA . GLY A 1 56 ? -10.060 -0.010 6.061 1.00 0.04 56 GLY A CA 9
ATOM 11085 C C . GLY A 1 56 ? -10.122 0.168 7.563 1.00 0.62 56 GLY A C 9
ATOM 11086 O O . GLY A 1 56 ? -11.144 0.608 8.066 1.00 -0.50 56 GLY A O 9
ATOM 11090 N N . ALA A 1 57 ? -9.050 -0.178 8.311 1.00 -0.46 57 ALA A N 9
ATOM 11091 C CA . ALA A 1 57 ? -9.057 0.037 9.760 1.00 0.04 57 ALA A CA 9
ATOM 11092 C C . ALA A 1 57 ? -9.023 1.515 10.107 1.00 0.62 57 ALA A C 9
ATOM 11093 O O . ALA A 1 57 ? -9.600 1.902 11.111 1.00 -0.50 57 ALA A O 9
ATOM 11100 N N . ILE A 1 58 ? -8.335 2.361 9.306 1.00 -0.46 58 ILE A N 9
ATOM 11101 C CA . ILE A 1 58 ? -8.189 3.773 9.663 1.00 0.04 58 ILE A CA 9
ATOM 11102 C C . ILE A 1 58 ? -9.553 4.438 9.527 1.00 0.62 58 ILE A C 9
ATOM 11103 O O . ILE A 1 58 ? -10.135 4.344 8.457 1.00 -0.50 58 ILE A O 9
ATOM 11119 N N . SER A 1 59 ? -10.094 5.118 10.570 1.00 -0.46 59 SER A N 9
ATOM 11120 C CA . SER A 1 59 ? -11.401 5.768 10.435 1.00 0.04 59 SER A CA 9
ATOM 11121 C C . SER A 1 59 ? -11.297 7.042 9.624 1.00 0.62 59 SER A C 9
ATOM 11122 O O . SER A 1 59 ? -12.046 7.201 8.673 1.00 -0.50 59 SER A O 9
ATOM 11130 N N . GLY A 1 60 ? -10.376 7.975 9.962 1.00 -0.46 60 GLY A N 9
ATOM 11131 C CA . GLY A 1 60 ? -10.254 9.212 9.186 1.00 0.04 60 GLY A CA 9
ATOM 11132 C C . GLY A 1 60 ? -9.428 8.981 7.940 1.00 0.62 60 GLY A C 9
ATOM 11133 O O . GLY A 1 60 ? -8.498 9.730 7.696 1.00 -0.50 60 GLY A O 9
ATOM 11137 N N . ILE A 1 61 ? -9.751 7.943 7.135 1.00 -0.46 61 ILE A N 9
ATOM 11138 C CA . ILE A 1 61 ? -8.927 7.589 5.982 1.00 0.04 61 ILE A CA 9
ATOM 11139 C C . ILE A 1 61 ? -9.343 8.434 4.801 1.00 0.62 61 ILE A C 9
ATOM 11140 O O . ILE A 1 61 ? -10.539 8.579 4.601 1.00 -0.50 61 ILE A O 9
ATOM 11156 N N . ASN A 1 62 ? -8.396 8.996 4.005 1.00 -0.46 62 ASN A N 9
ATOM 11157 C CA . ASN A 1 62 ? -8.776 9.779 2.826 1.00 0.04 62 ASN A CA 9
ATOM 11158 C C . ASN A 1 62 ? -8.516 8.955 1.582 1.00 0.62 62 ASN A C 9
ATOM 11159 O O . ASN A 1 62 ? -7.373 8.605 1.331 1.00 -0.50 62 ASN A O 9
ATOM 11170 N N . LEU A 1 63 ? -9.561 8.651 0.779 1.00 -0.46 63 LEU A N 9
ATOM 11171 C CA . LEU A 1 63 ? -9.353 7.888 -0.453 1.00 0.04 63 LEU A CA 9
ATOM 11172 C C . LEU A 1 63 ? -8.352 8.597 -1.340 1.00 0.62 63 LEU A C 9
ATOM 11173 O O . LEU A 1 63 ? -7.459 7.958 -1.873 1.00 -0.50 63 LEU A O 9
ATOM 11189 N N . GLY A 1 64 ? -8.479 9.935 -1.502 1.00 -0.46 64 GLY A N 9
ATOM 11190 C CA . GLY A 1 64 ? -7.526 10.663 -2.338 1.00 0.04 64 GLY A CA 9
ATOM 11191 C C . GLY A 1 64 ? -6.097 10.438 -1.903 1.00 0.62 64 GLY A C 9
ATOM 11192 O O . GLY A 1 64 ? -5.231 10.345 -2.756 1.00 -0.50 64 GLY A O 9
ATOM 11196 N N . LYS A 1 65 ? -5.818 10.356 -0.582 1.00 -0.46 65 LYS A N 9
ATOM 11197 C CA . LYS A 1 65 ? -4.448 10.111 -0.124 1.00 0.04 65 LYS A CA 9
ATOM 11198 C C . LYS A 1 65 ? -4.063 8.681 -0.415 1.00 0.62 65 LYS A C 9
ATOM 11199 O O . LYS A 1 65 ? -2.997 8.479 -0.974 1.00 -0.50 65 LYS A O 9
ATOM 11218 N N . ALA A 1 66 ? -4.908 7.680 -0.092 1.00 -0.46 66 ALA A N 9
ATOM 11219 C CA . ALA A 1 66 ? -4.600 6.307 -0.503 1.00 0.04 66 ALA A CA 9
ATOM 11220 C C . ALA A 1 66 ? -4.230 6.250 -1.969 1.00 0.62 66 ALA A C 9
ATOM 11221 O O . ALA A 1 66 ? -3.166 5.754 -2.307 1.00 -0.50 66 ALA A O 9
ATOM 11228 N N . ALA A 1 67 ? -5.094 6.782 -2.856 1.00 -0.46 67 ALA A N 9
ATOM 11229 C CA . ALA A 1 67 ? -4.747 6.844 -4.277 1.00 0.04 67 ALA A CA 9
ATOM 11230 C C . ALA A 1 67 ? -3.649 7.846 -4.577 1.00 0.62 67 ALA A C 9
ATOM 11231 O O . ALA A 1 67 ? -3.014 7.720 -5.612 1.00 -0.50 67 ALA A O 9
ATOM 11238 N N . GLY A 1 68 ? -3.372 8.840 -3.706 1.00 -0.46 68 GLY A N 9
ATOM 11239 C CA . GLY A 1 68 ? -2.225 9.730 -3.906 1.00 0.04 68 GLY A CA 9
ATOM 11240 C C . GLY A 1 68 ? -0.897 9.081 -3.575 1.00 0.62 68 GLY A C 9
ATOM 11241 O O . GLY A 1 68 ? 0.111 9.502 -4.117 1.00 -0.50 68 GLY A O 9
ATOM 11245 N N . LEU A 1 69 ? -0.835 8.065 -2.689 1.00 -0.46 69 LEU A N 9
ATOM 11246 C CA . LEU A 1 69 ? 0.455 7.449 -2.347 1.00 0.04 69 LEU A CA 9
ATOM 11247 C C . LEU A 1 69 ? 1.264 7.026 -3.569 1.00 0.62 69 LEU A C 9
ATOM 11248 O O . LEU A 1 69 ? 2.415 7.439 -3.620 1.00 -0.50 69 LEU A O 9
ATOM 11264 N N . PRO A 1 70 ? 0.792 6.249 -4.588 1.00 -0.23 70 PRO A N 9
ATOM 11265 C CA . PRO A 1 70 ? 1.633 5.984 -5.752 1.00 0.04 70 PRO A CA 9
ATOM 11266 C C . PRO A 1 70 ? 2.041 7.256 -6.458 1.00 0.53 70 PRO A C 9
ATOM 11267 O O . PRO A 1 70 ? 3.043 7.216 -7.151 1.00 -0.50 70 PRO A O 9
ATOM 11278 N N . SER A 1 71 ? 1.296 8.378 -6.324 1.00 -0.46 71 SER A N 9
ATOM 11279 C CA . SER A 1 71 ? 1.689 9.614 -6.998 1.00 0.04 71 SER A CA 9
ATOM 11280 C C . SER A 1 71 ? 2.756 10.310 -6.180 1.00 0.62 71 SER A C 9
ATOM 11281 O O . SER A 1 71 ? 3.823 10.606 -6.697 1.00 -0.50 71 SER A O 9
ATOM 11289 N N . THR A 1 72 ? 2.484 10.579 -4.882 1.00 -0.46 72 THR A N 9
ATOM 11290 C CA . THR A 1 72 ? 3.459 11.275 -4.045 1.00 0.04 72 THR A CA 9
ATOM 11291 C C . THR A 1 72 ? 4.727 10.466 -3.960 1.00 0.62 72 THR A C 9
ATOM 11292 O O . THR A 1 72 ? 5.810 10.998 -4.142 1.00 -0.50 72 THR A O 9
ATOM 11303 N N . CYS A 1 73 ? 4.600 9.149 -3.684 1.00 -0.46 73 CYS A N 9
ATOM 11304 C CA . CYS A 1 73 ? 5.754 8.260 -3.744 1.00 0.04 73 CYS A CA 9
ATOM 11305 C C . CYS A 1 73 ? 5.755 7.662 -5.126 1.00 0.62 73 CYS A C 9
ATOM 11306 O O . CYS A 1 73 ? 5.411 6.503 -5.264 1.00 -0.50 73 CYS A O 9
ATOM 11313 N N . GLY A 1 74 ? 6.145 8.449 -6.150 1.00 -0.46 74 GLY A N 9
ATOM 11314 C CA . GLY A 1 74 ? 6.237 7.918 -7.508 1.00 0.04 74 GLY A CA 9
ATOM 11315 C C . GLY A 1 74 ? 7.024 6.636 -7.570 1.00 0.62 74 GLY A C 9
ATOM 11316 O O . GLY A 1 74 ? 8.213 6.670 -7.298 1.00 -0.50 74 GLY A O 9
ATOM 11320 N N . VAL A 1 75 ? 6.392 5.499 -7.926 1.00 -0.46 75 VAL A N 9
ATOM 11321 C CA . VAL A 1 75 ? 7.113 4.223 -8.039 1.00 0.04 75 VAL A CA 9
ATOM 11322 C C . VAL A 1 75 ? 6.475 3.450 -9.207 1.00 0.62 75 VAL A C 9
ATOM 11323 O O . VAL A 1 75 ? 5.950 4.114 -10.083 1.00 -0.50 75 VAL A O 9
ATOM 11336 N N . ASN A 1 76 ? 6.468 2.098 -9.261 1.00 -0.46 76 ASN A N 9
ATOM 11337 C CA . ASN A 1 76 ? 5.812 1.329 -10.316 1.00 0.04 76 ASN A CA 9
ATOM 11338 C C . ASN A 1 76 ? 4.945 0.227 -9.708 1.00 0.62 76 ASN A C 9
ATOM 11339 O O . ASN A 1 76 ? 5.086 -0.925 -10.087 1.00 -0.50 76 ASN A O 9
ATOM 11350 N N . ILE A 1 77 ? 4.047 0.562 -8.745 1.00 -0.46 77 ILE A N 9
ATOM 11351 C CA . ILE A 1 77 ? 3.235 -0.464 -8.071 1.00 0.04 77 ILE A CA 9
ATOM 11352 C C . ILE A 1 77 ? 2.065 -0.795 -8.982 1.00 0.62 77 ILE A C 9
ATOM 11353 O O . ILE A 1 77 ? 1.426 0.174 -9.361 1.00 -0.50 77 ILE A O 9
ATOM 11369 N N . PRO A 1 78 ? 1.666 -2.039 -9.385 1.00 -0.23 78 PRO A N 9
ATOM 11370 C CA . PRO A 1 78 ? 0.476 -2.186 -10.230 1.00 0.04 78 PRO A CA 9
ATOM 11371 C C . PRO A 1 78 ? -0.865 -1.927 -9.556 1.00 0.53 78 PRO A C 9
ATOM 11372 O O . PRO A 1 78 ? -1.809 -2.646 -9.842 1.00 -0.50 78 PRO A O 9
ATOM 11383 N N . TYR A 1 79 ? -1.008 -0.934 -8.649 1.00 -0.46 79 TYR A N 9
ATOM 11384 C CA . TYR A 1 79 ? -2.280 -0.715 -7.956 1.00 0.04 79 TYR A CA 9
ATOM 11385 C C . TYR A 1 79 ? -2.274 0.663 -7.338 1.00 0.62 79 TYR A C 9
ATOM 11386 O O . TYR A 1 79 ? -1.207 1.240 -7.211 1.00 -0.50 79 TYR A O 9
ATOM 11404 N N . LYS A 1 80 ? -3.468 1.173 -6.952 1.00 -0.46 80 LYS A N 9
ATOM 11405 C CA . LYS A 1 80 ? -3.564 2.516 -6.380 1.00 0.04 80 LYS A CA 9
ATOM 11406 C C . LYS A 1 80 ? -3.856 2.490 -4.887 1.00 0.62 80 LYS A C 9
ATOM 11407 O O . LYS A 1 80 ? -4.252 3.494 -4.325 1.00 -0.50 80 LYS A O 9
ATOM 11426 N N . ILE A 1 81 ? -3.636 1.337 -4.212 1.00 -0.46 81 ILE A N 9
ATOM 11427 C CA . ILE A 1 81 ? -3.696 1.253 -2.748 1.00 0.04 81 ILE A CA 9
ATOM 11428 C C . ILE A 1 81 ? -5.092 1.627 -2.329 1.00 0.62 81 ILE A C 9
ATOM 11429 O O . ILE A 1 81 ? -5.269 2.224 -1.285 1.00 -0.50 81 ILE A O 9
ATOM 11445 N N . SER A 1 82 ? -6.129 1.289 -3.124 1.00 -0.46 82 SER A N 9
ATOM 11446 C CA . SER A 1 82 ? -7.477 1.740 -2.775 1.00 0.04 82 SER A CA 9
ATOM 11447 C C . SER A 1 82 ? -8.131 0.713 -1.881 1.00 0.62 82 SER A C 9
ATOM 11448 O O . SER A 1 82 ? -7.998 -0.448 -2.236 1.00 -0.50 82 SER A O 9
ATOM 11456 N N . PRO A 1 83 ? -8.826 1.043 -0.758 1.00 -0.23 83 PRO A N 9
ATOM 11457 C CA . PRO A 1 83 ? -9.444 0.003 0.049 1.00 0.04 83 PRO A CA 9
ATOM 11458 C C . PRO A 1 83 ? -10.646 -0.614 -0.626 1.00 0.53 83 PRO A C 9
ATOM 11459 O O . PRO A 1 83 ? -11.767 -0.422 -0.186 1.00 -0.50 83 PRO A O 9
ATOM 11470 N N . SER A 1 84 ? -10.385 -1.366 -1.717 1.00 -0.46 84 SER A N 9
ATOM 11471 C CA . SER A 1 84 ? -11.458 -1.919 -2.536 1.00 0.04 84 SER A CA 9
ATOM 11472 C C . SER A 1 84 ? -10.857 -2.913 -3.507 1.00 0.62 84 SER A C 9
ATOM 11473 O O . SER A 1 84 ? -11.324 -4.038 -3.552 1.00 -0.50 84 SER A O 9
ATOM 11481 N N . THR A 1 85 ? -9.806 -2.498 -4.257 1.00 -0.46 85 THR A N 9
ATOM 11482 C CA . THR A 1 85 ? -9.063 -3.431 -5.108 1.00 0.04 85 THR A CA 9
ATOM 11483 C C . THR A 1 85 ? -9.007 -4.820 -4.500 1.00 0.62 85 THR A C 9
ATOM 11484 O O . THR A 1 85 ? -8.356 -4.993 -3.481 1.00 -0.50 85 THR A O 9
ATOM 11495 N N . ASP A 1 86 ? -9.675 -5.823 -5.105 1.00 -0.46 86 ASP A N 9
ATOM 11496 C CA . ASP A 1 86 ? -9.580 -7.184 -4.600 1.00 0.04 86 ASP A CA 9
ATOM 11497 C C . ASP A 1 86 ? -8.412 -7.842 -5.298 1.00 0.62 86 ASP A C 9
ATOM 11498 O O . ASP A 1 86 ? -8.337 -7.719 -6.511 1.00 -0.50 86 ASP A O 9
ATOM 11507 N N . CYS A 1 87 ? -7.490 -8.529 -4.585 1.00 -0.46 87 CYS A N 9
ATOM 11508 C CA . CYS A 1 87 ? -6.411 -9.244 -5.265 1.00 0.04 87 CYS A CA 9
ATOM 11509 C C . CYS A 1 87 ? -6.472 -10.700 -4.873 1.00 0.62 87 CYS A C 9
ATOM 11510 O O . CYS A 1 87 ? -5.552 -11.211 -4.258 1.00 -0.50 87 CYS A O 9
ATOM 11517 N N . SER A 1 88 ? -7.580 -11.376 -5.242 1.00 -0.46 88 SER A N 9
ATOM 11518 C CA . SER A 1 88 ? -7.671 -12.819 -5.033 1.00 0.04 88 SER A CA 9
ATOM 11519 C C . SER A 1 88 ? -7.007 -13.551 -6.186 1.00 0.62 88 SER A C 9
ATOM 11520 O O . SER A 1 88 ? -6.334 -14.537 -5.938 1.00 -0.50 88 SER A O 9
ATOM 11528 N N . LYS A 1 89 ? -7.208 -13.102 -7.453 1.00 -0.46 89 LYS A N 9
ATOM 11529 C CA . LYS A 1 89 ? -6.611 -13.761 -8.622 1.00 0.04 89 LYS A CA 9
ATOM 11530 C C . LYS A 1 89 ? -5.759 -12.733 -9.345 1.00 0.62 89 LYS A C 9
ATOM 11531 O O . LYS A 1 89 ? -6.072 -12.383 -10.471 1.00 -0.50 89 LYS A O 9
ATOM 11550 N N . VAL A 1 90 ? -4.673 -12.234 -8.710 1.00 -0.46 90 VAL A N 9
ATOM 11551 C CA . VAL A 1 90 ? -3.811 -11.234 -9.351 1.00 0.04 90 VAL A CA 9
ATOM 11552 C C . VAL A 1 90 ? -2.450 -11.827 -9.621 1.00 0.62 90 VAL A C 9
ATOM 11553 O O . VAL A 1 90 ? -1.991 -12.577 -8.777 1.00 -0.50 90 VAL A O 9
ATOM 11566 N N . GLN A 1 91 ? -1.807 -11.499 -10.772 1.00 -0.46 91 GLN A N 9
ATOM 11567 C CA . GLN A 1 91 ? -0.475 -12.011 -11.087 1.00 0.04 91 GLN A CA 9
ATOM 11568 C C . GLN A 1 91 ? 0.497 -10.859 -11.193 1.00 0.52 91 GLN A C 9
ATOM 11569 O O . GLN A 1 91 ? 0.706 -10.192 -10.158 1.00 -0.71 91 GLN A O 9
ATOM 11584 N N . ALA A 1 1 ? 8.474 -14.354 0.626 1.00 -0.26 1 ALA A N 10
ATOM 11585 C CA . ALA A 1 1 ? 8.351 -14.092 2.089 1.00 0.04 1 ALA A CA 10
ATOM 11586 C C . ALA A 1 1 ? 7.373 -12.964 2.366 1.00 0.62 1 ALA A C 10
ATOM 11587 O O . ALA A 1 1 ? 7.710 -12.002 3.033 1.00 -0.50 1 ALA A O 10
ATOM 11596 N N . ILE A 1 2 ? 6.138 -13.069 1.835 1.00 -0.46 2 ILE A N 10
ATOM 11597 C CA . ILE A 1 2 ? 5.160 -11.981 1.938 1.00 0.04 2 ILE A CA 10
ATOM 11598 C C . ILE A 1 2 ? 4.479 -12.021 3.284 1.00 0.62 2 ILE A C 10
ATOM 11599 O O . ILE A 1 2 ? 4.183 -13.102 3.766 1.00 -0.50 2 ILE A O 10
ATOM 11615 N N . THR A 1 3 ? 4.188 -10.852 3.905 1.00 -0.46 3 THR A N 10
ATOM 11616 C CA . THR A 1 3 ? 3.561 -10.855 5.226 1.00 0.04 3 THR A CA 10
ATOM 11617 C C . THR A 1 3 ? 3.006 -9.478 5.537 1.00 0.62 3 THR A C 10
ATOM 11618 O O . THR A 1 3 ? 3.704 -8.510 5.277 1.00 -0.50 3 THR A O 10
ATOM 11629 N N . CYS A 1 4 ? 1.773 -9.324 6.078 1.00 -0.46 4 CYS A N 10
ATOM 11630 C CA . CYS A 1 4 ? 1.303 -7.974 6.400 1.00 0.04 4 CYS A CA 10
ATOM 11631 C C . CYS A 1 4 ? 2.257 -7.309 7.376 1.00 0.62 4 CYS A C 10
ATOM 11632 O O . CYS A 1 4 ? 2.470 -6.110 7.283 1.00 -0.50 4 CYS A O 10
ATOM 11639 N N . GLY A 1 5 ? 2.877 -8.078 8.295 1.00 -0.46 5 GLY A N 10
ATOM 11640 C CA . GLY A 1 5 ? 3.965 -7.528 9.109 1.00 0.04 5 GLY A CA 10
ATOM 11641 C C . GLY A 1 5 ? 4.924 -6.650 8.324 1.00 0.62 5 GLY A C 10
ATOM 11642 O O . GLY A 1 5 ? 5.244 -5.564 8.784 1.00 -0.50 5 GLY A O 10
ATOM 11646 N N . GLN A 1 6 ? 5.403 -7.101 7.137 1.00 -0.46 6 GLN A N 10
ATOM 11647 C CA . GLN A 1 6 ? 6.312 -6.267 6.346 1.00 0.04 6 GLN A CA 10
ATOM 11648 C C . GLN A 1 6 ? 5.594 -4.985 5.966 1.00 0.62 6 GLN A C 10
ATOM 11649 O O . GLN A 1 6 ? 6.195 -3.923 5.956 1.00 -0.50 6 GLN A O 10
ATOM 11663 N N . VAL A 1 7 ? 4.295 -5.099 5.603 1.00 -0.46 7 VAL A N 10
ATOM 11664 C CA . VAL A 1 7 ? 3.571 -3.998 4.976 1.00 0.04 7 VAL A CA 10
ATOM 11665 C C . VAL A 1 7 ? 3.314 -2.941 6.036 1.00 0.62 7 VAL A C 10
ATOM 11666 O O . VAL A 1 7 ? 3.696 -1.791 5.870 1.00 -0.50 7 VAL A O 10
ATOM 11679 N N . THR A 1 8 ? 2.670 -3.311 7.165 1.00 -0.46 8 THR A N 10
ATOM 11680 C CA . THR A 1 8 ? 2.410 -2.321 8.209 1.00 0.04 8 THR A CA 10
ATOM 11681 C C . THR A 1 8 ? 3.688 -1.620 8.642 1.00 0.62 8 THR A C 10
ATOM 11682 O O . THR A 1 8 ? 3.653 -0.420 8.872 1.00 -0.50 8 THR A O 10
ATOM 11693 N N . SER A 1 9 ? 4.831 -2.340 8.754 1.00 -0.46 9 SER A N 10
ATOM 11694 C CA . SER A 1 9 ? 6.076 -1.681 9.165 1.00 0.04 9 SER A CA 10
ATOM 11695 C C . SER A 1 9 ? 6.554 -0.755 8.063 1.00 0.62 9 SER A C 10
ATOM 11696 O O . SER A 1 9 ? 6.845 0.398 8.350 1.00 -0.50 9 SER A O 10
ATOM 11704 N N . ASN A 1 10 ? 6.631 -1.202 6.789 1.00 -0.46 10 ASN A N 10
ATOM 11705 C CA . ASN A 1 10 ? 7.018 -0.271 5.724 1.00 0.04 10 ASN A CA 10
ATOM 11706 C C . ASN A 1 10 ? 6.089 0.924 5.680 1.00 0.62 10 ASN A C 10
ATOM 11707 O O . ASN A 1 10 ? 6.568 2.019 5.428 1.00 -0.50 10 ASN A O 10
ATOM 11718 N N . LEU A 1 11 ? 4.766 0.763 5.922 1.00 -0.46 11 LEU A N 10
ATOM 11719 C CA . LEU A 1 11 ? 3.881 1.933 5.930 1.00 0.04 11 LEU A CA 10
ATOM 11720 C C . LEU A 1 11 ? 4.083 2.851 7.126 1.00 0.62 11 LEU A C 10
ATOM 11721 O O . LEU A 1 11 ? 3.366 3.839 7.177 1.00 -0.50 11 LEU A O 10
ATOM 11737 N N . ALA A 1 12 ? 5.015 2.610 8.081 1.00 -0.46 12 ALA A N 10
ATOM 11738 C CA . ALA A 1 12 ? 5.163 3.518 9.228 1.00 0.04 12 ALA A CA 10
ATOM 11739 C C . ALA A 1 12 ? 5.064 4.991 8.864 1.00 0.62 12 ALA A C 10
ATOM 11740 O O . ALA A 1 12 ? 4.270 5.675 9.492 1.00 -0.50 12 ALA A O 10
ATOM 11747 N N . PRO A 1 13 ? 5.817 5.568 7.895 1.00 -0.23 13 PRO A N 10
ATOM 11748 C CA . PRO A 1 13 ? 5.629 6.981 7.588 1.00 0.04 13 PRO A CA 10
ATOM 11749 C C . PRO A 1 13 ? 4.392 7.222 6.745 1.00 0.53 13 PRO A C 10
ATOM 11750 O O . PRO A 1 13 ? 3.878 8.330 6.753 1.00 -0.50 13 PRO A O 10
ATOM 11761 N N . CYS A 1 14 ? 3.896 6.204 5.998 1.00 -0.46 14 CYS A N 10
ATOM 11762 C CA . CYS A 1 14 ? 2.744 6.425 5.131 1.00 0.04 14 CYS A CA 10
ATOM 11763 C C . CYS A 1 14 ? 1.528 6.586 6.013 1.00 0.62 14 CYS A C 10
ATOM 11764 O O . CYS A 1 14 ? 0.856 7.598 5.913 1.00 -0.50 14 CYS A O 10
ATOM 11771 N N . LEU A 1 15 ? 1.228 5.605 6.896 1.00 -0.46 15 LEU A N 10
ATOM 11772 C CA . LEU A 1 15 ? 0.056 5.741 7.763 1.00 0.04 15 LEU A CA 10
ATOM 11773 C C . LEU A 1 15 ? -0.024 7.124 8.370 1.00 0.62 15 LEU A C 10
ATOM 11774 O O . LEU A 1 15 ? -1.111 7.675 8.463 1.00 -0.50 15 LEU A O 10
ATOM 11790 N N . ALA A 1 16 ? 1.121 7.727 8.765 1.00 -0.46 16 ALA A N 10
ATOM 11791 C CA . ALA A 1 16 ? 1.075 9.074 9.346 1.00 0.04 16 ALA A CA 10
ATOM 11792 C C . ALA A 1 16 ? 0.617 10.060 8.284 1.00 0.62 16 ALA A C 10
ATOM 11793 O O . ALA A 1 16 ? -0.237 10.893 8.548 1.00 -0.50 16 ALA A O 10
ATOM 11800 N N . TYR A 1 17 ? 1.183 9.961 7.059 1.00 -0.46 17 TYR A N 10
ATOM 11801 C CA . TYR A 1 17 ? 0.738 10.797 5.936 1.00 0.04 17 TYR A CA 10
ATOM 11802 C C . TYR A 1 17 ? -0.738 10.583 5.649 1.00 0.62 17 TYR A C 10
ATOM 11803 O O . TYR A 1 17 ? -1.484 11.536 5.486 1.00 -0.50 17 TYR A O 10
ATOM 11821 N N . LEU A 1 18 ? -1.201 9.318 5.595 1.00 -0.46 18 LEU A N 10
ATOM 11822 C CA . LEU A 1 18 ? -2.605 9.049 5.266 1.00 0.04 18 LEU A CA 10
ATOM 11823 C C . LEU A 1 18 ? -3.535 9.686 6.283 1.00 0.62 18 LEU A C 10
ATOM 11824 O O . LEU A 1 18 ? -4.638 10.072 5.924 1.00 -0.50 18 LEU A O 10
ATOM 11840 N N . ARG A 1 19 ? -3.096 9.829 7.554 1.00 -0.46 19 ARG A N 10
ATOM 11841 C CA . ARG A 1 19 ? -3.907 10.528 8.558 1.00 0.04 19 ARG A CA 10
ATOM 11842 C C . ARG A 1 19 ? -3.971 12.035 8.365 1.00 0.62 19 ARG A C 10
ATOM 11843 O O . ARG A 1 19 ? -4.555 12.684 9.218 1.00 -0.50 19 ARG A O 10
ATOM 11864 N N . ASN A 1 20 ? -3.398 12.655 7.306 1.00 -0.46 20 ASN A N 10
ATOM 11865 C CA . ASN A 1 20 ? -3.346 14.121 7.252 1.00 0.04 20 ASN A CA 10
ATOM 11866 C C . ASN A 1 20 ? -2.633 14.666 8.476 1.00 0.62 20 ASN A C 10
ATOM 11867 O O . ASN A 1 20 ? -3.010 15.727 8.949 1.00 -0.50 20 ASN A O 10
ATOM 11878 N N . THR A 1 21 ? -1.607 13.954 9.006 1.00 -0.46 21 THR A N 10
ATOM 11879 C CA . THR A 1 21 ? -0.924 14.415 10.218 1.00 0.04 21 THR A CA 10
ATOM 11880 C C . THR A 1 21 ? 0.574 14.469 9.995 1.00 0.62 21 THR A C 10
ATOM 11881 O O . THR A 1 21 ? 1.134 15.553 10.065 1.00 -0.50 21 THR A O 10
ATOM 11892 N N . GLY A 1 22 ? 1.259 13.331 9.732 1.00 -0.46 22 GLY A N 10
ATOM 11893 C CA . GLY A 1 22 ? 2.711 13.379 9.554 1.00 0.04 22 GLY A CA 10
ATOM 11894 C C . GLY A 1 22 ? 3.073 13.588 8.102 1.00 0.62 22 GLY A C 10
ATOM 11895 O O . GLY A 1 22 ? 2.182 13.463 7.280 1.00 -0.50 22 GLY A O 10
ATOM 11899 N N . PRO A 1 23 ? 4.339 13.906 7.729 1.00 -0.23 23 PRO A N 10
ATOM 11900 C CA . PRO A 1 23 ? 4.680 14.060 6.318 1.00 0.04 23 PRO A CA 10
ATOM 11901 C C . PRO A 1 23 ? 5.112 12.764 5.661 1.00 0.53 23 PRO A C 10
ATOM 11902 O O . PRO A 1 23 ? 5.120 11.735 6.316 1.00 -0.50 23 PRO A O 10
ATOM 11913 N N . LEU A 1 24 ? 5.475 12.818 4.355 1.00 -0.46 24 LEU A N 10
ATOM 11914 C CA . LEU A 1 24 ? 5.974 11.636 3.639 1.00 0.04 24 LEU A CA 10
ATOM 11915 C C . LEU A 1 24 ? 7.081 10.932 4.398 1.00 0.62 24 LEU A C 10
ATOM 11916 O O . LEU A 1 24 ? 7.013 9.725 4.581 1.00 -0.50 24 LEU A O 10
ATOM 11932 N N . GLY A 1 25 ? 8.139 11.647 4.831 1.00 -0.46 25 GLY A N 10
ATOM 11933 C CA . GLY A 1 25 ? 9.231 10.956 5.518 1.00 0.04 25 GLY A CA 10
ATOM 11934 C C . GLY A 1 25 ? 9.809 9.863 4.642 1.00 0.62 25 GLY A C 10
ATOM 11935 O O . GLY A 1 25 ? 10.090 10.148 3.489 1.00 -0.50 25 GLY A O 10
ATOM 11939 N N . ARG A 1 26 ? 9.988 8.612 5.136 1.00 -0.46 26 ARG A N 10
ATOM 11940 C CA . ARG A 1 26 ? 10.487 7.521 4.287 1.00 0.04 26 ARG A CA 10
ATOM 11941 C C . ARG A 1 26 ? 9.334 6.715 3.724 1.00 0.62 26 ARG A C 10
ATOM 11942 O O . ARG A 1 26 ? 9.510 5.543 3.430 1.00 -0.50 26 ARG A O 10
ATOM 11963 N N . CYS A 1 27 ? 8.128 7.303 3.556 1.00 -0.46 27 CYS A N 10
ATOM 11964 C CA . CYS A 1 27 ? 7.017 6.515 3.034 1.00 0.04 27 CYS A CA 10
ATOM 11965 C C . CYS A 1 27 ? 7.406 5.981 1.676 1.00 0.62 27 CYS A C 10
ATOM 11966 O O . CYS A 1 27 ? 7.214 4.802 1.432 1.00 -0.50 27 CYS A O 10
ATOM 11973 N N . CYS A 1 28 ? 7.941 6.830 0.771 1.00 -0.46 28 CYS A N 10
ATOM 11974 C CA . CYS A 1 28 ? 8.227 6.345 -0.579 1.00 0.04 28 CYS A CA 10
ATOM 11975 C C . CYS A 1 28 ? 9.211 5.199 -0.542 1.00 0.62 28 CYS A C 10
ATOM 11976 O O . CYS A 1 28 ? 9.035 4.265 -1.309 1.00 -0.50 28 CYS A O 10
ATOM 11983 N N . GLY A 1 29 ? 10.238 5.248 0.337 1.00 -0.46 29 GLY A N 10
ATOM 11984 C CA . GLY A 1 29 ? 11.154 4.113 0.457 1.00 0.04 29 GLY A CA 10
ATOM 11985 C C . GLY A 1 29 ? 10.399 2.891 0.924 1.00 0.62 29 GLY A C 10
ATOM 11986 O O . GLY A 1 29 ? 10.573 1.819 0.365 1.00 -0.50 29 GLY A O 10
ATOM 11990 N N . GLY A 1 30 ? 9.541 3.029 1.959 1.00 -0.46 30 GLY A N 10
ATOM 11991 C CA . GLY A 1 30 ? 8.769 1.871 2.408 1.00 0.04 30 GLY A CA 10
ATOM 11992 C C . GLY A 1 30 ? 7.945 1.323 1.265 1.00 0.62 30 GLY A C 10
ATOM 11993 O O . GLY A 1 30 ? 7.990 0.135 0.992 1.00 -0.50 30 GLY A O 10
ATOM 11997 N N . VAL A 1 31 ? 7.177 2.185 0.562 1.00 -0.46 31 VAL A N 10
ATOM 11998 C CA . VAL A 1 31 ? 6.354 1.697 -0.553 1.00 0.04 31 VAL A CA 10
ATOM 11999 C C . VAL A 1 31 ? 7.285 0.995 -1.525 1.00 0.62 31 VAL A C 10
ATOM 12000 O O . VAL A 1 31 ? 7.026 -0.141 -1.887 1.00 -0.50 31 VAL A O 10
ATOM 12013 N N . LYS A 1 32 ? 8.397 1.636 -1.952 1.00 -0.46 32 LYS A N 10
ATOM 12014 C CA . LYS A 1 32 ? 9.317 0.978 -2.887 1.00 0.04 32 LYS A CA 10
ATOM 12015 C C . LYS A 1 32 ? 9.678 -0.415 -2.411 1.00 0.62 32 LYS A C 10
ATOM 12016 O O . LYS A 1 32 ? 9.643 -1.350 -3.197 1.00 -0.50 32 LYS A O 10
ATOM 12035 N N . ALA A 1 33 ? 10.022 -0.582 -1.115 1.00 -0.46 33 ALA A N 10
ATOM 12036 C CA . ALA A 1 33 ? 10.354 -1.917 -0.609 1.00 0.04 33 ALA A CA 10
ATOM 12037 C C . ALA A 1 33 ? 9.232 -2.896 -0.898 1.00 0.62 33 ALA A C 10
ATOM 12038 O O . ALA A 1 33 ? 9.496 -4.047 -1.208 1.00 -0.50 33 ALA A O 10
ATOM 12045 N N . LEU A 1 34 ? 7.962 -2.442 -0.794 1.00 -0.46 34 LEU A N 10
ATOM 12046 C CA . LEU A 1 34 ? 6.817 -3.331 -1.006 1.00 0.04 34 LEU A CA 10
ATOM 12047 C C . LEU A 1 34 ? 6.690 -3.667 -2.472 1.00 0.62 34 LEU A C 10
ATOM 12048 O O . LEU A 1 34 ? 6.371 -4.795 -2.807 1.00 -0.50 34 LEU A O 10
ATOM 12064 N N . VAL A 1 35 ? 6.951 -2.688 -3.364 1.00 -0.46 35 VAL A N 10
ATOM 12065 C CA . VAL A 1 35 ? 6.858 -2.944 -4.803 1.00 0.04 35 VAL A CA 10
ATOM 12066 C C . VAL A 1 35 ? 7.651 -4.200 -5.101 1.00 0.62 35 VAL A C 10
ATOM 12067 O O . VAL A 1 35 ? 7.153 -5.088 -5.777 1.00 -0.50 35 VAL A O 10
ATOM 12080 N N . ASN A 1 36 ? 8.897 -4.285 -4.578 1.00 -0.46 36 ASN A N 10
ATOM 12081 C CA . ASN A 1 36 ? 9.723 -5.465 -4.836 1.00 0.04 36 ASN A CA 10
ATOM 12082 C C . ASN A 1 36 ? 9.022 -6.721 -4.363 1.00 0.62 36 ASN A C 10
ATOM 12083 O O . ASN A 1 36 ? 9.066 -7.713 -5.073 1.00 -0.50 36 ASN A O 10
ATOM 12094 N N . SER A 1 37 ? 8.353 -6.689 -3.183 1.00 -0.46 37 SER A N 10
ATOM 12095 C CA . SER A 1 37 ? 7.541 -7.831 -2.751 1.00 0.04 37 SER A CA 10
ATOM 12096 C C . SER A 1 37 ? 6.088 -7.563 -3.069 1.00 0.62 37 SER A C 10
ATOM 12097 O O . SER A 1 37 ? 5.225 -7.912 -2.276 1.00 -0.50 37 SER A O 10
ATOM 12105 N N . ALA A 1 38 ? 5.792 -6.943 -4.237 1.00 -0.46 38 ALA A N 10
ATOM 12106 C CA . ALA A 1 38 ? 4.401 -6.756 -4.626 1.00 0.04 38 ALA A CA 10
ATOM 12107 C C . ALA A 1 38 ? 4.285 -6.750 -6.133 1.00 0.62 38 ALA A C 10
ATOM 12108 O O . ALA A 1 38 ? 3.652 -5.859 -6.677 1.00 -0.50 38 ALA A O 10
ATOM 12115 N N . ARG A 1 39 ? 4.899 -7.748 -6.815 1.00 -0.46 39 ARG A N 10
ATOM 12116 C CA . ARG A 1 39 ? 4.820 -7.831 -8.278 1.00 0.04 39 ARG A CA 10
ATOM 12117 C C . ARG A 1 39 ? 4.694 -9.266 -8.769 1.00 0.62 39 ARG A C 10
ATOM 12118 O O . ARG A 1 39 ? 3.838 -9.497 -9.610 1.00 -0.50 39 ARG A O 10
ATOM 12139 N N . THR A 1 40 ? 5.506 -10.228 -8.266 1.00 -0.46 40 THR A N 10
ATOM 12140 C CA . THR A 1 40 ? 5.326 -11.652 -8.593 1.00 0.04 40 THR A CA 10
ATOM 12141 C C . THR A 1 40 ? 3.966 -12.167 -8.145 1.00 0.62 40 THR A C 10
ATOM 12142 O O . THR A 1 40 ? 3.889 -12.947 -7.210 1.00 -0.50 40 THR A O 10
ATOM 12153 N N . THR A 1 41 ? 2.870 -11.771 -8.834 1.00 -0.46 41 THR A N 10
ATOM 12154 C CA . THR A 1 41 ? 1.553 -12.384 -8.619 1.00 0.04 41 THR A CA 10
ATOM 12155 C C . THR A 1 41 ? 1.120 -12.561 -7.175 1.00 0.62 41 THR A C 10
ATOM 12156 O O . THR A 1 41 ? 0.375 -11.732 -6.676 1.00 -0.50 41 THR A O 10
ATOM 12167 N N . GLU A 1 42 ? 1.532 -13.628 -6.455 1.00 -0.46 42 GLU A N 10
ATOM 12168 C CA . GLU A 1 42 ? 1.027 -13.819 -5.097 1.00 0.04 42 GLU A CA 10
ATOM 12169 C C . GLU A 1 42 ? 1.563 -12.675 -4.272 1.00 0.62 42 GLU A C 10
ATOM 12170 O O . GLU A 1 42 ? 0.820 -12.044 -3.537 1.00 -0.50 42 GLU A O 10
ATOM 12182 N N . ASP A 1 43 ? 2.874 -12.371 -4.407 1.00 -0.46 43 ASP A N 10
ATOM 12183 C CA . ASP A 1 43 ? 3.435 -11.269 -3.629 1.00 0.04 43 ASP A CA 10
ATOM 12184 C C . ASP A 1 43 ? 2.590 -10.018 -3.816 1.00 0.62 43 ASP A C 10
ATOM 12185 O O . ASP A 1 43 ? 2.168 -9.398 -2.851 1.00 -0.50 43 ASP A O 10
ATOM 12194 N N . ARG A 1 44 ? 2.316 -9.663 -5.091 1.00 -0.46 44 ARG A N 10
ATOM 12195 C CA . ARG A 1 44 ? 1.420 -8.550 -5.420 1.00 0.04 44 ARG A CA 10
ATOM 12196 C C . ARG A 1 44 ? 0.100 -8.629 -4.693 1.00 0.62 44 ARG A C 10
ATOM 12197 O O . ARG A 1 44 ? -0.346 -7.669 -4.081 1.00 -0.50 44 ARG A O 10
ATOM 12218 N N . GLN A 1 45 ? -0.577 -9.787 -4.759 1.00 -0.46 45 GLN A N 10
ATOM 12219 C CA . GLN A 1 45 ? -1.915 -9.881 -4.178 1.00 0.04 45 GLN A CA 10
ATOM 12220 C C . GLN A 1 45 ? -1.872 -9.734 -2.673 1.00 0.62 45 GLN A C 10
ATOM 12221 O O . GLN A 1 45 ? -2.707 -9.053 -2.096 1.00 -0.50 45 GLN A O 10
ATOM 12235 N N . ILE A 1 46 ? -0.896 -10.377 -2.002 1.00 -0.46 46 ILE A N 10
ATOM 12236 C CA . ILE A 1 46 ? -0.852 -10.315 -0.539 1.00 0.04 46 ILE A CA 10
ATOM 12237 C C . ILE A 1 46 ? -0.559 -8.888 -0.135 1.00 0.62 46 ILE A C 10
ATOM 12238 O O . ILE A 1 46 ? -1.248 -8.368 0.730 1.00 -0.50 46 ILE A O 10
ATOM 12254 N N . ALA A 1 47 ? 0.450 -8.216 -0.737 1.00 -0.46 47 ALA A N 10
ATOM 12255 C CA . ALA A 1 47 ? 0.722 -6.833 -0.349 1.00 0.04 47 ALA A CA 10
ATOM 12256 C C . ALA A 1 47 ? -0.542 -6.023 -0.554 1.00 0.62 47 ALA A C 10
ATOM 12257 O O . ALA A 1 47 ? -1.003 -5.375 0.370 1.00 -0.50 47 ALA A O 10
ATOM 12264 N N . CYS A 1 48 ? -1.152 -6.081 -1.759 1.00 -0.46 48 CYS A N 10
ATOM 12265 C CA . CYS A 1 48 ? -2.425 -5.386 -1.998 1.00 0.04 48 CYS A CA 10
ATOM 12266 C C . CYS A 1 48 ? -3.454 -5.740 -0.940 1.00 0.62 48 CYS A C 10
ATOM 12267 O O . CYS A 1 48 ? -4.177 -4.859 -0.501 1.00 -0.50 48 CYS A O 10
ATOM 12274 N N . THR A 1 49 ? -3.559 -7.018 -0.517 1.00 -0.46 49 THR A N 10
ATOM 12275 C CA . THR A 1 49 ? -4.540 -7.392 0.514 1.00 0.04 49 THR A CA 10
ATOM 12276 C C . THR A 1 49 ? -4.186 -6.723 1.828 1.00 0.62 49 THR A C 10
ATOM 12277 O O . THR A 1 49 ? -5.041 -6.180 2.511 1.00 -0.50 49 THR A O 10
ATOM 12288 N N . CYS A 1 50 ? -2.899 -6.758 2.224 1.00 -0.46 50 CYS A N 10
ATOM 12289 C CA . CYS A 1 50 ? -2.500 -6.120 3.478 1.00 0.04 50 CYS A CA 10
ATOM 12290 C C . CYS A 1 50 ? -2.668 -4.616 3.400 1.00 0.62 50 CYS A C 10
ATOM 12291 O O . CYS A 1 50 ? -3.094 -4.020 4.375 1.00 -0.50 50 CYS A O 10
ATOM 12298 N N . LEU A 1 51 ? -2.334 -3.983 2.255 1.00 -0.46 51 LEU A N 10
ATOM 12299 C CA . LEU A 1 51 ? -2.514 -2.535 2.120 1.00 0.04 51 LEU A CA 10
ATOM 12300 C C . LEU A 1 51 ? -3.988 -2.234 2.288 1.00 0.62 51 LEU A C 10
ATOM 12301 O O . LEU A 1 51 ? -4.350 -1.328 3.023 1.00 -0.50 51 LEU A O 10
ATOM 12317 N N . LYS A 1 52 ? -4.857 -3.023 1.616 1.00 -0.46 52 LYS A N 10
ATOM 12318 C CA . LYS A 1 52 ? -6.300 -2.868 1.803 1.00 0.04 52 LYS A CA 10
ATOM 12319 C C . LYS A 1 52 ? -6.633 -2.935 3.280 1.00 0.62 52 LYS A C 10
ATOM 12320 O O . LYS A 1 52 ? -7.420 -2.135 3.764 1.00 -0.50 52 LYS A O 10
ATOM 12339 N N . SER A 1 53 ? -6.028 -3.900 4.007 1.00 -0.46 53 SER A N 10
ATOM 12340 C CA . SER A 1 53 ? -6.307 -4.051 5.435 1.00 0.04 53 SER A CA 10
ATOM 12341 C C . SER A 1 53 ? -5.796 -2.853 6.208 1.00 0.62 53 SER A C 10
ATOM 12342 O O . SER A 1 53 ? -6.507 -2.343 7.061 1.00 -0.50 53 SER A O 10
ATOM 12350 N N . ALA A 1 54 ? -4.557 -2.384 5.923 1.00 -0.46 54 ALA A N 10
ATOM 12351 C CA . ALA A 1 54 ? -4.032 -1.208 6.614 1.00 0.04 54 ALA A CA 10
ATOM 12352 C C . ALA A 1 54 ? -5.005 -0.067 6.451 1.00 0.62 54 ALA A C 10
ATOM 12353 O O . ALA A 1 54 ? -5.365 0.554 7.440 1.00 -0.50 54 ALA A O 10
ATOM 12360 N N . ALA A 1 55 ? -5.447 0.219 5.205 1.00 -0.46 55 ALA A N 10
ATOM 12361 C CA . ALA A 1 55 ? -6.343 1.356 5.013 1.00 0.04 55 ALA A CA 10
ATOM 12362 C C . ALA A 1 55 ? -7.557 1.171 5.902 1.00 0.62 55 ALA A C 10
ATOM 12363 O O . ALA A 1 55 ? -7.929 2.094 6.609 1.00 -0.50 55 ALA A O 10
ATOM 12370 N N . GLY A 1 56 ? -8.173 -0.037 5.893 1.00 -0.46 56 GLY A N 10
ATOM 12371 C CA . GLY A 1 56 ? -9.327 -0.282 6.763 1.00 0.04 56 GLY A CA 10
ATOM 12372 C C . GLY A 1 56 ? -9.009 -0.083 8.231 1.00 0.62 56 GLY A C 10
ATOM 12373 O O . GLY A 1 56 ? -9.866 0.388 8.961 1.00 -0.50 56 GLY A O 10
ATOM 12377 N N . ALA A 1 57 ? -7.796 -0.453 8.702 1.00 -0.46 57 ALA A N 10
ATOM 12378 C CA . ALA A 1 57 ? -7.468 -0.274 10.121 1.00 0.04 57 ALA A CA 10
ATOM 12379 C C . ALA A 1 57 ? -7.358 1.186 10.510 1.00 0.62 57 ALA A C 10
ATOM 12380 O O . ALA A 1 57 ? -7.765 1.557 11.601 1.00 -0.50 57 ALA A O 10
ATOM 12387 N N . ILE A 1 58 ? -6.775 2.037 9.640 1.00 -0.46 58 ILE A N 10
ATOM 12388 C CA . ILE A 1 58 ? -6.494 3.419 10.044 1.00 0.04 58 ILE A CA 10
ATOM 12389 C C . ILE A 1 58 ? -7.784 4.212 10.140 1.00 0.62 58 ILE A C 10
ATOM 12390 O O . ILE A 1 58 ? -8.576 4.148 9.214 1.00 -0.50 58 ILE A O 10
ATOM 12406 N N . SER A 1 59 ? -8.033 4.971 11.234 1.00 -0.46 59 SER A N 10
ATOM 12407 C CA . SER A 1 59 ? -9.316 5.669 11.383 1.00 0.04 59 SER A CA 10
ATOM 12408 C C . SER A 1 59 ? -9.437 6.874 10.470 1.00 0.62 59 SER A C 10
ATOM 12409 O O . SER A 1 59 ? -10.394 6.951 9.716 1.00 -0.50 59 SER A O 10
ATOM 12417 N N . GLY A 1 60 ? -8.485 7.839 10.501 1.00 -0.46 60 GLY A N 10
ATOM 12418 C CA . GLY A 1 60 ? -8.604 9.039 9.657 1.00 0.04 60 GLY A CA 10
ATOM 12419 C C . GLY A 1 60 ? -7.968 8.842 8.299 1.00 0.62 60 GLY A C 10
ATOM 12420 O O . GLY A 1 60 ? -7.311 9.744 7.805 1.00 -0.50 60 GLY A O 10
ATOM 12424 N N . ILE A 1 61 ? -8.155 7.660 7.674 1.00 -0.46 61 ILE A N 10
ATOM 12425 C CA . ILE A 1 61 ? -7.498 7.364 6.401 1.00 0.04 61 ILE A CA 10
ATOM 12426 C C . ILE A 1 61 ? -7.990 8.294 5.324 1.00 0.62 61 ILE A C 10
ATOM 12427 O O . ILE A 1 61 ? -9.188 8.332 5.093 1.00 -0.50 61 ILE A O 10
ATOM 12443 N N . ASN A 1 62 ? -7.112 9.076 4.647 1.00 -0.46 62 ASN A N 10
ATOM 12444 C CA . ASN A 1 62 ? -7.606 9.985 3.606 1.00 0.04 62 ASN A CA 10
ATOM 12445 C C . ASN A 1 62 ? -7.620 9.246 2.284 1.00 0.62 62 ASN A C 10
ATOM 12446 O O . ASN A 1 62 ? -6.564 8.819 1.839 1.00 -0.50 62 ASN A O 10
ATOM 12457 N N . LEU A 1 63 ? -8.803 9.071 1.649 1.00 -0.46 63 LEU A N 10
ATOM 12458 C CA . LEU A 1 63 ? -8.878 8.271 0.419 1.00 0.04 63 LEU A CA 10
ATOM 12459 C C . LEU A 1 63 ? -7.902 8.821 -0.601 1.00 0.62 63 LEU A C 10
ATOM 12460 O O . LEU A 1 63 ? -7.083 8.076 -1.115 1.00 -0.50 63 LEU A O 10
ATOM 12476 N N . GLY A 1 64 ? -7.957 10.136 -0.906 1.00 -0.46 64 GLY A N 10
ATOM 12477 C CA . GLY A 1 64 ? -7.095 10.681 -1.960 1.00 0.04 64 GLY A CA 10
ATOM 12478 C C . GLY A 1 64 ? -5.618 10.428 -1.748 1.00 0.62 64 GLY A C 10
ATOM 12479 O O . GLY A 1 64 ? -4.919 10.165 -2.716 1.00 -0.50 64 GLY A O 10
ATOM 12483 N N . LYS A 1 65 ? -5.107 10.524 -0.495 1.00 -0.46 65 LYS A N 10
ATOM 12484 C CA . LYS A 1 65 ? -3.674 10.297 -0.277 1.00 0.04 65 LYS A CA 10
ATOM 12485 C C . LYS A 1 65 ? -3.412 8.825 -0.488 1.00 0.62 65 LYS A C 10
ATOM 12486 O O . LYS A 1 65 ? -2.472 8.487 -1.187 1.00 -0.50 65 LYS A O 10
ATOM 12505 N N . ALA A 1 66 ? -4.237 7.930 0.104 1.00 -0.46 66 ALA A N 10
ATOM 12506 C CA . ALA A 1 66 ? -4.008 6.496 -0.080 1.00 0.04 66 ALA A CA 10
ATOM 12507 C C . ALA A 1 66 ? -4.144 6.119 -1.540 1.00 0.62 66 ALA A C 10
ATOM 12508 O O . ALA A 1 66 ? -3.190 5.635 -2.129 1.00 -0.50 66 ALA A O 10
ATOM 12515 N N . ALA A 1 67 ? -5.316 6.370 -2.162 1.00 -0.46 67 ALA A N 10
ATOM 12516 C CA . ALA A 1 67 ? -5.496 6.069 -3.584 1.00 0.04 67 ALA A CA 10
ATOM 12517 C C . ALA A 1 67 ? -4.448 6.746 -4.449 1.00 0.62 67 ALA A C 10
ATOM 12518 O O . ALA A 1 67 ? -3.966 6.137 -5.393 1.00 -0.50 67 ALA A O 10
ATOM 12525 N N . GLY A 1 68 ? -4.074 8.009 -4.143 1.00 -0.46 68 GLY A N 10
ATOM 12526 C CA . GLY A 1 68 ? -3.019 8.682 -4.907 1.00 0.04 68 GLY A CA 10
ATOM 12527 C C . GLY A 1 68 ? -1.625 8.380 -4.404 1.00 0.62 68 GLY A C 10
ATOM 12528 O O . GLY A 1 68 ? -0.671 8.839 -5.013 1.00 -0.50 68 GLY A O 10
ATOM 12532 N N . LEU A 1 69 ? -1.454 7.617 -3.302 1.00 -0.46 69 LEU A N 10
ATOM 12533 C CA . LEU A 1 69 ? -0.110 7.319 -2.809 1.00 0.04 69 LEU A CA 10
ATOM 12534 C C . LEU A 1 69 ? 0.807 6.799 -3.899 1.00 0.62 69 LEU A C 10
ATOM 12535 O O . LEU A 1 69 ? 1.909 7.325 -3.972 1.00 -0.50 69 LEU A O 10
ATOM 12551 N N . PRO A 1 70 ? 0.470 5.813 -4.779 1.00 -0.23 70 PRO A N 10
ATOM 12552 C CA . PRO A 1 70 ? 1.422 5.435 -5.810 1.00 0.04 70 PRO A CA 10
ATOM 12553 C C . PRO A 1 70 ? 1.785 6.586 -6.714 1.00 0.53 70 PRO A C 10
ATOM 12554 O O . PRO A 1 70 ? 2.886 6.575 -7.242 1.00 -0.50 70 PRO A O 10
ATOM 12565 N N . SER A 1 71 ? 0.894 7.584 -6.900 1.00 -0.46 71 SER A N 10
ATOM 12566 C CA . SER A 1 71 ? 1.273 8.734 -7.717 1.00 0.04 71 SER A CA 10
ATOM 12567 C C . SER A 1 71 ? 2.298 9.558 -6.969 1.00 0.62 71 SER A C 10
ATOM 12568 O O . SER A 1 71 ? 3.309 9.928 -7.546 1.00 -0.50 71 SER A O 10
ATOM 12576 N N . THR A 1 72 ? 2.064 9.861 -5.672 1.00 -0.46 72 THR A N 10
ATOM 12577 C CA . THR A 1 72 ? 3.040 10.656 -4.921 1.00 0.04 72 THR A CA 10
ATOM 12578 C C . THR A 1 72 ? 4.383 9.948 -4.933 1.00 0.62 72 THR A C 10
ATOM 12579 O O . THR A 1 72 ? 5.389 10.567 -5.243 1.00 -0.50 72 THR A O 10
ATOM 12590 N N . CYS A 1 73 ? 4.415 8.633 -4.606 1.00 -0.46 73 CYS A N 10
ATOM 12591 C CA . CYS A 1 73 ? 5.649 7.853 -4.721 1.00 0.04 73 CYS A CA 10
ATOM 12592 C C . CYS A 1 73 ? 5.547 7.064 -6.006 1.00 0.62 73 CYS A C 10
ATOM 12593 O O . CYS A 1 73 ? 5.228 5.892 -5.926 1.00 -0.50 73 CYS A O 10
ATOM 12600 N N . GLY A 1 74 ? 5.804 7.679 -7.183 1.00 -0.46 74 GLY A N 10
ATOM 12601 C CA . GLY A 1 74 ? 5.740 6.942 -8.450 1.00 0.04 74 GLY A CA 10
ATOM 12602 C C . GLY A 1 74 ? 6.191 5.498 -8.332 1.00 0.62 74 GLY A C 10
ATOM 12603 O O . GLY A 1 74 ? 7.378 5.284 -8.134 1.00 -0.50 74 GLY A O 10
ATOM 12607 N N . VAL A 1 75 ? 5.278 4.502 -8.449 1.00 -0.46 75 VAL A N 10
ATOM 12608 C CA . VAL A 1 75 ? 5.679 3.090 -8.419 1.00 0.04 75 VAL A CA 10
ATOM 12609 C C . VAL A 1 75 ? 4.844 2.306 -9.401 1.00 0.62 75 VAL A C 10
ATOM 12610 O O . VAL A 1 75 ? 3.747 2.761 -9.679 1.00 -0.50 75 VAL A O 10
ATOM 12623 N N . ASN A 1 76 ? 5.330 1.161 -9.939 1.00 -0.46 76 ASN A N 10
ATOM 12624 C CA . ASN A 1 76 ? 4.571 0.446 -10.968 1.00 0.04 76 ASN A CA 10
ATOM 12625 C C . ASN A 1 76 ? 3.642 -0.577 -10.357 1.00 0.62 76 ASN A C 10
ATOM 12626 O O . ASN A 1 76 ? 3.719 -1.742 -10.715 1.00 -0.50 76 ASN A O 10
ATOM 12637 N N . ILE A 1 77 ? 2.774 -0.149 -9.411 1.00 -0.46 77 ILE A N 10
ATOM 12638 C CA . ILE A 1 77 ? 1.841 -1.078 -8.770 1.00 0.04 77 ILE A CA 10
ATOM 12639 C C . ILE A 1 77 ? 0.557 -1.059 -9.581 1.00 0.62 77 ILE A C 10
ATOM 12640 O O . ILE A 1 77 ? 0.037 0.038 -9.717 1.00 -0.50 77 ILE A O 10
ATOM 12656 N N . PRO A 1 78 ? -0.032 -2.152 -10.138 1.00 -0.23 78 PRO A N 10
ATOM 12657 C CA . PRO A 1 78 ? -1.302 -2.005 -10.828 1.00 0.04 78 PRO A CA 10
ATOM 12658 C C . PRO A 1 78 ? -2.440 -2.212 -9.846 1.00 0.53 78 PRO A C 10
ATOM 12659 O O . PRO A 1 78 ? -3.247 -3.110 -10.032 1.00 -0.50 78 PRO A O 10
ATOM 12670 N N . TYR A 1 79 ? -2.533 -1.363 -8.794 1.00 -0.46 79 TYR A N 10
ATOM 12671 C CA . TYR A 1 79 ? -3.701 -1.399 -7.911 1.00 0.04 79 TYR A CA 10
ATOM 12672 C C . TYR A 1 79 ? -3.787 -0.110 -7.122 1.00 0.62 79 TYR A C 10
ATOM 12673 O O . TYR A 1 79 ? -2.775 0.558 -6.979 1.00 -0.50 79 TYR A O 10
ATOM 12691 N N . LYS A 1 80 ? -4.988 0.242 -6.614 1.00 -0.46 80 LYS A N 10
ATOM 12692 C CA . LYS A 1 80 ? -5.147 1.470 -5.837 1.00 0.04 80 LYS A CA 10
ATOM 12693 C C . LYS A 1 80 ? -5.108 1.093 -4.373 1.00 0.62 80 LYS A C 10
ATOM 12694 O O . LYS A 1 80 ? -5.623 0.039 -4.037 1.00 -0.50 80 LYS A O 10
ATOM 12713 N N . ILE A 1 81 ? -4.510 1.901 -3.468 1.00 -0.46 81 ILE A N 10
ATOM 12714 C CA . ILE A 1 81 ? -4.503 1.527 -2.050 1.00 0.04 81 ILE A CA 10
ATOM 12715 C C . ILE A 1 81 ? -5.812 2.025 -1.476 1.00 0.62 81 ILE A C 10
ATOM 12716 O O . ILE A 1 81 ? -5.795 3.021 -0.773 1.00 -0.50 81 ILE A O 10
ATOM 12732 N N . SER A 1 82 ? -6.954 1.350 -1.769 1.00 -0.46 82 SER A N 10
ATOM 12733 C CA . SER A 1 82 ? -8.256 1.811 -1.266 1.00 0.04 82 SER A CA 10
ATOM 12734 C C . SER A 1 82 ? -8.970 0.703 -0.514 1.00 0.62 82 SER A C 10
ATOM 12735 O O . SER A 1 82 ? -8.850 -0.416 -0.986 1.00 -0.50 82 SER A O 10
ATOM 12743 N N . PRO A 1 83 ? -9.722 0.901 0.603 1.00 -0.23 83 PRO A N 10
ATOM 12744 C CA . PRO A 1 83 ? -10.432 -0.204 1.232 1.00 0.04 83 PRO A CA 10
ATOM 12745 C C . PRO A 1 83 ? -11.633 -0.593 0.404 1.00 0.53 83 PRO A C 10
ATOM 12746 O O . PRO A 1 83 ? -12.757 -0.386 0.831 1.00 -0.50 83 PRO A O 10
ATOM 12757 N N . SER A 1 84 ? -11.416 -1.151 -0.811 1.00 -0.46 84 SER A N 10
ATOM 12758 C CA . SER A 1 84 ? -12.542 -1.561 -1.660 1.00 0.04 84 SER A CA 10
ATOM 12759 C C . SER A 1 84 ? -12.074 -2.513 -2.750 1.00 0.62 84 SER A C 10
ATOM 12760 O O . SER A 1 84 ? -12.528 -3.648 -2.788 1.00 -0.50 84 SER A O 10
ATOM 12768 N N . THR A 1 85 ? -11.135 -2.076 -3.625 1.00 -0.46 85 THR A N 10
ATOM 12769 C CA . THR A 1 85 ? -10.628 -2.955 -4.685 1.00 0.04 85 THR A CA 10
ATOM 12770 C C . THR A 1 85 ? -10.317 -4.342 -4.180 1.00 0.62 85 THR A C 10
ATOM 12771 O O . THR A 1 85 ? -9.873 -4.473 -3.051 1.00 -0.50 85 THR A O 10
ATOM 12782 N N . ASP A 1 86 ? -10.525 -5.397 -4.996 1.00 -0.46 86 ASP A N 10
ATOM 12783 C CA . ASP A 1 86 ? -10.139 -6.743 -4.571 1.00 0.04 86 ASP A CA 10
ATOM 12784 C C . ASP A 1 86 ? -8.682 -6.979 -4.926 1.00 0.62 86 ASP A C 10
ATOM 12785 O O . ASP A 1 86 ? -8.195 -6.357 -5.858 1.00 -0.50 86 ASP A O 10
ATOM 12794 N N . CYS A 1 87 ? -7.976 -7.862 -4.177 1.00 -0.46 87 CYS A N 10
ATOM 12795 C CA . CYS A 1 87 ? -6.589 -8.214 -4.502 1.00 0.04 87 CYS A CA 10
ATOM 12796 C C . CYS A 1 87 ? -6.476 -9.698 -4.826 1.00 0.62 87 CYS A C 10
ATOM 12797 O O . CYS A 1 87 ? -5.925 -10.047 -5.856 1.00 -0.50 87 CYS A O 10
ATOM 12804 N N . SER A 1 88 ? -6.980 -10.613 -3.965 1.00 -0.46 88 SER A N 10
ATOM 12805 C CA . SER A 1 88 ? -6.850 -12.047 -4.245 1.00 0.04 88 SER A CA 10
ATOM 12806 C C . SER A 1 88 ? -7.326 -12.445 -5.627 1.00 0.62 88 SER A C 10
ATOM 12807 O O . SER A 1 88 ? -6.782 -13.395 -6.168 1.00 -0.50 88 SER A O 10
ATOM 12815 N N . LYS A 1 89 ? -8.327 -11.754 -6.223 1.00 -0.46 89 LYS A N 10
ATOM 12816 C CA . LYS A 1 89 ? -8.833 -12.156 -7.540 1.00 0.04 89 LYS A CA 10
ATOM 12817 C C . LYS A 1 89 ? -8.148 -11.405 -8.660 1.00 0.62 89 LYS A C 10
ATOM 12818 O O . LYS A 1 89 ? -8.794 -11.063 -9.639 1.00 -0.50 89 LYS A O 10
ATOM 12837 N N . VAL A 1 90 ? -6.830 -11.139 -8.564 1.00 -0.46 90 VAL A N 10
ATOM 12838 C CA . VAL A 1 90 ? -6.160 -10.460 -9.672 1.00 0.04 90 VAL A CA 10
ATOM 12839 C C . VAL A 1 90 ? -5.815 -11.476 -10.741 1.00 0.62 90 VAL A C 10
ATOM 12840 O O . VAL A 1 90 ? -5.267 -12.513 -10.401 1.00 -0.50 90 VAL A O 10
ATOM 12853 N N . GLN A 1 91 ? -6.112 -11.185 -12.029 1.00 -0.46 91 GLN A N 10
ATOM 12854 C CA . GLN A 1 91 ? -5.718 -12.076 -13.117 1.00 0.04 91 GLN A CA 10
ATOM 12855 C C . GLN A 1 91 ? -4.486 -11.491 -13.774 1.00 0.52 91 GLN A C 10
ATOM 12856 O O . GLN A 1 91 ? -3.456 -11.316 -13.068 1.00 -0.71 91 GLN A O 10
#

Radius of gyration: 11.61 Å; Cα contacts (8 Å, |Δi|>4): 127; chains: 1; bounding box: 23×31×25 Å

InterPro domains:
  IPR000528 Plant non-specific lipid-transfer protein/Par allergen [PR00382] (26-42)
  IPR000528 Plant non-specific lipid-transfer protein/Par allergen [PR00382] (45-59)
  IPR000528 Plant non-specific lipid-transfer protein/Par allergen [PR00382] (66-81)
  IPR000528 Plant non-specific lipid-transfer protein/Par allergen [PR00382] (83-100)
  IPR000528 Plant non-specific lipid-transfer protein/Par allergen [PR00382] (101-112)
  IPR000528 Plant non-specific lipid-transfer protein/Par allergen [PS00597] (92-113)
  IPR000528 Plant non-specific lipid-transfer protein/Par allergen [PTHR33076] (8-112)
  IPR016140 Bifunctional inhibitor/plant lipid transfer protein/seed storage helical domain [PF00234] (27-110)
  IPR016140 Bifunctional inhibitor/plant lipid transfer protein/seed storage helical domain [SM00499] (27-110)
  IPR036312 Bifunctional inhibitor/plant lipid transfer protein/seed storage helical domain superfamily [G3DSA:1.10.110.10] (24-114)
  IPR036312 Bifunctional inhibitor/plant lipid transfer protein/seed storage helical domain superfamily [SSF47699] (24-113)

CATH classification: 1.10.110.10

Solvent-accessible surface area: 4973 Å² total; per-residue (Å²): 133,69,74,44,43,103,4,48,77,48,1,64,35,0,48,35,23,3,122,98,102,19,116,46,66,202,0,51,45,12,3,134,50,14,16,116,47,0,112,102,64,122,36,13,40,55,1,7,73,1,5,93,62,8,0,54,83,23,94,47,39,56,108,54,73,0,33,24,0,17,97,78,5,62,30,107,18,65,26,126,3,12,41,96,48,81,9,60,165,37,196